Protein 4ESO (pdb70)

InterPro domains:
  IPR002347 Short-chain dehydrogenase/reductase SDR [PF13561] (16-245)
  IPR002347 Short-chain dehydrogenase/reductase SDR [PR00080] (79-90)
  IPR002347 Short-chain dehydrogenase/reductase SDR [PR00080] (130-138)
  IPR002347 Short-chain dehydrogenase/reductase SDR [PR00080] (150-169)
  IPR002347 Short-chain dehydrogenase/reductase SDR [PR00081] (8-25)
  IPR002347 Short-chain dehydrogenase/reductase SDR [PR00081] (79-90)
  IPR002347 Short-chain dehydrogenase/reductase SDR [PR00081] (124-140)
  IPR002347 Short-chain dehydrogenase/reductase SDR [PR00081] (150-169)
  IPR002347 Short-chain dehydrogenase/reductase SDR [PR00081] (171-188)
  IPR002347 Short-chain dehydrogenase/reductase SDR [PR00081] (210-230)
  IPR020904 Short-chain dehydrogenase/reductase, conserved site [PS00061] (137-165)
  IPR036291 NAD(P)-binding domain superfamily [SSF51735] (5-245)
  IPR057326 Ketoreductase domain [SM00822] (7-181)

Radius of gyration: 28.13 Å; Cα contacts (8 Å, |Δi|>4): 2353; chains: 4; bounding box: 69×64×69 Å

Sequence (978 aa):
GNNNYQGKKAIVIGGTHGGLATVRRLVEGGAEVLLTGRNESNIARIREEFGPRVHALRSDIADLNEIAVLGAAAGQTLGAIDLLHINAGVSELEPFDQVSEASYDRQFAVNTKGAFFTVQRLTPLIREGGSIVFTSSVADEGGHHPGSVYSASKAALVSFASVLAAELLPRGIRVNSVSSPGFIDTPTKGVAGITEAERAEFKTLGDNITPKRNGTADEVARRAVLFLAFEEATFTTGAKLAVDGGLGQKLSTGNNYQGKKAIVIGGTHGGLATVRRLVEGGAEVLLTGRNESNIARIREEFGPRVHALRSDIADLNEIAVLGAAAGQTLGAIDLLHINAGVSELEPFDQVSEASYDRQFAVNTKGAFFTVQRLTPLIREGGSIVFTSSVADEGGHPGSVYSASKAALVSFASVLAAELLPRGIRVNSVSPGFIDTPTKGVAGITEAERAEFKTLGDNITPKRNGTADEVARAVLFLAFEATFTTGAKLAVDGGLGQKLSTAGNNYQGKKAIVIGGTHGGLATVRRLVEGGAEVLLTGRNESNIARIREEFGPRVHALRSDIADLNEIAVLGAAAGQTLGAIDLLHINAGVSELEPFDQQVSEASYDRQFAVNTKGAFFTVQRLTPLIREGGSIVFTSSVADEGGHPGSVYSASKAALVSFASVVLAAELLPRGIRVNSVSPGFIDTKGVAGITEAERAEFKTLGDNITPKRNGTADEVARAVLFLAFEATFTTGAKLAVDGGLGQKLSGNNYQGKKAIVIGGTHGGLATVRRLVEGGAEVLLTGRNESNIARIREEFGPRVHALRSDIADLNEEIAVLGAAAGQTLGAIDLLHINAGVSSELEPFDQVSEASYDRQFAVNTKGAFFTVQRLTPLIREGGSIVFTSSVADEGGHPGSVYSASKAALVSFASVLAAELLPRGIRVNSVSPGFIDTPTEAERAEFKTLGDNITPKRNGTADEVARAVLFLAFEATFTTGAKLAVDGGLGQKLS

Secondary structure (DSSP, 8-state):
-TTTT-EEEEET-S---HHHHHHHHHTT-EEEEEES-HHHHHHHHHHHGGGEEEEE--TT-HHHHHHHHHHHHHHHSSEEEEEE---------GGG--HHHHHHHHIIIIIHHHHHHHHHGGGEEEEEEEEEE--GGGSSB----HHHHHHHHHHHHHHHHHHHTGGGT-EEEEEEE-SB--SSTT-TTS-HHHHHHHHHHHHHH----PBPHHHHHHHHHHHHHT-TT--S-EEEESTTTTTTB--/---TT-EEEEET-S---HHHHHHHHHTT-EEEEEES-HHHHHHHHHHHGGGSEEEE--TT-HHHHHHHHHHHHHHTSSEEEEEE---------TTT--HHHHHHHHIIIIIHHHHHHHHHGGGEEEEEEEEEE--GGGSSB----HHHHHHHHHHHHHHHHHHHTGGGT-EEEEEE---B--SSTT-SSS-HHHHHHHHHHHHHH----PBPHHHHHHHHHHHHHT-TT--S-EEE-STTTTTTB---/-TTTT-EEEEET-S---HHHHHHHHHTT-EEEEEES-HHHHHHHHHHHGGGEEEEE--TT-HHHHHHHHHHHHHHT-SEEEEEE---------GGG--HHHHHHHHIIIIIHHHHHHHHHGGGEEEEEEEEEE--GGGSSB----HHHHHHHHHHHHHHHHHHHTGGGT-EEEEEEE-SB-------HHHHHHHHHHHHHHHH----PBPHHHHHHHHHHHHHT-TT--S-EEEESTTTTTTB-/--STT-EEEEET-S---HHHHHHHHHTT-EEEEEES-HHHHHHHHHHT-TTEEEEE--TT-HHHHHHHHHHHHHHTSSEEEEEE---------GGG--HHHHHHHHIIIIIIHHHHHHHHGGGEEEEEEEEEE--GGGSSB----HHHHHHHHHHHHHHHHHHHTGGGT-EEEEEEE--B----HHHHHHHHHHHHHH----PBPHHHHHHHHHIIIII-TT--S-EEEESTTTTTTB-

CATH classification: 3.40.50.720

Solvent-accessible surface area: 35659 Å² total

Organism: Rhizobium meliloti (strain 1021) (NCBI:txid266834)

Nearest PDB structures (foldseek):
  3vc7-assembly1_B  TM=9.813E-01  e=3.114E-43  Sinorhizobium meliloti 1021
  4eso-assembly1_D  TM=9.831E-01  e=3.976E-43  Sinorhizobium meliloti 1021
  4eso-assembly1_C  TM=9.623E-01  e=5.292E-44  Sinorhizobium meliloti 1021
  4fgs-assembly1_B  TM=9.521E-01  e=8.191E-25  Rhizobium etli CFN 42
  4i5d-assembly1_B  TM=9.127E-01  e=1.890E-25  Ralstonia sp. DSMZ 6428

Foldseek 3Di:
DQCAPAEEEQEPCLWLVVLLVVVCVVRHYEYEYEDQDVVSQVVVCVVPPPSYHYDNAQLLDLVSLLVVLVVCCVPVVAHQEYEYEDFADQQDAPVPDDPVNLCVGLSRLAVSSVSSCVSNVVRYAALGEYEYEAALLCDDDDGSPSNNVSSVNVLVVQQVCQVVCVVRLYAGEYEYDAQEDIPCSRHVPDDVVVVVVVQCVRQPQQVGHTHYSNLRSVVRVCVGHVPSVDHSYYHYPHNCNNPPDPD/DAQAVAEEEQEACLWLVVLLVVVCVVRHYAYEYEDQDDVSQVVVCVVQPPSHHYDNAQLLDLVSLLVVLVVCCVPPVAHQEYEYEDFEDDQAAPVGDDPVRLCVGLSTLAVSSVSSCVSNVVRYAALGEYEYEAALLCDDDDGSPSNNVSRVNVLVVQQVCCVVCVVRNYAGEYEYDAQEPICCSRYPPDDPVVVVVVQCVRCQQQCGGTHYSNLSSVVRVCVGHVPSVDHSYYHYPHSCNSVPDPDD/DQCAPAEEEQEACLFLVVLLVVVQVVSHYQYEYEDADPVSQVVCCVVRPRSYHYYHAQLLDLVRLLVVLVVCCVNPQAHQEYEYEDFDDDFDAPVPQDPVNLCVGLSTLAVSSVSSCVSNVVRHAALGEYEYEAALLCDDDDGSPSNNVSSVNVLVVQQVCCVVCVVSNYAGEYEHEAAEAGPDDDDPVVVVNVVVQCVLQPQQVGHHHYSNLSSVVRVCSGHPPSVDHSYYHYRYSCNNPPDD/DQCAPAEEEQEACLFLVVLLVVVNVVRHYQYEYEDADPVSLVVCCPVPPRSYHYDYAALLDLVSLLVVLVVCCVPVVAHQEYEYEDFDADFDAPVPDDPVRLCVRLSRLAVSVVSSCVSNVVRHAALGEYEYEAALLCDDDDGSPRNNVSRVNVLVVQQVCQVVCVVSNYAGEYEHEAAEDTAVPVVNVVVQCVLQVQQVGHHHYSNLSSVVRVCVGHPVSVDHSYYHYRYSCRSPPDD

B-factor: mean 40.53, std 16.61, range [16.44, 319.59]

Structure (mmCIF, N/CA/C/O backbone):
data_4ESO
#
_entry.id   4ESO
#
_cell.length_a   62.960
_cell.length_b   66.740
_cell.length_c   70.540
_cell.angle_alpha   66.50
_cell.angle_beta   78.30
_cell.angle_gamma   62.96
#
_symmetry.space_group_name_H-M   'P 1'
#
loop_
_entity.id
_entity.type
_entity.pdbx_description
1 polymer 'Putative oxidoreductase'
2 non-polymer 'NADP NICOTINAMIDE-ADENINE-DINUCLEOTIDE PHOSPHATE'
3 non-polymer GLYCEROL
4 water water
#
loop_
_atom_site.group_PDB
_atom_site.id
_atom_site.type_symbol
_atom_site.label_atom_id
_atom_site.label_alt_id
_atom_site.label_comp_id
_atom_site.label_asym_id
_atom_site.label_entity_id
_atom_site.label_seq_id
_atom_site.pdbx_PDB_ins_code
_atom_site.Cartn_x
_atom_site.Cartn_y
_atom_site.Cartn_z
_atom_site.occupancy
_atom_site.B_iso_or_equiv
_atom_site.auth_seq_id
_atom_site.auth_comp_id
_atom_site.auth_asym_id
_atom_site.auth_atom_id
_atom_site.pdbx_PDB_model_num
ATOM 1 N N . GLY A 1 4 ? 13.035 -15.522 -5.014 1.00 90.33 3 GLY A N 1
ATOM 2 C CA . GLY A 1 4 ? 12.207 -16.553 -4.418 1.00 87.60 3 GLY A CA 1
ATOM 3 C C . GLY A 1 4 ? 10.848 -16.049 -3.968 1.00 78.46 3 GLY A C 1
ATOM 4 O O . GLY A 1 4 ? 9.942 -16.840 -3.705 1.00 75.71 3 GLY A O 1
ATOM 5 N N . ASN A 1 5 ? 10.703 -14.731 -3.874 1.00 68.82 4 ASN A N 1
ATOM 6 C CA A ASN A 1 5 ? 9.468 -14.062 -3.460 0.22 61.37 4 ASN A CA 1
ATOM 7 C CA B ASN A 1 5 ? 9.467 -14.061 -3.459 0.34 61.22 4 ASN A CA 1
ATOM 8 C CA C ASN A 1 5 ? 9.420 -14.273 -3.392 0.44 61.50 4 ASN A CA 1
ATOM 9 C C . ASN A 1 5 ? 8.326 -14.293 -4.449 1.00 55.37 4 ASN A C 1
ATOM 10 O O . ASN A 1 5 ? 7.158 -14.394 -4.084 1.00 56.45 4 ASN A O 1
ATOM 23 N N . TYR A 1 6 ? 8.686 -14.323 -5.729 1.00 47.00 5 TYR A N 1
ATOM 24 C CA . TYR A 1 6 ? 7.707 -14.533 -6.790 1.00 40.10 5 TYR A CA 1
ATOM 25 C C . TYR A 1 6 ? 8.019 -15.819 -7.542 1.00 46.58 5 TYR A C 1
ATOM 26 O O . TYR A 1 6 ? 7.665 -15.964 -8.705 1.00 39.01 5 TYR A O 1
ATOM 35 N N . GLN A 1 7 ? 8.684 -16.753 -6.871 1.00 49.54 6 GLN A N 1
ATOM 36 C CA . GLN A 1 7 ? 9.033 -18.020 -7.499 1.00 51.81 6 GLN A CA 1
ATOM 37 C C . GLN A 1 7 ? 7.771 -18.801 -7.864 1.00 52.18 6 GLN A C 1
ATOM 38 O O . GLN A 1 7 ? 6.894 -19.017 -7.019 1.00 48.73 6 GLN A O 1
ATOM 44 N N . GLY A 1 8 ? 7.676 -19.199 -9.132 1.00 47.26 7 GLY A N 1
ATOM 45 C CA . GLY A 1 8 ? 6.558 -20.002 -9.598 1.00 47.05 7 GLY A CA 1
ATOM 46 C C . GLY A 1 8 ? 5.345 -19.185 -10.010 1.00 45.38 7 GLY A C 1
ATOM 47 O O . GLY A 1 8 ? 4.356 -19.739 -10.485 1.00 44.84 7 GLY A O 1
ATOM 48 N N . LYS A 1 9 ? 5.416 -17.869 -9.823 1.00 39.47 8 LYS A N 1
ATOM 49 C CA . LYS A 1 9 ? 4.319 -16.988 -10.211 1.00 36.61 8 LYS A CA 1
ATOM 50 C C . LYS A 1 9 ? 4.443 -16.637 -11.680 1.00 28.52 8 LYS A C 1
ATOM 51 O O . LYS A 1 9 ? 5.539 -16.650 -12.236 1.00 30.91 8 LYS A O 1
ATOM 57 N N . LYS A 1 10 ? 3.307 -16.310 -12.288 1.00 28.00 9 LYS A N 1
ATOM 58 C CA . LYS A 1 10 ? 3.250 -15.851 -13.667 1.00 28.64 9 LYS A CA 1
ATOM 59 C C . LYS A 1 10 ? 2.463 -14.540 -13.743 1.00 30.05 9 LYS A C 1
ATOM 60 O O . LYS A 1 10 ? 1.406 -14.393 -13.122 1.00 28.27 9 LYS A O 1
ATOM 66 N N . ALA A 1 11 ? 2.992 -13.576 -14.482 1.00 29.67 10 ALA A N 1
ATOM 67 C CA . ALA A 1 11 ? 2.333 -12.273 -14.580 1.00 32.65 10 ALA A CA 1
ATOM 68 C C . ALA A 1 11 ? 2.279 -11.762 -16.010 1.00 32.28 10 ALA A C 1
ATOM 69 O O . ALA A 1 11 ? 3.164 -12.045 -16.838 1.00 32.63 10 ALA A O 1
ATOM 71 N N . ILE A 1 12 ? 1.222 -11.017 -16.295 1.00 34.65 11 ILE A N 1
ATOM 72 C CA . ILE A 1 12 ? 1.128 -10.272 -17.530 1.00 28.32 11 ILE A CA 1
ATOM 73 C C . ILE A 1 12 ? 1.149 -8.797 -17.146 1.00 26.00 11 ILE A C 1
ATOM 74 O O . ILE A 1 12 ? 0.334 -8.359 -16.342 1.00 27.32 11 ILE A O 1
ATOM 79 N N . VAL A 1 13 ? 2.104 -8.043 -17.680 1.00 23.92 12 VAL A N 1
ATOM 80 C CA . VAL A 1 13 ? 2.064 -6.588 -17.564 1.00 22.25 12 VAL A CA 1
ATOM 81 C C . VAL A 1 13 ? 1.658 -5.996 -18.908 1.00 24.05 12 VAL A C 1
ATOM 82 O O . VAL A 1 13 ? 2.356 -6.162 -19.905 1.00 27.47 12 VAL A O 1
ATOM 86 N N . ILE A 1 14 ? 0.515 -5.321 -18.932 1.00 18.59 13 ILE A N 1
ATOM 87 C CA . ILE A 1 14 ? 0.027 -4.681 -20.162 1.00 23.73 13 ILE A CA 1
ATOM 88 C C . ILE A 1 14 ? 0.593 -3.262 -20.170 1.00 29.27 13 ILE A C 1
ATOM 89 O O . ILE A 1 14 ? 0.198 -2.433 -19.349 1.00 25.80 13 ILE A O 1
ATOM 94 N N . GLY A 1 15 ? 1.528 -2.980 -21.076 1.00 22.17 14 GLY A N 1
ATOM 95 C CA . GLY A 1 15 ? 2.274 -1.729 -21.025 1.00 22.79 14 GLY A CA 1
ATOM 96 C C . GLY A 1 15 ? 3.483 -1.787 -20.096 1.00 30.16 14 GLY A C 1
ATOM 97 O O . GLY A 1 15 ? 3.606 -0.988 -19.169 1.00 29.42 14 GLY A O 1
ATOM 98 N N . GLY A 1 16 ? 4.391 -2.725 -20.338 1.00 27.08 15 GLY A N 1
ATOM 99 C CA . GLY A 1 16 ? 5.575 -2.834 -19.501 1.00 30.47 15 GLY A CA 1
ATOM 100 C C . GLY A 1 16 ? 6.883 -2.611 -20.232 1.00 26.97 15 GLY A C 1
ATOM 101 O O . GLY A 1 16 ? 7.925 -3.124 -19.827 1.00 26.64 15 GLY A O 1
ATOM 102 N N . THR A 1 17 ? 6.846 -1.837 -21.313 1.00 24.49 16 THR A N 1
ATOM 103 C CA . THR A 1 17 ? 8.052 -1.675 -22.136 1.00 24.41 16 THR A CA 1
ATOM 104 C C . THR A 1 17 ? 8.964 -0.553 -21.652 1.00 23.38 16 THR A C 1
ATOM 105 O O . THR A 1 17 ? 10.132 -0.491 -22.037 1.00 28.19 16 THR A O 1
ATOM 109 N N . HIS A 1 18 ? 8.418 0.349 -20.835 1.00 23.01 17 HIS A N 1
ATOM 110 C CA . HIS A 1 18 ? 9.208 1.417 -20.254 1.00 26.05 17 HIS A CA 1
ATOM 111 C C . HIS A 1 18 ? 8.439 2.039 -19.092 1.00 27.59 17 HIS A C 1
ATOM 112 O O . HIS A 1 18 ? 7.325 1.619 -18.792 1.00 31.13 17 HIS A O 1
ATOM 119 N N . GLY A 1 19 ? 9.044 3.010 -18.417 1.00 25.56 18 GLY A N 1
ATOM 120 C CA . GLY A 1 19 ? 8.376 3.700 -17.322 1.00 34.16 18 GLY A CA 1
ATOM 121 C C . GLY A 1 19 ? 8.054 2.790 -16.153 1.00 33.53 18 GLY A C 1
ATOM 122 O O . GLY A 1 19 ? 8.777 1.831 -15.892 1.00 28.98 18 GLY A O 1
ATOM 131 N N . GLY A 1 21 ? 5.720 0.614 -15.816 1.00 31.21 20 GLY A N 1
ATOM 132 C CA . GLY A 1 21 ? 5.416 -0.730 -16.274 1.00 29.37 20 GLY A CA 1
ATOM 133 C C . GLY A 1 21 ? 6.683 -1.569 -16.312 1.00 31.30 20 GLY A C 1
ATOM 134 O O . GLY A 1 21 ? 6.719 -2.702 -15.825 1.00 29.69 20 GLY A O 1
ATOM 135 N N . LEU A 1 22 ? 7.745 -0.995 -16.864 1.00 27.70 21 LEU A N 1
ATOM 136 C CA . LEU A 1 22 ? 9.033 -1.674 -16.899 1.00 25.37 21 LEU A CA 1
ATOM 137 C C . LEU A 1 22 ? 9.630 -1.872 -15.509 1.00 33.29 21 LEU A C 1
ATOM 138 O O . LEU A 1 22 ? 10.336 -2.857 -15.283 1.00 27.32 21 LEU A O 1
ATOM 143 N N . ALA A 1 23 ? 9.377 -0.941 -14.588 1.00 24.94 22 ALA A N 1
ATOM 144 C CA . ALA A 1 23 ? 9.922 -1.063 -13.234 1.00 23.97 22 ALA A CA 1
ATOM 145 C C . ALA A 1 23 ? 9.264 -2.248 -12.541 1.00 24.75 22 ALA A C 1
ATOM 146 O O . ALA A 1 23 ? 9.891 -2.960 -11.739 1.00 32.60 22 ALA A O 1
ATOM 148 N N . THR A 1 24 ? 8.002 -2.469 -12.876 1.00 21.06 23 THR A N 1
ATOM 149 C CA . THR A 1 24 ? 7.234 -3.582 -12.310 1.00 21.84 23 THR A CA 1
ATOM 150 C C . THR A 1 24 ? 7.755 -4.914 -12.882 1.00 31.47 23 THR A C 1
ATOM 151 O O . THR A 1 24 ? 8.069 -5.831 -12.115 1.00 28.12 23 THR A O 1
ATOM 155 N N . VAL A 1 25 ? 7.893 -4.990 -14.207 1.00 28.14 24 VAL A N 1
ATOM 156 C CA . VAL A 1 25 ? 8.517 -6.144 -14.861 1.00 27.14 24 VAL A CA 1
ATOM 157 C C . VAL A 1 25 ? 9.850 -6.532 -14.241 1.00 25.08 24 VAL A C 1
ATOM 158 O O . VAL A 1 25 ? 10.063 -7.697 -13.893 1.00 31.56 24 VAL A O 1
ATOM 162 N N . ARG A 1 26 ? 10.752 -5.561 -14.108 1.00 24.06 25 ARG A N 1
ATOM 163 C CA . ARG A 1 26 ? 12.066 -5.796 -13.529 1.00 32.70 25 ARG A CA 1
ATOM 164 C C . ARG A 1 26 ? 12.004 -6.374 -12.125 1.00 35.15 25 ARG A C 1
ATOM 165 O O . ARG A 1 26 ? 12.787 -7.254 -11.790 1.00 34.41 25 ARG A O 1
ATOM 173 N N . ARG A 1 27 ? 11.090 -5.857 -11.305 1.00 32.92 26 ARG A N 1
ATOM 174 C CA . ARG A 1 27 ? 10.881 -6.375 -9.954 1.00 34.33 26 ARG A CA 1
ATOM 175 C C . ARG A 1 27 ? 10.299 -7.792 -9.998 1.00 32.71 26 ARG A C 1
ATOM 176 O O . ARG A 1 27 ? 10.654 -8.650 -9.197 1.00 38.10 26 ARG A O 1
ATOM 184 N N . LEU A 1 28 ? 9.412 -8.034 -10.952 1.00 26.49 27 LEU A N 1
ATOM 185 C CA . LEU A 1 28 ? 8.842 -9.365 -11.121 1.00 29.05 27 LEU A CA 1
ATOM 186 C C . LEU A 1 28 ? 9.942 -10.375 -11.459 1.00 32.60 27 LEU A C 1
ATOM 187 O O . LEU A 1 28 ? 10.046 -11.420 -10.825 1.00 30.96 27 LEU A O 1
ATOM 192 N N . VAL A 1 29 ? 10.783 -10.037 -12.433 1.00 29.97 28 VAL A N 1
ATOM 193 C CA . VAL A 1 29 ? 11.862 -10.925 -12.856 1.00 37.83 28 VAL A CA 1
ATOM 194 C C . VAL A 1 29 ? 12.949 -11.152 -11.804 1.00 39.49 28 VAL A C 1
ATOM 195 O O . VAL A 1 29 ? 13.464 -12.263 -11.689 1.00 43.86 28 VAL A O 1
ATOM 199 N N . GLU A 1 30 ? 13.305 -10.129 -11.029 1.00 43.58 29 GLU A N 1
ATOM 200 C CA . GLU A 1 30 ? 14.249 -10.350 -9.927 1.00 46.22 29 GLU A CA 1
ATOM 201 C C . GLU A 1 30 ? 13.719 -11.342 -8.892 1.00 41.36 29 GLU A C 1
ATOM 202 O O . GLU A 1 30 ? 14.498 -12.067 -8.274 1.00 50.57 29 GLU A O 1
ATOM 208 N N . GLY A 1 31 ? 12.404 -11.372 -8.717 1.00 39.49 30 GLY A N 1
ATOM 209 C CA . GLY A 1 31 ? 11.776 -12.236 -7.731 1.00 45.11 30 GLY A CA 1
ATOM 210 C C . GLY A 1 31 ? 11.461 -13.641 -8.218 1.00 46.40 30 GLY A C 1
ATOM 211 O O . GLY A 1 31 ? 10.894 -14.448 -7.478 1.00 48.80 30 GLY A O 1
ATOM 212 N N . GLY A 1 32 ? 11.825 -13.936 -9.465 1.00 44.12 31 GLY A N 1
ATOM 213 C CA . GLY A 1 32 ? 11.669 -15.277 -10.005 1.00 42.08 31 GLY A CA 1
ATOM 214 C C . GLY A 1 32 ? 10.383 -15.518 -10.786 1.00 40.84 31 GLY A C 1
ATOM 215 O O . GLY A 1 32 ? 10.094 -16.657 -11.174 1.00 45.70 31 GLY A O 1
ATOM 216 N N . ALA A 1 33 ? 9.609 -14.464 -11.029 1.00 30.45 32 ALA A N 1
ATOM 217 C CA . ALA A 1 33 ? 8.360 -14.624 -11.769 1.00 30.56 32 ALA A CA 1
ATOM 218 C C . ALA A 1 33 ? 8.599 -14.880 -13.260 1.00 30.82 32 ALA A C 1
ATOM 219 O O . ALA A 1 33 ? 9.636 -14.505 -13.807 1.00 36.07 32 ALA A O 1
ATOM 221 N N . GLU A 1 34 ? 7.642 -15.529 -13.918 1.00 31.99 33 GLU A N 1
ATOM 222 C CA . GLU A 1 34 ? 7.665 -15.619 -15.380 1.00 37.17 33 GLU A CA 1
ATOM 223 C C . GLU A 1 34 ? 6.735 -14.521 -15.903 1.00 37.63 33 GLU A C 1
ATOM 224 O O . GLU A 1 34 ? 5.579 -14.428 -15.480 1.00 34.28 33 GLU A O 1
ATOM 230 N N . VAL A 1 35 ? 7.234 -13.680 -16.806 1.00 30.67 34 VAL A N 1
ATOM 231 C CA . VAL A 1 35 ? 6.493 -12.491 -17.227 1.00 31.65 34 VAL A CA 1
ATOM 232 C C . VAL A 1 35 ? 6.262 -12.390 -18.735 1.00 30.04 34 VAL A C 1
ATOM 233 O O . VAL A 1 35 ? 7.165 -12.645 -19.535 1.00 27.21 34 VAL A O 1
ATOM 237 N N . LEU A 1 36 ? 5.038 -12.031 -19.110 1.00 30.87 35 LEU A N 1
ATOM 238 C CA . LEU A 1 36 ? 4.707 -11.649 -20.483 1.00 23.81 35 LEU A CA 1
ATOM 239 C C . LEU A 1 36 ? 4.359 -10.166 -20.420 1.00 29.60 35 LEU A C 1
ATOM 240 O O . LEU A 1 36 ? 3.573 -9.764 -19.574 1.00 26.75 35 LEU A O 1
ATOM 245 N N . LEU A 1 37 ? 4.961 -9.342 -21.271 1.00 28.39 36 LEU A N 1
ATOM 246 C CA . LEU A 1 37 ? 4.628 -7.913 -21.282 1.00 25.20 36 LEU A CA 1
ATOM 247 C C . LEU A 1 37 ? 4.288 -7.455 -22.693 1.00 25.58 36 LEU A C 1
ATOM 248 O O . LEU A 1 37 ? 4.700 -8.085 -23.676 1.00 27.44 36 LEU A O 1
ATOM 253 N N . THR A 1 38 ? 3.533 -6.359 -22.786 1.00 19.07 37 THR A N 1
ATOM 254 C CA . THR A 1 38 ? 3.129 -5.791 -24.071 1.00 25.14 37 THR A CA 1
ATOM 255 C C . THR A 1 38 ? 3.442 -4.307 -24.182 1.00 30.25 37 THR A C 1
ATOM 256 O O . THR A 1 38 ? 3.652 -3.617 -23.184 1.00 27.30 37 THR A O 1
ATOM 260 N N . GLY A 1 39 ? 3.438 -3.829 -25.418 1.00 26.10 38 GLY A N 1
ATOM 261 C CA . GLY A 1 39 ? 3.577 -2.419 -25.731 1.00 22.20 38 GLY A CA 1
ATOM 262 C C . GLY A 1 39 ? 3.204 -2.267 -27.193 1.00 29.78 38 GLY A C 1
ATOM 263 O O . GLY A 1 39 ? 3.032 -3.275 -27.878 1.00 29.42 38 GLY A O 1
ATOM 264 N N . ARG A 1 40 ? 3.070 -1.034 -27.677 1.00 25.72 39 ARG A N 1
ATOM 265 C CA . ARG A 1 40 ? 2.657 -0.793 -29.067 1.00 28.58 39 ARG A CA 1
ATOM 266 C C . ARG A 1 40 ? 3.891 -0.534 -29.938 1.00 29.76 39 ARG A C 1
ATOM 267 O O . ARG A 1 40 ? 3.909 -0.834 -31.143 1.00 32.32 39 ARG A O 1
ATOM 275 N N . ASN A 1 41 ? 4.914 0.039 -29.304 1.00 29.14 40 ASN A N 1
ATOM 276 C CA . ASN A 1 41 ? 6.153 0.435 -29.970 1.00 36.04 40 ASN A CA 1
ATOM 277 C C . ASN A 1 41 ? 7.053 -0.771 -30.231 1.00 30.17 40 ASN A C 1
ATOM 278 O O . ASN A 1 41 ? 7.644 -1.322 -29.307 1.00 28.56 40 ASN A O 1
ATOM 283 N N . GLU A 1 42 ? 7.168 -1.175 -31.491 1.00 33.27 41 GLU A N 1
ATOM 284 C CA . GLU A 1 42 ? 7.966 -2.353 -31.806 1.00 33.70 41 GLU A CA 1
ATOM 285 C C . GLU A 1 42 ? 9.449 -2.132 -31.504 1.00 38.15 41 GLU A C 1
ATOM 286 O O . GLU A 1 42 ? 10.167 -3.062 -31.139 1.00 32.40 41 GLU A O 1
ATOM 292 N N . SER A 1 43 ? 9.907 -0.891 -31.614 1.00 34.77 42 SER A N 1
ATOM 293 C CA . SER A 1 43 ? 11.293 -0.609 -31.276 1.00 35.37 42 SER A CA 1
ATOM 294 C C . SER A 1 43 ? 11.557 -0.794 -29.779 1.00 35.92 42 SER A C 1
ATOM 295 O O . SER A 1 43 ? 12.578 -1.366 -29.395 1.00 35.97 42 SER A O 1
ATOM 298 N N . ASN A 1 44 ? 10.637 -0.320 -28.942 1.00 33.74 43 ASN A N 1
ATOM 299 C CA . ASN A 1 44 ? 10.714 -0.563 -27.505 1.00 34.37 43 ASN A CA 1
ATOM 300 C C . ASN A 1 44 ? 10.679 -2.054 -27.149 1.00 32.97 43 ASN A C 1
ATOM 301 O O . ASN A 1 44 ? 11.315 -2.489 -26.195 1.00 34.46 43 ASN A O 1
ATOM 306 N N . ILE A 1 45 ? 9.917 -2.826 -27.913 1.00 30.38 44 ILE A N 1
ATOM 307 C CA . ILE A 1 45 ? 9.860 -4.272 -27.724 1.00 31.40 44 ILE A CA 1
ATOM 308 C C . ILE A 1 45 ? 11.218 -4.901 -28.050 1.00 34.21 44 ILE A C 1
ATOM 309 O O . ILE A 1 45 ? 11.686 -5.785 -27.322 1.00 32.75 44 ILE A O 1
ATOM 314 N N . ALA A 1 46 ? 11.856 -4.437 -29.131 1.00 28.99 45 ALA A N 1
ATOM 315 C CA . ALA A 1 46 ? 13.198 -4.915 -29.490 1.00 31.66 45 ALA A CA 1
ATOM 316 C C . ALA A 1 46 ? 14.188 -4.648 -28.359 1.00 31.65 45 ALA A C 1
ATOM 317 O O . ALA A 1 46 ? 15.036 -5.489 -28.054 1.00 31.60 45 ALA A O 1
ATOM 319 N N . ARG A 1 47 ? 14.067 -3.481 -27.734 1.00 31.21 46 ARG A N 1
ATOM 320 C CA . ARG A 1 47 ? 14.931 -3.098 -26.623 1.00 36.81 46 ARG A CA 1
ATOM 321 C C . ARG A 1 47 ? 14.707 -3.957 -25.377 1.00 29.66 46 ARG A C 1
ATOM 322 O O . ARG A 1 47 ? 15.644 -4.199 -24.614 1.00 32.56 46 ARG A O 1
ATOM 330 N N . ILE A 1 48 ? 13.467 -4.394 -25.171 1.00 30.52 47 ILE A N 1
ATOM 331 C CA . ILE A 1 48 ? 13.133 -5.306 -24.069 1.00 28.69 47 ILE A CA 1
ATOM 332 C C . ILE A 1 48 ? 13.823 -6.670 -24.283 1.00 41.20 47 ILE A C 1
ATOM 333 O O . ILE A 1 48 ? 14.407 -7.242 -23.351 1.00 31.87 47 ILE A O 1
ATOM 338 N N . ARG A 1 49 ? 13.794 -7.175 -25.520 1.00 33.29 48 ARG A N 1
ATOM 339 C CA . ARG A 1 49 ? 14.434 -8.459 -25.817 1.00 35.49 48 ARG A CA 1
ATOM 340 C C . ARG A 1 49 ? 15.953 -8.377 -25.736 1.00 39.46 48 ARG A C 1
ATOM 341 O O . ARG A 1 49 ? 16.638 -9.364 -25.462 1.00 43.49 48 ARG A O 1
ATOM 349 N N . GLU A 1 50 ? 16.476 -7.187 -25.991 1.00 37.43 49 GLU A N 1
ATOM 350 C CA . GLU A 1 50 ? 17.906 -6.937 -25.872 1.00 41.52 49 GLU A CA 1
ATOM 351 C C . GLU A 1 50 ? 18.327 -7.052 -24.400 1.00 42.27 49 GLU A C 1
ATOM 352 O O . GLU A 1 50 ? 19.358 -7.652 -24.087 1.00 41.54 49 GLU A O 1
ATOM 358 N N . GLU A 1 51 ? 17.506 -6.501 -23.508 1.00 40.59 50 GLU A N 1
ATOM 359 C CA . GLU A 1 51 ? 17.783 -6.507 -22.074 1.00 43.97 50 GLU A CA 1
ATOM 360 C C . GLU A 1 51 ? 17.576 -7.862 -21.406 1.00 33.27 50 GLU A C 1
ATOM 361 O O . GLU A 1 51 ? 18.411 -8.329 -20.645 1.00 37.94 50 GLU A O 1
ATOM 367 N N . PHE A 1 52 ? 16.426 -8.468 -21.637 1.00 33.64 51 PHE A N 1
ATOM 368 C CA . PHE A 1 52 ? 16.056 -9.651 -20.866 1.00 34.86 51 PHE A CA 1
ATOM 369 C C . PHE A 1 52 ? 16.335 -10.945 -21.608 1.00 42.01 51 PHE A C 1
ATOM 370 O O . PHE A 1 52 ? 16.509 -11.997 -20.992 1.00 42.45 51 PHE A O 1
ATOM 378 N N . GLY A 1 53 ? 16.399 -10.862 -22.929 1.00 43.76 52 GLY A N 1
ATOM 379 C CA . GLY A 1 53 ? 16.559 -12.059 -23.726 1.00 53.03 52 GLY A CA 1
ATOM 380 C C . GLY A 1 53 ? 15.273 -12.833 -23.554 1.00 57.97 52 GLY A C 1
ATOM 381 O O . GLY A 1 53 ? 14.203 -12.231 -23.447 1.00 55.99 52 GLY A O 1
ATOM 382 N N . PRO A 1 54 ? 15.365 -14.169 -23.526 1.00 65.20 53 PRO A N 1
ATOM 383 C CA . PRO A 1 54 ? 14.167 -15.004 -23.345 1.00 67.26 53 PRO A CA 1
ATOM 384 C C . PRO A 1 54 ? 13.645 -15.243 -21.917 1.00 61.65 53 PRO A C 1
ATOM 385 O O . PRO A 1 54 ? 12.658 -15.971 -21.789 1.00 54.84 53 PRO A O 1
ATOM 389 N N . ARG A 1 55 ? 14.248 -14.662 -20.881 1.00 65.24 54 ARG A N 1
ATOM 390 C CA . ARG A 1 55 ? 13.670 -14.801 -19.536 1.00 76.64 54 ARG A CA 1
ATOM 391 C C . ARG A 1 55 ? 12.311 -14.072 -19.408 1.00 71.80 54 ARG A C 1
ATOM 392 O O . ARG A 1 55 ? 11.595 -14.239 -18.417 1.00 77.21 54 ARG A O 1
ATOM 400 N N . VAL A 1 56 ? 11.955 -13.268 -20.410 1.00 51.68 55 VAL A N 1
ATOM 401 C CA . VAL A 1 56 ? 10.630 -12.648 -20.440 1.00 42.10 55 VAL A CA 1
ATOM 402 C C . VAL A 1 56 ? 10.014 -12.738 -21.838 1.00 41.95 55 VAL A C 1
ATOM 403 O O . VAL A 1 56 ? 10.722 -12.734 -22.845 1.00 42.08 55 VAL A O 1
ATOM 407 N N . HIS A 1 57 ? 8.694 -12.867 -21.887 1.00 39.21 56 HIS A N 1
ATOM 408 C CA . HIS A 1 57 ? 7.981 -12.893 -23.153 1.00 32.40 56 HIS A CA 1
ATOM 409 C C . HIS A 1 57 ? 7.474 -11.498 -23.475 1.00 34.13 56 HIS A C 1
ATOM 410 O O . HIS A 1 57 ? 6.758 -10.882 -22.686 1.00 35.74 56 HIS A O 1
ATOM 417 N N . ALA A 1 58 ? 7.852 -10.986 -24.639 1.00 29.94 57 ALA A N 1
ATOM 418 C CA . ALA A 1 58 ? 7.565 -9.589 -24.963 1.00 29.49 57 ALA A CA 1
ATOM 419 C C . ALA A 1 58 ? 6.864 -9.513 -26.311 1.00 34.94 57 ALA A C 1
ATOM 420 O O . ALA A 1 58 ? 7.403 -9.966 -27.320 1.00 38.31 57 ALA A O 1
ATOM 422 N N . LEU A 1 59 ? 5.672 -8.919 -26.328 1.00 28.85 58 LEU A N 1
ATOM 423 C CA . LEU A 1 59 ? 4.848 -8.908 -27.534 1.00 27.60 58 LEU A CA 1
ATOM 424 C C . LEU A 1 59 ? 4.373 -7.511 -27.910 1.00 31.37 58 LEU A C 1
ATOM 425 O O . LEU A 1 59 ? 3.839 -6.780 -27.075 1.00 31.22 58 LEU A O 1
ATOM 430 N N . ARG A 1 60 ? 4.558 -7.143 -29.174 1.00 27.65 59 ARG A N 1
ATOM 431 C CA . ARG A 1 60 ? 3.919 -5.938 -29.689 1.00 34.73 59 ARG A CA 1
ATOM 432 C C . ARG A 1 60 ? 2.434 -6.231 -29.763 1.00 39.00 59 ARG A C 1
ATOM 433 O O . ARG A 1 60 ? 2.022 -7.129 -30.479 1.00 34.05 59 ARG A O 1
ATOM 441 N N . SER A 1 61 ? 1.625 -5.486 -29.016 1.00 26.76 60 SER A N 1
ATOM 442 C CA . SER A 1 61 ? 0.184 -5.720 -28.979 1.00 27.32 60 SER A CA 1
ATOM 443 C C . SER A 1 61 ? -0.547 -4.432 -28.650 1.00 33.24 60 SER A C 1
ATOM 444 O O . SER A 1 61 ? -0.452 -3.924 -27.541 1.00 30.15 60 SER A O 1
ATOM 447 N N . ASP A 1 62 ? -1.287 -3.916 -29.622 1.00 26.70 61 ASP A N 1
ATOM 448 C CA . ASP A 1 62 ? -2.016 -2.662 -29.454 1.00 27.13 61 ASP A CA 1
ATOM 449 C C . ASP A 1 62 ? -3.250 -2.853 -28.573 1.00 26.56 61 ASP A C 1
ATOM 450 O O . ASP A 1 62 ? -4.213 -3.496 -28.980 1.00 23.60 61 ASP A O 1
ATOM 455 N N . ILE A 1 63 ? -3.237 -2.272 -27.377 1.00 27.25 62 ILE A N 1
ATOM 456 C CA . ILE A 1 63 ? -4.367 -2.395 -26.453 1.00 28.64 62 ILE A CA 1
ATOM 457 C C . ILE A 1 63 ? -5.665 -1.821 -27.029 1.00 29.36 62 ILE A C 1
ATOM 458 O O . ILE A 1 63 ? -6.767 -2.202 -26.621 1.00 28.75 62 ILE A O 1
ATOM 463 N N . ALA A 1 64 ? -5.546 -0.905 -27.984 1.00 30.58 63 ALA A N 1
ATOM 464 C CA . ALA A 1 64 ? -6.737 -0.255 -28.537 1.00 34.41 63 ALA A CA 1
ATOM 465 C C . ALA A 1 64 ? -7.503 -1.135 -29.537 1.00 35.76 63 ALA A C 1
ATOM 466 O O . ALA A 1 64 ? -8.676 -0.882 -29.833 1.00 32.70 63 ALA A O 1
ATOM 468 N N . ASP A 1 65 ? -6.842 -2.177 -30.035 1.00 29.69 64 ASP A N 1
ATOM 469 C CA . ASP A 1 65 ? -7.383 -3.001 -31.130 1.00 29.26 64 ASP A CA 1
ATOM 470 C C . ASP A 1 65 ? -7.963 -4.310 -30.596 1.00 31.77 64 ASP A C 1
ATOM 471 O O . ASP A 1 65 ? -7.240 -5.120 -30.017 1.00 30.40 64 ASP A O 1
ATOM 476 N N . LEU A 1 66 ? -9.261 -4.528 -30.792 1.00 31.01 65 LEU A N 1
ATOM 477 C CA . LEU A 1 66 ? -9.900 -5.707 -30.208 1.00 32.22 65 LEU A CA 1
ATOM 478 C C . LEU A 1 66 ? -9.435 -7.000 -30.875 1.00 33.71 65 LEU A C 1
ATOM 479 O O . LEU A 1 66 ? -9.337 -8.047 -30.229 1.00 32.28 65 LEU A O 1
ATOM 484 N N . ASN A 1 67 ? -9.122 -6.915 -32.163 1.00 29.16 66 ASN A N 1
ATOM 485 C CA . ASN A 1 67 ? -8.547 -8.047 -32.880 1.00 27.47 66 ASN A CA 1
ATOM 486 C C . ASN A 1 67 ? -7.213 -8.420 -32.241 1.00 30.76 66 ASN A C 1
ATOM 487 O O . ASN A 1 67 ? -6.918 -9.599 -32.010 1.00 26.99 66 ASN A O 1
ATOM 492 N N . GLU A 1 68 ? -6.406 -7.416 -31.922 1.00 28.00 67 GLU A N 1
ATOM 493 C CA . GLU A 1 68 ? -5.104 -7.699 -31.341 1.00 26.68 67 GLU A CA 1
ATOM 494 C C . GLU A 1 68 ? -5.230 -8.267 -29.934 1.00 28.59 67 GLU A C 1
ATOM 495 O O . GLU A 1 68 ? -4.413 -9.105 -29.515 1.00 25.76 67 GLU A O 1
ATOM 501 N N . ILE A 1 69 ? -6.261 -7.815 -29.220 1.00 27.95 68 ILE A N 1
ATOM 502 C CA . ILE A 1 69 ? -6.543 -8.314 -27.877 1.00 25.29 68 ILE A CA 1
ATOM 503 C C . ILE A 1 69 ? -6.862 -9.801 -27.923 1.00 28.11 68 ILE A C 1
ATOM 504 O O . ILE A 1 69 ? -6.363 -10.578 -27.111 1.00 29.50 68 ILE A O 1
ATOM 509 N N . ALA A 1 70 ? -7.694 -10.189 -28.888 1.00 28.31 69 ALA A N 1
ATOM 510 C CA . ALA A 1 70 ? -8.039 -11.593 -29.095 1.00 31.01 69 ALA A CA 1
ATOM 511 C C . ALA A 1 70 ? -6.792 -12.416 -29.373 1.00 34.12 69 ALA A C 1
ATOM 512 O O . ALA A 1 70 ? -6.629 -13.514 -28.829 1.00 33.01 69 ALA A O 1
ATOM 514 N N . VAL A 1 71 ? -5.897 -11.883 -30.204 1.00 33.81 70 VAL A N 1
ATOM 515 C CA . VAL A 1 71 ? -4.652 -12.575 -30.506 1.00 28.76 70 VAL A CA 1
ATOM 516 C C . VAL A 1 71 ? -3.802 -12.742 -29.242 1.00 35.29 70 VAL A C 1
ATOM 517 O O . VAL A 1 71 ? -3.284 -13.821 -28.957 1.00 25.85 70 VAL A O 1
ATOM 521 N N . LEU A 1 72 ? -3.667 -11.662 -28.486 1.00 28.75 71 LEU A N 1
ATOM 522 C CA . LEU A 1 72 ? -2.907 -11.681 -27.248 1.00 28.58 71 LEU A CA 1
ATOM 523 C C . LEU A 1 72 ? -3.470 -12.706 -26.272 1.00 28.14 71 LEU A C 1
ATOM 524 O O . LEU A 1 72 ? -2.720 -13.365 -25.549 1.00 32.80 71 LEU A O 1
ATOM 529 N N . GLY A 1 73 ? -4.794 -12.825 -26.246 1.00 28.77 72 GLY A N 1
ATOM 530 C CA . GLY A 1 73 ? -5.452 -13.775 -25.368 1.00 27.37 72 GLY A CA 1
ATOM 531 C C . GLY A 1 73 ? -5.029 -15.189 -25.688 1.00 33.88 72 GLY A C 1
ATOM 532 O O . GLY A 1 73 ? -4.785 -15.982 -24.779 1.00 32.33 72 GLY A O 1
ATOM 533 N N . ALA A 1 74 ? -4.934 -15.504 -26.982 1.00 26.67 73 ALA A N 1
ATOM 534 C CA . ALA A 1 74 ? -4.474 -16.819 -27.404 1.00 29.56 73 ALA A CA 1
ATOM 535 C C . ALA A 1 74 ? -3.013 -17.017 -27.069 1.00 27.83 73 ALA A C 1
ATOM 536 O O . ALA A 1 74 ? -2.601 -18.100 -26.662 1.00 30.56 73 ALA A O 1
ATOM 538 N N . ALA A 1 75 ? -2.215 -15.978 -27.276 1.00 33.13 74 ALA A N 1
ATOM 539 C CA . ALA A 1 75 ? -0.780 -16.107 -27.092 1.00 34.68 74 ALA A CA 1
ATOM 540 C C . ALA A 1 75 ? -0.472 -16.273 -25.603 1.00 33.53 74 ALA A C 1
ATOM 541 O O . ALA A 1 75 ? 0.375 -17.087 -25.245 1.00 29.56 74 ALA A O 1
ATOM 543 N N . ALA A 1 76 ? -1.161 -15.510 -24.754 1.00 32.14 75 ALA A N 1
ATOM 544 C CA . ALA A 1 76 ? -0.998 -15.623 -23.305 1.00 28.10 75 ALA A CA 1
ATOM 545 C C . ALA A 1 76 ? -1.332 -17.031 -22.821 1.00 29.80 75 ALA A C 1
ATOM 546 O O . ALA A 1 76 ? -0.589 -17.623 -22.036 1.00 33.99 75 ALA A O 1
ATOM 548 N N . GLY A 1 77 ? -2.450 -17.563 -23.301 1.00 33.86 76 GLY A N 1
ATOM 549 C CA . GLY A 1 77 ? -2.850 -18.920 -22.975 1.00 33.18 76 GLY A CA 1
ATOM 550 C C . GLY A 1 77 ? -1.787 -19.930 -23.343 1.00 37.03 76 GLY A C 1
ATOM 551 O O . GLY A 1 77 ? -1.407 -20.786 -22.530 1.00 32.37 76 GLY A O 1
ATOM 552 N N . GLN A 1 78 ? -1.272 -19.823 -24.562 1.00 29.79 77 GLN A N 1
ATOM 553 C CA . GLN A 1 78 ? -0.270 -20.779 -25.030 1.00 30.69 77 GLN A CA 1
ATOM 554 C C . GLN A 1 78 ? 1.030 -20.683 -24.229 1.00 35.10 77 GLN A C 1
ATOM 555 O O . GLN A 1 78 ? 1.659 -21.693 -23.902 1.00 34.98 77 GLN A O 1
ATOM 561 N N . THR A 1 79 ? 1.407 -19.457 -23.888 1.00 35.69 78 THR A N 1
ATOM 562 C CA . THR A 1 79 ? 2.716 -19.184 -23.292 1.00 38.70 78 THR A CA 1
ATOM 563 C C . THR A 1 79 ? 2.769 -19.382 -21.774 1.00 33.72 78 THR A C 1
ATOM 564 O O . THR A 1 79 ? 3.705 -19.994 -21.247 1.00 30.49 78 THR A O 1
ATOM 568 N N . LEU A 1 80 ? 1.774 -18.857 -21.074 1.00 32.51 79 LEU A N 1
ATOM 569 C CA . LEU A 1 80 ? 1.778 -18.913 -19.619 1.00 34.08 79 LEU A CA 1
ATOM 570 C C . LEU A 1 80 ? 0.810 -19.964 -19.068 1.00 31.58 79 LEU A C 1
ATOM 571 O O . LEU A 1 80 ? 1.049 -20.539 -18.010 1.00 32.66 79 LEU A O 1
ATOM 576 N N . GLY A 1 81 ? -0.276 -20.217 -19.788 1.00 29.98 80 GLY A N 1
ATOM 577 C CA . GLY A 1 81 ? -1.289 -21.154 -19.326 1.00 37.28 80 GLY A CA 1
ATOM 578 C C . GLY A 1 81 ? -2.277 -20.522 -18.351 1.00 36.75 80 GLY A C 1
ATOM 579 O O . GLY A 1 81 ? -3.467 -20.422 -18.631 1.00 38.36 80 GLY A O 1
ATOM 580 N N . ALA A 1 82 ? -1.778 -20.107 -17.192 1.00 36.10 81 ALA A N 1
ATOM 581 C CA . ALA A 1 82 ? -2.596 -19.445 -16.176 1.00 31.18 81 ALA A CA 1
ATOM 582 C C . ALA A 1 82 ? -1.694 -18.475 -15.450 1.00 32.06 81 ALA A C 1
ATOM 583 O O . ALA A 1 82 ? -0.493 -18.693 -15.378 1.00 38.93 81 ALA A O 1
ATOM 585 N N . ILE A 1 83 ? -2.266 -17.411 -14.898 1.00 29.54 82 ILE A N 1
ATOM 586 C CA . ILE A 1 83 ? -1.463 -16.358 -14.291 1.00 24.31 82 ILE A CA 1
ATOM 587 C C . ILE A 1 83 ? -1.965 -15.943 -12.893 1.00 34.99 82 ILE A C 1
ATOM 588 O O . ILE A 1 83 ? -3.108 -16.201 -12.527 1.00 32.21 82 ILE A O 1
ATOM 593 N N . ASP A 1 84 ? -1.110 -15.286 -12.121 1.00 35.11 83 ASP A N 1
ATOM 594 C CA . ASP A 1 84 ? -1.475 -14.906 -10.762 1.00 33.66 83 ASP A CA 1
ATOM 595 C C . ASP A 1 84 ? -1.671 -13.407 -10.691 1.00 29.25 83 ASP A C 1
ATOM 596 O O . ASP A 1 84 ? -2.329 -12.907 -9.793 1.00 30.95 83 ASP A O 1
ATOM 601 N N . LEU A 1 85 ? -1.116 -12.692 -11.665 1.00 24.95 84 LEU A N 1
ATOM 602 C CA . LEU A 1 85 ? -1.242 -11.233 -11.728 1.00 27.86 84 LEU A CA 1
ATOM 603 C C . LEU A 1 85 ? -1.477 -10.725 -13.147 1.00 30.95 84 LEU A C 1
ATOM 604 O O . LEU A 1 85 ? -0.773 -11.102 -14.084 1.00 31.24 84 LEU A O 1
ATOM 609 N N . LEU A 1 86 ? -2.473 -9.860 -13.283 1.00 23.33 85 LEU A N 1
ATOM 610 C CA . LEU A 1 86 ? -2.696 -9.104 -14.503 1.00 22.35 85 LEU A CA 1
ATOM 611 C C . LEU A 1 86 ? -2.559 -7.631 -14.140 1.00 27.46 85 LEU A C 1
ATOM 612 O O . LEU A 1 86 ? -3.358 -7.076 -13.375 1.00 26.82 85 LEU A O 1
ATOM 617 N N . HIS A 1 87 ? -1.525 -6.995 -14.668 1.00 23.51 86 HIS A N 1
ATOM 618 C CA . HIS A 1 87 ? -1.312 -5.581 -14.388 1.00 22.60 86 HIS A CA 1
ATOM 619 C C . HIS A 1 87 ? -1.623 -4.724 -15.615 1.00 26.48 86 HIS A C 1
ATOM 620 O O . HIS A 1 87 ? -0.894 -4.759 -16.620 1.00 26.00 86 HIS A O 1
ATOM 627 N N . ILE A 1 88 ? -2.706 -3.956 -15.527 1.00 21.31 87 ILE A N 1
ATOM 628 C CA . ILE A 1 88 ? -3.079 -3.038 -16.597 1.00 23.91 87 ILE A CA 1
ATOM 629 C C . ILE A 1 88 ? -2.419 -1.677 -16.404 1.00 27.95 87 ILE A C 1
ATOM 630 O O . ILE A 1 88 ? -2.878 -0.858 -15.611 1.00 25.26 87 ILE A O 1
ATOM 635 N N . ASN A 1 89 ? -1.350 -1.425 -17.143 1.00 28.43 88 ASN A N 1
ATOM 636 C CA . ASN A 1 89 ? -0.581 -0.211 -16.931 1.00 24.50 88 ASN A CA 1
ATOM 637 C C . ASN A 1 89 ? -0.610 0.775 -18.101 1.00 31.22 88 ASN A C 1
ATOM 638 O O . ASN A 1 89 ? -0.409 1.976 -17.909 1.00 26.29 88 ASN A O 1
ATOM 643 N N . ALA A 1 90 ? -0.847 0.256 -19.310 1.00 30.72 89 ALA A N 1
ATOM 644 C CA . ALA A 1 90 ? -0.828 1.069 -20.524 1.00 32.15 89 ALA A CA 1
ATOM 645 C C . ALA A 1 90 ? -1.705 2.313 -20.413 1.00 25.51 89 ALA A C 1
ATOM 646 O O . ALA A 1 90 ? -2.782 2.301 -19.801 1.00 27.69 89 ALA A O 1
ATOM 648 N N . GLY A 1 91 ? -1.238 3.402 -21.004 1.00 24.82 90 GLY A N 1
ATOM 649 C CA . GLY A 1 91 ? -1.995 4.637 -20.971 1.00 27.32 90 GLY A CA 1
ATOM 650 C C . GLY A 1 91 ? -1.442 5.635 -21.958 1.00 27.39 90 GLY A C 1
ATOM 651 O O . GLY A 1 91 ? -0.286 5.543 -22.372 1.00 30.21 90 GLY A O 1
ATOM 652 N N . VAL A 1 92 ? -2.277 6.592 -22.339 1.00 28.85 91 VAL A N 1
ATOM 653 C CA . VAL A 1 92 ? -1.823 7.760 -23.082 1.00 25.41 91 VAL A CA 1
ATOM 654 C C . VAL A 1 92 ? -2.558 8.977 -22.509 1.00 28.29 91 VAL A C 1
ATOM 655 O O . VAL A 1 92 ? -3.616 8.842 -21.883 1.00 26.86 91 VAL A O 1
ATOM 659 N N . SER A 1 93 ? -1.981 10.155 -22.714 1.00 20.08 92 SER A N 1
ATOM 660 C CA . SER A 1 93 ? -2.579 11.415 -22.290 1.00 25.95 92 SER A CA 1
ATOM 661 C C . SER A 1 93 ? -2.279 12.436 -23.375 1.00 31.44 92 SER A C 1
ATOM 662 O O . SER A 1 93 ? -1.211 12.395 -23.984 1.00 33.37 92 SER A O 1
ATOM 665 N N . GLU A 1 94 ? -3.234 13.324 -23.636 1.00 31.23 93 GLU A N 1
ATOM 666 C CA . GLU A 1 94 ? -3.032 14.447 -24.540 1.00 26.29 93 GLU A CA 1
ATOM 667 C C . GLU A 1 94 ? -3.625 15.662 -23.842 1.00 37.28 93 GLU A C 1
ATOM 668 O O . GLU A 1 94 ? -4.822 15.690 -23.552 1.00 36.98 93 GLU A O 1
ATOM 674 N N . LEU A 1 95 ? -2.775 16.649 -23.567 1.00 36.76 94 LEU A N 1
ATOM 675 C CA . LEU A 1 95 ? -3.147 17.821 -22.784 1.00 38.83 94 LEU A CA 1
ATOM 676 C C . LEU A 1 95 ? -3.762 18.882 -23.676 1.00 37.39 94 LEU A C 1
ATOM 677 O O . LEU A 1 95 ? -3.098 19.433 -24.560 1.00 35.07 94 LEU A O 1
ATOM 682 N N . GLU A 1 96 ? -5.040 19.158 -23.440 1.00 29.06 95 GLU A N 1
ATOM 683 C CA . GLU A 1 96 ? -5.793 20.107 -24.246 1.00 36.54 95 GLU A CA 1
ATOM 684 C C . GLU A 1 96 ? -6.825 20.801 -23.384 1.00 36.95 95 GLU A C 1
ATOM 685 O O . GLU A 1 96 ? -7.532 20.136 -22.622 1.00 28.96 95 GLU A O 1
ATOM 691 N N . PRO A 1 97 ? -6.937 22.134 -23.519 1.00 43.76 96 PRO A N 1
ATOM 692 C CA . PRO A 1 97 ? -8.099 22.798 -22.913 1.00 41.30 96 PRO A CA 1
ATOM 693 C C . PRO A 1 97 ? -9.377 22.116 -23.402 1.00 39.02 96 PRO A C 1
ATOM 694 O O . PRO A 1 97 ? -9.430 21.613 -24.533 1.00 34.44 96 PRO A O 1
ATOM 698 N N . PHE A 1 98 ? -10.388 22.078 -22.549 1.00 34.42 97 PHE A N 1
ATOM 699 C CA . PHE A 1 98 ? -11.625 21.380 -22.856 1.00 34.16 97 PHE A CA 1
ATOM 700 C C . PHE A 1 98 ? -12.259 21.851 -24.186 1.00 36.25 97 PHE A C 1
ATOM 701 O O . PHE A 1 98 ? -12.751 21.044 -24.989 1.00 27.44 97 PHE A O 1
ATOM 709 N N . ASP A 1 99 ? -12.212 23.156 -24.426 1.00 34.15 98 ASP A N 1
ATOM 710 C CA . ASP A 1 99 ? -12.801 23.742 -25.631 1.00 42.49 98 ASP A CA 1
ATOM 711 C C . ASP A 1 99 ? -12.013 23.421 -26.903 1.00 43.07 98 ASP A C 1
ATOM 712 O O . ASP A 1 99 ? -12.394 23.819 -28.006 1.00 40.04 98 ASP A O 1
ATOM 717 N N . GLN A 1 100 ? -10.917 22.691 -26.761 1.00 40.19 99 GLN A N 1
ATOM 718 C CA . GLN A 1 100 ? -10.111 22.360 -27.927 1.00 42.61 99 GLN A CA 1
ATOM 719 C C . GLN A 1 100 ? -10.033 20.868 -28.181 1.00 37.58 99 GLN A C 1
ATOM 720 O O . GLN A 1 100 ? -9.392 20.435 -29.138 1.00 39.97 99 GLN A O 1
ATOM 726 N N . VAL A 1 101 ? -10.705 20.087 -27.339 1.00 30.60 100 VAL A N 1
ATOM 727 C CA . VAL A 1 101 ? -10.699 18.632 -27.506 1.00 38.04 100 VAL A CA 1
ATOM 728 C C . VAL A 1 101 ? -11.410 18.258 -28.807 1.00 35.51 100 VAL A C 1
ATOM 729 O O . VAL A 1 101 ? -12.544 18.675 -29.030 1.00 27.91 100 VAL A O 1
ATOM 733 N N . SER A 1 102 ? -10.748 17.505 -29.682 1.00 29.68 101 SER A N 1
ATOM 734 C CA . SER A 1 102 ? -11.408 17.071 -30.914 1.00 30.24 101 SER A CA 1
ATOM 735 C C . SER A 1 102 ? -11.920 15.657 -30.722 1.00 31.03 101 SER A C 1
ATOM 736 O O . SER A 1 102 ? -11.494 14.968 -29.788 1.00 30.89 101 SER A O 1
ATOM 739 N N . GLU A 1 103 ? -12.836 15.225 -31.589 1.00 33.20 102 GLU A N 1
ATOM 740 C CA . GLU A 1 103 ? -13.366 13.867 -31.505 1.00 36.16 102 GLU A CA 1
ATOM 741 C C . GLU A 1 103 ? -12.225 12.861 -31.602 1.00 32.40 102 GLU A C 1
ATOM 742 O O . GLU A 1 103 ? -12.191 11.884 -30.854 1.00 31.03 102 GLU A O 1
ATOM 748 N N . ALA A 1 104 ? -11.280 13.117 -32.503 1.00 32.80 103 ALA A N 1
ATOM 749 C CA . ALA A 1 104 ? -10.132 12.223 -32.672 1.00 31.72 103 ALA A CA 1
ATOM 750 C C . ALA A 1 104 ? -9.271 12.091 -31.408 1.00 31.95 103 ALA A C 1
ATOM 751 O O . ALA A 1 104 ? -8.882 10.982 -31.032 1.00 29.53 103 ALA A O 1
ATOM 753 N N . SER A 1 105 ? -8.981 13.208 -30.740 1.00 27.56 104 SER A N 1
ATOM 754 C CA . SER A 1 105 ? -8.131 13.155 -29.537 1.00 24.96 104 SER A CA 1
ATOM 755 C C . SER A 1 105 ? -8.837 12.492 -28.365 1.00 26.85 104 SER A C 1
ATOM 756 O O . SER A 1 105 ? -8.207 11.775 -27.574 1.00 27.29 104 SER A O 1
ATOM 759 N N . TYR A 1 106 ? -10.136 12.762 -28.240 1.00 31.01 105 TYR A N 1
ATOM 760 C CA . TYR A 1 106 ? -10.984 12.139 -27.220 1.00 28.94 105 TYR A CA 1
ATOM 761 C C . TYR A 1 106 ? -11.002 10.619 -27.409 1.00 31.67 105 TYR A C 1
ATOM 762 O O . TYR A 1 106 ? -10.752 9.859 -26.469 1.00 24.39 105 TYR A O 1
ATOM 771 N N . ASP A 1 107 ? -11.310 10.191 -28.634 1.00 23.66 106 ASP A N 1
ATOM 772 C CA . ASP A 1 107 ? -11.361 8.775 -28.988 1.00 30.26 106 ASP A CA 1
ATOM 773 C C . ASP A 1 107 ? -10.052 8.034 -28.705 1.00 28.68 106 ASP A C 1
ATOM 774 O O . ASP A 1 107 ? -10.081 6.911 -28.204 1.00 33.99 106 ASP A O 1
ATOM 779 N N . ARG A 1 108 ? -8.913 8.654 -29.017 1.00 30.17 107 ARG A N 1
ATOM 780 C CA . ARG A 1 108 ? -7.612 7.996 -28.850 1.00 27.07 107 ARG A CA 1
ATOM 781 C C . ARG A 1 108 ? -7.323 7.686 -27.397 1.00 31.22 107 ARG A C 1
ATOM 782 O O . ARG A 1 108 ? -6.698 6.682 -27.078 1.00 28.11 107 ARG A O 1
ATOM 790 N N . GLN A 1 109 ? -7.760 8.572 -26.516 1.00 29.93 108 GLN A N 1
ATOM 791 C CA . GLN A 1 109 ? -7.438 8.437 -25.108 1.00 27.00 108 GLN A CA 1
ATOM 792 C C . GLN A 1 109 ? -8.368 7.448 -24.433 1.00 27.74 108 GLN A C 1
ATOM 793 O O . GLN A 1 109 ? -7.929 6.598 -23.670 1.00 33.55 108 GLN A O 1
ATOM 799 N N . PHE A 1 110 ? -9.650 7.525 -24.743 1.00 25.53 109 PHE A N 1
ATOM 800 C CA . PHE A 1 110 ? -10.564 6.522 -24.210 1.00 27.25 109 PHE A CA 1
ATOM 801 C C . PHE A 1 110 ? -10.319 5.124 -24.807 1.00 26.68 109 PHE A C 1
ATOM 802 O O . PHE A 1 110 ? -10.485 4.114 -24.110 1.00 27.78 109 PHE A O 1
ATOM 810 N N . ALA A 1 111 ? -9.902 5.063 -26.071 1.00 27.25 110 ALA A N 1
ATOM 811 C CA . ALA A 1 111 ? -9.612 3.770 -26.726 1.00 25.74 110 ALA A CA 1
ATOM 812 C C . ALA A 1 111 ? -8.518 2.968 -26.018 1.00 18.60 110 ALA A C 1
ATOM 813 O O . ALA A 1 111 ? -8.625 1.749 -25.864 1.00 24.22 110 ALA A O 1
ATOM 815 N N . VAL A 1 112 ? -7.456 3.645 -25.595 1.00 22.62 111 VAL A N 1
ATOM 816 C CA . VAL A 1 112 ? -6.383 2.992 -24.849 1.00 25.67 111 VAL A CA 1
ATOM 817 C C . VAL A 1 112 ? -6.703 2.849 -23.364 1.00 25.40 111 VAL A C 1
ATOM 818 O O . VAL A 1 112 ? -6.511 1.788 -22.771 1.00 22.12 111 VAL A O 1
ATOM 822 N N . ASN A 1 113 ? -7.181 3.927 -22.752 1.00 27.51 112 ASN A N 1
ATOM 823 C CA . ASN A 1 113 ? -7.242 4.007 -21.288 1.00 25.89 112 ASN A CA 1
ATOM 824 C C . ASN A 1 113 ? -8.407 3.273 -20.647 1.00 26.93 112 ASN A C 1
ATOM 825 O O . ASN A 1 113 ? -8.375 2.923 -19.467 1.00 23.72 112 ASN A O 1
ATOM 830 N N . THR A 1 114 ? -9.448 3.054 -21.423 1.00 22.47 113 THR A N 1
ATOM 831 C CA . THR A 1 114 ? -10.707 2.638 -20.839 1.00 22.84 113 THR A CA 1
ATOM 832 C C . THR A 1 114 ? -11.253 1.430 -21.551 1.00 26.15 113 THR A C 1
ATOM 833 O O . THR A 1 114 ? -11.362 0.355 -20.965 1.00 20.55 113 THR A O 1
ATOM 837 N N . LYS A 1 115 ? -11.547 1.595 -22.833 1.00 26.31 114 LYS A N 1
ATOM 838 C CA . LYS A 1 115 ? -12.108 0.516 -23.620 1.00 24.09 114 LYS A CA 1
ATOM 839 C C . LYS A 1 115 ? -11.100 -0.620 -23.811 1.00 20.10 114 LYS A C 1
ATOM 840 O O . LYS A 1 115 ? -11.443 -1.792 -23.618 1.00 24.68 114 LYS A O 1
ATOM 846 N N . GLY A 1 116 ? -9.871 -0.278 -24.199 1.00 26.99 115 GLY A N 1
ATOM 847 C CA . GLY A 1 116 ? -8.837 -1.278 -24.424 1.00 29.24 115 GLY A CA 1
ATOM 848 C C . GLY A 1 116 ? -8.546 -2.030 -23.138 1.00 27.78 115 GLY A C 1
ATOM 849 O O . GLY A 1 116 ? -8.338 -3.252 -23.136 1.00 25.51 115 GLY A O 1
ATOM 850 N N . ALA A 1 117 ? -8.560 -1.294 -22.032 1.00 24.96 116 ALA A N 1
ATOM 851 C CA . ALA A 1 117 ? -8.291 -1.872 -20.723 1.00 23.64 116 ALA A CA 1
ATOM 852 C C . ALA A 1 117 ? -9.386 -2.874 -20.366 1.00 19.55 116 ALA A C 1
ATOM 853 O O . ALA A 1 117 ? -9.121 -3.975 -19.886 1.00 26.05 116 ALA A O 1
ATOM 855 N N . PHE A 1 118 ? -10.621 -2.482 -20.637 1.00 17.31 117 PHE A N 1
ATOM 856 C CA . PHE A 1 118 ? -11.795 -3.308 -20.380 1.00 20.51 117 PHE A CA 1
ATOM 857 C C . PHE A 1 118 ? -11.776 -4.634 -21.143 1.00 28.28 117 PHE A C 1
ATOM 858 O O . PHE A 1 118 ? -12.021 -5.704 -20.581 1.00 23.79 117 PHE A O 1
ATOM 866 N N . PHE A 1 119 ? -11.535 -4.568 -22.444 1.00 29.25 118 PHE A N 1
ATOM 867 C CA . PHE A 1 119 ? -11.624 -5.781 -23.249 1.00 28.71 118 PHE A CA 1
ATOM 868 C C . PHE A 1 119 ? -10.403 -6.658 -23.105 1.00 22.41 118 PHE A C 1
ATOM 869 O O . PHE A 1 119 ? -10.478 -7.865 -23.304 1.00 28.13 118 PHE A O 1
ATOM 877 N N . THR A 1 120 ? -9.278 -6.053 -22.744 1.00 18.96 119 THR A N 1
ATOM 878 C CA . THR A 1 120 ? -8.098 -6.827 -22.379 1.00 24.70 119 THR A CA 1
ATOM 879 C C . THR A 1 120 ? -8.356 -7.639 -21.106 1.00 27.91 119 THR A C 1
ATOM 880 O O . THR A 1 120 ? -8.074 -8.840 -21.042 1.00 23.92 119 THR A O 1
ATOM 884 N N . VAL A 1 121 ? -8.891 -6.980 -20.087 1.00 23.99 120 VAL A N 1
ATOM 885 C CA . VAL A 1 121 ? -9.263 -7.672 -18.866 1.00 21.22 120 VAL A CA 1
ATOM 886 C C . VAL A 1 121 ? -10.303 -8.738 -19.153 1.00 21.60 120 VAL A C 1
ATOM 887 O O . VAL A 1 121 ? -10.175 -9.873 -18.689 1.00 29.94 120 VAL A O 1
ATOM 891 N N . GLN A 1 122 ? -11.314 -8.392 -19.953 1.00 18.78 121 GLN A N 1
ATOM 892 C CA . GLN A 1 122 ? -12.340 -9.362 -20.318 1.00 19.66 121 GLN A CA 1
ATOM 893 C C . GLN A 1 122 ? -11.750 -10.602 -21.002 1.00 25.86 121 GLN A C 1
ATOM 894 O O . GLN A 1 122 ? -12.198 -11.729 -20.761 1.00 25.88 121 GLN A O 1
ATOM 900 N N . ARG A 1 123 ? -10.749 -10.405 -21.849 1.00 27.85 122 ARG A 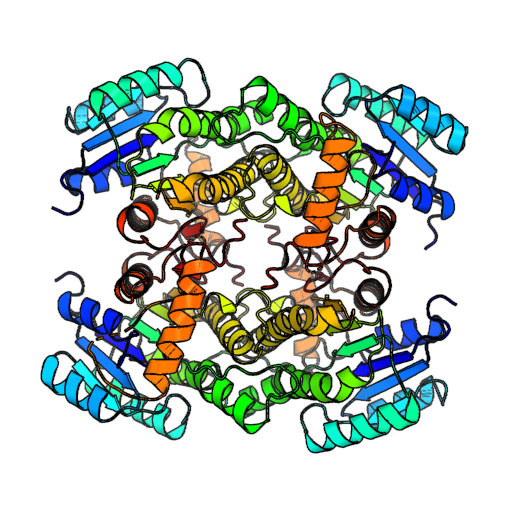N 1
ATOM 901 C CA . ARG A 1 123 ? -10.187 -11.525 -22.621 1.00 31.37 122 ARG A CA 1
ATOM 902 C C . ARG A 1 123 ? -9.226 -12.389 -21.803 1.00 26.05 122 ARG A C 1
ATOM 903 O O . ARG A 1 123 ? -9.063 -13.577 -22.070 1.00 31.22 122 ARG A O 1
ATOM 911 N N . LEU A 1 124 ? -8.605 -11.789 -20.798 1.00 25.08 123 LEU A N 1
ATOM 912 C CA . LEU A 1 124 ? -7.534 -12.456 -20.044 1.00 33.08 123 LEU A CA 1
ATOM 913 C C . LEU A 1 124 ? -7.931 -12.955 -18.661 1.00 36.36 123 LEU A C 1
ATOM 914 O O . LEU A 1 124 ? -7.261 -13.821 -18.102 1.00 30.84 123 LEU A O 1
ATOM 919 N N . THR A 1 125 ? -9.006 -12.406 -18.104 1.00 38.59 124 THR A N 1
ATOM 920 C CA . THR A 1 125 ? -9.526 -12.885 -16.817 1.00 34.59 124 THR A CA 1
ATOM 921 C C . THR A 1 125 ? -9.673 -14.422 -16.680 1.00 39.76 124 THR A C 1
ATOM 922 O O . THR A 1 125 ? -9.363 -14.971 -15.609 1.00 32.52 124 THR A O 1
ATOM 926 N N . PRO A 1 126 ? -10.108 -15.124 -17.759 1.00 32.42 125 PRO A N 1
ATOM 927 C CA . PRO A 1 126 ? -10.192 -16.585 -17.649 1.00 31.00 125 PRO A CA 1
ATOM 928 C C . PRO A 1 126 ? -8.865 -17.264 -17.303 1.00 31.06 125 PRO A C 1
ATOM 929 O O . PRO A 1 126 ? -8.871 -18.403 -16.831 1.00 33.79 125 PRO A O 1
ATOM 933 N N . LEU A 1 127 ? -7.747 -16.587 -17.553 1.00 27.80 126 LEU A N 1
ATOM 934 C CA . LEU A 1 127 ? -6.436 -17.169 -17.272 1.00 32.91 126 LEU A CA 1
ATOM 935 C C . LEU A 1 127 ? -6.031 -16.997 -15.808 1.00 28.67 126 LEU A C 1
ATOM 936 O O . LEU A 1 127 ? -5.178 -17.713 -15.315 1.00 26.64 126 LEU A O 1
ATOM 941 N N . ILE A 1 128 ? -6.641 -16.045 -15.112 1.00 22.31 127 ILE A N 1
ATOM 942 C CA . ILE A 1 128 ? -6.231 -15.764 -13.733 1.00 25.70 127 ILE A CA 1
ATOM 943 C C . ILE A 1 128 ? -6.721 -16.873 -12.828 1.00 25.45 127 ILE A C 1
ATOM 944 O O . ILE A 1 128 ? -7.901 -17.242 -12.854 1.00 25.25 127 ILE A O 1
ATOM 949 N N . ARG A 1 129 ? -5.819 -17.424 -12.029 1.00 28.07 128 ARG A N 1
ATOM 950 C CA . ARG A 1 129 ? -6.201 -18.530 -11.165 1.00 39.34 128 ARG A CA 1
ATOM 951 C C . ARG A 1 129 ? -6.553 -18.075 -9.756 1.00 34.08 128 ARG A C 1
ATOM 952 O O . ARG A 1 129 ? -6.371 -16.910 -9.388 1.00 31.06 128 ARG A O 1
ATOM 960 N N . GLU A 1 130 ? -7.104 -19.021 -9.006 1.00 41.04 129 GLU A N 1
ATOM 961 C CA . GLU A 1 130 ? -7.372 -18.916 -7.577 1.00 47.23 129 GLU A CA 1
ATOM 962 C C . GLU A 1 130 ? -6.328 -18.105 -6.795 1.00 41.43 129 GLU A C 1
ATOM 963 O O . GLU A 1 130 ? -5.135 -18.418 -6.832 1.00 33.32 129 GLU A O 1
ATOM 969 N N . GLY A 1 131 ? -6.776 -17.070 -6.085 1.00 36.91 130 GLY A N 1
ATOM 970 C CA . GLY A 1 131 ? -5.894 -16.290 -5.227 1.00 24.77 130 GLY A CA 1
ATOM 971 C C . GLY A 1 131 ? -5.028 -15.294 -5.976 1.00 31.40 130 GLY A C 1
ATOM 972 O O . GLY A 1 131 ? -4.138 -14.678 -5.397 1.00 30.89 130 GLY A O 1
ATOM 973 N N . GLY A 1 132 ? -5.276 -15.133 -7.274 1.00 25.33 131 GLY A N 1
ATOM 974 C CA . GLY A 1 132 ? -4.532 -14.158 -8.048 1.00 20.31 131 GLY A CA 1
ATOM 975 C C . GLY A 1 132 ? -5.224 -12.814 -7.950 1.00 33.26 131 GLY A C 1
ATOM 976 O O . GLY A 1 132 ? -6.196 -12.669 -7.205 1.00 27.44 131 GLY A O 1
ATOM 977 N N . SER A 1 133 ? -4.737 -11.831 -8.701 1.00 23.77 132 SER A N 1
ATOM 978 C CA . SER A 1 133 ? -5.365 -10.516 -8.709 1.00 30.34 132 SER A CA 1
ATOM 979 C C . SER A 1 133 ? -5.133 -9.719 -9.992 1.00 29.94 132 SER A C 1
ATOM 980 O O . SER A 1 133 ? -4.309 -10.065 -10.839 1.00 31.30 132 SER A O 1
ATOM 983 N N . ILE A 1 134 ? -5.857 -8.617 -10.095 1.00 27.71 133 ILE A N 1
ATOM 984 C CA . ILE A 1 134 ? -5.671 -7.646 -11.152 1.00 23.42 133 ILE A CA 1
ATOM 985 C C . ILE A 1 134 ? -5.325 -6.336 -10.475 1.00 22.81 133 ILE A C 1
ATOM 986 O O . ILE A 1 134 ? -5.958 -5.961 -9.486 1.00 25.16 133 ILE A O 1
ATOM 991 N N . VAL A 1 135 ? -4.324 -5.636 -10.995 1.00 21.99 134 VAL A N 1
ATOM 992 C CA . VAL A 1 135 ? -4.005 -4.292 -10.529 1.00 26.01 134 VAL A CA 1
ATOM 993 C C . VAL A 1 135 ? -4.046 -3.319 -11.700 1.00 27.61 134 VAL A C 1
ATOM 994 O O . VAL A 1 135 ? -3.414 -3.555 -12.730 1.00 26.40 134 VAL A O 1
ATOM 998 N N . PHE A 1 136 ? -4.786 -2.229 -11.538 1.00 24.80 135 PHE A N 1
ATOM 999 C CA . PHE A 1 136 ? -4.847 -1.168 -12.537 1.00 27.89 135 PHE A CA 1
ATOM 1000 C C . PHE A 1 136 ? -3.949 -0.002 -12.132 1.00 29.25 135 PHE A C 1
ATOM 1001 O O . PHE A 1 136 ? -3.893 0.360 -10.949 1.00 26.36 135 PHE A O 1
ATOM 1009 N N . THR A 1 137 ? -3.270 0.612 -13.100 1.00 25.97 136 THR A N 1
ATOM 1010 C CA . THR A 1 137 ? -2.552 1.870 -12.834 1.00 23.26 136 THR A CA 1
ATOM 1011 C C . THR A 1 137 ? -3.477 3.025 -13.200 1.00 26.32 136 THR A C 1
ATOM 1012 O O . THR A 1 137 ? -3.748 3.276 -14.379 1.00 25.53 136 THR A O 1
ATOM 1016 N N . SER A 1 138 ? -3.980 3.729 -12.193 1.00 23.24 137 SER A N 1
ATOM 1017 C CA . SER A 1 138 ? -4.825 4.886 -12.469 1.00 18.54 137 SER A CA 1
ATOM 1018 C C . SER A 1 138 ? -3.971 6.139 -12.454 1.00 26.05 137 SER A C 1
ATOM 1019 O O . SER A 1 138 ? -2.917 6.189 -13.077 1.00 23.54 137 SER A O 1
ATOM 1022 N N . SER A 1 139 ? -4.434 7.157 -11.739 1.00 23.20 138 SER A N 1
ATOM 1023 C CA . SER A 1 139 ? -3.726 8.424 -11.672 1.00 22.85 138 SER A CA 1
ATOM 1024 C C . SER A 1 139 ? -4.336 9.272 -10.573 1.00 27.75 138 SER A C 1
ATOM 1025 O O . SER A 1 139 ? -5.512 9.120 -10.267 1.00 23.50 138 SER A O 1
ATOM 1028 N N . VAL A 1 140 ? -3.557 10.186 -10.007 1.00 26.89 139 VAL A N 1
ATOM 1029 C CA . VAL A 1 140 ? -4.109 11.146 -9.052 1.00 24.38 139 VAL A CA 1
ATOM 1030 C C . VAL A 1 140 ? -5.190 12.019 -9.728 1.00 35.25 139 VAL A C 1
ATOM 1031 O O . VAL A 1 140 ? -5.999 12.665 -9.053 1.00 33.32 139 VAL A O 1
ATOM 1035 N N . ALA A 1 141 ? -5.231 12.005 -11.061 1.00 33.19 140 ALA A N 1
ATOM 1036 C CA . ALA A 1 141 ? -6.204 12.805 -11.811 1.00 35.82 140 ALA A CA 1
ATOM 1037 C C . ALA A 1 141 ? -7.583 12.184 -11.863 1.00 28.43 140 ALA A C 1
ATOM 1038 O O . ALA A 1 141 ? -8.529 12.801 -12.357 1.00 26.65 140 ALA A O 1
ATOM 1040 N N . ASP A 1 142 ? -7.699 10.951 -11.388 1.00 26.31 141 ASP A N 1
ATOM 1041 C CA . ASP A 1 142 ? -8.985 10.258 -11.435 1.00 24.62 141 ASP A CA 1
ATOM 1042 C C . ASP A 1 142 ? -9.996 10.861 -10.429 1.00 22.94 141 ASP A C 1
ATOM 1043 O O . ASP A 1 142 ? -11.151 10.445 -10.379 1.00 25.23 141 ASP A O 1
ATOM 1048 N N . GLU A 1 143 ? -9.553 11.825 -9.624 1.00 21.59 142 GLU A N 1
ATOM 1049 C CA . GLU A 1 143 ? -10.457 12.584 -8.743 1.00 18.60 142 GLU A CA 1
ATOM 1050 C C . GLU A 1 143 ? -10.080 14.039 -8.832 1.00 23.47 142 GLU A C 1
ATOM 1051 O O . GLU A 1 143 ? -8.904 14.381 -8.825 1.00 28.36 142 GLU A O 1
ATOM 1057 N N . GLY A 1 144 ? -11.071 14.910 -8.888 1.00 25.99 143 GLY A N 1
ATOM 1058 C CA . GLY A 1 144 ? -10.780 16.328 -8.839 1.00 27.82 143 GLY A CA 1
ATOM 1059 C C . GLY A 1 144 ? -10.596 16.903 -10.228 1.00 29.58 143 GLY A C 1
ATOM 1060 O O . GLY A 1 144 ? -10.691 16.170 -11.222 1.00 28.52 143 GLY A O 1
ATOM 1061 N N . GLY A 1 145 ? -10.317 18.204 -10.289 1.00 33.31 144 GLY A N 1
ATOM 1062 C CA . GLY A 1 145 ? -10.350 18.952 -11.531 1.00 29.83 144 GLY A CA 1
ATOM 1063 C C . GLY A 1 145 ? -9.041 19.602 -11.900 1.00 30.22 144 GLY A C 1
ATOM 1064 O O . GLY A 1 145 ? -8.581 20.550 -11.261 1.00 30.35 144 GLY A O 1
ATOM 1065 N N . HIS A 1 146 ? -8.470 19.109 -12.988 1.00 37.56 145 HIS A N 1
ATOM 1066 C CA A HIS A 1 146 ? -7.148 19.494 -13.446 0.49 36.60 145 HIS A CA 1
ATOM 1067 C CA B HIS A 1 146 ? -7.159 19.568 -13.438 0.51 36.29 145 HIS A CA 1
ATOM 1068 C C . HIS A 1 146 ? -7.214 20.001 -14.885 1.00 33.97 145 HIS A C 1
ATOM 1069 O O . HIS A 1 146 ? -7.299 19.181 -15.801 1.00 34.84 145 HIS A O 1
ATOM 1082 N N . PRO A 1 147 ? -7.181 21.329 -15.088 1.00 35.34 146 PRO A N 1
ATOM 1083 C CA . PRO A 1 147 ? -7.324 21.928 -16.422 1.00 34.73 146 PRO A CA 1
ATOM 1084 C C . PRO A 1 147 ? -6.362 21.325 -17.445 1.00 33.94 146 PRO A C 1
ATOM 1085 O O . PRO A 1 147 ? -5.197 21.095 -17.115 1.00 38.08 146 PRO A O 1
ATOM 1089 N N . GLY A 1 148 ? -6.845 21.063 -18.657 1.00 32.13 147 GLY A N 1
ATOM 1090 C CA . GLY A 1 148 ? -5.994 20.542 -19.709 1.00 36.82 147 GLY A CA 1
ATOM 1091 C C . GLY A 1 148 ? -6.066 19.037 -19.749 1.00 39.58 147 GLY A C 1
ATOM 1092 O O . GLY A 1 148 ? -5.567 18.414 -20.675 1.00 34.67 147 GLY A O 1
ATOM 1101 N N . SER A 1 150 ? -9.129 17.086 -19.112 1.00 35.80 149 SER A N 1
ATOM 1102 C CA . SER A 1 150 ? -10.519 16.628 -19.024 1.00 28.25 149 SER A CA 1
ATOM 1103 C C . SER A 1 150 ? -10.690 15.204 -19.545 1.00 25.78 149 SER A C 1
ATOM 1104 O O . SER A 1 150 ? -11.333 14.359 -18.913 1.00 22.38 149 SER A O 1
ATOM 1107 N N . VAL A 1 151 ? -10.102 14.919 -20.696 1.00 23.48 150 VAL A N 1
ATOM 1108 C CA . VAL A 1 151 ? -10.261 13.588 -21.270 1.00 21.05 150 VAL A CA 1
ATOM 1109 C C . VAL A 1 151 ? -9.535 12.518 -20.479 1.00 21.86 150 VAL A C 1
ATOM 1110 O O . VAL A 1 151 ? -10.126 11.489 -20.140 1.00 28.16 150 VAL A O 1
ATOM 1114 N N . TYR A 1 152 ? -8.259 12.758 -20.188 1.00 22.12 151 TYR A N 1
ATOM 1115 C CA . TYR A 1 152 ? -7.438 11.778 -19.473 1.00 24.92 151 TYR A CA 1
ATOM 1116 C C . TYR A 1 152 ? -8.032 11.475 -18.112 1.00 24.51 151 TYR A C 1
ATOM 1117 O O . TYR A 1 152 ? -8.152 10.315 -17.732 1.00 21.75 151 TYR A O 1
ATOM 1126 N N . SER A 1 153 ? -8.431 12.517 -17.382 1.00 22.32 152 SER A N 1
ATOM 1127 C CA . SER A 1 153 ? -8.951 12.314 -16.027 1.00 17.49 152 SER A CA 1
ATOM 1128 C C . SER A 1 153 ? -10.212 11.477 -16.030 1.00 18.49 152 SER A C 1
ATOM 1129 O O . SER A 1 153 ? -10.381 10.591 -15.181 1.00 25.05 152 SER A O 1
ATOM 1132 N N . ALA A 1 154 ? -11.121 11.782 -16.960 1.00 20.11 153 ALA A N 1
ATOM 1133 C CA . ALA A 1 154 ? -12.365 11.031 -17.069 1.00 19.13 153 ALA A CA 1
ATOM 1134 C C . ALA A 1 154 ? -12.083 9.592 -17.476 1.00 23.27 153 ALA A C 1
ATOM 1135 O O . ALA A 1 154 ? -12.794 8.674 -17.060 1.00 18.14 153 ALA A O 1
ATOM 1137 N N . SER A 1 155 ? -11.065 9.390 -18.309 1.00 22.85 154 SER A N 1
ATOM 1138 C CA . SER A 1 155 ? -10.759 8.041 -18.790 1.00 27.25 154 SER A CA 1
ATOM 1139 C C . SER A 1 155 ? -10.197 7.173 -17.647 1.00 24.09 154 SER A C 1
ATOM 1140 O O . SER A 1 155 ? -10.525 5.985 -17.518 1.00 25.75 154 SER A O 1
ATOM 1143 N N . LYS A 1 156 ? -9.369 7.773 -16.800 1.00 20.61 155 LYS A N 1
ATOM 1144 C CA . LYS A 1 156 ? -8.900 7.081 -15.600 1.00 16.55 155 LYS A CA 1
ATOM 1145 C C . LYS A 1 156 ? -9.992 6.929 -14.537 1.00 26.61 155 LYS A C 1
ATOM 1146 O O . LYS A 1 156 ? -10.045 5.910 -13.847 1.00 22.51 155 LYS A O 1
ATOM 1152 N N . ALA A 1 157 ? -10.862 7.929 -14.399 1.00 23.86 156 ALA A N 1
ATOM 1153 C CA . ALA A 1 157 ? -11.979 7.815 -13.462 1.00 19.93 156 ALA A CA 1
ATOM 1154 C C . ALA A 1 157 ? -12.850 6.624 -13.830 1.00 28.64 156 ALA A C 1
ATOM 1155 O O . ALA A 1 157 ? -13.367 5.917 -12.953 1.00 22.80 156 ALA A O 1
ATOM 1157 N N . ALA A 1 158 ? -13.002 6.402 -15.137 1.00 20.92 157 ALA A N 1
ATOM 1158 C CA . ALA A 1 158 ? -13.764 5.269 -15.645 1.00 21.37 157 ALA A CA 1
ATOM 1159 C C . ALA A 1 158 ? -13.076 3.958 -15.294 1.00 21.49 157 ALA A C 1
ATOM 1160 O O . ALA A 1 158 ? -13.729 2.985 -14.897 1.00 22.86 157 ALA A O 1
ATOM 1162 N N . LEU A 1 159 ? -11.758 3.932 -15.458 1.00 18.51 158 LEU A N 1
ATOM 1163 C CA . LEU A 1 159 ? -10.960 2.744 -15.136 1.00 27.09 158 LEU A CA 1
ATOM 1164 C C . LEU A 1 159 ? -11.130 2.309 -13.674 1.00 26.15 158 LEU A C 1
ATOM 1165 O O . LEU A 1 159 ? -11.240 1.118 -13.377 1.00 23.95 158 LEU A O 1
ATOM 1170 N N . VAL A 1 160 ? -11.151 3.282 -12.770 1.00 23.11 159 VAL A N 1
ATOM 1171 C CA . VAL A 1 160 ? -11.316 3.026 -11.342 1.00 19.49 159 VAL A CA 1
ATOM 1172 C C . VAL A 1 160 ? -12.688 2.431 -11.014 1.00 25.17 159 VAL A C 1
ATOM 1173 O O . VAL A 1 160 ? -12.817 1.567 -10.135 1.00 26.66 159 VAL A O 1
ATOM 1177 N N . SER A 1 161 ? -13.718 2.890 -11.715 1.00 22.66 160 SER A N 1
ATOM 1178 C CA . SER A 1 161 ? -15.036 2.287 -11.556 1.00 25.49 160 SER A CA 1
ATOM 1179 C C . SER A 1 161 ? -15.042 0.827 -12.016 1.00 30.61 160 SER A C 1
ATOM 1180 O O . SER A 1 161 ? -15.663 -0.025 -11.371 1.00 18.85 160 SER A O 1
ATOM 1183 N N . PHE A 1 162 ? -14.362 0.543 -13.130 1.00 22.45 161 PHE A N 1
ATOM 1184 C CA . PHE A 1 162 ? -14.274 -0.821 -13.660 1.00 22.90 161 PHE A CA 1
ATOM 1185 C C . PHE A 1 162 ? -13.662 -1.726 -12.604 1.00 21.56 161 PHE A C 1
ATOM 1186 O O . PHE A 1 162 ? -14.113 -2.860 -12.385 1.00 26.57 161 PHE A O 1
ATOM 1194 N N . ALA A 1 163 ? -12.608 -1.221 -11.970 1.00 22.48 162 ALA A N 1
ATOM 1195 C CA . ALA A 1 163 ? -11.931 -1.968 -10.916 1.00 28.82 162 ALA A CA 1
ATOM 1196 C C . ALA A 1 163 ? -12.899 -2.342 -9.802 1.00 23.71 162 ALA A C 1
ATOM 1197 O O . ALA A 1 163 ? -12.901 -3.469 -9.317 1.00 24.26 162 ALA A O 1
ATOM 1199 N N . SER A 1 164 ? -13.750 -1.405 -9.416 1.00 25.83 163 SER A N 1
ATOM 1200 C CA . SER A 1 164 ? -14.747 -1.679 -8.379 1.00 22.70 163 SER A CA 1
ATOM 1201 C C . SER A 1 164 ? -15.725 -2.784 -8.750 1.00 25.88 163 SER A C 1
ATOM 1202 O O . SER A 1 164 ? -15.949 -3.709 -7.963 1.00 19.79 163 SER A O 1
ATOM 1205 N N . VAL A 1 165 ? -16.340 -2.666 -9.929 1.00 24.66 164 VAL A N 1
ATOM 1206 C CA . VAL A 1 165 ? -17.304 -3.645 -10.390 1.00 24.19 164 VAL A CA 1
ATOM 1207 C C . VAL A 1 165 ? -16.633 -5.004 -10.553 1.00 21.35 164 VAL A C 1
ATOM 1208 O O . VAL A 1 165 ? -17.205 -6.029 -10.183 1.00 22.63 164 VAL A O 1
ATOM 1212 N N . LEU A 1 166 ? -15.426 -5.009 -11.110 1.00 22.98 165 LEU A N 1
ATOM 1213 C CA . LEU A 1 166 ? -14.683 -6.257 -11.273 1.00 29.00 165 LEU A CA 1
ATOM 1214 C C . LEU A 1 166 ? -14.348 -6.883 -9.919 1.00 26.87 165 LEU A C 1
ATOM 1215 O O . LEU A 1 166 ? -14.434 -8.100 -9.752 1.00 25.98 165 LEU A O 1
ATOM 1220 N N . ALA A 1 167 ? -13.989 -6.057 -8.939 1.00 20.37 166 ALA A N 1
ATOM 1221 C CA . ALA A 1 167 ? -13.705 -6.599 -7.612 1.00 21.35 166 ALA A CA 1
ATOM 1222 C C . ALA A 1 167 ? -14.951 -7.285 -7.069 1.00 26.04 166 ALA A C 1
ATOM 1223 O O . ALA A 1 167 ? -14.856 -8.344 -6.441 1.00 31.21 166 ALA A O 1
ATOM 1225 N N . ALA A 1 168 ? -16.125 -6.702 -7.327 1.00 21.12 167 ALA A N 1
ATOM 1226 C CA . ALA A 1 168 ? -17.365 -7.326 -6.866 1.00 20.84 167 ALA A CA 1
ATOM 1227 C C . ALA A 1 168 ? -17.715 -8.572 -7.690 1.00 26.73 167 ALA A C 1
ATOM 1228 O O . ALA A 1 168 ? -18.137 -9.587 -7.137 1.00 28.32 167 ALA A O 1
ATOM 1230 N N . GLU A 1 169 ? -17.571 -8.504 -9.012 1.00 26.78 168 GLU A N 1
ATOM 1231 C CA . GLU A 1 169 ? -17.978 -9.641 -9.843 1.00 24.98 168 GLU A CA 1
ATOM 1232 C C . GLU A 1 169 ? -16.987 -10.803 -9.744 1.00 27.67 168 GLU A C 1
ATOM 1233 O O . GLU A 1 169 ? -17.350 -11.955 -9.957 1.00 33.87 168 GLU A O 1
ATOM 1239 N N . LEU A 1 170 ? -15.738 -10.507 -9.414 1.00 25.75 169 LEU A N 1
ATOM 1240 C CA . LEU A 1 170 ? -14.737 -11.572 -9.331 1.00 26.69 169 LEU A CA 1
ATOM 1241 C C . LEU A 1 170 ? -14.594 -12.211 -7.940 1.00 31.93 169 LEU A C 1
ATOM 1242 O O . LEU A 1 170 ? -13.807 -13.139 -7.768 1.00 25.04 169 LEU A O 1
ATOM 1247 N N . LEU A 1 171 ? -15.374 -11.741 -6.965 1.00 31.01 170 LEU A N 1
ATOM 1248 C CA . LEU A 1 171 ? -15.364 -12.334 -5.613 1.00 34.18 170 LEU A CA 1
ATOM 1249 C C . LEU A 1 171 ? -15.469 -13.879 -5.590 1.00 33.58 170 LEU A C 1
ATOM 1250 O O . LEU A 1 171 ? -14.649 -14.549 -4.948 1.00 33.24 170 LEU A O 1
ATOM 1255 N N . PRO A 1 172 ? -16.457 -14.456 -6.303 1.00 31.13 171 PRO A N 1
ATOM 1256 C CA . PRO A 1 172 ? -16.596 -15.911 -6.158 1.00 37.87 171 PRO A CA 1
ATOM 1257 C C . PRO A 1 172 ? -15.452 -16.689 -6.807 1.00 35.94 171 PRO A C 1
ATOM 1258 O O . PRO A 1 172 ? -15.345 -17.895 -6.593 1.00 37.39 171 PRO A O 1
ATOM 1262 N N . ARG A 1 173 ? -14.616 -16.017 -7.592 1.00 29.02 172 ARG A N 1
ATOM 1263 C CA . ARG A 1 173 ? -13.458 -16.687 -8.178 1.00 37.57 172 ARG A CA 1
ATOM 1264 C C . ARG A 1 173 ? -12.209 -16.498 -7.317 1.00 38.14 172 ARG A C 1
ATOM 1265 O O . ARG A 1 173 ? -11.114 -16.955 -7.667 1.00 32.67 172 ARG A O 1
ATOM 1273 N N . GLY A 1 174 ? -12.397 -15.840 -6.176 1.00 35.52 173 GLY A N 1
ATOM 1274 C CA . GLY A 1 174 ? -11.302 -15.527 -5.277 1.00 37.19 173 GLY A CA 1
ATOM 1275 C C . GLY A 1 174 ? -10.229 -14.719 -5.980 1.00 30.17 173 GLY A C 1
ATOM 1276 O O . GLY A 1 174 ? -9.043 -15.001 -5.839 1.00 33.93 173 GLY A O 1
ATOM 1277 N N . ILE A 1 175 ? -10.644 -13.724 -6.760 1.00 25.61 174 ILE A N 1
ATOM 1278 C CA . ILE A 1 175 ? -9.686 -12.850 -7.426 1.00 23.55 174 ILE A CA 1
ATOM 1279 C C . ILE A 1 175 ? -9.850 -11.419 -6.936 1.00 24.49 174 ILE A C 1
ATOM 1280 O O . ILE A 1 175 ? -10.947 -10.861 -6.992 1.00 26.99 174 ILE A O 1
ATOM 1285 N N . ARG A 1 176 ? -8.759 -10.825 -6.462 1.00 23.64 175 ARG A N 1
ATOM 1286 C CA . ARG A 1 176 ? -8.808 -9.468 -5.927 1.00 25.20 175 ARG A CA 1
ATOM 1287 C C . ARG A 1 176 ? -8.523 -8.462 -7.040 1.00 27.97 175 ARG A C 1
ATOM 1288 O O . ARG A 1 176 ? -7.879 -8.794 -8.022 1.00 30.93 175 ARG A O 1
ATOM 1296 N N . VAL A 1 177 ? -9.025 -7.244 -6.897 1.00 24.03 176 VAL A N 1
ATOM 1297 C CA . VAL A 1 177 ? -8.841 -6.205 -7.905 1.00 20.84 176 VAL A CA 1
ATOM 1298 C C . VAL A 1 177 ? -8.654 -4.879 -7.207 1.00 25.80 176 VAL A C 1
ATOM 1299 O O . VAL A 1 177 ? -9.495 -4.470 -6.391 1.00 28.86 176 VAL A O 1
ATOM 1303 N N . ASN A 1 178 ? -7.558 -4.207 -7.528 1.00 16.62 177 ASN A N 1
ATOM 1304 C CA . ASN A 1 178 ? -7.194 -2.969 -6.853 1.00 18.38 177 ASN A CA 1
ATOM 1305 C C . ASN A 1 178 ? -6.507 -2.027 -7.831 1.00 27.15 177 ASN A C 1
ATOM 1306 O O . ASN A 1 178 ? -6.094 -2.438 -8.918 1.00 22.00 177 ASN A O 1
ATOM 1311 N N . SER A 1 179 ? -6.380 -0.766 -7.441 1.00 24.54 178 SER A N 1
ATOM 1312 C CA . SER A 1 179 ? -5.687 0.215 -8.262 1.00 23.32 178 SER A CA 1
ATOM 1313 C C . SER A 1 179 ? -4.593 0.935 -7.510 1.00 34.53 178 SER A C 1
ATOM 1314 O O . SER A 1 179 ? -4.635 1.079 -6.281 1.00 33.57 178 SER A O 1
ATOM 1317 N N . VAL A 1 180 ? -3.617 1.404 -8.275 1.00 22.81 179 VAL A N 1
ATOM 1318 C CA . VAL A 1 180 ? -2.596 2.294 -7.762 1.00 25.96 179 VAL A CA 1
ATOM 1319 C C . VAL A 1 180 ? -2.830 3.664 -8.419 1.00 35.59 179 VAL A C 1
ATOM 1320 O O . VAL A 1 180 ? -3.277 3.742 -9.574 1.00 35.72 179 VAL A O 1
ATOM 1324 N N . SER A 1 181 ? -2.576 4.737 -7.672 1.00 26.46 180 SER A N 1
ATOM 1325 C CA A SER A 1 181 ? -2.821 6.092 -8.166 0.44 30.03 180 SER A CA 1
ATOM 1326 C CA B SER A 1 181 ? -2.826 6.089 -8.160 0.56 29.85 180 SER A CA 1
ATOM 1327 C C . SER A 1 181 ? -1.598 7.003 -8.079 1.00 29.81 180 SER A C 1
ATOM 1328 O O . SER A 1 181 ? -1.428 7.730 -7.096 1.00 26.31 180 SER A O 1
ATOM 1333 N N . PRO A 1 182 ? -0.731 6.985 -9.114 1.00 26.59 181 PRO A N 1
ATOM 1334 C CA . PRO A 1 182 ? 0.360 7.976 -9.079 1.00 21.91 181 PRO A CA 1
ATOM 1335 C C . PRO A 1 182 ? -0.247 9.329 -9.473 1.00 23.59 181 PRO A C 1
ATOM 1336 O O . PRO A 1 182 ? -1.227 9.274 -10.173 1.00 31.56 181 PRO A O 1
ATOM 1340 N N . GLY A 1 183 ? 0.270 10.504 -9.125 1.00 35.85 182 GLY A N 1
ATOM 1341 C CA . GLY A 1 183 ? 1.587 10.755 -8.615 1.00 27.15 182 GLY A CA 1
ATOM 1342 C C . GLY A 1 183 ? 2.286 11.375 -9.810 1.00 33.14 182 GLY A C 1
ATOM 1343 O O . GLY A 1 183 ? 2.193 10.812 -10.886 1.00 31.75 182 GLY A O 1
ATOM 1344 N N . PHE A 1 184 ? 2.943 12.522 -9.670 1.00 33.60 183 PHE A N 1
ATOM 1345 C CA . PHE A 1 184 ? 3.906 12.910 -10.704 1.00 36.12 183 PHE A CA 1
ATOM 1346 C C . PHE A 1 184 ? 5.035 11.919 -10.561 1.00 33.44 183 PHE A C 1
ATOM 1347 O O . PHE A 1 184 ? 5.684 11.871 -9.512 1.00 26.08 183 PHE A O 1
ATOM 1355 N N . ILE A 1 185 ? 5.245 11.102 -11.586 1.00 26.64 184 ILE A N 1
ATOM 1356 C CA . ILE A 1 185 ? 6.311 10.099 -11.541 1.00 27.41 184 ILE A CA 1
ATOM 1357 C C . ILE A 1 185 ? 7.363 10.385 -12.605 1.00 31.62 184 ILE A C 1
ATOM 1358 O O . ILE A 1 185 ? 7.037 10.693 -13.750 1.00 34.49 184 ILE A O 1
ATOM 1363 N N . ASP A 1 186 ? 8.629 10.277 -12.230 1.00 28.80 185 ASP A N 1
ATOM 1364 C CA . ASP A 1 186 ? 9.717 10.502 -13.172 1.00 32.13 185 ASP A CA 1
ATOM 1365 C C . ASP A 1 186 ? 9.903 9.316 -14.135 1.00 26.22 185 ASP A C 1
ATOM 1366 O O . ASP A 1 186 ? 10.665 8.388 -13.850 1.00 33.25 185 ASP A O 1
ATOM 1371 N N . THR A 1 187 ? 9.213 9.364 -15.270 1.00 32.18 186 THR A N 1
ATOM 1372 C CA . THR A 1 187 ? 9.326 8.352 -16.336 1.00 27.99 186 THR A CA 1
ATOM 1373 C C . THR A 1 187 ? 9.758 9.055 -17.611 1.00 26.76 186 THR A C 1
ATOM 1374 O O . THR A 1 187 ? 9.625 10.274 -17.697 1.00 33.92 186 THR A O 1
ATOM 1378 N N . PRO A 1 188 ? 10.276 8.304 -18.609 1.00 32.97 187 PRO A N 1
ATOM 1379 C CA . PRO A 1 188 ? 10.702 8.980 -19.846 1.00 27.81 187 PRO A CA 1
ATOM 1380 C C . PRO A 1 188 ? 9.612 9.821 -20.550 1.00 31.51 187 PRO A C 1
ATOM 1381 O O . PRO A 1 188 ? 9.933 10.861 -21.130 1.00 35.86 187 PRO A O 1
ATOM 1385 N N . THR A 1 189 ? 8.359 9.381 -20.515 1.00 31.72 188 THR A N 1
ATOM 1386 C CA . THR A 1 189 ? 7.288 10.134 -21.166 1.00 39.28 188 THR A CA 1
ATOM 1387 C C . THR A 1 189 ? 6.532 11.070 -20.210 1.00 40.66 188 THR A C 1
ATOM 1388 O O . THR A 1 189 ? 5.783 11.943 -20.662 1.00 38.75 188 THR A O 1
ATOM 1392 N N . LYS A 1 190 ? 6.715 10.873 -18.902 1.00 41.23 189 LYS A N 1
ATOM 1393 C CA . LYS A 1 190 ? 5.872 11.516 -17.872 1.00 44.15 189 LYS A CA 1
ATOM 1394 C C . LYS A 1 190 ? 4.383 11.243 -18.110 1.00 39.04 189 LYS A C 1
ATOM 1395 O O . LYS A 1 190 ? 3.522 11.987 -17.625 1.00 34.86 189 LYS A O 1
ATOM 1401 N N . GLY A 1 191 ? 4.084 10.186 -18.868 1.00 31.94 190 GLY A N 1
ATOM 1402 C CA . GLY A 1 191 ? 2.712 9.804 -19.158 1.00 27.67 190 GLY A CA 1
ATOM 1403 C C . GLY A 1 191 ? 2.054 10.573 -20.293 1.00 29.67 190 GLY A C 1
ATOM 1404 O O . GLY A 1 191 ? 0.887 10.339 -20.607 1.00 31.72 190 GLY A O 1
ATOM 1405 N N . VAL A 1 192 ? 2.803 11.493 -20.899 1.00 28.79 191 VAL A N 1
ATOM 1406 C CA . VAL A 1 192 ? 2.341 12.292 -22.036 1.00 27.36 191 VAL A CA 1
ATOM 1407 C C . VAL A 1 192 ? 3.349 12.143 -23.171 1.00 34.82 191 VAL A C 1
ATOM 1408 O O . VAL A 1 192 ? 4.326 12.879 -23.228 1.00 37.22 191 VAL A O 1
ATOM 1412 N N . ALA A 1 193 ? 3.112 11.187 -24.066 1.00 36.22 192 ALA A N 1
ATOM 1413 C CA . ALA A 1 193 ? 4.095 10.820 -25.089 1.00 42.08 192 ALA A CA 1
ATOM 1414 C C . ALA A 1 193 ? 4.253 11.848 -26.206 1.00 44.15 192 ALA A C 1
ATOM 1415 O O . ALA A 1 193 ? 5.287 11.889 -26.871 1.00 46.33 192 ALA A O 1
ATOM 1417 N N . GLY A 1 194 ? 3.227 12.664 -26.422 1.00 43.02 193 GLY A N 1
ATOM 1418 C CA . GLY A 1 194 ? 3.180 13.522 -27.596 1.00 48.05 193 GLY A CA 1
ATOM 1419 C C . GLY A 1 194 ? 3.760 14.923 -27.470 1.00 56.59 193 GLY A C 1
ATOM 1420 O O . GLY A 1 194 ? 3.839 15.640 -28.466 1.00 52.62 193 GLY A O 1
ATOM 1421 N N . ILE A 1 195 ? 4.162 15.329 -26.266 1.00 53.41 194 ILE A N 1
ATOM 1422 C CA . ILE A 1 195 ? 4.742 16.660 -26.104 1.00 42.84 194 ILE A CA 1
ATOM 1423 C C . ILE A 1 195 ? 6.258 16.700 -26.291 1.00 46.13 194 ILE A C 1
ATOM 1424 O O . ILE A 1 195 ? 6.922 15.659 -26.350 1.00 44.51 194 ILE A O 1
ATOM 1429 N N . THR A 1 196 ? 6.785 17.921 -26.385 1.00 47.64 195 THR A N 1
ATOM 1430 C CA . THR A 1 196 ? 8.223 18.174 -26.502 1.00 49.79 195 THR A CA 1
ATOM 1431 C C . THR A 1 196 ? 8.897 18.026 -25.142 1.00 50.57 195 THR A C 1
ATOM 1432 O O . THR A 1 196 ? 8.224 18.038 -24.102 1.00 40.26 195 THR A O 1
ATOM 1436 N N . GLU A 1 197 ? 10.221 17.906 -25.139 1.00 58.97 196 GLU A N 1
ATOM 1437 C CA . GLU A 1 197 ? 10.928 17.746 -23.874 1.00 59.29 196 GLU A CA 1
ATOM 1438 C C . GLU A 1 197 ? 10.965 19.026 -23.037 1.00 53.23 196 GLU A C 1
ATOM 1439 O O . GLU A 1 197 ? 11.167 18.971 -21.824 1.00 45.61 196 GLU A O 1
ATOM 1445 N N . ALA A 1 198 ? 10.775 20.173 -23.684 1.00 54.03 197 ALA A N 1
ATOM 1446 C CA . ALA A 1 198 ? 10.608 21.429 -22.958 1.00 52.11 197 ALA A CA 1
ATOM 1447 C C . ALA A 1 198 ? 9.349 21.358 -22.095 1.00 50.66 197 ALA A C 1
ATOM 1448 O O . ALA A 1 198 ? 9.348 21.768 -20.928 1.00 41.14 197 ALA A O 1
ATOM 1450 N N . GLU A 1 199 ? 8.281 20.807 -22.662 1.00 49.96 198 GLU A N 1
ATOM 1451 C CA . GLU A 1 199 ? 7.013 20.729 -21.947 1.00 51.24 198 GLU A CA 1
ATOM 1452 C C . GLU A 1 199 ? 6.997 19.632 -20.884 1.00 51.18 198 GLU A C 1
ATOM 1453 O O . GLU A 1 199 ? 6.261 19.729 -19.901 1.00 54.10 198 GLU A O 1
ATOM 1459 N N . ARG A 1 200 ? 7.808 18.593 -21.070 1.00 46.95 199 ARG A N 1
ATOM 1460 C CA . ARG A 1 200 ? 7.927 17.553 -20.045 1.00 46.19 199 ARG A CA 1
ATOM 1461 C C . ARG A 1 200 ? 8.721 18.052 -18.852 1.00 38.63 199 ARG A C 1
ATOM 1462 O O . ARG A 1 200 ? 8.362 17.793 -17.708 1.00 39.08 199 ARG A O 1
ATOM 1470 N N . ALA A 1 201 ? 9.808 18.764 -19.137 1.00 35.06 200 ALA A N 1
ATOM 1471 C CA . ALA A 1 201 ? 10.616 19.385 -18.097 1.00 44.51 200 ALA A CA 1
ATOM 1472 C C . ALA A 1 201 ? 9.777 20.345 -17.243 1.00 52.33 200 ALA A C 1
ATOM 1473 O O . ALA A 1 201 ? 9.898 20.356 -16.015 1.00 55.11 200 ALA A O 1
ATOM 1475 N N . GLU A 1 202 ? 8.923 21.141 -17.890 1.00 47.48 201 GLU A N 1
ATOM 1476 C CA . GLU A 1 202 ? 8.031 22.047 -17.164 1.00 48.93 201 GLU A CA 1
ATOM 1477 C C . GLU A 1 202 ? 7.002 21.265 -16.365 1.00 47.24 201 GLU A C 1
ATOM 1478 O O . GLU A 1 202 ? 6.677 21.622 -15.228 1.00 41.39 201 GLU A O 1
ATOM 1484 N N . PHE A 1 203 ? 6.482 20.203 -16.972 1.00 43.27 202 PHE A N 1
ATOM 1485 C CA . PHE A 1 203 ? 5.518 19.330 -16.310 1.00 44.60 202 PHE A CA 1
ATOM 1486 C C . PHE A 1 203 ? 6.177 18.730 -15.071 1.00 46.48 202 PHE A C 1
ATOM 1487 O O . PHE A 1 203 ? 5.567 18.592 -14.013 1.00 47.84 202 PHE A O 1
ATOM 1495 N N . LYS A 1 204 ? 7.450 18.395 -15.222 1.00 47.53 203 LYS A N 1
ATOM 1496 C CA . LYS A 1 204 ? 8.272 17.852 -14.149 1.00 47.66 203 LYS A CA 1
ATOM 1497 C C . LYS A 1 204 ? 8.494 18.869 -13.029 1.00 50.12 203 LYS A C 1
ATOM 1498 O O . LYS A 1 204 ? 8.437 18.531 -11.841 1.00 45.56 203 LYS A O 1
ATOM 1504 N N . THR A 1 205 ? 8.750 20.114 -13.416 1.00 49.49 204 THR A N 1
ATOM 1505 C CA . THR A 1 205 ? 8.971 21.201 -12.465 1.00 47.40 204 THR A CA 1
ATOM 1506 C C . THR A 1 205 ? 7.699 21.508 -11.698 1.00 46.06 204 THR A C 1
ATOM 1507 O O . THR A 1 205 ? 7.720 21.682 -10.476 1.00 49.18 204 THR A O 1
ATOM 1511 N N . LEU A 1 206 ? 6.597 21.590 -12.435 1.00 42.87 205 LEU A N 1
ATOM 1512 C CA . LEU A 1 206 ? 5.274 21.760 -11.852 1.00 40.01 205 LEU A CA 1
ATOM 1513 C C . LEU A 1 206 ? 5.063 20.699 -10.779 1.00 43.44 205 LEU A C 1
ATOM 1514 O O . LEU A 1 206 ? 4.609 21.002 -9.672 1.00 37.67 205 LEU A O 1
ATOM 1519 N N . GLY A 1 207 ? 5.425 19.463 -11.113 1.00 42.37 206 GLY A N 1
ATOM 1520 C CA . GLY A 1 207 ? 5.338 18.347 -10.190 1.00 36.82 206 GLY A CA 1
ATOM 1521 C C . GLY A 1 207 ? 6.080 18.583 -8.888 1.00 40.87 206 GLY A C 1
ATOM 1522 O O . GLY A 1 207 ? 5.566 18.277 -7.813 1.00 35.31 206 GLY A O 1
ATOM 1523 N N . ASP A 1 208 ? 7.288 19.128 -8.982 1.00 39.50 207 ASP A N 1
ATOM 1524 C CA . ASP A 1 208 ? 8.102 19.376 -7.799 1.00 44.12 207 ASP A CA 1
ATOM 1525 C C . ASP A 1 208 ? 7.536 20.490 -6.908 1.00 49.00 207 ASP A C 1
ATOM 1526 O O . ASP A 1 208 ? 7.825 20.538 -5.713 1.00 48.21 207 ASP A O 1
ATOM 1531 N N . ASN A 1 209 ? 6.737 21.377 -7.495 1.00 45.41 208 ASN A N 1
ATOM 1532 C CA . ASN A 1 209 ? 6.219 22.535 -6.769 1.00 48.77 208 ASN A CA 1
ATOM 1533 C C . ASN A 1 209 ? 4.898 22.287 -6.057 1.00 42.59 208 ASN A C 1
ATOM 1534 O O . ASN A 1 209 ? 4.718 22.688 -4.915 1.00 43.80 208 ASN A O 1
ATOM 1539 N N . ILE A 1 210 ? 3.975 21.620 -6.736 1.00 41.57 209 ILE A N 1
ATOM 1540 C CA . ILE A 1 210 ? 2.640 21.413 -6.188 1.00 35.84 209 ILE A CA 1
ATOM 1541 C C . ILE A 1 210 ? 2.516 20.145 -5.344 1.00 32.12 209 ILE A C 1
ATOM 1542 O O . ILE A 1 210 ? 1.602 20.026 -4.526 1.00 38.82 209 ILE A O 1
ATOM 1547 N N . THR A 1 211 ? 3.419 19.186 -5.558 1.00 29.05 210 THR A N 1
ATOM 1548 C CA . THR A 1 211 ? 3.435 17.972 -4.742 1.00 30.97 210 THR A CA 1
ATOM 1549 C C . THR A 1 211 ? 3.901 18.321 -3.335 1.00 24.84 210 THR A C 1
ATOM 1550 O O . THR A 1 211 ? 4.959 18.953 -3.156 1.00 28.29 210 THR A O 1
ATOM 1554 N N . PRO A 1 212 ? 3.106 17.938 -2.328 1.00 24.43 211 PRO A N 1
ATOM 1555 C CA . PRO A 1 212 ? 3.439 18.231 -0.931 1.00 28.12 211 PRO A CA 1
ATOM 1556 C C . PRO A 1 212 ? 4.839 17.743 -0.516 1.00 29.17 211 PRO A C 1
ATOM 1557 O O . PRO A 1 212 ? 5.556 18.477 0.159 1.00 31.46 211 PRO A O 1
ATOM 1569 N N . LYS A 1 214 ? 7.183 17.550 -2.395 1.00 33.41 213 LYS A N 1
ATOM 1570 C CA . LYS A 1 214 ? 8.068 18.453 -3.138 1.00 34.17 213 LYS A CA 1
ATOM 1571 C C . LYS A 1 214 ? 9.078 17.748 -4.062 1.00 34.58 213 LYS A C 1
ATOM 1572 O O . LYS A 1 214 ? 10.201 18.218 -4.245 1.00 34.06 213 LYS A O 1
ATOM 1578 N N . ARG A 1 215 ? 8.665 16.631 -4.651 1.00 36.76 214 ARG A N 1
ATOM 1579 C CA . ARG A 1 215 ? 9.490 15.934 -5.634 1.00 39.48 214 ARG A CA 1
ATOM 1580 C C . ARG A 1 215 ? 8.584 15.068 -6.478 1.00 33.82 214 ARG A C 1
ATOM 1581 O O . ARG A 1 215 ? 7.423 14.857 -6.134 1.00 33.95 214 ARG A O 1
ATOM 1589 N N . ASN A 1 216 ? 9.117 14.583 -7.594 1.00 33.81 215 ASN A N 1
ATOM 1590 C CA . ASN A 1 216 ? 8.469 13.548 -8.380 1.00 26.23 215 ASN A CA 1
ATOM 1591 C C . ASN A 1 216 ? 8.727 12.198 -7.720 1.00 26.38 215 ASN A C 1
ATOM 1592 O O . ASN A 1 216 ? 9.717 12.031 -7.000 1.00 29.05 215 ASN A O 1
ATOM 1597 N N . GLY A 1 217 ? 7.838 11.233 -7.939 1.00 25.69 216 GLY A N 1
ATOM 1598 C CA . GLY A 1 217 ? 8.079 9.883 -7.452 1.00 27.21 216 GLY A CA 1
ATOM 1599 C C . GLY A 1 217 ? 8.952 9.099 -8.421 1.00 32.17 216 GLY A C 1
ATOM 1600 O O . GLY A 1 217 ? 9.157 9.516 -9.566 1.00 30.33 216 GLY A O 1
ATOM 1601 N N . THR A 1 218 ? 9.458 7.954 -7.970 1.00 32.37 217 THR A N 1
ATOM 1602 C CA . THR A 1 218 ? 10.249 7.068 -8.827 1.00 34.95 217 THR A CA 1
ATOM 1603 C C . THR A 1 218 ? 9.387 5.942 -9.399 1.00 30.67 217 THR A C 1
ATOM 1604 O O . THR A 1 218 ? 8.386 5.553 -8.805 1.00 25.29 217 THR A O 1
ATOM 1608 N N . ALA A 1 219 ? 9.805 5.394 -10.532 1.00 30.03 218 ALA A N 1
ATOM 1609 C CA . ALA A 1 219 ? 9.104 4.262 -11.133 1.00 30.82 218 ALA A CA 1
ATOM 1610 C C . ALA A 1 219 ? 9.078 3.063 -10.174 1.00 26.90 218 ALA A C 1
ATOM 1611 O O . ALA A 1 219 ? 8.059 2.391 -10.012 1.00 28.08 218 ALA A O 1
ATOM 1613 N N . ASP A 1 220 ? 10.212 2.804 -9.532 1.00 27.95 219 ASP A N 1
ATOM 1614 C CA . ASP A 1 220 ? 10.306 1.717 -8.564 1.00 32.71 219 ASP A CA 1
ATOM 1615 C C . ASP A 1 220 ? 9.284 1.866 -7.432 1.00 31.75 219 ASP A C 1
ATOM 1616 O O . ASP A 1 220 ? 8.665 0.883 -7.023 1.00 30.91 219 ASP A O 1
ATOM 1621 N N . GLU A 1 221 ? 9.079 3.090 -6.946 1.00 31.84 220 GLU A N 1
ATOM 1622 C CA . GLU A 1 221 ? 8.098 3.315 -5.873 1.00 23.91 220 GLU A CA 1
ATOM 1623 C C . GLU A 1 221 ? 6.693 2.865 -6.250 1.00 24.11 220 GLU A C 1
ATOM 1624 O O . GLU A 1 221 ? 5.982 2.259 -5.442 1.00 25.11 220 GLU A O 1
ATOM 1630 N N . VAL A 1 222 ? 6.287 3.158 -7.477 1.00 25.73 221 VAL A N 1
ATOM 1631 C CA . VAL A 1 222 ? 5.039 2.623 -8.010 1.00 25.45 221 VAL A CA 1
ATOM 1632 C C . VAL A 1 222 ? 5.063 1.086 -8.162 1.00 27.33 221 VAL A C 1
ATOM 1633 O O . VAL A 1 222 ? 4.134 0.400 -7.717 1.00 21.96 221 VAL A O 1
ATOM 1637 N N . ALA A 1 223 ? 6.119 0.552 -8.767 1.00 28.33 222 ALA A N 1
ATOM 1638 C CA . ALA A 1 223 ? 6.287 -0.907 -8.890 1.00 25.73 222 ALA A CA 1
ATOM 1639 C C . ALA A 1 223 ? 6.112 -1.637 -7.548 1.00 27.94 222 ALA A C 1
ATOM 1640 O O . ALA A 1 223 ? 5.410 -2.644 -7.470 1.00 30.32 222 ALA A O 1
ATOM 1642 N N . ARG A 1 224 ? 6.712 -1.103 -6.486 1.00 30.19 223 ARG A N 1
ATOM 1643 C CA A ARG A 1 224 ? 6.607 -1.734 -5.171 0.55 26.74 223 ARG A CA 1
ATOM 1644 C CA B ARG A 1 224 ? 6.604 -1.692 -5.153 0.45 27.03 223 ARG A CA 1
ATOM 1645 C C . ARG A 1 224 ? 5.166 -1.760 -4.672 1.00 22.72 223 ARG A C 1
ATOM 1646 O O . ARG A 1 224 ? 4.747 -2.737 -4.046 1.00 24.16 223 ARG A O 1
ATOM 1661 N N . ALA A 1 225 ? 4.392 -0.715 -4.969 1.00 23.34 224 ALA A N 1
ATOM 1662 C CA . ALA A 1 225 ? 3.007 -0.692 -4.517 1.00 22.52 224 ALA A CA 1
ATOM 1663 C C . ALA A 1 225 ? 2.119 -1.636 -5.323 1.00 27.11 224 ALA A C 1
ATOM 1664 O O . ALA A 1 225 ? 1.199 -2.269 -4.775 1.00 25.74 224 ALA A O 1
ATOM 1666 N N . VAL A 1 226 ? 2.381 -1.730 -6.623 1.00 29.66 225 VAL A N 1
ATOM 1667 C CA . VAL A 1 226 ? 1.667 -2.684 -7.481 1.00 29.95 225 VAL A CA 1
ATOM 1668 C C . VAL A 1 226 ? 1.867 -4.121 -7.000 1.00 22.08 225 VAL A C 1
ATOM 1669 O O . VAL A 1 226 ? 0.923 -4.921 -6.926 1.00 25.00 225 VAL A O 1
ATOM 1673 N N . LEU A 1 227 ? 3.106 -4.447 -6.668 1.00 20.83 226 LEU A N 1
ATOM 1674 C CA . LEU A 1 227 ? 3.445 -5.815 -6.292 1.00 27.46 226 LEU A CA 1
ATOM 1675 C C . LEU A 1 227 ? 2.993 -6.126 -4.864 1.00 29.09 226 LEU A C 1
ATOM 1676 O O . LEU A 1 227 ? 2.676 -7.272 -4.547 1.00 21.26 226 LEU A O 1
ATOM 1681 N N . PHE A 1 228 ? 2.925 -5.104 -4.018 1.00 28.29 227 PHE A N 1
ATOM 1682 C CA . PHE A 1 228 ? 2.306 -5.276 -2.701 1.00 28.15 227 PHE A CA 1
ATOM 1683 C C . PHE A 1 228 ? 0.831 -5.645 -2.845 1.00 24.31 227 PHE A C 1
ATOM 1684 O O . PHE A 1 228 ? 0.361 -6.618 -2.237 1.00 22.78 227 PHE A O 1
ATOM 1692 N N . LEU A 1 229 ? 0.095 -4.869 -3.644 1.00 22.80 228 LEU A N 1
ATOM 1693 C CA . LEU A 1 229 ? -1.314 -5.172 -3.917 1.00 25.27 228 LEU A CA 1
ATOM 1694 C C . LEU A 1 229 ? -1.465 -6.551 -4.556 1.00 26.90 228 LEU A C 1
ATOM 1695 O O . LEU A 1 229 ? -2.342 -7.331 -4.175 1.00 30.61 228 LEU A O 1
ATOM 1700 N N . ALA A 1 230 ? -0.597 -6.854 -5.511 1.00 24.83 229 ALA A N 1
ATOM 1701 C CA . ALA A 1 230 ? -0.646 -8.144 -6.198 1.00 28.57 229 ALA A CA 1
ATOM 1702 C C . ALA A 1 230 ? -0.511 -9.351 -5.255 1.00 29.83 229 ALA A C 1
ATOM 1703 O O . ALA A 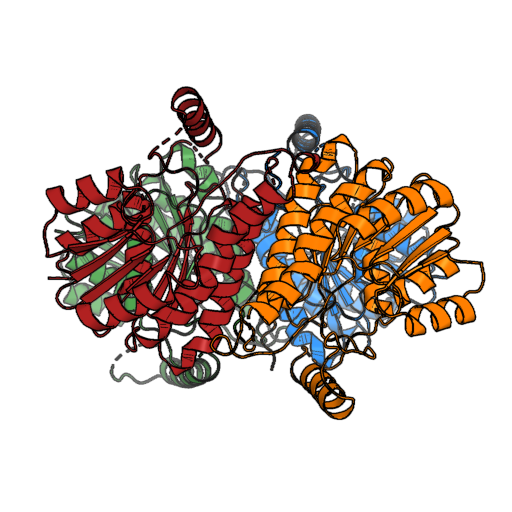1 230 ? -1.278 -10.319 -5.350 1.00 29.15 229 ALA A O 1
ATOM 1705 N N . PHE A 1 231 ? 0.462 -9.300 -4.347 1.00 30.64 230 PHE A N 1
ATOM 1706 C CA . PHE A 1 231 ? 0.858 -10.514 -3.624 1.00 24.92 230 PHE A CA 1
ATOM 1707 C C . PHE A 1 231 ? 0.758 -10.470 -2.099 1.00 23.69 230 PHE A C 1
ATOM 1708 O O . PHE A 1 231 ? 0.740 -11.518 -1.466 1.00 34.46 230 PHE A O 1
ATOM 1716 N N . GLU A 1 232 ? 0.729 -9.280 -1.511 1.00 24.51 231 GLU A N 1
ATOM 1717 C CA A GLU A 1 232 ? 0.744 -9.160 -0.050 0.47 33.23 231 GLU A CA 1
ATOM 1718 C CA B GLU A 1 232 ? 0.744 -9.160 -0.050 0.53 33.29 231 GLU A CA 1
ATOM 1719 C C . GLU A 1 232 ? -0.581 -8.678 0.528 1.00 28.22 231 GLU A C 1
ATOM 1720 O O . GLU A 1 232 ? -0.913 -8.976 1.674 1.00 32.91 231 GLU A O 1
ATOM 1731 N N . ALA A 1 233 ? -1.333 -7.921 -0.260 1.00 29.73 232 ALA A N 1
ATOM 1732 C CA . ALA A 1 233 ? -2.602 -7.375 0.224 1.00 30.44 232 ALA A CA 1
ATOM 1733 C C . ALA A 1 233 ? -3.728 -8.386 -0.013 1.00 31.20 232 ALA A C 1
ATOM 1734 O O . ALA A 1 233 ? -4.656 -8.141 -0.786 1.00 25.48 232 ALA A O 1
ATOM 1736 N N . THR A 1 234 ? -3.626 -9.527 0.664 1.00 31.14 233 THR A N 1
ATOM 1737 C CA . THR A 1 234 ? -4.485 -10.687 0.402 1.00 21.96 233 THR A CA 1
ATOM 1738 C C . THR A 1 234 ? -5.915 -10.556 0.993 1.00 35.56 233 THR A C 1
ATOM 1739 O O . THR A 1 234 ? -6.764 -11.422 0.758 1.00 28.61 233 THR A O 1
ATOM 1743 N N . PHE A 1 235 ? -6.158 -9.482 1.756 1.00 23.08 234 PHE A N 1
ATOM 1744 C CA . PHE A 1 235 ? -7.481 -9.154 2.314 1.00 27.12 234 PHE A CA 1
ATOM 1745 C C . PHE A 1 235 ? -7.905 -7.771 1.806 1.00 32.14 234 PHE A C 1
ATOM 1746 O O . PHE A 1 235 ? -8.670 -7.031 2.454 1.00 27.50 234 PHE A O 1
ATOM 1754 N N . THR A 1 236 ? -7.385 -7.402 0.642 1.00 24.38 235 THR A N 1
ATOM 1755 C CA . THR A 1 236 ? -7.661 -6.078 0.092 1.00 24.35 235 THR A CA 1
ATOM 1756 C C . THR A 1 236 ? -8.249 -6.237 -1.301 1.00 28.03 235 THR A C 1
ATOM 1757 O O . THR A 1 236 ? -7.689 -6.937 -2.148 1.00 21.35 235 THR A O 1
ATOM 1761 N N . THR A 1 237 ? -9.394 -5.613 -1.538 1.00 24.07 236 THR A N 1
ATOM 1762 C CA . THR A 1 237 ? -10.006 -5.664 -2.870 1.00 27.23 236 THR A CA 1
ATOM 1763 C C . THR A 1 237 ? -10.933 -4.477 -3.085 1.00 32.39 236 THR A C 1
ATOM 1764 O O . THR A 1 237 ? -11.554 -3.994 -2.141 1.00 26.07 236 THR A O 1
ATOM 1768 N N . GLY A 1 238 ? -10.997 -3.989 -4.322 1.00 21.17 237 GLY A N 1
ATOM 1769 C CA . GLY A 1 238 ? -11.816 -2.830 -4.652 1.00 23.38 237 GLY A CA 1
ATOM 1770 C C . GLY A 1 238 ? -11.210 -1.543 -4.119 1.00 27.59 237 GLY A C 1
ATOM 1771 O O . GLY A 1 238 ? -11.869 -0.497 -4.062 1.00 29.00 237 GLY A O 1
ATOM 1772 N N . ALA A 1 239 ? -9.940 -1.616 -3.733 1.00 30.10 238 ALA A N 1
ATOM 1773 C CA . ALA A 1 239 ? -9.285 -0.494 -3.071 1.00 26.74 238 ALA A CA 1
ATOM 1774 C C . ALA A 1 239 ? -8.369 0.290 -3.997 1.00 28.01 238 ALA A C 1
ATOM 1775 O O . ALA A 1 239 ? -8.006 -0.166 -5.100 1.00 23.91 238 ALA A O 1
ATOM 1777 N N . LYS A 1 240 ? -7.996 1.475 -3.526 1.00 28.64 239 LYS A N 1
ATOM 1778 C CA . LYS A 1 240 ? -7.093 2.378 -4.233 1.00 28.10 239 LYS A CA 1
ATOM 1779 C C . LYS A 1 240 ? -5.889 2.731 -3.341 1.00 35.34 239 LYS A C 1
ATOM 1780 O O . LYS A 1 240 ? -6.027 2.961 -2.131 1.00 40.00 239 LYS A O 1
ATOM 1786 N N . LEU A 1 241 ? -4.696 2.742 -3.929 1.00 26.49 240 LEU A N 1
ATOM 1787 C CA . LEU A 1 241 ? -3.475 3.051 -3.176 1.00 24.35 240 LEU A CA 1
ATOM 1788 C C . LEU A 1 241 ? -2.739 4.227 -3.812 1.00 30.15 240 LEU A C 1
ATOM 1789 O O . LEU A 1 241 ? -2.293 4.158 -4.964 1.00 27.31 240 LEU A O 1
ATOM 1794 N N . ALA A 1 242 ? -2.643 5.317 -3.054 1.00 25.16 241 ALA A N 1
ATOM 1795 C CA . ALA A 1 242 ? -1.989 6.542 -3.521 1.00 26.33 241 ALA A CA 1
ATOM 1796 C C . ALA A 1 242 ? -0.471 6.395 -3.544 1.00 29.05 241 ALA A C 1
ATOM 1797 O O . ALA A 1 242 ? 0.145 5.953 -2.569 1.00 26.30 241 ALA A O 1
ATOM 1799 N N . VAL A 1 243 ? 0.145 6.762 -4.663 1.00 22.89 242 VAL A N 1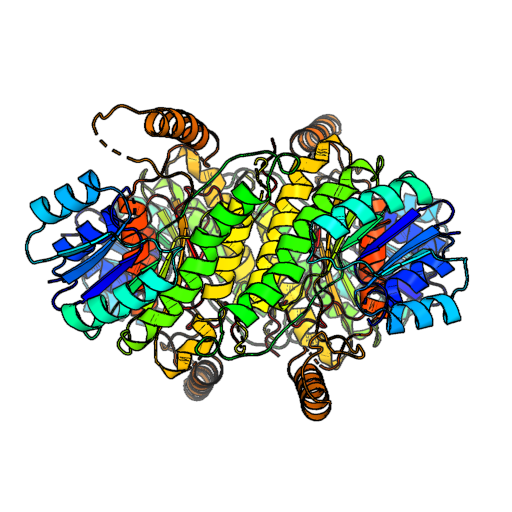
ATOM 1800 C CA . VAL A 1 243 ? 1.602 6.868 -4.733 1.00 23.37 242 VAL A CA 1
ATOM 1801 C C . VAL A 1 243 ? 1.885 8.238 -5.348 1.00 25.35 242 VAL A C 1
ATOM 1802 O O . VAL A 1 243 ? 2.284 8.349 -6.504 1.00 22.72 242 VAL A O 1
ATOM 1806 N N . ASP A 1 244 ? 1.635 9.291 -4.568 1.00 24.85 243 ASP A N 1
ATOM 1807 C CA . ASP A 1 244 ? 1.497 10.618 -5.141 1.00 22.31 243 ASP A CA 1
ATOM 1808 C C . ASP A 1 244 ? 2.144 11.748 -4.337 1.00 30.06 243 ASP A C 1
ATOM 1809 O O . ASP A 1 244 ? 1.887 12.922 -4.607 1.00 29.69 243 ASP A O 1
ATOM 1814 N N . GLY A 1 245 ? 2.975 11.396 -3.358 1.00 23.12 244 GLY A N 1
ATOM 1815 C CA . GLY A 1 245 ? 3.623 12.376 -2.509 1.00 27.98 244 GLY A CA 1
ATOM 1816 C C . GLY A 1 245 ? 2.649 13.300 -1.794 1.00 21.09 244 GLY A C 1
ATOM 1817 O O . GLY A 1 245 ? 2.995 14.430 -1.447 1.00 27.97 244 GLY A O 1
ATOM 1818 N N . GLY A 1 246 ? 1.431 12.822 -1.572 1.00 23.07 245 GLY A N 1
ATOM 1819 C CA . GLY A 1 246 ? 0.422 13.591 -0.853 1.00 22.31 245 GLY A CA 1
ATOM 1820 C C . GLY A 1 246 ? -0.503 14.408 -1.740 1.00 28.45 245 GLY A C 1
ATOM 1821 O O . GLY A 1 246 ? -1.446 15.031 -1.248 1.00 31.92 245 GLY A O 1
ATOM 1822 N N . LEU A 1 247 ? -0.251 14.399 -3.050 1.00 25.31 246 LEU A N 1
ATOM 1823 C CA . LEU A 1 247 ? -0.948 15.305 -3.973 1.00 25.99 246 LEU A CA 1
ATOM 1824 C C . LEU A 1 247 ? -2.456 15.148 -3.952 1.00 27.49 246 LEU A C 1
ATOM 1825 O O . LEU A 1 247 ? -3.193 16.137 -3.989 1.00 31.54 246 LEU A O 1
ATOM 1830 N N . GLY A 1 248 ? -2.919 13.903 -3.894 1.00 29.97 247 GLY A N 1
ATOM 1831 C CA . GLY A 1 248 ? -4.345 13.635 -3.928 1.00 27.39 247 GLY A CA 1
ATOM 1832 C C . GLY A 1 248 ? -5.014 13.573 -2.563 1.00 28.32 247 GLY A C 1
ATOM 1833 O O . GLY A 1 248 ? -6.182 13.203 -2.479 1.00 23.27 247 GLY A O 1
ATOM 1834 N N . GLN A 1 249 ? -4.290 13.937 -1.505 1.00 24.27 248 GLN A N 1
ATOM 1835 C CA . GLN A 1 249 ? -4.758 13.706 -0.129 1.00 24.46 248 GLN A CA 1
ATOM 1836 C C . GLN A 1 249 ? -5.099 14.972 0.631 1.00 30.65 248 GLN A C 1
ATOM 1837 O O . GLN A 1 249 ? -5.156 14.964 1.869 1.00 28.28 248 GLN A O 1
ATOM 1843 N N . LYS A 1 250 ? -5.333 16.055 -0.107 1.00 27.18 249 LYS A N 1
ATOM 1844 C CA . LYS A 1 250 ? -5.826 17.311 0.481 1.00 31.03 249 LYS A CA 1
ATOM 1845 C C . LYS A 1 250 ? -4.947 17.892 1.600 1.00 32.00 249 LYS A C 1
ATOM 1846 O O . LYS A 1 250 ? -5.444 18.321 2.650 1.00 27.53 249 LYS A O 1
ATOM 1852 N N . LEU A 1 251 ? -3.641 17.930 1.360 1.00 28.72 250 LEU A N 1
ATOM 1853 C CA . LEU A 1 251 ? -2.717 18.584 2.277 1.00 35.50 250 LEU A CA 1
ATOM 1854 C C . LEU A 1 251 ? -2.605 20.056 1.861 1.00 40.95 250 LEU A C 1
ATOM 1855 O O . LEU A 1 251 ? -2.188 20.365 0.743 1.00 37.00 250 LEU A O 1
ATOM 1860 N N . SER A 1 252 ? -3.018 20.954 2.755 1.00 37.33 251 SER A N 1
ATOM 1861 C CA . SER A 1 252 ? -3.166 22.383 2.455 1.00 44.77 251 SER A CA 1
ATOM 1862 C C . SER A 1 252 ? -1.861 23.170 2.493 1.00 55.11 251 SER A C 1
ATOM 1863 O O . SER A 1 252 ? -1.838 24.349 2.848 1.00 60.01 251 SER A O 1
ATOM 1866 N N . THR A 1 253 ? -0.779 22.515 2.106 1.00 64.23 252 THR A N 1
ATOM 1867 C CA . THR A 1 253 ? 0.536 23.136 2.082 1.00 71.86 252 THR A CA 1
ATOM 1868 C C . THR A 1 253 ? 0.749 24.028 0.856 1.00 73.52 252 THR A C 1
ATOM 1869 O O . THR A 1 253 ? -0.203 24.550 0.267 1.00 73.18 252 THR A O 1
ATOM 1873 N N . GLY B 1 4 ? 11.703 -6.444 3.149 1.00 83.92 3 GLY B N 1
ATOM 1874 C CA . GLY B 1 4 ? 11.367 -7.501 4.086 1.00 85.11 3 GLY B CA 1
ATOM 1875 C C . GLY B 1 4 ? 12.351 -7.607 5.241 1.00 81.68 3 GLY B C 1
ATOM 1876 O O . GLY B 1 4 ? 12.196 -8.443 6.140 1.00 78.91 3 GLY B O 1
ATOM 1877 N N A ASN B 1 5 ? 13.369 -6.752 5.218 0.44 75.22 4 ASN B N 1
ATOM 1878 N N B ASN B 1 5 ? 13.369 -6.752 5.219 0.56 75.33 4 ASN B N 1
ATOM 1879 C CA A ASN B 1 5 ? 14.410 -6.774 6.234 0.44 70.34 4 ASN B CA 1
ATOM 1880 C CA B ASN B 1 5 ? 14.410 -6.776 6.235 0.56 70.22 4 ASN B CA 1
ATOM 1881 C C A ASN B 1 5 ? 14.546 -5.422 6.931 0.44 62.65 4 ASN B C 1
ATOM 1882 C C B ASN B 1 5 ? 14.546 -5.423 6.930 0.56 62.67 4 ASN B C 1
ATOM 1883 O O A ASN B 1 5 ? 14.761 -4.397 6.284 0.44 62.00 4 ASN B O 1
ATOM 1884 O O B ASN B 1 5 ? 14.763 -4.400 6.282 0.56 61.77 4 ASN B O 1
ATOM 1893 N N . TYR B 1 6 ? 14.417 -5.428 8.254 1.00 53.81 5 TYR B N 1
ATOM 1894 C CA . TYR B 1 6 ? 14.388 -4.190 9.035 1.00 50.76 5 TYR B CA 1
ATOM 1895 C C . TYR B 1 6 ? 15.565 -4.072 9.979 1.00 49.59 5 TYR B C 1
ATOM 1896 O O . TYR B 1 6 ? 15.480 -3.414 11.015 1.00 40.85 5 TYR B O 1
ATOM 1905 N N . GLN B 1 7 ? 16.651 -4.738 9.604 1.00 50.07 6 GLN B N 1
ATOM 1906 C CA . GLN B 1 7 ? 17.931 -4.661 10.298 1.00 58.85 6 GLN B CA 1
ATOM 1907 C C . GLN B 1 7 ? 18.316 -3.196 10.446 1.00 55.96 6 GLN B C 1
ATOM 1908 O O . GLN B 1 7 ? 18.297 -2.443 9.469 1.00 52.53 6 GLN B O 1
ATOM 1914 N N . GLY B 1 8 ? 18.658 -2.789 11.664 1.00 53.15 7 GLY B N 1
ATOM 1915 C CA . GLY B 1 8 ? 19.046 -1.413 11.911 1.00 59.82 7 GLY B CA 1
ATOM 1916 C C . GLY B 1 8 ? 17.869 -0.467 12.089 1.00 59.35 7 GLY B C 1
ATOM 1917 O O . GLY B 1 8 ? 18.066 0.722 12.352 1.00 62.85 7 GLY B O 1
ATOM 1918 N N . LYS B 1 9 ? 16.646 -0.973 11.928 1.00 46.17 8 LYS B N 1
ATOM 1919 C CA . LYS B 1 9 ? 15.471 -0.138 12.154 1.00 38.85 8 LYS B CA 1
ATOM 1920 C C . LYS B 1 9 ? 15.023 -0.268 13.602 1.00 41.08 8 LYS B C 1
ATOM 1921 O O . LYS B 1 9 ? 15.273 -1.279 14.253 1.00 40.68 8 LYS B O 1
ATOM 1927 N N . LYS B 1 10 ? 14.383 0.778 14.104 1.00 38.57 9 LYS B N 1
ATOM 1928 C CA . LYS B 1 10 ? 13.861 0.796 15.464 1.00 41.26 9 LYS B CA 1
ATOM 1929 C C . LYS B 1 10 ? 12.436 1.284 15.374 1.00 38.13 9 LYS B C 1
ATOM 1930 O O . LYS B 1 10 ? 12.139 2.167 14.578 1.00 30.99 9 LYS B O 1
ATOM 1936 N N . ALA B 1 11 ? 11.550 0.685 16.160 1.00 34.35 10 ALA B N 1
ATOM 1937 C CA . ALA B 1 11 ? 10.129 0.946 16.017 1.00 30.16 10 ALA B CA 1
ATOM 1938 C C . ALA B 1 11 ? 9.456 0.931 17.371 1.00 35.29 10 ALA B C 1
ATOM 1939 O O . ALA B 1 11 ? 9.882 0.214 18.280 1.00 34.06 10 ALA B O 1
ATOM 1941 N N . ILE B 1 12 ? 8.405 1.734 17.496 1.00 29.84 11 ILE B N 1
ATOM 1942 C CA . ILE B 1 12 ? 7.564 1.729 18.687 1.00 28.36 11 ILE B CA 1
ATOM 1943 C C . ILE B 1 12 ? 6.175 1.279 18.263 1.00 25.26 11 ILE B C 1
ATOM 1944 O O . ILE B 1 12 ? 5.613 1.793 17.290 1.00 27.33 11 ILE B O 1
ATOM 1949 N N . VAL B 1 13 ? 5.623 0.289 18.954 1.00 26.04 12 VAL B N 1
ATOM 1950 C CA . VAL B 1 13 ? 4.242 -0.094 18.683 1.00 25.33 12 VAL B CA 1
ATOM 1951 C C . VAL B 1 13 ? 3.418 0.218 19.924 1.00 29.43 12 VAL B C 1
ATOM 1952 O O . VAL B 1 13 ? 3.562 -0.432 20.954 1.00 32.52 12 VAL B O 1
ATOM 1956 N N . ILE B 1 14 ? 2.579 1.246 19.822 1.00 29.74 13 ILE B N 1
ATOM 1957 C CA . ILE B 1 14 ? 1.652 1.584 20.896 1.00 30.76 13 ILE B CA 1
ATOM 1958 C C . ILE B 1 14 ? 0.473 0.625 20.779 1.00 35.49 13 ILE B C 1
ATOM 1959 O O . ILE B 1 14 ? -0.245 0.646 19.778 1.00 28.42 13 ILE B O 1
ATOM 1964 N N . GLY B 1 15 ? 0.278 -0.215 21.793 1.00 29.51 14 GLY B N 1
ATOM 1965 C CA . GLY B 1 15 ? -0.744 -1.252 21.758 1.00 27.75 14 GLY B CA 1
ATOM 1966 C C . GLY B 1 15 ? -0.286 -2.460 20.942 1.00 35.16 14 GLY B C 1
ATOM 1967 O O . GLY B 1 15 ? -0.936 -2.855 19.964 1.00 30.67 14 GLY B O 1
ATOM 1968 N N . GLY B 1 16 ? 0.824 -3.066 21.357 1.00 37.32 15 GLY B N 1
ATOM 1969 C CA . GLY B 1 16 ? 1.402 -4.183 20.626 1.00 34.53 15 GLY B CA 1
ATOM 1970 C C . GLY B 1 16 ? 1.418 -5.506 21.369 1.00 32.70 15 GLY B C 1
ATOM 1971 O O . GLY B 1 16 ? 2.216 -6.396 21.055 1.00 32.38 15 GLY B O 1
ATOM 1972 N N . THR B 1 17 ? 0.519 -5.658 22.336 1.00 31.79 16 THR B N 1
ATOM 1973 C CA . THR B 1 17 ? 0.568 -6.821 23.216 1.00 30.93 16 THR B CA 1
ATOM 1974 C C . THR B 1 17 ? -0.259 -8.000 22.730 1.00 34.63 16 THR B C 1
ATOM 1975 O O . THR B 1 17 ? -0.072 -9.118 23.196 1.00 35.52 16 THR B O 1
ATOM 1979 N N . HIS B 1 18 ? -1.190 -7.746 21.814 1.00 29.70 17 HIS B N 1
ATOM 1980 C CA . HIS B 1 18 ? -1.882 -8.836 21.133 1.00 34.72 17 HIS B CA 1
ATOM 1981 C C . HIS B 1 18 ? -2.508 -8.380 19.821 1.00 29.03 17 HIS B C 1
ATOM 1982 O O . HIS B 1 18 ? -2.499 -7.195 19.505 1.00 38.19 17 HIS B O 1
ATOM 1989 N N . GLY B 1 19 ? -3.043 -9.331 19.066 1.00 33.10 18 GLY B N 1
ATOM 1990 C CA . GLY B 1 19 ? -3.747 -9.035 17.821 1.00 38.85 18 GLY B CA 1
ATOM 1991 C C . GLY B 1 19 ? -2.868 -8.438 16.734 1.00 37.27 18 GLY B C 1
ATOM 1992 O O . GLY B 1 19 ? -1.721 -8.873 16.568 1.00 30.63 18 GLY B O 1
ATOM 2001 N N . GLY B 1 21 ? -1.352 -5.483 16.482 1.00 33.52 20 GLY B N 1
ATOM 2002 C CA . GLY B 1 21 ? -0.142 -4.829 16.930 1.00 27.76 20 GLY B CA 1
ATOM 2003 C C . GLY B 1 21 ? 0.943 -5.848 17.209 1.00 30.74 20 GLY B C 1
ATOM 2004 O O . GLY B 1 21 ? 2.105 -5.662 16.820 1.00 30.21 20 GLY B O 1
ATOM 2005 N N . LEU B 1 22 ? 0.576 -6.941 17.872 1.00 27.86 21 LEU B N 1
ATOM 2006 C CA . LEU B 1 22 ? 1.556 -7.985 18.172 1.00 27.51 21 LEU B CA 1
ATOM 2007 C C . LEU B 1 22 ? 2.045 -8.668 16.896 1.00 29.55 21 LEU B C 1
ATOM 2008 O O . LEU B 1 22 ? 3.208 -9.065 16.807 1.00 39.25 21 LEU B O 1
ATOM 2013 N N . ALA B 1 23 ? 1.156 -8.821 15.920 1.00 35.15 22 ALA B N 1
ATOM 2014 C CA . ALA B 1 23 ? 1.535 -9.438 14.644 1.00 37.00 22 ALA B CA 1
ATOM 2015 C C . ALA B 1 23 ? 2.586 -8.571 13.953 1.00 30.67 22 ALA B C 1
ATOM 2016 O O . ALA B 1 23 ? 3.507 -9.067 13.294 1.00 27.07 22 ALA B O 1
ATOM 2018 N N . THR B 1 24 ? 2.445 -7.265 14.156 1.00 27.01 23 THR B N 1
ATOM 2019 C CA . THR B 1 24 ? 3.331 -6.255 13.590 1.00 28.98 23 THR B CA 1
ATOM 2020 C C . THR B 1 24 ? 4.666 -6.311 14.284 1.00 31.98 23 THR B C 1
ATOM 2021 O O . THR B 1 24 ? 5.710 -6.257 13.630 1.00 35.49 23 THR B O 1
ATOM 2025 N N . VAL B 1 25 ? 4.626 -6.418 15.613 1.00 33.76 24 VAL B N 1
ATOM 2026 C CA . VAL B 1 25 ? 5.825 -6.629 16.412 1.00 26.93 24 VAL B CA 1
ATOM 2027 C C . VAL B 1 25 ? 6.591 -7.851 15.920 1.00 23.91 24 VAL B C 1
ATOM 2028 O O . VAL B 1 25 ? 7.812 -7.803 15.761 1.00 33.59 24 VAL B O 1
ATOM 2032 N N . ARG B 1 26 ? 5.879 -8.950 15.675 1.00 23.72 25 ARG B N 1
ATOM 2033 C CA . ARG B 1 26 ? 6.530 -10.198 15.286 1.00 32.93 25 ARG B CA 1
ATOM 2034 C C . ARG B 1 26 ? 7.298 -10.077 13.967 1.00 34.86 25 ARG B C 1
ATOM 2035 O O . ARG B 1 26 ? 8.423 -10.564 13.858 1.00 30.41 25 ARG B O 1
ATOM 2043 N N . ARG B 1 27 ? 6.700 -9.435 12.965 1.00 34.67 26 ARG B N 1
ATOM 2044 C CA . ARG B 1 27 ? 7.377 -9.260 11.676 1.00 34.51 26 ARG B CA 1
ATOM 2045 C C . ARG B 1 27 ? 8.571 -8.326 11.815 1.00 29.30 26 ARG B C 1
ATOM 2046 O O . ARG B 1 27 ? 9.617 -8.570 11.229 1.00 33.29 26 ARG B O 1
ATOM 2054 N N . LEU B 1 28 ? 8.403 -7.250 12.582 1.00 26.53 27 LEU B N 1
ATOM 2055 C CA . LEU B 1 28 ? 9.506 -6.330 12.869 1.00 30.06 27 LEU B CA 1
ATOM 2056 C C . LEU B 1 28 ? 10.700 -7.058 13.503 1.00 38.45 27 LEU B C 1
ATOM 2057 O O . LEU B 1 28 ? 11.841 -6.904 13.064 1.00 36.84 27 LEU B O 1
ATOM 2062 N N . VAL B 1 29 ? 10.430 -7.867 14.522 1.00 35.66 28 VAL B N 1
ATOM 2063 C CA . VAL B 1 29 ? 11.484 -8.628 15.179 1.00 32.44 28 VAL B C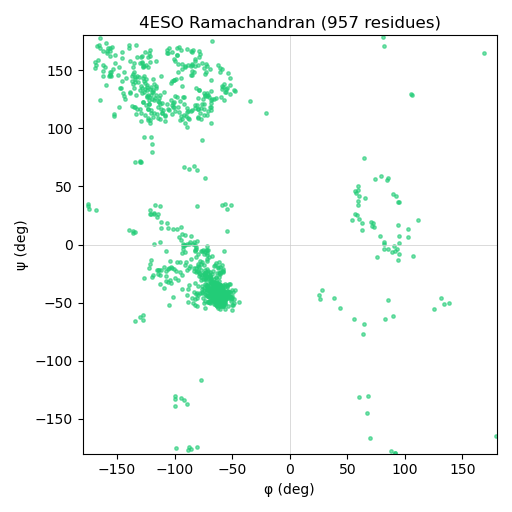A 1
ATOM 2064 C C . VAL B 1 29 ? 12.091 -9.644 14.238 1.00 34.00 28 VAL B C 1
ATOM 2065 O O . VAL B 1 29 ? 13.312 -9.803 14.196 1.00 38.31 28 VAL B O 1
ATOM 2069 N N . GLU B 1 30 ? 11.248 -10.341 13.484 1.00 43.94 29 GLU B N 1
ATOM 2070 C CA . GLU B 1 30 ? 11.744 -11.381 12.571 1.00 53.96 29 GLU B CA 1
ATOM 2071 C C . GLU B 1 30 ? 12.580 -10.794 11.434 1.00 40.97 29 GLU B C 1
ATOM 2072 O O . GLU B 1 30 ? 13.408 -11.474 10.854 1.00 45.42 29 GLU B O 1
ATOM 2078 N N . GLY B 1 31 ? 12.369 -9.518 11.136 1.00 42.72 30 GLY B N 1
ATOM 2079 C CA . GLY B 1 31 ? 13.140 -8.833 10.116 1.00 43.21 30 GLY B CA 1
ATOM 2080 C C . GLY B 1 31 ? 14.367 -8.113 10.647 1.00 48.52 30 GLY B C 1
ATOM 2081 O O . GLY B 1 31 ? 15.128 -7.550 9.867 1.00 51.92 30 GLY B O 1
ATOM 2082 N N . GLY B 1 32 ? 14.557 -8.118 11.965 1.00 49.42 31 GLY B N 1
ATOM 2083 C CA . GLY B 1 32 ? 15.755 -7.550 12.565 1.00 48.95 31 GLY B CA 1
ATOM 2084 C C . GLY B 1 32 ? 15.593 -6.177 13.208 1.00 46.42 31 GLY B C 1
ATOM 2085 O O . GLY B 1 32 ? 16.582 -5.519 13.533 1.00 56.16 31 GLY B O 1
ATOM 2086 N N . ALA B 1 33 ? 14.355 -5.744 13.409 1.00 34.78 32 ALA B N 1
ATOM 2087 C CA . ALA B 1 33 ? 14.104 -4.442 14.031 1.00 38.97 32 ALA B CA 1
ATOM 2088 C C . ALA B 1 33 ? 14.368 -4.471 15.528 1.00 39.05 32 ALA B C 1
ATOM 2089 O O . ALA B 1 33 ? 14.231 -5.506 16.172 1.00 42.55 32 ALA B O 1
ATOM 2091 N N . GLU B 1 34 ? 14.741 -3.326 16.085 1.00 34.36 33 GLU B N 1
ATOM 2092 C CA . GLU B 1 34 ? 14.723 -3.157 17.542 1.00 41.20 33 GLU B CA 1
ATOM 2093 C C . GLU B 1 34 ? 13.350 -2.582 17.894 1.00 35.27 33 GLU B C 1
ATOM 2094 O O . GLU B 1 34 ? 12.912 -1.591 17.299 1.00 34.21 33 GLU B O 1
ATOM 2100 N N . VAL B 1 35 ? 12.641 -3.219 18.821 1.00 32.09 34 VAL B N 1
ATOM 2101 C CA . VAL B 1 35 ? 11.241 -2.862 19.047 1.00 28.77 34 VAL B CA 1
ATOM 2102 C C . VAL B 1 35 ? 10.915 -2.602 20.516 1.00 36.31 34 VAL B C 1
ATOM 2103 O O . VAL B 1 35 ? 11.362 -3.332 21.406 1.00 31.43 34 VAL B O 1
ATOM 2107 N N . LEU B 1 36 ? 10.150 -1.537 20.752 1.00 33.66 35 LEU B N 1
ATOM 2108 C CA . LEU B 1 36 ? 9.550 -1.260 22.048 1.00 34.38 35 LEU B CA 1
ATOM 2109 C C . LEU B 1 36 ? 8.044 -1.255 21.849 1.00 37.47 35 LEU B C 1
ATOM 2110 O O . LEU B 1 36 ? 7.549 -0.620 20.921 1.00 36.81 35 LEU B O 1
ATOM 2115 N N . LEU B 1 37 ? 7.306 -1.946 22.715 1.00 40.17 36 LEU B N 1
ATOM 2116 C CA . LEU B 1 37 ? 5.850 -1.958 22.601 1.00 29.99 36 LEU B CA 1
ATOM 2117 C C . LEU B 1 37 ? 5.170 -1.595 23.926 1.00 33.62 36 LEU B C 1
ATOM 2118 O O . LEU B 1 37 ? 5.758 -1.743 25.007 1.00 36.58 36 LEU B O 1
ATOM 2123 N N . THR B 1 38 ? 3.936 -1.104 23.842 1.00 30.32 37 THR B N 1
ATOM 2124 C CA . THR B 1 38 ? 3.157 -0.841 25.046 1.00 26.76 37 THR B CA 1
ATOM 2125 C C . THR B 1 38 ? 1.826 -1.587 25.076 1.00 29.64 37 THR B C 1
ATOM 2126 O O . THR B 1 38 ? 1.318 -2.073 24.059 1.00 29.61 37 THR B O 1
ATOM 2130 N N . GLY B 1 39 ? 1.254 -1.629 26.266 1.00 30.59 38 GLY B N 1
ATOM 2131 C CA . GLY B 1 39 ? -0.049 -2.200 26.488 1.00 28.53 38 GLY B CA 1
ATOM 2132 C C . GLY B 1 39 ? -0.518 -1.661 27.815 1.00 30.90 38 GLY B C 1
ATOM 2133 O O . GLY B 1 39 ? 0.271 -1.093 28.568 1.00 38.25 38 GLY B O 1
ATOM 2134 N N . ARG B 1 40 ? -1.799 -1.830 28.103 1.00 32.80 39 ARG B N 1
ATOM 2135 C CA . ARG B 1 40 ? -2.371 -1.341 29.349 1.00 38.13 39 ARG B CA 1
ATOM 2136 C C . ARG B 1 40 ? -2.562 -2.496 30.328 1.00 44.70 39 ARG B C 1
ATOM 2137 O O . ARG B 1 40 ? -2.433 -2.330 31.544 1.00 48.15 39 ARG B O 1
ATOM 2145 N N . ASN B 1 41 ? -2.855 -3.671 29.783 1.00 40.18 40 ASN B N 1
ATOM 2146 C CA . ASN B 1 41 ? -3.048 -4.877 30.583 1.00 52.86 40 ASN B CA 1
ATOM 2147 C C . ASN B 1 41 ? -1.699 -5.473 31.007 1.00 55.40 40 ASN B C 1
ATOM 2148 O O . ASN B 1 41 ? -0.790 -5.633 30.189 1.00 53.25 40 ASN B O 1
ATOM 2153 N N . GLU B 1 42 ? -1.582 -5.815 32.285 1.00 57.70 41 GLU B N 1
ATOM 2154 C CA . GLU B 1 42 ? -0.315 -6.281 32.854 1.00 54.19 41 GLU B CA 1
ATOM 2155 C C . GLU B 1 42 ? 0.057 -7.741 32.539 1.00 48.94 41 GLU B C 1
ATOM 2156 O O . GLU B 1 42 ? 1.215 -8.046 32.282 1.00 44.95 41 GLU B O 1
ATOM 2162 N N . SER B 1 43 ? -0.908 -8.649 32.589 1.00 44.21 42 SER B N 1
ATOM 2163 C CA . SER B 1 43 ? -0.631 -10.043 32.255 1.00 51.43 42 SER B CA 1
ATOM 2164 C C . SER B 1 43 ? -0.310 -10.243 30.763 1.00 52.06 42 SER B C 1
ATOM 2165 O O . SER B 1 43 ? 0.438 -11.154 30.403 1.00 50.37 42 SER B O 1
ATOM 2168 N N . ASN B 1 44 ? -0.869 -9.395 29.901 1.00 40.91 43 ASN B N 1
ATOM 2169 C CA . ASN B 1 44 ? -0.487 -9.390 28.491 1.00 51.22 43 ASN B CA 1
ATOM 2170 C C . ASN B 1 44 ? 0.996 -9.057 28.342 1.00 48.39 43 ASN B C 1
ATOM 2171 O O . ASN B 1 44 ? 1.707 -9.660 27.539 1.00 49.58 43 ASN B O 1
ATOM 2176 N N . ILE B 1 45 ? 1.457 -8.097 29.134 1.00 42.37 44 ILE B N 1
ATOM 2177 C CA . ILE B 1 45 ? 2.860 -7.709 29.132 1.00 40.76 44 ILE B CA 1
ATOM 2178 C C . ILE B 1 45 ? 3.753 -8.872 29.571 1.00 48.23 44 ILE B C 1
ATOM 2179 O O . ILE B 1 45 ? 4.789 -9.136 28.950 1.00 48.54 44 ILE B O 1
ATOM 2184 N N . ALA B 1 46 ? 3.340 -9.574 30.626 1.00 48.93 45 ALA B N 1
ATOM 2185 C CA . ALA B 1 46 ? 4.070 -10.744 31.110 1.00 53.09 45 ALA B CA 1
ATOM 2186 C C . ALA B 1 46 ? 4.242 -11.796 30.009 1.00 53.31 45 ALA B C 1
ATOM 2187 O O . ALA B 1 46 ? 5.329 -12.358 29.848 1.00 51.72 45 ALA B O 1
ATOM 2189 N N . ARG B 1 47 ? 3.171 -12.058 29.261 1.00 43.73 46 ARG B N 1
ATOM 2190 C CA . ARG B 1 47 ? 3.205 -13.036 28.169 1.00 56.95 46 ARG B CA 1
ATOM 2191 C C . ARG B 1 47 ? 4.162 -12.607 27.050 1.00 55.47 46 ARG B C 1
ATOM 2192 O O . ARG B 1 47 ? 4.911 -13.424 26.508 1.00 49.38 46 ARG B O 1
ATOM 2200 N N . ILE B 1 48 ? 4.124 -11.322 26.712 1.00 53.90 47 ILE B N 1
ATOM 2201 C CA . ILE B 1 48 ? 5.048 -10.741 25.743 1.00 49.14 47 ILE B CA 1
ATOM 2202 C C . ILE B 1 48 ? 6.507 -10.978 26.168 1.00 47.47 47 ILE B C 1
ATOM 2203 O O . ILE B 1 48 ? 7.326 -11.471 25.378 1.00 45.11 47 ILE B O 1
ATOM 2208 N N . ARG B 1 49 ? 6.824 -10.654 27.423 1.00 44.07 48 ARG B N 1
ATOM 2209 C CA . ARG B 1 49 ? 8.174 -10.870 27.944 1.00 39.08 48 ARG B CA 1
ATOM 2210 C C . ARG B 1 49 ? 8.594 -12.338 27.919 1.00 41.99 48 ARG B C 1
ATOM 2211 O O . ARG B 1 49 ? 9.786 -12.647 27.875 1.00 44.96 48 ARG B O 1
ATOM 2219 N N . GLU B 1 50 ? 7.627 -13.247 27.957 1.00 47.49 49 GLU B N 1
ATOM 2220 C CA . GLU B 1 50 ? 7.945 -14.675 27.896 1.00 52.73 49 GLU B CA 1
ATOM 2221 C C . GLU B 1 50 ? 8.195 -15.125 26.453 1.00 51.23 49 GLU B C 1
ATOM 2222 O O . GLU B 1 50 ? 9.164 -15.834 26.169 1.00 54.81 49 GLU B O 1
ATOM 2228 N N . GLU B 1 51 ? 7.320 -14.702 25.550 1.00 44.51 50 GLU B N 1
ATOM 2229 C CA . GLU B 1 51 ? 7.454 -15.045 24.135 1.00 52.69 50 GLU B CA 1
ATOM 2230 C C . GLU B 1 51 ? 8.770 -14.523 23.560 1.00 49.47 50 GLU B C 1
ATOM 2231 O O . GLU B 1 51 ? 9.492 -15.240 22.868 1.00 46.80 50 GLU B O 1
ATOM 2237 N N . PHE B 1 52 ? 9.079 -13.271 23.869 1.00 47.43 51 PHE B N 1
ATOM 2238 C CA . PHE B 1 52 ? 10.179 -12.569 23.217 1.00 49.26 51 PHE B CA 1
ATOM 2239 C C . PHE B 1 52 ? 11.466 -12.519 24.029 1.00 54.08 51 PHE B C 1
ATOM 2240 O O . PHE B 1 52 ? 12.561 -12.456 23.466 1.00 49.51 51 PHE B O 1
ATOM 2248 N N . GLY B 1 53 ? 11.336 -12.545 25.350 1.00 57.84 52 GLY B N 1
ATOM 2249 C CA . GLY B 1 53 ? 12.485 -12.383 26.212 1.00 58.59 52 GLY B CA 1
ATOM 2250 C C . GLY B 1 53 ? 12.967 -10.952 26.119 1.00 56.27 52 GLY B C 1
ATOM 2251 O O . GLY B 1 53 ? 12.250 -10.095 25.603 1.00 55.13 52 GLY B O 1
ATOM 2252 N N . PRO B 1 54 ? 14.182 -10.685 26.625 1.00 63.03 53 PRO B N 1
ATOM 2253 C CA . PRO B 1 54 ? 14.848 -9.373 26.568 1.00 63.12 53 PRO B CA 1
ATOM 2254 C C . PRO B 1 54 ? 15.030 -8.806 25.153 1.00 62.51 53 PRO B C 1
ATOM 2255 O O . PRO B 1 54 ? 15.489 -7.673 25.011 1.00 61.64 53 PRO B O 1
ATOM 2259 N N . ARG B 1 55 ? 14.680 -9.582 24.132 1.00 66.67 54 ARG B N 1
ATOM 2260 C CA . ARG B 1 55 ? 14.741 -9.126 22.742 1.00 71.71 54 ARG B CA 1
ATOM 2261 C C . ARG B 1 55 ? 13.986 -7.803 22.472 1.00 64.24 54 ARG B C 1
ATOM 2262 O O . ARG B 1 55 ? 14.511 -6.902 21.808 1.00 64.98 54 ARG B O 1
ATOM 2270 N N . VAL B 1 56 ? 12.761 -7.681 22.974 1.00 52.73 55 VAL B N 1
ATOM 2271 C CA . VAL B 1 56 ? 12.016 -6.440 22.776 1.00 42.46 55 VAL B CA 1
ATOM 2272 C C . VAL B 1 56 ? 11.751 -5.773 24.111 1.00 42.80 55 VAL B C 1
ATOM 2273 O O . VAL B 1 56 ? 11.798 -6.422 25.156 1.00 39.17 55 VAL B O 1
ATOM 2277 N N . HIS B 1 57 ? 11.507 -4.468 24.065 1.00 40.57 56 HIS B N 1
ATOM 2278 C CA . HIS B 1 57 ? 11.212 -3.697 25.266 1.00 43.54 56 HIS B CA 1
ATOM 2279 C C . HIS B 1 57 ? 9.703 -3.564 25.385 1.00 42.35 56 HIS B C 1
ATOM 2280 O O . HIS B 1 57 ? 9.040 -3.026 24.498 1.00 37.96 56 HIS B O 1
ATOM 2287 N N . ALA B 1 58 ? 9.150 -4.098 26.465 1.00 38.68 57 ALA B N 1
ATOM 2288 C CA . ALA B 1 58 ? 7.704 -4.082 26.644 1.00 40.67 57 ALA B CA 1
ATOM 2289 C C . ALA B 1 58 ? 7.375 -3.275 27.892 1.00 37.63 57 ALA B C 1
ATOM 2290 O O . ALA B 1 58 ? 7.890 -3.560 28.968 1.00 37.15 57 ALA B O 1
ATOM 2292 N N . LEU B 1 59 ? 6.528 -2.261 27.737 1.00 33.22 58 LEU B N 1
ATOM 2293 C CA . LEU B 1 59 ? 6.224 -1.360 28.841 1.00 38.47 58 LEU B CA 1
ATOM 2294 C C . LEU B 1 59 ? 4.727 -1.300 29.105 1.00 37.15 58 LEU B C 1
ATOM 2295 O O . LEU B 1 59 ? 3.934 -1.069 28.187 1.00 32.83 58 LEU B O 1
ATOM 2300 N N . ARG B 1 60 ? 4.339 -1.513 30.355 1.00 29.12 59 ARG B N 1
ATOM 2301 C CA . ARG B 1 60 ? 2.953 -1.263 30.746 1.00 35.97 59 ARG B CA 1
ATOM 2302 C C . ARG B 1 60 ? 2.811 0.253 30.731 1.00 34.06 59 ARG B C 1
ATOM 2303 O O . ARG B 1 60 ? 3.444 0.941 31.522 1.00 38.00 59 ARG B O 1
ATOM 2311 N N . SER B 1 61 ? 1.980 0.773 29.837 1.00 30.70 60 SER B N 1
ATOM 2312 C CA . SER B 1 61 ? 1.822 2.216 29.697 1.00 32.79 60 SER B CA 1
ATOM 2313 C C . SER B 1 61 ? 0.449 2.594 29.156 1.00 40.25 60 SER B C 1
ATOM 2314 O O . SER B 1 61 ? 0.153 2.355 27.986 1.00 33.45 60 SER B O 1
ATOM 2317 N N . ASP B 1 62 ? -0.376 3.198 30.008 1.00 36.37 61 ASP B N 1
ATOM 2318 C CA . ASP B 1 62 ? -1.723 3.658 29.622 1.00 36.88 61 ASP B CA 1
ATOM 2319 C C . ASP B 1 62 ? -1.665 4.827 28.632 1.00 36.84 61 ASP B C 1
ATOM 2320 O O . ASP B 1 62 ? -1.145 5.894 28.969 1.00 41.32 61 ASP B O 1
ATOM 2325 N N . ILE B 1 63 ? -2.205 4.635 27.421 1.00 36.28 62 ILE B N 1
ATOM 2326 C CA . ILE B 1 63 ? -2.145 5.662 26.367 1.00 28.15 62 ILE B CA 1
ATOM 2327 C C . ILE B 1 63 ? -2.989 6.885 26.751 1.00 28.47 62 ILE B C 1
ATOM 2328 O O . ILE B 1 63 ? -2.732 7.998 26.296 1.00 33.47 62 ILE B O 1
ATOM 2333 N N . ALA B 1 64 ? -3.987 6.671 27.603 1.00 26.73 63 ALA B N 1
ATOM 2334 C CA . ALA B 1 64 ? -4.902 7.736 28.009 1.00 32.92 63 ALA B CA 1
ATOM 2335 C C . ALA B 1 64 ? -4.303 8.679 29.047 1.00 38.28 63 ALA B C 1
ATOM 2336 O O . ALA B 1 64 ? -4.842 9.760 29.307 1.00 35.32 63 ALA B O 1
ATOM 2338 N N . ASP B 1 65 ? -3.197 8.265 29.651 1.00 31.09 64 ASP B N 1
ATOM 2339 C CA . ASP B 1 65 ? -2.639 9.007 30.783 1.00 40.67 64 ASP B CA 1
ATOM 2340 C C . ASP B 1 65 ? -1.441 9.862 30.366 1.00 40.28 64 ASP B C 1
ATOM 2341 O O . ASP B 1 65 ? -0.428 9.327 29.895 1.00 39.07 64 ASP B O 1
ATOM 2346 N N . LEU B 1 66 ? -1.547 11.181 30.554 1.00 32.42 65 LEU B N 1
ATOM 2347 C CA . LEU B 1 66 ? -0.521 12.105 30.046 1.00 36.53 65 LEU B CA 1
ATOM 2348 C C . LEU B 1 66 ? 0.783 12.053 30.839 1.00 37.49 65 LEU B C 1
ATOM 2349 O O . LEU B 1 66 ? 1.864 12.284 30.298 1.00 35.49 65 LEU B O 1
ATOM 2354 N N . ASN B 1 67 ? 0.681 11.748 32.123 1.00 39.36 66 ASN B N 1
ATOM 2355 C CA . ASN B 1 67 ? 1.872 11.502 32.916 1.00 29.92 66 ASN B CA 1
ATOM 2356 C C . ASN B 1 67 ? 2.601 10.275 32.388 1.00 31.42 66 ASN B C 1
ATOM 2357 O O . ASN B 1 67 ? 3.821 10.305 32.207 1.00 28.51 66 ASN B O 1
ATOM 2362 N N . GLU B 1 68 ? 1.860 9.207 32.113 1.00 29.21 67 GLU B N 1
ATOM 2363 C CA . GLU B 1 68 ? 2.488 7.983 31.599 1.00 37.36 67 GLU B CA 1
ATOM 2364 C C . GLU B 1 68 ? 3.090 8.175 30.211 1.00 39.73 67 GLU B C 1
ATOM 2365 O O . GLU B 1 68 ? 4.106 7.567 29.875 1.00 39.25 67 GLU B O 1
ATOM 2371 N N . ILE B 1 69 ? 2.473 9.039 29.413 1.00 38.00 68 ILE B N 1
ATOM 2372 C CA . ILE B 1 69 ? 2.997 9.344 28.085 1.00 33.58 68 ILE B CA 1
ATOM 2373 C C . ILE B 1 69 ? 4.357 10.024 28.193 1.00 32.26 68 ILE B C 1
ATOM 2374 O O . ILE B 1 69 ? 5.270 9.728 27.416 1.00 34.65 68 ILE B O 1
ATOM 2379 N N . ALA B 1 70 ? 4.495 10.926 29.167 1.00 30.67 69 ALA B N 1
ATOM 2380 C CA . ALA B 1 70 ? 5.782 11.571 29.456 1.00 34.63 69 ALA B CA 1
ATOM 2381 C C . ALA B 1 70 ? 6.838 10.555 29.874 1.00 34.39 69 ALA B C 1
ATOM 2382 O O . ALA B 1 70 ? 7.989 10.609 29.418 1.00 31.73 69 ALA B O 1
ATOM 2384 N N . VAL B 1 71 ? 6.448 9.638 30.757 1.00 30.16 70 VAL B N 1
ATOM 2385 C CA . VAL B 1 71 ? 7.362 8.598 31.217 1.00 33.78 70 VAL B CA 1
ATOM 2386 C C . VAL B 1 71 ? 7.772 7.719 30.032 1.00 32.83 70 VAL B C 1
ATOM 2387 O O . VAL B 1 71 ? 8.942 7.360 29.876 1.00 38.75 70 VAL B O 1
ATOM 2391 N N . LEU B 1 72 ? 6.795 7.398 29.198 1.00 30.85 71 LEU B N 1
ATOM 2392 C CA . LEU B 1 72 ? 7.026 6.598 28.001 1.00 34.50 71 LEU B CA 1
ATOM 2393 C C . LEU B 1 72 ? 8.020 7.288 27.065 1.00 35.24 71 LEU B C 1
ATOM 2394 O O . LEU B 1 72 ? 8.935 6.646 26.538 1.00 38.11 71 LEU B O 1
ATOM 2399 N N . GLY B 1 73 ? 7.845 8.597 26.883 1.00 31.92 72 GLY B N 1
ATOM 2400 C CA . GLY B 1 73 ? 8.719 9.392 26.034 1.00 27.68 72 GLY B CA 1
ATOM 2401 C C . GLY B 1 73 ? 10.169 9.310 26.459 1.00 37.82 72 GLY B C 1
ATOM 2402 O O . GLY B 1 73 ? 11.069 9.110 25.637 1.00 35.18 72 GLY B O 1
ATOM 2403 N N . ALA B 1 74 ? 10.410 9.464 27.754 1.00 40.02 73 ALA B N 1
ATOM 2404 C CA . ALA B 1 74 ? 11.768 9.370 28.239 1.00 30.99 73 ALA B CA 1
ATOM 2405 C C . ALA B 1 74 ? 12.306 7.940 28.096 1.00 31.27 73 ALA B C 1
ATOM 2406 O O . ALA B 1 74 ? 13.474 7.736 27.776 1.00 35.40 73 ALA B O 1
ATOM 2408 N N . ALA B 1 75 ? 11.462 6.946 28.324 1.00 29.67 74 ALA B N 1
ATOM 2409 C CA . ALA B 1 75 ? 11.912 5.562 28.200 1.00 42.20 74 ALA B CA 1
ATOM 2410 C C . ALA B 1 75 ? 12.376 5.269 26.768 1.00 42.05 74 ALA B C 1
ATOM 2411 O O . ALA B 1 75 ? 13.430 4.664 26.556 1.00 32.12 74 ALA B O 1
ATOM 2413 N N . ALA B 1 76 ? 11.567 5.686 25.795 1.00 33.54 75 ALA B N 1
ATOM 2414 C CA . ALA B 1 76 ? 11.858 5.427 24.392 1.00 34.89 75 ALA B CA 1
ATOM 2415 C C . ALA B 1 76 ? 13.156 6.112 24.002 1.00 37.26 75 ALA B C 1
ATOM 2416 O O . ALA B 1 76 ? 14.017 5.517 23.346 1.00 38.87 75 ALA B O 1
ATOM 2418 N N . GLY B 1 77 ? 13.300 7.363 24.424 1.00 33.19 76 GLY B N 1
ATOM 2419 C CA . GLY B 1 77 ? 14.496 8.120 24.100 1.00 40.46 76 GLY B CA 1
ATOM 2420 C C . GLY B 1 77 ? 15.723 7.495 24.722 1.00 44.57 76 GLY B C 1
ATOM 2421 O O . GLY B 1 77 ? 16.838 7.613 24.201 1.00 47.78 76 GLY B O 1
ATOM 2422 N N . GLN B 1 78 ? 15.516 6.813 25.843 1.00 40.53 77 GLN B N 1
ATOM 2423 C CA . GLN B 1 78 ? 16.617 6.142 26.534 1.00 51.45 77 GLN B CA 1
ATOM 2424 C C . GLN B 1 78 ? 16.979 4.794 25.917 1.00 47.29 77 GLN B C 1
ATOM 2425 O O . GLN B 1 78 ? 18.154 4.464 25.789 1.00 58.20 77 GLN B O 1
ATOM 2431 N N . THR B 1 79 ? 15.978 4.011 25.540 1.00 41.29 78 THR B N 1
ATOM 2432 C CA . THR B 1 79 ? 16.254 2.667 25.028 1.00 45.86 78 THR B CA 1
ATOM 2433 C C . THR B 1 79 ? 16.517 2.608 23.517 1.00 43.61 78 THR B C 1
ATOM 2434 O O . THR B 1 79 ? 17.322 1.806 23.060 1.00 43.56 78 THR B O 1
ATOM 2438 N N . LEU B 1 80 ? 15.833 3.448 22.746 1.00 46.58 79 LEU B N 1
ATOM 2439 C CA . LEU B 1 80 ? 15.977 3.435 21.287 1.00 39.26 79 LEU B CA 1
ATOM 2440 C C . LEU B 1 80 ? 16.712 4.663 20.760 1.00 41.83 79 LEU B C 1
ATOM 2441 O O . LEU B 1 80 ? 17.477 4.570 19.803 1.00 49.79 79 LEU B O 1
ATOM 2446 N N . GLY B 1 81 ? 16.464 5.814 21.377 1.00 42.46 80 GLY B N 1
ATOM 2447 C CA . GLY B 1 81 ? 17.190 7.030 21.052 1.00 47.94 80 GLY B CA 1
ATOM 2448 C C . GLY B 1 81 ? 16.604 7.780 19.872 1.00 56.59 80 GLY B C 1
ATOM 2449 O O . GLY B 1 81 ? 16.408 8.992 19.936 1.00 65.31 80 GLY B O 1
ATOM 2450 N N . ALA B 1 82 ? 16.333 7.056 18.791 1.00 46.73 81 ALA B N 1
ATOM 2451 C CA . ALA B 1 82 ? 15.753 7.634 17.581 1.00 46.07 81 ALA B CA 1
ATOM 2452 C C . ALA B 1 82 ? 15.118 6.521 16.749 1.00 41.82 81 ALA B C 1
ATOM 2453 O O . ALA B 1 82 ? 15.717 5.459 16.575 1.00 49.77 81 ALA B O 1
ATOM 2455 N N . ILE B 1 83 ? 13.929 6.769 16.201 1.00 38.84 82 ILE B N 1
ATOM 2456 C CA . ILE B 1 83 ? 13.153 5.693 15.589 1.00 36.55 82 ILE B CA 1
ATOM 2457 C C . ILE B 1 83 ? 12.722 5.896 14.132 1.00 40.03 82 ILE B C 1
ATOM 2458 O O . ILE B 1 83 ? 12.543 7.026 13.654 1.00 35.75 82 ILE B O 1
ATOM 2463 N N . ASP B 1 84 ? 12.509 4.777 13.448 1.00 42.18 83 ASP B N 1
ATOM 2464 C CA . ASP B 1 84 ? 12.042 4.788 12.062 1.00 37.52 83 ASP B CA 1
ATOM 2465 C C . ASP B 1 84 ? 10.535 4.679 11.940 1.00 35.46 83 ASP B C 1
ATOM 2466 O O . ASP B 1 84 ? 9.952 5.139 10.967 1.00 31.14 83 ASP B O 1
ATOM 2471 N N . LEU B 1 85 ? 9.886 4.069 12.921 1.00 33.58 84 LEU B N 1
ATOM 2472 C CA . LEU B 1 85 ? 8.439 3.871 12.818 1.00 28.21 84 LEU B CA 1
ATOM 2473 C C . LEU B 1 85 ? 7.750 4.018 14.161 1.00 27.98 84 LEU B C 1
ATOM 2474 O O . LEU B 1 85 ? 8.157 3.395 15.138 1.00 30.38 84 LEU B O 1
ATOM 2479 N N . LEU B 1 86 ? 6.720 4.855 14.199 1.00 23.99 85 LEU B N 1
ATOM 2480 C CA . LEU B 1 86 ? 5.785 4.881 15.322 1.00 26.56 85 LEU B CA 1
ATOM 2481 C C . LEU B 1 86 ? 4.439 4.339 14.836 1.00 30.22 85 LEU B C 1
ATOM 2482 O O . LEU B 1 86 ? 3.770 4.949 13.989 1.00 32.50 85 LEU B O 1
ATOM 2487 N N . HIS B 1 87 ? 4.052 3.177 15.354 1.00 24.70 86 HIS B N 1
ATOM 2488 C CA . HIS B 1 87 ? 2.763 2.585 15.010 1.00 28.58 86 HIS B CA 1
ATOM 2489 C C . HIS B 1 87 ? 1.781 2.828 16.145 1.00 28.96 86 HIS B C 1
ATOM 2490 O O . HIS B 1 87 ? 1.949 2.291 17.240 1.00 28.36 86 HIS B O 1
ATOM 2497 N N . ILE B 1 88 ? 0.763 3.644 15.890 1.00 22.66 87 ILE B N 1
ATOM 2498 C CA . ILE B 1 88 ? -0.313 3.838 16.867 1.00 26.73 87 ILE B CA 1
ATOM 2499 C C . ILE B 1 88 ? -1.437 2.834 16.614 1.00 27.47 87 ILE B C 1
ATOM 2500 O O . ILE B 1 88 ? -2.212 2.980 15.672 1.00 29.40 87 ILE B O 1
ATOM 2505 N N . ASN B 1 89 ? -1.527 1.812 17.451 1.00 27.26 88 ASN B N 1
ATOM 2506 C CA . ASN B 1 89 ? -2.476 0.724 17.218 1.00 27.08 88 ASN B CA 1
ATOM 2507 C C . ASN B 1 89 ? -3.574 0.654 18.275 1.00 35.45 88 ASN B C 1
ATOM 2508 O O . ASN B 1 89 ? -4.639 0.082 18.038 1.00 43.01 88 ASN B O 1
ATOM 2513 N N . ALA B 1 90 ? -3.302 1.231 19.441 1.00 32.82 89 ALA B N 1
ATOM 2514 C CA . ALA B 1 90 ? -4.174 1.079 20.600 1.00 36.12 89 ALA B CA 1
ATOM 2515 C C . ALA B 1 90 ? -5.593 1.542 20.316 1.00 30.36 89 ALA B C 1
ATOM 2516 O O . ALA B 1 90 ? -5.815 2.563 19.670 1.00 37.57 89 ALA B O 1
ATOM 2518 N N . GLY B 1 91 ? -6.560 0.771 20.795 1.00 31.28 90 GLY B N 1
ATOM 2519 C CA . GLY B 1 91 ? -7.957 1.124 20.624 1.00 37.11 90 GLY B CA 1
ATOM 2520 C C . GLY B 1 91 ? -8.844 0.409 21.625 1.00 34.63 90 GLY B C 1
ATOM 2521 O O . GLY B 1 91 ? -8.511 -0.682 22.105 1.00 38.79 90 GLY B O 1
ATOM 2522 N N . VAL B 1 92 ? -9.977 1.029 21.945 1.00 28.05 91 VAL B N 1
ATOM 2523 C CA . VAL B 1 92 ? -11.037 0.351 22.689 1.00 29.02 91 VAL B CA 1
ATOM 2524 C C . VAL B 1 92 ? -12.385 0.659 22.043 1.00 30.45 91 VAL B C 1
ATOM 2525 O O . VAL B 1 92 ? -12.552 1.685 21.375 1.00 30.42 91 VAL B O 1
ATOM 2529 N N . SER B 1 93 ? -13.360 -0.214 22.257 1.00 29.75 92 SER B N 1
ATOM 2530 C CA . SER B 1 93 ? -14.686 0.021 21.701 1.00 34.85 92 SER B CA 1
ATOM 2531 C C . SER B 1 93 ? -15.768 -0.507 22.636 1.00 33.71 92 SER B C 1
ATOM 2532 O O . SER B 1 93 ? -15.612 -1.567 23.239 1.00 40.18 92 SER B O 1
ATOM 2535 N N . GLU B 1 94 ? -16.858 0.246 22.748 1.00 31.17 93 GLU B N 1
ATOM 2536 C CA . GLU B 1 94 ? -18.032 -0.166 23.512 1.00 41.85 93 GLU B CA 1
ATOM 2537 C C . GLU B 1 94 ? -19.268 0.031 22.638 1.00 38.89 93 GLU B C 1
ATOM 2538 O O . GLU B 1 94 ? -19.590 1.156 22.275 1.00 41.49 93 GLU B O 1
ATOM 2544 N N . LEU B 1 95 ? -19.953 -1.064 22.314 1.00 38.83 94 LEU B N 1
ATOM 2545 C CA . LEU B 1 95 ? -21.132 -1.030 21.449 1.00 42.33 94 LEU B CA 1
ATOM 2546 C C . LEU B 1 95 ? -22.369 -0.576 22.219 1.00 43.29 94 LEU B C 1
ATOM 2547 O O . LEU B 1 95 ? -22.817 -1.263 23.143 1.00 40.81 94 LEU B O 1
ATOM 2552 N N . GLU B 1 96 ? -22.923 0.571 21.825 1.00 38.21 95 GLU B N 1
ATOM 2553 C CA . GLU B 1 96 ? -24.116 1.141 22.462 1.00 37.80 95 GLU B CA 1
ATOM 2554 C C . GLU B 1 96 ? -24.958 1.877 21.420 1.00 37.15 95 GLU B C 1
ATOM 2555 O O . GLU B 1 96 ? -24.416 2.649 20.632 1.00 30.60 95 GLU B O 1
ATOM 2561 N N . PRO B 1 97 ? -26.283 1.655 21.425 1.00 38.12 96 PRO B N 1
ATOM 2562 C CA . PRO B 1 97 ? -27.135 2.519 20.590 1.00 39.66 96 PRO B CA 1
ATOM 2563 C C . PRO B 1 97 ? -26.994 3.981 21.040 1.00 43.22 96 PRO B C 1
ATOM 2564 O O . PRO B 1 97 ? -26.766 4.227 22.226 1.00 38.45 96 PRO B O 1
ATOM 2568 N N . PHE B 1 98 ? -27.121 4.921 20.107 1.00 35.67 97 PHE B N 1
ATOM 2569 C CA . PHE B 1 98 ? -26.786 6.323 20.341 1.00 33.80 97 PHE B CA 1
ATOM 2570 C C . PHE B 1 98 ? -27.457 6.971 21.574 1.00 33.29 97 PHE B C 1
ATOM 2571 O O . PHE B 1 98 ? -26.854 7.808 22.251 1.00 32.19 97 PHE B O 1
ATOM 2579 N N . ASP B 1 99 ? -28.681 6.575 21.888 1.00 40.01 98 ASP B N 1
ATOM 2580 C CA . ASP B 1 99 ? -29.379 7.172 23.030 1.00 44.18 98 ASP B CA 1
ATOM 2581 C C . ASP B 1 99 ? -29.051 6.485 24.358 1.00 39.11 98 ASP B C 1
ATOM 2582 O O . ASP B 1 99 ? -29.649 6.780 25.388 1.00 43.16 98 ASP B O 1
ATOM 2587 N N . GLN B 1 100 ? -28.094 5.569 24.315 1.00 38.40 99 GLN B N 1
ATOM 2588 C CA . GLN B 1 100 ? -27.701 4.752 25.458 1.00 40.77 99 GLN B CA 1
ATOM 2589 C C . GLN B 1 100 ? -26.340 5.237 25.945 1.00 34.18 99 GLN B C 1
ATOM 2590 O O . GLN B 1 100 ? -25.972 5.025 27.097 1.00 38.27 99 GLN B O 1
ATOM 2596 N N . VAL B 1 101 ? -25.598 5.890 25.049 1.00 31.55 100 VAL B N 1
ATOM 2597 C CA . VAL B 1 101 ? -24.272 6.423 25.369 1.00 29.91 100 VAL B CA 1
ATOM 2598 C C . VAL B 1 101 ? -24.293 7.365 26.587 1.00 37.45 100 VAL B C 1
ATOM 2599 O O . VAL B 1 101 ? -25.151 8.249 26.679 1.00 33.41 100 VAL B O 1
ATOM 2603 N N . SER B 1 102 ? -23.374 7.144 27.530 1.00 34.77 101 SER B N 1
ATOM 2604 C CA . SER B 1 102 ? -23.269 7.959 28.748 1.00 32.98 101 SER B CA 1
ATOM 2605 C C . SER B 1 102 ? -22.057 8.845 28.595 1.00 32.04 101 SER B C 1
ATOM 2606 O O . SER B 1 102 ? -21.223 8.587 27.728 1.00 29.87 101 SER B O 1
ATOM 2609 N N . GLU B 1 103 ? -21.931 9.875 29.429 1.00 31.05 102 GLU B N 1
ATOM 2610 C CA . GLU B 1 103 ? -20.714 10.691 29.396 1.00 33.72 102 GLU B CA 1
ATOM 2611 C C . GLU B 1 103 ? -19.469 9.844 29.663 1.00 35.96 102 GLU B C 1
ATOM 2612 O O . GLU B 1 103 ? -18.456 10.011 28.991 1.00 31.78 102 GLU B O 1
ATOM 2618 N N . ALA B 1 104 ? -19.556 8.939 30.640 1.00 36.88 103 ALA B N 1
ATOM 2619 C CA . ALA B 1 104 ? -18.432 8.062 31.001 1.00 32.22 103 ALA B CA 1
ATOM 2620 C C . ALA B 1 104 ? -17.930 7.209 29.840 1.00 36.30 103 ALA B C 1
ATOM 2621 O O . ALA B 1 104 ? -16.731 7.194 29.557 1.00 35.03 103 ALA B O 1
ATOM 2623 N N . SER B 1 105 ? -18.837 6.489 29.182 1.00 38.61 104 SER B N 1
ATOM 2624 C CA . SER B 1 105 ? -18.453 5.616 28.059 1.00 37.28 104 SER B CA 1
ATOM 2625 C C . SER B 1 105 ? -17.956 6.425 26.876 1.00 34.65 104 SER B C 1
ATOM 2626 O O . SER B 1 105 ? -17.029 6.017 26.172 1.00 28.76 104 SER B O 1
ATOM 2629 N N . TYR B 1 106 ? -18.591 7.571 26.646 1.00 31.71 105 TYR B N 1
ATOM 2630 C CA . TYR B 1 106 ? -18.130 8.508 25.629 1.00 31.84 105 TYR B CA 1
ATOM 2631 C C . TYR B 1 106 ? -16.692 8.930 25.930 1.00 34.90 105 TYR B C 1
ATOM 2632 O O . TYR B 1 106 ? -15.830 8.853 25.061 1.00 31.34 105 TYR B O 1
ATOM 2641 N N . ASP B 1 107 ? -16.442 9.396 27.157 1.00 27.67 106 ASP B N 1
ATOM 2642 C CA . ASP B 1 107 ? -15.117 9.889 27.530 1.00 26.40 106 ASP B CA 1
ATOM 2643 C C . ASP B 1 107 ? -14.051 8.804 27.388 1.00 31.47 106 ASP B C 1
ATOM 2644 O O . ASP B 1 107 ? -12.973 9.058 26.849 1.00 32.55 106 ASP B O 1
ATOM 2649 N N . ARG B 1 108 ? -14.362 7.602 27.872 1.00 30.50 107 ARG B N 1
ATOM 2650 C CA . ARG B 1 108 ? -13.448 6.450 27.784 1.00 29.83 107 ARG B CA 1
ATOM 2651 C C . ARG B 1 108 ? -12.899 6.175 26.380 1.00 32.67 107 ARG B C 1
ATOM 2652 O O . ARG B 1 108 ? -11.696 5.975 26.201 1.00 35.71 107 ARG B O 1
ATOM 2660 N N . GLN B 1 109 ? -13.773 6.169 25.380 1.00 31.27 108 GLN B N 1
ATOM 2661 C CA . GLN B 1 109 ? -13.356 5.808 24.024 1.00 28.93 108 GLN B CA 1
ATOM 2662 C C . GLN B 1 109 ? -12.547 6.906 23.339 1.00 31.39 108 GLN B C 1
ATOM 2663 O O . GLN B 1 109 ? -11.562 6.619 22.657 1.00 25.71 108 GLN B O 1
ATOM 2669 N N . PHE B 1 110 ? -12.934 8.163 23.549 1.00 28.22 109 PHE B N 1
ATOM 2670 C CA . PHE B 1 110 ? -12.142 9.285 23.029 1.00 29.14 109 PHE B CA 1
ATOM 2671 C C . PHE B 1 110 ? -10.812 9.460 23.777 1.00 22.94 109 PHE B C 1
ATOM 2672 O O . PHE B 1 110 ? -9.808 9.844 23.176 1.00 29.09 109 PHE B O 1
ATOM 2680 N N . ALA B 1 111 ? -10.798 9.170 25.073 1.00 26.87 110 ALA B N 1
ATOM 2681 C CA . ALA B 1 111 ? -9.564 9.251 25.863 1.00 29.54 110 ALA B CA 1
ATOM 2682 C C . ALA B 1 111 ? -8.458 8.369 25.284 1.00 30.27 110 ALA B C 1
ATOM 2683 O O . ALA B 1 111 ? -7.308 8.806 25.149 1.00 27.91 110 ALA B O 1
ATOM 2685 N N . VAL B 1 112 ? -8.811 7.133 24.943 1.00 27.84 111 VAL B N 1
ATOM 2686 C CA . VAL B 1 112 ? -7.858 6.174 24.378 1.00 31.35 111 VAL B CA 1
ATOM 2687 C C . VAL B 1 112 ? -7.653 6.311 22.869 1.00 32.71 111 VAL B C 1
ATOM 2688 O O . VAL B 1 112 ? -6.512 6.386 22.402 1.00 33.72 111 VAL B O 1
ATOM 2692 N N . ASN B 1 113 ? -8.744 6.345 22.103 1.00 28.22 112 ASN B N 1
ATOM 2693 C CA . ASN B 1 113 ? -8.635 6.267 20.648 1.00 20.48 112 ASN B CA 1
ATOM 2694 C C . ASN B 1 113 ? -8.224 7.560 19.956 1.00 31.05 112 ASN B C 1
ATOM 2695 O O . ASN B 1 113 ? -7.768 7.541 18.807 1.00 28.61 112 ASN B O 1
ATOM 2700 N N . THR B 1 114 ? -8.397 8.685 20.643 1.00 26.70 113 THR B N 1
ATOM 2701 C CA . THR B 1 114 ? -8.195 9.980 19.996 1.00 26.94 113 THR B CA 1
ATOM 2702 C C . THR B 1 114 ? -7.242 10.902 20.733 1.00 30.79 113 THR B C 1
ATOM 2703 O O . THR B 1 114 ? -6.209 11.298 20.191 1.00 29.94 113 THR B O 1
ATOM 2707 N N . LYS B 1 115 ? -7.598 11.246 21.969 1.00 25.88 114 LYS B N 1
ATOM 2708 C CA . LYS B 1 115 ? -6.793 12.141 22.798 1.00 28.96 114 LYS B CA 1
ATOM 2709 C C . LYS B 1 115 ? -5.416 11.531 23.135 1.00 30.41 114 LYS B C 1
ATOM 2710 O O . LYS B 1 115 ? -4.376 12.154 22.893 1.00 27.80 114 LYS B O 1
ATOM 2716 N N . GLY B 1 116 ? -5.407 10.308 23.662 1.00 32.17 115 GLY B N 1
ATOM 2717 C CA . GLY B 1 116 ? -4.165 9.639 24.017 1.00 29.89 115 GLY B CA 1
ATOM 2718 C C . GLY B 1 116 ? -3.262 9.414 22.814 1.00 33.13 115 GLY B C 1
ATOM 2719 O O . GLY B 1 116 ? -2.044 9.540 22.913 1.00 38.86 115 GLY B O 1
ATOM 2720 N N . ALA B 1 117 ? -3.857 9.086 21.672 1.00 25.89 116 ALA B N 1
ATOM 2721 C CA . ALA B 1 117 ? -3.090 8.923 20.449 1.00 24.95 116 ALA B CA 1
ATOM 2722 C C . ALA B 1 117 ? -2.449 10.241 20.030 1.00 19.14 116 ALA B C 1
ATOM 2723 O O . ALA B 1 117 ? -1.291 10.281 19.621 1.00 25.97 116 ALA B O 1
ATOM 2725 N N . PHE B 1 118 ? -3.205 11.327 20.137 1.00 25.76 117 PHE B N 1
ATOM 2726 C CA . PHE B 1 118 ? -2.695 12.656 19.806 1.00 21.58 117 PHE B CA 1
ATOM 2727 C C . PHE B 1 118 ? -1.514 13.031 20.686 1.00 25.77 117 PHE B C 1
ATOM 2728 O O . PHE B 1 118 ? -0.459 13.451 20.202 1.00 25.98 117 PHE B O 1
ATOM 2736 N N . PHE B 1 119 ? -1.687 12.907 21.990 1.00 27.06 118 PHE B N 1
ATOM 2737 C CA . PHE B 1 119 ? -0.615 13.310 22.895 1.00 27.61 118 PHE B CA 1
ATOM 2738 C C . PHE B 1 119 ? 0.561 12.353 22.924 1.00 25.13 118 PHE B C 1
ATOM 2739 O O . PHE B 1 119 ? 1.684 12.759 23.211 1.00 29.24 118 PHE B O 1
ATOM 2747 N N . THR B 1 120 ? 0.317 11.087 22.613 1.00 24.97 119 THR B N 1
ATOM 2748 C CA . THR B 1 120 ? 1.422 10.132 22.484 1.00 24.13 119 THR B CA 1
ATOM 2749 C C . THR B 1 120 ? 2.279 10.517 21.279 1.00 26.63 119 THR B C 1
ATOM 2750 O O . THR B 1 120 ? 3.515 10.524 21.351 1.00 31.40 119 THR B O 1
ATOM 2754 N N . VAL B 1 121 ? 1.615 10.846 20.176 1.00 22.33 120 VAL B N 1
ATOM 2755 C CA . VAL B 1 121 ? 2.306 11.268 18.969 1.00 26.52 120 VAL B CA 1
ATOM 2756 C C . VAL B 1 121 ? 3.004 12.592 19.202 1.00 25.96 120 VAL B C 1
ATOM 2757 O O . VAL B 1 121 ? 4.119 12.817 18.731 1.00 30.77 120 VAL B O 1
ATOM 2761 N N . GLN B 1 122 ? 2.363 13.472 19.962 1.00 29.38 121 GLN B N 1
ATOM 2762 C CA . GLN B 1 122 ? 2.994 14.742 20.277 1.00 27.60 121 GLN B CA 1
ATOM 2763 C C . GLN B 1 122 ? 4.310 14.539 21.030 1.00 28.66 121 GLN B C 1
ATOM 2764 O O . GLN B 1 122 ? 5.310 15.199 20.738 1.00 34.44 121 GLN B O 1
ATOM 2770 N N . ARG B 1 123 ? 4.321 13.615 21.989 1.00 28.36 122 ARG B N 1
ATOM 2771 C CA . ARG B 1 123 ? 5.517 13.399 22.816 1.00 34.36 122 ARG B CA 1
ATOM 2772 C C . ARG B 1 123 ? 6.653 12.653 22.102 1.00 39.32 122 ARG B C 1
ATOM 2773 O O . ARG B 1 123 ? 7.823 12.852 22.414 1.00 38.14 122 ARG B O 1
ATOM 2781 N N . LEU B 1 124 ? 6.305 11.793 21.153 1.00 31.49 123 LEU B N 1
ATOM 2782 C CA . LEU B 1 124 ? 7.286 10.877 20.560 1.00 34.35 123 LEU B CA 1
ATOM 2783 C C . LEU B 1 124 ? 7.825 11.326 19.197 1.00 35.78 123 LEU B C 1
ATOM 2784 O O . LEU B 1 124 ? 8.889 10.897 18.783 1.00 35.36 123 LEU B O 1
ATOM 2789 N N . THR B 1 125 ? 7.089 12.198 18.518 1.00 37.73 124 THR B N 1
ATOM 2790 C CA . THR B 1 125 ? 7.501 12.727 17.217 1.00 35.19 124 THR B CA 1
ATOM 2791 C C . THR B 1 125 ? 8.915 13.328 17.159 1.00 38.16 124 THR B C 1
ATOM 2792 O O . THR B 1 125 ? 9.571 13.213 16.127 1.00 34.83 124 THR B O 1
ATOM 2796 N N . PRO B 1 126 ? 9.401 13.963 18.257 1.00 40.58 125 PRO B N 1
ATOM 2797 C CA . PRO B 1 126 ? 10.797 14.408 18.163 1.00 39.85 125 PRO B CA 1
ATOM 2798 C C . PRO B 1 126 ? 11.813 13.276 17.984 1.00 37.37 125 PRO B C 1
ATOM 2799 O O . PRO B 1 126 ? 12.923 13.540 17.520 1.00 36.89 125 PRO B O 1
ATOM 2803 N N . LEU B 1 127 ? 11.454 12.044 18.336 1.00 34.82 126 LEU B N 1
ATOM 2804 C CA . LEU B 1 127 ? 12.393 10.931 18.195 1.00 31.83 126 LEU B CA 1
ATOM 2805 C C . LEU B 1 127 ? 12.439 10.460 16.752 1.00 32.91 126 LEU B C 1
ATOM 2806 O O . LEU B 1 127 ? 13.381 9.796 16.345 1.00 35.34 126 LEU B O 1
ATOM 2811 N N . ILE B 1 128 ? 11.420 10.811 15.975 1.00 37.79 127 ILE B N 1
ATOM 2812 C CA . ILE B 1 128 ? 11.293 10.267 14.625 1.00 35.42 127 ILE B CA 1
ATOM 2813 C C . ILE B 1 128 ? 12.317 10.892 13.674 1.00 39.93 127 ILE B C 1
ATOM 2814 O O . ILE B 1 128 ? 12.471 12.119 13.584 1.00 39.82 127 ILE B O 1
ATOM 2819 N N . ARG B 1 129 ? 13.054 10.029 12.993 1.00 37.65 128 ARG B N 1
ATOM 2820 C CA . ARG B 1 129 ? 14.121 10.484 12.115 1.00 43.66 128 ARG B CA 1
ATOM 2821 C C . ARG B 1 129 ? 13.573 10.840 10.748 1.00 35.06 128 ARG B C 1
ATOM 2822 O O . ARG B 1 129 ? 12.454 10.484 10.413 1.00 35.81 128 ARG B O 1
ATOM 2830 N N . GLU B 1 130 ? 14.382 11.544 9.966 1.00 55.32 129 GLU B N 1
ATOM 2831 C CA . GLU B 1 130 ? 14.050 11.896 8.589 1.00 47.58 129 GLU B CA 1
ATOM 2832 C C . GLU B 1 130 ? 14.033 10.635 7.725 1.00 44.16 129 GLU B C 1
ATOM 2833 O O . GLU B 1 130 ? 15.010 9.887 7.685 1.00 41.53 129 GLU B O 1
ATOM 2839 N N . GLY B 1 131 ? 12.916 10.391 7.048 1.00 41.28 130 GLY B N 1
ATOM 2840 C CA . GLY B 1 131 ? 12.765 9.188 6.244 1.00 33.83 130 GLY B CA 1
ATOM 2841 C C . GLY B 1 131 ? 11.824 8.230 6.941 1.00 33.76 130 GLY B C 1
ATOM 2842 O O . GLY B 1 131 ? 11.393 7.220 6.374 1.00 33.17 130 GLY B O 1
ATOM 2843 N N . GLY B 1 132 ? 11.495 8.564 8.184 1.00 32.53 131 GLY B N 1
ATOM 2844 C CA . GLY B 1 132 ? 10.678 7.701 9.013 1.00 30.78 131 GLY B CA 1
ATOM 2845 C C . GLY B 1 132 ? 9.205 7.981 8.825 1.00 35.20 131 GLY B C 1
ATOM 2846 O O . GLY B 1 132 ? 8.819 8.810 7.998 1.00 30.34 131 GLY B O 1
ATOM 2847 N N . SER B 1 133 ? 8.368 7.289 9.591 1.00 25.59 132 SER B N 1
ATOM 2848 C CA . SER B 1 133 ? 6.933 7.377 9.370 1.00 31.34 132 SER B CA 1
ATOM 2849 C C . SER B 1 133 ? 6.120 7.026 10.602 1.00 31.40 132 SER B C 1
ATOM 2850 O O . SER B 1 133 ? 6.608 6.414 11.559 1.00 29.53 132 SER B O 1
ATOM 2853 N N . ILE B 1 134 ? 4.867 7.443 10.566 1.00 26.96 133 ILE B N 1
ATOM 2854 C CA . ILE B 1 134 ? 3.910 7.117 11.604 1.00 26.01 133 ILE B CA 1
ATOM 2855 C C . ILE B 1 134 ? 2.817 6.392 10.873 1.00 28.56 133 ILE B C 1
ATOM 2856 O O . ILE B 1 134 ? 2.378 6.843 9.814 1.00 31.73 133 ILE B O 1
ATOM 2861 N N . VAL B 1 135 ? 2.375 5.271 11.423 1.00 23.40 134 VAL B N 1
ATOM 2862 C CA . VAL B 1 135 ? 1.228 4.571 10.870 1.00 22.28 134 VAL B CA 1
ATOM 2863 C C . VAL B 1 135 ? 0.159 4.448 11.943 1.00 24.29 134 VAL B C 1
ATOM 2864 O O . VAL B 1 135 ? 0.419 3.933 13.038 1.00 24.89 134 VAL B O 1
ATOM 2868 N N . PHE B 1 136 ? -1.032 4.943 11.635 1.00 28.76 135 PHE B N 1
ATOM 2869 C CA . PHE B 1 136 ? -2.161 4.818 12.538 1.00 28.29 135 PHE B CA 1
ATOM 2870 C C . PHE B 1 136 ? -2.955 3.602 12.154 1.00 29.38 135 PHE B C 1
ATOM 2871 O O . PHE B 1 136 ? -3.120 3.297 10.973 1.00 28.38 135 PHE B O 1
ATOM 2879 N N . THR B 1 137 ? -3.486 2.913 13.147 1.00 28.97 136 THR B N 1
ATOM 2880 C CA . THR B 1 137 ? -4.512 1.925 12.858 1.00 25.41 136 THR B CA 1
ATOM 2881 C C . THR B 1 137 ? -5.887 2.541 13.052 1.00 29.68 136 THR B C 1
ATOM 2882 O O . THR B 1 137 ? -6.286 2.866 14.176 1.00 28.71 136 THR B O 1
ATOM 2886 N N . SER B 1 138 ? -6.643 2.671 11.969 1.00 21.09 137 SER B N 1
ATOM 2887 C CA . SER B 1 138 ? -7.981 3.228 12.084 1.00 20.12 137 SER B CA 1
ATOM 2888 C C . SER B 1 138 ? -8.985 2.077 12.088 1.00 24.63 137 SER B C 1
ATOM 2889 O O . SER B 1 138 ? -8.820 1.111 12.826 1.00 31.04 137 SER B O 1
ATOM 2892 N N . SER B 1 139 ? -10.016 2.177 11.255 1.00 24.51 138 SER B N 1
ATOM 2893 C CA . SER B 1 139 ? -11.037 1.143 11.166 1.00 22.49 138 SER B CA 1
ATOM 2894 C C . SER B 1 139 ? -11.890 1.438 9.953 1.00 24.34 138 SER B C 1
ATOM 2895 O O . SER B 1 139 ? -11.945 2.579 9.506 1.00 26.89 138 SER B O 1
ATOM 2898 N N . VAL B 1 140 ? -12.554 0.426 9.408 1.00 20.88 139 VAL B N 1
ATOM 2899 C CA . VAL B 1 140 ? -13.503 0.661 8.325 1.00 26.44 139 VAL B CA 1
ATOM 2900 C C . VAL B 1 140 ? -14.676 1.508 8.864 1.00 33.20 139 VAL B C 1
ATOM 2901 O O . VAL B 1 140 ? -15.421 2.132 8.104 1.00 28.35 139 VAL B O 1
ATOM 2905 N N . ALA B 1 141 ? -14.826 1.548 10.188 1.00 25.94 140 ALA B N 1
ATOM 2906 C CA . ALA B 1 141 ? -15.878 2.358 10.805 1.00 31.44 140 ALA B CA 1
ATOM 2907 C C . ALA B 1 141 ? -15.581 3.855 10.764 1.00 30.35 140 ALA B C 1
ATOM 2908 O O . ALA B 1 141 ? -16.430 4.659 11.145 1.00 24.34 140 ALA B O 1
ATOM 2910 N N . ASP B 1 142 ? -14.386 4.243 10.311 1.00 27.58 141 ASP B N 1
ATOM 2911 C CA . ASP B 1 142 ? -14.050 5.675 10.263 1.00 23.70 141 ASP B CA 1
ATOM 2912 C C . ASP B 1 142 ? -14.814 6.422 9.162 1.00 28.46 141 ASP B C 1
ATOM 2913 O O . ASP B 1 142 ? -14.732 7.648 9.060 1.00 27.34 141 ASP B O 1
ATOM 2918 N N . GLU B 1 143 ? -15.531 5.670 8.326 1.00 27.35 142 GLU B N 1
ATOM 2919 C CA . GLU B 1 143 ? -16.416 6.239 7.311 1.00 24.87 142 GLU B CA 1
ATOM 2920 C C . GLU B 1 143 ? -17.763 5.543 7.356 1.00 38.39 142 GLU B C 1
ATOM 2921 O O . GLU B 1 143 ? -17.836 4.341 7.616 1.00 40.78 142 GLU B O 1
ATOM 2927 N N . GLY B 1 144 ? -18.824 6.298 7.089 1.00 32.90 143 GLY B N 1
ATOM 2928 C CA . GLY B 1 144 ? -20.159 5.736 7.030 1.00 30.59 143 GLY B CA 1
ATOM 2929 C C . GLY B 1 144 ? -20.825 5.542 8.379 1.00 29.07 143 GLY B C 1
ATOM 2930 O O . GLY B 1 144 ? -20.237 5.840 9.416 1.00 30.02 143 GLY B O 1
ATOM 2931 N N . GLY B 1 145 ? -22.059 5.051 8.366 1.00 37.64 144 GLY B N 1
ATOM 2932 C CA . GLY B 1 145 ? -22.850 4.917 9.575 1.00 34.42 144 GLY B CA 1
ATOM 2933 C C . GLY B 1 145 ? -23.072 3.480 9.992 1.00 32.95 144 GLY B C 1
ATOM 2934 O O . GLY B 1 145 ? -23.771 2.737 9.317 1.00 34.25 144 GLY B O 1
ATOM 2935 N N . HIS B 1 146 ? -22.490 3.094 11.126 1.00 39.76 145 HIS B N 1
ATOM 2936 C CA . HIS B 1 146 ? -22.644 1.732 11.650 1.00 40.57 145 HIS B CA 1
ATOM 2937 C C . HIS B 1 146 ? -23.320 1.766 13.016 1.00 28.40 145 HIS B C 1
ATOM 2938 O O . HIS B 1 146 ? -22.712 2.211 13.989 1.00 31.67 145 HIS B O 1
ATOM 2945 N N . PRO B 1 147 ? -24.573 1.295 13.091 1.00 36.27 146 PRO B N 1
ATOM 2946 C CA . PRO B 1 147 ? -25.393 1.442 14.304 1.00 37.51 146 PRO B CA 1
ATOM 2947 C C . PRO B 1 147 ? -24.753 0.795 15.534 1.00 39.62 146 PRO B C 1
ATOM 2948 O O . PRO B 1 147 ? -24.280 -0.341 15.435 1.00 37.63 146 PRO B O 1
ATOM 2952 N N . GLY B 1 148 ? -24.738 1.511 16.661 1.00 41.03 147 GLY B N 1
ATOM 2953 C CA . GLY B 1 148 ? -24.150 1.015 17.898 1.00 34.02 147 GLY B CA 1
ATOM 2954 C C . GLY B 1 148 ? -22.681 1.358 18.042 1.00 38.58 147 GLY B C 1
ATOM 2955 O O . GLY B 1 148 ? -22.029 1.010 19.026 1.00 37.24 147 GLY B O 1
ATOM 2964 N N . SER B 1 150 ? -21.439 4.649 17.219 1.00 34.52 149 SER B N 1
ATOM 2965 C CA . SER B 1 150 ? -21.337 6.105 17.088 1.00 30.50 149 SER B CA 1
ATOM 2966 C C . SER B 1 150 ? -20.038 6.674 17.677 1.00 33.41 149 SER B C 1
ATOM 2967 O O . SER B 1 150 ? -19.259 7.340 16.980 1.00 28.45 149 SER B O 1
ATOM 2970 N N . VAL B 1 151 ? -19.782 6.388 18.948 1.00 30.08 150 VAL B N 1
ATOM 2971 C CA . VAL B 1 151 ? -18.594 6.916 19.604 1.00 29.66 150 VAL B CA 1
ATOM 2972 C C . VAL B 1 151 ? -17.307 6.366 18.999 1.00 28.16 150 VAL B C 1
ATOM 2973 O O . VAL B 1 151 ? -16.382 7.115 18.693 1.00 27.23 150 VAL B O 1
ATOM 2977 N N . TYR B 1 152 ? -17.246 5.053 18.827 1.00 28.18 151 TYR B N 1
ATOM 2978 C CA . TYR B 1 152 ? -16.052 4.437 18.264 1.00 28.74 151 TYR B CA 1
ATOM 2979 C C . TYR B 1 152 ? -15.745 4.989 16.881 1.00 25.49 151 TYR B C 1
ATOM 2980 O O . TYR B 1 152 ? -14.625 5.410 16.614 1.00 24.57 151 TYR B O 1
ATOM 2989 N N . SER B 1 153 ? -16.748 5.003 16.012 1.00 33.16 152 SER B N 1
ATOM 2990 C CA . SER B 1 153 ? -16.567 5.487 14.641 1.00 29.99 152 SER B CA 1
ATOM 2991 C C . SER B 1 153 ? -16.016 6.906 14.626 1.00 29.31 152 SER B C 1
ATOM 2992 O O . SER B 1 153 ? -15.071 7.209 13.898 1.00 27.09 152 SER B O 1
ATOM 2995 N N . ALA B 1 154 ? -16.604 7.767 15.452 1.00 31.85 153 ALA B N 1
ATOM 2996 C CA . ALA B 1 154 ? -16.232 9.174 15.502 1.00 24.95 153 ALA B CA 1
ATOM 2997 C C . ALA B 1 154 ? -14.827 9.389 16.039 1.00 29.20 153 ALA B C 1
ATOM 2998 O O . ALA B 1 154 ? -14.101 10.266 15.567 1.00 33.37 153 ALA B O 1
ATOM 3000 N N . SER B 1 155 ? -14.452 8.607 17.051 1.00 28.25 154 SER B N 1
ATOM 3001 C CA . SER B 1 155 ? -13.110 8.700 17.614 1.00 32.04 154 SER B CA 1
ATOM 3002 C C . SER B 1 155 ? -12.066 8.286 16.567 1.00 28.18 154 SER B C 1
ATOM 3003 O O . SER B 1 155 ? -10.971 8.850 16.517 1.00 24.96 154 SER B O 1
ATOM 3006 N N . LYS B 1 156 ? -12.410 7.317 15.722 1.00 23.02 155 LYS B N 1
ATOM 3007 C CA . LYS B 1 156 ? -11.511 6.877 14.645 1.00 21.77 155 LYS B CA 1
ATOM 3008 C C . LYS B 1 156 ? -11.492 7.868 13.495 1.00 24.73 155 LYS B C 1
ATOM 3009 O O . LYS B 1 156 ? -10.436 8.146 12.937 1.00 22.75 155 LYS B O 1
ATOM 3015 N N . ALA B 1 157 ? -12.660 8.408 13.143 1.00 29.49 156 ALA B N 1
ATOM 3016 C CA . ALA B 1 157 ? -12.729 9.479 12.139 1.00 26.35 156 ALA B CA 1
ATOM 3017 C C . ALA B 1 157 ? -11.854 10.661 12.535 1.00 28.47 156 ALA B C 1
ATOM 3018 O O . ALA B 1 157 ? -11.166 11.252 11.698 1.00 21.17 156 ALA B O 1
ATOM 3020 N N . ALA B 1 158 ? -11.876 10.991 13.826 1.00 26.25 157 ALA B N 1
ATOM 3021 C CA . ALA B 1 158 ? -11.031 12.045 14.371 1.00 28.48 157 ALA B CA 1
ATOM 3022 C C . ALA B 1 158 ? -9.556 11.697 14.173 1.00 25.84 157 ALA B C 1
ATOM 3023 O O . ALA B 1 158 ? -8.762 12.533 13.736 1.00 27.00 157 ALA B O 1
ATOM 3025 N N . LEU B 1 159 ? -9.190 10.455 14.478 1.00 22.13 158 LEU B N 1
ATOM 3026 C CA . LEU B 1 159 ? -7.802 10.007 14.334 1.00 29.16 158 LEU B CA 1
ATOM 3027 C C . LEU B 1 159 ? -7.302 10.127 12.877 1.00 27.10 158 LEU B C 1
ATOM 3028 O O . LEU B 1 159 ? -6.156 10.526 12.647 1.00 28.22 158 LEU B O 1
ATOM 3033 N N . VAL B 1 160 ? -8.160 9.796 11.912 1.00 24.58 159 VAL B N 1
ATOM 3034 C CA . VAL B 1 160 ? -7.818 9.915 10.495 1.00 26.98 159 VAL B CA 1
ATOM 3035 C C . VAL B 1 160 ? -7.551 11.364 10.101 1.00 29.86 159 VAL B C 1
ATOM 3036 O O . VAL B 1 160 ? -6.637 11.657 9.315 1.00 26.16 159 VAL B O 1
ATOM 3040 N N . SER B 1 161 ? -8.353 12.273 10.652 1.00 30.18 160 SER B N 1
ATOM 3041 C CA . SER B 1 161 ? -8.121 13.701 10.474 1.00 27.58 160 SER B CA 1
ATOM 3042 C C . SER B 1 161 ? -6.749 14.102 10.997 1.00 24.07 160 SER B C 1
ATOM 3043 O O . SER B 1 161 ? -5.972 14.734 10.273 1.00 28.82 160 SER B O 1
ATOM 3046 N N . PHE B 1 162 ? -6.451 13.744 12.252 1.00 21.71 161 PHE B N 1
ATOM 3047 C CA . PHE B 1 162 ? -5.123 13.975 12.827 1.00 30.92 161 PHE B CA 1
ATOM 3048 C C . PHE B 1 162 ? -4.000 13.461 11.919 1.00 26.85 161 PHE B C 1
ATOM 3049 O O . PHE B 1 162 ? -3.005 14.158 11.715 1.00 23.87 161 PHE B O 1
ATOM 3057 N N . ALA B 1 163 ? -4.155 12.241 11.402 1.00 24.35 162 ALA B N 1
ATOM 3058 C CA . ALA B 1 163 ? -3.193 11.682 10.447 1.00 26.92 162 ALA B CA 1
ATOM 3059 C C . ALA B 1 163 ? -2.958 12.609 9.263 1.00 20.45 162 ALA B C 1
ATOM 3060 O O . ALA B 1 163 ? -1.821 12.835 8.861 1.00 25.60 162 ALA B O 1
ATOM 3062 N N . SER B 1 164 ? -4.033 13.172 8.721 1.00 23.30 163 SER B N 1
ATOM 3063 C CA . SER B 1 164 ? -3.923 14.144 7.635 1.00 30.09 163 SER B CA 1
ATOM 3064 C C . SER B 1 164 ? -3.173 15.423 8.019 1.00 31.39 163 SER B C 1
ATOM 3065 O O . SER B 1 164 ? -2.201 15.793 7.355 1.00 26.28 163 SER B O 1
ATOM 3068 N N . VAL B 1 165 ? -3.602 16.105 9.081 1.00 30.31 164 VAL B N 1
ATOM 3069 C CA . VAL B 1 165 ? -2.877 17.298 9.512 1.00 24.62 164 VAL B CA 1
ATOM 3070 C C . VAL B 1 165 ? -1.406 17.015 9.852 1.00 24.00 164 VAL B C 1
ATOM 3071 O O . VAL B 1 165 ? -0.533 17.820 9.538 1.00 25.90 164 VAL B O 1
ATOM 3075 N N . LEU B 1 166 ? -1.134 15.866 10.467 1.00 29.15 165 LEU B N 1
ATOM 3076 C CA . LEU B 1 166 ? 0.234 15.478 10.792 1.00 31.35 165 LEU B CA 1
ATOM 3077 C C . LEU B 1 166 ? 1.038 15.277 9.511 1.00 28.42 165 LEU B C 1
ATOM 3078 O O . LEU B 1 166 ? 2.170 15.748 9.408 1.00 27.54 165 LEU B O 1
ATOM 3083 N N . ALA B 1 167 ? 0.440 14.612 8.522 1.00 26.94 166 ALA B N 1
ATOM 3084 C CA . ALA B 1 167 ? 1.123 14.417 7.250 1.00 22.65 166 ALA B CA 1
ATOM 3085 C C . ALA B 1 167 ? 1.532 15.771 6.665 1.00 29.19 166 ALA B C 1
ATOM 3086 O O . ALA B 1 167 ? 2.645 15.924 6.136 1.00 30.76 166 ALA B O 1
ATOM 3088 N N . ALA B 1 168 ? 0.644 16.760 6.780 1.00 26.74 167 ALA B N 1
ATOM 3089 C CA . ALA B 1 168 ? 0.939 18.104 6.277 1.00 30.32 167 ALA B CA 1
ATOM 3090 C C . ALA B 1 168 ? 2.002 18.829 7.096 1.00 32.73 167 ALA B C 1
ATOM 3091 O O . ALA B 1 168 ? 2.898 19.457 6.532 1.00 27.93 167 ALA B O 1
ATOM 3093 N N . GLU B 1 169 ? 1.887 18.772 8.422 1.00 34.51 168 GLU B N 1
ATOM 3094 C CA . GLU B 1 169 ? 2.800 19.522 9.295 1.00 36.62 168 GLU B CA 1
ATOM 3095 C C . GLU B 1 169 ? 4.200 18.917 9.373 1.00 37.36 168 GLU B C 1
ATOM 3096 O O . GLU B 1 169 ? 5.165 19.632 9.607 1.00 33.86 168 GLU B O 1
ATOM 3102 N N . LEU B 1 170 ? 4.309 17.609 9.155 1.00 35.73 169 LEU B N 1
ATOM 3103 C CA . LEU B 1 170 ? 5.595 16.929 9.299 1.00 35.39 169 LEU B CA 1
ATOM 3104 C C . LEU B 1 170 ? 6.389 16.835 7.991 1.00 34.05 169 LEU B C 1
ATOM 3105 O O . LEU B 1 170 ? 7.506 16.314 7.984 1.00 37.24 169 LEU B O 1
ATOM 3110 N N . LEU B 1 171 ? 5.818 17.349 6.901 1.00 34.38 170 LEU B N 1
ATOM 3111 C CA . LEU B 1 171 ? 6.508 17.414 5.603 1.00 37.28 170 LEU B CA 1
ATOM 3112 C C . LEU B 1 171 ? 7.923 18.012 5.648 1.00 31.52 170 LEU B C 1
ATOM 3113 O O . LEU B 1 171 ? 8.810 17.515 4.956 1.00 30.46 170 LEU B O 1
ATOM 3118 N N . PRO B 1 172 ? 8.142 19.092 6.431 1.00 35.87 171 PRO B N 1
ATOM 3119 C CA . PRO B 1 172 ? 9.517 19.608 6.448 1.00 35.57 171 PRO B CA 1
ATOM 3120 C C . PRO B 1 172 ? 10.490 18.706 7.195 1.00 33.27 171 PRO B C 1
ATOM 3121 O O . PRO B 1 172 ? 11.699 18.904 7.065 1.00 34.48 171 PRO B O 1
ATOM 3125 N N . ARG B 1 173 ? 9.978 17.757 7.975 1.00 31.57 172 ARG B N 1
ATOM 3126 C CA . ARG B 1 173 ? 10.833 16.814 8.697 1.00 50.89 172 ARG B CA 1
ATOM 3127 C C . ARG B 1 173 ? 11.052 15.550 7.870 1.00 46.28 172 ARG B C 1
ATOM 3128 O O . ARG B 1 173 ? 11.723 14.626 8.316 1.00 42.86 172 ARG B O 1
ATOM 3136 N N . GLY B 1 174 ? 10.462 15.502 6.678 1.00 41.63 173 GLY B N 1
ATOM 3137 C CA . GLY B 1 174 ? 10.510 14.303 5.850 1.00 40.34 173 GLY B CA 1
ATOM 3138 C C . GLY B 1 174 ? 9.914 13.078 6.530 1.00 35.46 173 GLY B C 1
ATOM 3139 O O . GLY B 1 174 ? 10.384 11.951 6.338 1.00 39.78 173 GLY B O 1
ATOM 3140 N N . ILE B 1 175 ? 8.882 13.301 7.339 1.00 33.34 174 ILE B N 1
ATOM 3141 C CA . ILE B 1 175 ? 8.165 12.211 8.000 1.00 28.41 174 ILE B CA 1
ATOM 3142 C C . ILE B 1 175 ? 6.783 11.977 7.369 1.00 29.22 174 ILE B C 1
ATOM 3143 O O . ILE B 1 175 ? 5.939 12.886 7.339 1.00 30.16 174 ILE B O 1
ATOM 3148 N N . ARG B 1 176 ? 6.556 10.756 6.866 1.00 25.56 175 ARG B N 1
ATOM 3149 C CA . ARG B 1 176 ? 5.298 10.377 6.225 1.00 32.04 175 ARG B CA 1
ATOM 3150 C C . ARG B 1 176 ? 4.310 9.949 7.305 1.00 21.76 175 ARG B C 1
ATOM 3151 O O . ARG B 1 176 ? 4.712 9.424 8.334 1.00 26.84 175 ARG B O 1
ATOM 3159 N N . VAL B 1 177 ? 3.024 10.161 7.057 1.00 24.53 176 VAL B N 1
ATOM 3160 C CA . VAL B 1 177 ? 1.967 9.775 7.990 1.00 24.40 176 VAL B CA 1
ATOM 3161 C C . VAL B 1 177 ? 0.818 9.140 7.224 1.00 29.41 176 VAL B C 1
ATOM 3162 O O . VAL B 1 177 ? 0.212 9.769 6.348 1.00 26.44 176 VAL B O 1
ATOM 3166 N N . ASN B 1 178 ? 0.518 7.886 7.540 1.00 26.05 177 ASN B N 1
ATOM 3167 C CA . ASN B 1 178 ? -0.554 7.169 6.846 1.00 25.05 177 ASN B CA 1
ATOM 3168 C C . ASN B 1 178 ? -1.375 6.320 7.816 1.00 26.88 177 ASN B C 1
ATOM 3169 O O . ASN B 1 178 ? -1.012 6.166 8.985 1.00 24.77 177 ASN B O 1
ATOM 3174 N N . SER B 1 179 ? -2.472 5.760 7.319 1.00 21.64 178 SER B N 1
ATOM 3175 C CA . SER B 1 179 ? -3.388 4.973 8.152 1.00 26.53 178 SER B CA 1
ATOM 3176 C C . SER B 1 179 ? -3.793 3.677 7.457 1.00 30.32 178 SER B C 1
ATOM 3177 O O . SER B 1 179 ? -4.034 3.666 6.252 1.00 26.02 178 SER B O 1
ATOM 3180 N N . VAL B 1 180 ? -3.874 2.589 8.219 1.00 24.35 179 VAL B N 1
ATOM 3181 C CA . VAL B 1 180 ? -4.497 1.348 7.733 1.00 29.61 179 VAL B CA 1
ATOM 3182 C C . VAL B 1 180 ? -5.933 1.280 8.255 1.00 37.58 179 VAL B C 1
ATOM 3183 O O . VAL B 1 180 ? -6.189 1.692 9.386 1.00 32.46 179 VAL B O 1
ATOM 3187 N N . SER B 1 181 ? -6.862 0.781 7.435 1.00 33.59 180 SER B N 1
ATOM 3188 C CA . SER B 1 181 ? -8.264 0.632 7.840 1.00 32.58 180 SER B CA 1
ATOM 3189 C C . SER B 1 181 ? -8.786 -0.810 7.784 1.00 34.99 180 SER B C 1
ATOM 3190 O O . SER B 1 181 ? -9.263 -1.261 6.734 1.00 29.83 180 SER B O 1
ATOM 3193 N N . PRO B 1 182 ? -8.707 -1.547 8.907 1.00 27.78 181 PRO B N 1
ATOM 3194 C CA . PRO B 1 182 ? -9.397 -2.854 8.917 1.00 31.17 181 PRO B CA 1
ATOM 3195 C C . PRO B 1 182 ? -10.884 -2.596 9.233 1.00 35.24 181 PRO B C 1
ATOM 3196 O O . PRO B 1 182 ? -11.150 -1.566 9.811 1.00 36.53 181 PRO B O 1
ATOM 3200 N N . GLY B 1 183 ? -11.839 -3.458 8.905 1.00 46.13 182 GLY B N 1
ATOM 3201 C CA . GLY B 1 183 ? -11.644 -4.822 8.495 1.00 38.59 182 GLY B CA 1
ATOM 3202 C C . GLY B 1 183 ? -12.096 -5.621 9.697 1.00 38.05 182 GLY B C 1
ATOM 3203 O O . GLY B 1 183 ? -11.670 -5.316 10.807 1.00 29.91 182 GLY B O 1
ATOM 3204 N N . PHE B 1 184 ? -12.979 -6.598 9.509 1.00 35.56 183 PHE B N 1
ATOM 3205 C CA . PHE B 1 184 ? -13.206 -7.605 10.547 1.00 37.94 183 PHE B CA 1
ATOM 3206 C C . PHE B 1 184 ? -11.979 -8.488 10.564 1.00 35.76 183 PHE B C 1
ATOM 3207 O O . PHE B 1 184 ? -11.739 -9.227 9.604 1.00 35.72 183 PHE B O 1
ATOM 3215 N N . ILE B 1 185 ? -11.207 -8.405 11.643 1.00 27.25 184 ILE B N 1
ATOM 3216 C CA . ILE B 1 185 ? -9.952 -9.135 11.758 1.00 27.68 184 ILE B CA 1
ATOM 3217 C C . ILE B 1 185 ? -10.047 -10.174 12.860 1.00 37.26 184 ILE B C 1
ATOM 3218 O O . ILE B 1 185 ? -10.347 -9.831 14.002 1.00 39.83 184 ILE B O 1
ATOM 3223 N N . ASP B 1 186 ? -9.799 -11.438 12.518 1.00 37.16 185 ASP B N 1
ATOM 3224 C CA . ASP B 1 186 ? -9.908 -12.527 13.490 1.00 41.53 185 ASP B CA 1
ATOM 3225 C C . ASP B 1 186 ? -8.812 -12.402 14.537 1.00 50.65 185 ASP B C 1
ATOM 3226 O O . ASP B 1 186 ? -7.645 -12.712 14.286 1.00 55.35 185 ASP B O 1
ATOM 3231 N N . THR B 1 187 ? -9.206 -11.948 15.716 1.00 49.73 186 THR B N 1
ATOM 3232 C CA . THR B 1 187 ? -8.262 -11.566 16.756 1.00 54.85 186 THR B CA 1
ATOM 3233 C C . THR B 1 187 ? -8.899 -11.935 18.104 1.00 54.14 186 THR B C 1
ATOM 3234 O O . THR B 1 187 ? -10.112 -12.142 18.163 1.00 52.92 186 THR B O 1
ATOM 3238 N N . PRO B 1 188 ? -8.100 -12.060 19.185 1.00 66.65 187 PRO B N 1
ATOM 3239 C CA . PRO B 1 188 ? -8.747 -12.575 20.405 1.00 68.14 187 PRO B CA 1
ATOM 3240 C C . PRO B 1 188 ? -9.724 -11.606 21.082 1.00 62.64 187 PRO B C 1
ATOM 3241 O O . PRO B 1 188 ? -10.597 -12.071 21.813 1.00 71.09 187 PRO B O 1
ATOM 3245 N N . THR B 1 189 ? -9.586 -10.303 20.844 1.00 50.43 188 THR B N 1
ATOM 3246 C CA . THR B 1 189 ? -10.533 -9.330 21.394 1.00 59.49 188 THR B CA 1
ATOM 3247 C C . THR B 1 189 ? -11.635 -8.972 20.396 1.00 67.17 188 THR B C 1
ATOM 3248 O O . THR B 1 189 ? -12.719 -8.532 20.790 1.00 70.58 188 THR B O 1
ATOM 3252 N N . LYS B 1 190 ? -11.334 -9.165 19.111 1.00 66.25 189 LYS B N 1
ATOM 3253 C CA . LYS B 1 190 ? -12.164 -8.709 17.990 1.00 66.10 189 LYS B CA 1
ATOM 3254 C C . LYS B 1 190 ? -12.297 -7.176 17.958 1.00 65.85 189 LYS B C 1
ATOM 3255 O O . LYS B 1 190 ? -13.117 -6.622 17.221 1.00 63.21 189 LYS B O 1
ATOM 3261 N N . GLY B 1 191 ? -11.467 -6.497 18.744 1.00 64.01 190 GLY B N 1
ATOM 3262 C CA . GLY B 1 191 ? -11.530 -5.050 18.853 1.00 60.79 190 GLY B CA 1
ATOM 3263 C C . GLY B 1 191 ? -12.396 -4.599 20.018 1.00 64.25 190 GLY B C 1
ATOM 3264 O O . GLY B 1 191 ? -12.365 -3.429 20.406 1.00 60.73 190 GLY B O 1
ATOM 3265 N N . VAL B 1 192 ? -13.167 -5.534 20.577 1.00 69.01 191 VAL B N 1
ATOM 3266 C CA . VAL B 1 192 ? -14.089 -5.242 21.679 1.00 68.31 191 VAL B CA 1
ATOM 3267 C C . VAL B 1 192 ? -13.774 -6.082 22.924 1.00 64.36 191 VAL B C 1
ATOM 3268 O O . VAL B 1 192 ? -14.048 -7.283 22.965 1.00 57.93 191 VAL B O 1
ATOM 3272 N N . ALA B 1 193 ? -13.210 -5.437 23.942 1.00 68.56 192 ALA B N 1
ATOM 3273 C CA . ALA B 1 193 ? -12.734 -6.137 25.137 1.00 71.45 192 ALA B CA 1
ATOM 3274 C C . ALA B 1 193 ? -13.842 -6.570 26.101 1.00 78.57 192 ALA B C 1
ATOM 3275 O O . ALA B 1 193 ? -13.748 -7.627 26.730 1.00 81.69 192 ALA B O 1
ATOM 3277 N N . GLY B 1 194 ? -14.880 -5.746 26.220 1.00 78.79 193 GLY B N 1
ATOM 3278 C CA . GLY B 1 194 ? -15.933 -5.967 27.199 1.00 80.61 193 GLY B CA 1
ATOM 3279 C C . GLY B 1 194 ? -16.694 -7.275 27.063 1.00 78.94 193 GLY B C 1
ATOM 3280 O O . GLY B 1 194 ? -16.985 -7.943 28.064 1.00 80.69 193 GLY B O 1
ATOM 3281 N N . ILE B 1 195 ? -17.016 -7.643 25.825 1.00 69.23 194 ILE B N 1
ATOM 3282 C CA . ILE B 1 195 ? -17.817 -8.837 25.567 1.00 65.65 194 ILE B CA 1
ATOM 3283 C C . ILE B 1 195 ? -17.103 -10.151 25.924 1.00 62.96 194 ILE B C 1
ATOM 3284 O O . ILE B 1 195 ? -15.929 -10.157 26.312 1.00 60.68 194 ILE B O 1
ATOM 3289 N N . THR B 1 196 ? -17.832 -11.258 25.794 1.00 66.40 195 THR B N 1
ATOM 3290 C CA . THR B 1 196 ? -17.330 -12.583 26.154 1.00 70.65 195 THR B CA 1
ATOM 3291 C C . THR B 1 196 ? -16.838 -13.358 24.931 1.00 71.66 195 THR B C 1
ATOM 3292 O O . THR B 1 196 ? -16.804 -12.820 23.821 1.00 67.22 195 THR B O 1
ATOM 3296 N N . GLU B 1 197 ? -16.449 -14.616 25.132 1.00 72.28 196 GLU B N 1
ATOM 3297 C CA . GLU B 1 197 ? -16.031 -15.452 24.010 1.00 73.86 196 GLU B CA 1
ATOM 3298 C C . GLU B 1 197 ? -17.229 -15.733 23.104 1.00 75.82 196 GLU B C 1
ATOM 3299 O O . GLU B 1 197 ? -17.105 -15.749 21.879 1.00 75.84 196 GLU B O 1
ATOM 3305 N N . ALA B 1 198 ? -18.390 -15.932 23.718 1.00 77.47 197 ALA B N 1
ATOM 3306 C CA . ALA B 1 198 ? -19.618 -16.190 22.978 1.00 76.38 197 ALA B CA 1
ATOM 3307 C C . ALA B 1 198 ? -19.960 -15.035 22.035 1.00 78.53 197 ALA B C 1
ATOM 3308 O O . ALA B 1 198 ? -20.261 -15.249 20.858 1.00 79.04 197 ALA B O 1
ATOM 3310 N N . GLU B 1 199 ? -19.901 -13.813 22.557 1.00 77.74 198 GLU B N 1
ATOM 3311 C CA . GLU B 1 199 ? -20.309 -12.634 21.798 1.00 74.58 198 GLU B CA 1
ATOM 3312 C C . GLU B 1 199 ? -19.256 -12.225 20.771 1.00 72.80 198 GLU B C 1
ATOM 3313 O O . GLU B 1 199 ? -19.536 -11.435 19.867 1.00 75.17 198 GLU B O 1
ATOM 3319 N N . ARG B 1 200 ? -18.048 -12.765 20.913 1.00 66.82 199 ARG B N 1
ATOM 3320 C CA . ARG B 1 200 ? -16.985 -12.539 19.935 1.00 64.68 199 ARG B CA 1
ATOM 3321 C C . ARG B 1 200 ? -17.111 -13.481 18.755 1.00 57.53 199 ARG B C 1
ATOM 3322 O O . ARG B 1 200 ? -16.903 -13.081 17.614 1.00 47.98 199 ARG B O 1
ATOM 3330 N N . ALA B 1 201 ? -17.443 -14.737 19.046 1.00 60.40 200 ALA B N 1
ATOM 3331 C CA . ALA B 1 201 ? -17.640 -15.748 18.010 1.00 54.50 200 ALA B CA 1
ATOM 3332 C C . ALA B 1 201 ? -18.788 -15.364 17.080 1.00 56.47 200 ALA B C 1
ATOM 3333 O O . ALA B 1 201 ? -18.807 -15.744 15.907 1.00 52.41 200 ALA B O 1
ATOM 3335 N N . GLU B 1 202 ? -19.742 -14.607 17.615 1.00 61.98 201 GLU B N 1
ATOM 3336 C CA . GLU B 1 202 ? -20.851 -14.090 16.822 1.00 64.49 201 GLU B CA 1
ATOM 3337 C C . GLU B 1 202 ? -20.423 -12.872 16.023 1.00 58.91 201 GLU B C 1
ATOM 3338 O O . GLU B 1 202 ? -20.891 -12.656 14.908 1.00 57.98 201 GLU B O 1
ATOM 3344 N N . PHE B 1 203 ? -19.550 -12.067 16.616 1.00 52.24 202 PHE B N 1
ATOM 3345 C CA . PHE B 1 203 ? -19.021 -10.899 15.940 1.00 52.80 202 PHE B CA 1
ATOM 3346 C C . PHE B 1 203 ? -18.180 -11.337 14.747 1.00 46.62 202 PHE B C 1
ATOM 3347 O O . PHE B 1 203 ? -18.158 -10.683 13.704 1.00 38.51 202 PHE B O 1
ATOM 3355 N N . LYS B 1 204 ? -17.477 -12.451 14.912 1.00 51.22 203 LYS B N 1
ATOM 3356 C CA . LYS B 1 204 ? -16.645 -13.005 13.851 1.00 50.36 203 LYS B CA 1
ATOM 3357 C C . LYS B 1 204 ? -17.536 -13.497 12.717 1.00 51.41 203 LYS B C 1
ATOM 3358 O O . LYS B 1 204 ? -17.250 -13.267 11.540 1.00 45.68 203 LYS B O 1
ATOM 3364 N N . THR B 1 205 ? -18.622 -14.170 13.083 1.00 49.66 204 THR B N 1
ATOM 3365 C CA . THR B 1 205 ? -19.543 -14.727 12.097 1.00 48.72 204 THR B CA 1
ATOM 3366 C C . THR B 1 205 ? -20.243 -13.620 11.314 1.00 49.38 204 THR B C 1
ATOM 3367 O O . THR B 1 205 ? -20.419 -13.732 10.097 1.00 53.82 204 THR B O 1
ATOM 3371 N N . LEU B 1 206 ? -20.633 -12.554 12.013 1.00 40.83 205 LEU B N 1
ATOM 3372 C CA . LEU B 1 206 ? -21.128 -11.340 11.366 1.00 36.71 205 LEU B CA 1
ATOM 3373 C C . LEU B 1 206 ? -20.113 -10.900 10.314 1.00 38.01 205 LEU B C 1
ATOM 3374 O O . LEU B 1 206 ? -20.478 -10.498 9.205 1.00 43.37 205 LEU B O 1
ATOM 3379 N N . GLY B 1 207 ? -18.835 -11.002 10.668 1.00 34.91 206 GLY B N 1
ATOM 3380 C CA . GLY B 1 207 ? -17.756 -10.671 9.751 1.00 32.39 206 GLY B CA 1
ATOM 3381 C C . GLY B 1 207 ? -17.777 -11.542 8.514 1.00 38.27 206 GLY B C 1
ATOM 3382 O O . GLY B 1 207 ? -17.725 -11.029 7.396 1.00 41.11 206 GLY B O 1
ATOM 3383 N N . ASP B 1 208 ? -17.869 -12.855 8.712 1.00 38.48 207 ASP B N 1
ATOM 3384 C CA . ASP B 1 208 ? -17.944 -13.801 7.599 1.00 42.47 207 ASP B CA 1
ATOM 3385 C C . ASP B 1 208 ? -19.107 -13.501 6.644 1.00 52.87 207 ASP B C 1
ATOM 3386 O O . ASP B 1 208 ? -18.954 -13.603 5.424 1.00 52.09 207 ASP B O 1
ATOM 3391 N N . ASN B 1 209 ? -20.261 -13.131 7.199 1.00 49.62 208 ASN B N 1
ATOM 3392 C CA . ASN B 1 209 ? -21.453 -12.868 6.390 1.00 51.17 208 ASN B CA 1
ATOM 3393 C C . ASN B 1 209 ? -21.408 -11.557 5.598 1.00 44.99 208 ASN B C 1
ATOM 3394 O O . ASN B 1 209 ? -21.694 -11.539 4.404 1.00 44.49 208 ASN B O 1
ATOM 3399 N N . ILE B 1 210 ? -21.052 -10.461 6.263 1.00 40.68 209 ILE B N 1
ATOM 3400 C CA . ILE B 1 210 ? -21.102 -9.145 5.624 1.00 37.94 209 ILE B CA 1
ATOM 3401 C C . ILE B 1 210 ? -19.824 -8.702 4.900 1.00 32.19 209 ILE B C 1
ATOM 3402 O O . ILE B 1 210 ? -19.839 -7.734 4.136 1.00 36.36 209 ILE B O 1
ATOM 3407 N N . THR B 1 211 ? -18.709 -9.375 5.150 1.00 28.24 210 THR B N 1
ATOM 3408 C CA . THR B 1 211 ? -17.491 -9.040 4.414 1.00 26.91 210 THR B CA 1
ATOM 3409 C C . THR B 1 211 ? -17.633 -9.621 3.005 1.00 25.03 210 THR B C 1
ATOM 3410 O O . THR B 1 211 ? -17.909 -10.806 2.851 1.00 27.56 210 THR B O 1
ATOM 3414 N N . PRO B 1 212 ? -17.478 -8.775 1.980 1.00 24.42 211 PRO B N 1
ATOM 3415 C CA . PRO B 1 212 ? -17.580 -9.236 0.589 1.00 30.84 211 PRO B CA 1
ATOM 3416 C C . PRO B 1 212 ? -16.705 -10.464 0.286 1.00 30.46 211 PRO B C 1
ATOM 3417 O O . PRO B 1 212 ? -17.143 -11.349 -0.444 1.00 33.23 211 PRO B O 1
ATOM 3429 N N . LYS B 1 214 ? -16.118 -12.721 2.269 1.00 31.26 213 LYS B N 1
ATOM 3430 C CA . LYS B 1 214 ? -16.730 -13.820 3.025 1.00 35.33 213 LYS B CA 1
ATOM 3431 C C . LYS B 1 214 ? -15.845 -14.441 4.114 1.00 28.97 213 LYS B C 1
ATOM 3432 O O . LYS B 1 214 ? -15.980 -15.624 4.420 1.00 36.26 213 LYS B O 1
ATOM 3438 N N . ARG B 1 215 ? -14.959 -13.647 4.697 1.00 26.95 214 ARG B N 1
ATOM 3439 C CA . ARG B 1 215 ? -14.121 -14.118 5.807 1.00 31.53 214 ARG B CA 1
ATOM 3440 C C . ARG B 1 215 ? -13.600 -12.960 6.641 1.00 33.30 214 ARG B C 1
ATOM 3441 O O . ARG B 1 215 ? -13.717 -11.803 6.237 1.00 31.55 214 ARG B O 1
ATOM 3449 N N . ASN B 1 216 ? -13.019 -13.276 7.802 1.00 27.52 215 ASN B N 1
ATOM 3450 C CA . ASN B 1 216 ? -12.300 -12.288 8.591 1.00 29.86 215 ASN B CA 1
ATOM 3451 C C . ASN B 1 216 ? -10.868 -12.188 8.069 1.00 30.08 215 ASN B C 1
ATOM 3452 O O . ASN B 1 216 ? -10.363 -13.131 7.464 1.00 32.25 215 ASN B O 1
ATOM 3457 N N . GLY B 1 217 ? -10.222 -11.046 8.287 1.00 25.52 216 GLY B N 1
ATOM 3458 C CA . GLY B 1 217 ? -8.819 -10.893 7.945 1.00 23.25 216 GLY B CA 1
ATOM 3459 C C . GLY B 1 217 ? -7.963 -11.544 9.015 1.00 28.73 216 GLY B C 1
ATOM 3460 O O . GLY B 1 217 ? -8.466 -11.887 10.096 1.00 26.70 216 GLY B O 1
ATOM 3461 N N . THR B 1 218 ? -6.677 -11.735 8.733 1.00 26.77 217 THR B N 1
ATOM 3462 C CA . THR B 1 218 ? -5.750 -12.188 9.775 1.00 32.36 217 THR B CA 1
ATOM 3463 C C . THR B 1 218 ? -4.985 -10.970 10.272 1.00 29.04 217 THR B C 1
ATOM 3464 O O . THR B 1 218 ? -4.907 -9.959 9.574 1.00 29.69 217 THR B O 1
ATOM 3468 N N . ALA B 1 219 ? -4.413 -11.083 11.467 1.00 29.04 218 ALA B N 1
ATOM 3469 C CA . ALA B 1 219 ? -3.612 -10.018 12.047 1.00 24.88 218 ALA B CA 1
ATOM 3470 C C . ALA B 1 219 ? -2.359 -9.783 11.215 1.00 28.31 218 ALA B C 1
ATOM 3471 O O . ALA B 1 219 ? -1.903 -8.650 11.054 1.00 30.12 218 ALA B O 1
ATOM 3473 N N . ASP B 1 220 ? -1.798 -10.869 10.691 1.00 25.92 219 ASP B N 1
ATOM 3474 C CA . ASP B 1 220 ? -0.616 -10.781 9.840 1.00 26.18 219 ASP B CA 1
ATOM 3475 C C . ASP B 1 220 ? -0.884 -10.005 8.544 1.00 24.00 219 ASP B C 1
ATOM 3476 O O . ASP B 1 220 ? -0.013 -9.285 8.053 1.00 27.82 219 ASP B O 1
ATOM 3481 N N . GLU B 1 221 ? -2.085 -10.128 7.994 1.00 29.68 220 GLU B N 1
ATOM 3482 C CA . GLU B 1 221 ? -2.431 -9.349 6.799 1.00 27.28 220 GLU B CA 1
ATOM 3483 C C . GLU B 1 221 ? -2.428 -7.856 7.115 1.00 28.19 220 GLU B C 1
ATOM 3484 O O . GLU B 1 221 ? -1.955 -7.035 6.327 1.00 23.50 220 GLU B O 1
ATOM 3490 N N . VAL B 1 222 ? -2.917 -7.500 8.291 1.00 26.24 221 VAL B N 1
ATOM 3491 C CA . VAL B 1 222 ? -2.829 -6.101 8.703 1.00 24.69 221 VAL B CA 1
ATOM 3492 C C . VAL B 1 222 ? -1.375 -5.683 8.891 1.00 23.53 221 VAL B C 1
ATOM 3493 O O . VAL B 1 222 ? -0.956 -4.641 8.388 1.00 24.28 221 VAL B O 1
ATOM 3497 N N . ALA B 1 223 ? -0.613 -6.496 9.630 1.00 27.69 222 ALA B N 1
ATOM 3498 C CA . ALA B 1 223 ? 0.807 -6.220 9.864 1.00 28.26 222 ALA B CA 1
ATOM 3499 C C . ALA B 1 223 ? 1.586 -5.969 8.568 1.00 32.45 222 ALA B C 1
ATOM 3500 O O . ALA B 1 223 ? 2.392 -5.040 8.499 1.00 26.16 222 ALA B O 1
ATOM 3502 N N . ARG B 1 224 ? 1.362 -6.793 7.547 1.00 31.97 223 ARG B N 1
ATOM 3503 C CA . ARG B 1 224 ? 2.047 -6.605 6.259 1.00 33.52 223 ARG B CA 1
ATOM 3504 C C . ARG B 1 224 ? 1.748 -5.231 5.666 1.00 26.86 223 ARG B C 1
ATOM 3505 O O . ARG B 1 224 ? 2.625 -4.585 5.096 1.00 30.31 223 ARG B O 1
ATOM 3513 N N . ALA B 1 225 ? 0.506 -4.787 5.808 1.00 27.67 224 ALA B N 1
ATOM 3514 C CA . ALA B 1 225 ? 0.111 -3.491 5.260 1.00 27.61 224 ALA B CA 1
ATOM 3515 C C . ALA B 1 225 ? 0.728 -2.338 6.058 1.00 31.38 224 ALA B C 1
ATOM 3516 O O . ALA B 1 225 ? 1.086 -1.299 5.488 1.00 25.38 224 ALA B O 1
ATOM 3518 N N . VAL B 1 226 ? 0.859 -2.514 7.371 1.00 35.07 225 VAL B N 1
ATOM 3519 C CA . VAL B 1 226 ? 1.468 -1.476 8.199 1.00 27.33 225 VAL B CA 1
ATOM 3520 C C . VAL B 1 226 ? 2.918 -1.312 7.794 1.00 23.45 225 VAL B C 1
ATOM 3521 O O . VAL B 1 226 ? 3.429 -0.206 7.654 1.00 22.76 225 VAL B O 1
ATOM 3525 N N . LEU B 1 227 ? 3.591 -2.430 7.583 1.00 22.19 226 LEU B N 1
ATOM 3526 C CA . LEU B 1 227 ? 5.022 -2.374 7.332 1.00 23.22 226 LEU B CA 1
ATOM 3527 C C . LEU B 1 227 ? 5.331 -1.946 5.881 1.00 26.15 226 LEU B C 1
ATOM 3528 O O . LEU B 1 227 ? 6.398 -1.397 5.603 1.00 30.41 226 LEU B O 1
ATOM 3533 N N . PHE B 1 228 ? 4.407 -2.181 4.965 1.00 26.78 227 PHE B N 1
ATOM 3534 C CA . PHE B 1 228 ? 4.585 -1.659 3.606 1.00 30.58 227 PHE B CA 1
ATOM 3535 C C . PHE B 1 228 ? 4.554 -0.131 3.664 1.00 25.11 227 PHE B C 1
ATOM 3536 O O . PHE B 1 228 ? 5.454 0.549 3.168 1.00 31.45 227 PHE B O 1
ATOM 3544 N N . LEU B 1 229 ? 3.518 0.396 4.309 1.00 20.76 228 LEU B N 1
ATOM 3545 C CA . LEU B 1 229 ? 3.359 1.841 4.485 1.00 23.93 228 LEU B CA 1
ATOM 3546 C C . LEU B 1 229 ? 4.539 2.455 5.206 1.00 30.39 228 LEU B C 1
ATOM 3547 O O . LEU B 1 229 ? 4.993 3.545 4.850 1.00 31.11 228 LEU B O 1
ATOM 3552 N N . ALA B 1 230 ? 5.038 1.753 6.223 1.00 28.59 229 ALA B N 1
ATOM 3553 C CA . ALA B 1 230 ? 6.135 2.274 7.026 1.00 29.39 229 ALA B CA 1
ATOM 3554 C C . ALA B 1 230 ? 7.420 2.358 6.216 1.00 34.59 229 ALA B C 1
ATOM 3555 O O . ALA B 1 230 ? 8.142 3.357 6.281 1.00 33.82 229 ALA B O 1
ATOM 3557 N N . PHE B 1 231 ? 7.700 1.310 5.445 1.00 27.60 230 PHE B N 1
ATOM 3558 C CA . PHE B 1 231 ? 9.043 1.118 4.885 1.00 29.08 230 PHE B CA 1
ATOM 3559 C C . PHE B 1 231 ? 9.162 1.093 3.349 1.00 29.80 230 PHE B C 1
ATOM 3560 O O . PHE B 1 231 ? 10.242 1.377 2.806 1.00 34.49 230 PHE B O 1
ATOM 3568 N N . GLU B 1 232 ? 8.098 0.717 2.654 1.00 31.27 231 GLU B N 1
ATOM 3569 C CA . GLU B 1 232 ? 8.162 0.647 1.192 1.00 36.90 231 GLU B CA 1
ATOM 3570 C C . GLU B 1 232 ? 7.423 1.795 0.507 1.00 33.70 231 GLU B C 1
ATOM 3571 O O . GLU B 1 232 ? 7.833 2.247 -0.555 1.00 35.68 231 GLU B O 1
ATOM 3577 N N . ALA B 1 233 ? 6.351 2.283 1.120 1.00 27.89 232 ALA B N 1
ATOM 3578 C CA . ALA B 1 233 ? 5.547 3.331 0.487 1.00 34.79 232 ALA B CA 1
ATOM 3579 C C . ALA B 1 233 ? 6.184 4.708 0.688 1.00 37.50 232 ALA B C 1
ATOM 3580 O O . ALA B 1 233 ? 5.615 5.598 1.325 1.00 33.65 232 ALA B O 1
ATOM 3582 N N . THR B 1 234 ? 7.367 4.875 0.116 1.00 30.78 233 THR B N 1
ATOM 3583 C CA . THR B 1 234 ? 8.169 6.077 0.318 1.00 32.55 233 THR B CA 1
ATOM 3584 C C . THR B 1 234 ? 7.682 7.347 -0.420 1.00 29.15 233 THR B C 1
ATOM 3585 O O . THR B 1 234 ? 8.226 8.419 -0.183 1.00 29.09 233 THR B O 1
ATOM 3589 N N . PHE B 1 235 ? 6.687 7.223 -1.307 1.00 21.85 234 PHE B N 1
ATOM 3590 C CA . PHE B 1 235 ? 6.047 8.385 -1.949 1.00 25.41 234 PHE B CA 1
ATOM 3591 C C . PHE B 1 235 ? 4.579 8.503 -1.520 1.00 25.01 234 PHE B C 1
ATOM 3592 O O . PHE B 1 235 ? 3.731 9.044 -2.236 1.00 28.53 234 PHE B O 1
ATOM 3600 N N . THR B 1 236 ? 4.276 7.981 -0.346 1.00 21.76 235 THR B N 1
ATOM 3601 C CA . THR B 1 236 ? 2.904 7.950 0.138 1.00 18.35 235 THR B CA 1
ATOM 3602 C C . THR B 1 236 ? 2.808 8.686 1.478 1.00 18.75 235 THR B C 1
ATOM 3603 O O . THR B 1 236 ? 3.575 8.406 2.412 1.00 25.82 235 THR B O 1
ATOM 3607 N N . THR B 1 237 ? 1.892 9.644 1.569 1.00 25.17 236 THR B N 1
ATOM 3608 C CA . THR B 1 237 ? 1.637 10.335 2.843 1.00 26.48 236 THR B CA 1
ATOM 3609 C C . THR B 1 237 ? 0.219 10.908 2.900 1.00 32.99 236 THR B C 1
ATOM 3610 O O . THR B 1 237 ? -0.326 11.344 1.880 1.00 30.40 236 THR B O 1
ATOM 3614 N N . GLY B 1 238 ? -0.382 10.885 4.090 1.00 23.81 237 GLY B N 1
ATOM 3615 C CA . GLY B 1 238 ? -1.743 11.365 4.276 1.00 27.54 237 GLY B CA 1
ATOM 3616 C C . GLY B 1 238 ? -2.774 10.423 3.681 1.00 25.56 237 GLY B C 1
ATOM 3617 O O . GLY B 1 238 ? -3.927 10.797 3.455 1.00 30.82 237 GLY B O 1
ATOM 3618 N N . ALA B 1 239 ? -2.361 9.186 3.435 1.00 31.72 238 ALA B N 1
ATOM 3619 C CA . ALA B 1 239 ? -3.198 8.249 2.711 1.00 23.10 238 ALA B CA 1
ATOM 3620 C C . ALA B 1 239 ? -3.817 7.201 3.619 1.00 28.20 238 ALA B C 1
ATOM 3621 O O . ALA B 1 239 ? -3.467 7.080 4.798 1.00 25.19 238 ALA B O 1
ATOM 3623 N N . LYS B 1 240 ? -4.759 6.450 3.071 1.00 27.00 239 LYS B N 1
ATOM 3624 C CA . LYS B 1 240 ? -5.384 5.357 3.811 1.00 32.50 239 LYS B CA 1
ATOM 3625 C C . LYS B 1 240 ? -5.285 4.066 3.014 1.00 31.21 239 LYS B C 1
ATOM 3626 O O . LYS B 1 240 ? -5.423 4.074 1.789 1.00 30.21 239 LYS B O 1
ATOM 3632 N N . LEU B 1 241 ? -5.028 2.958 3.703 1.00 28.30 240 LEU B N 1
ATOM 3633 C CA . LEU B 1 241 ? -4.932 1.656 3.029 1.00 24.67 240 LEU B CA 1
ATOM 3634 C C . LEU B 1 241 ? -5.905 0.695 3.685 1.00 28.42 240 LEU B C 1
ATOM 3635 O O . LEU B 1 241 ? -5.814 0.420 4.888 1.00 30.80 240 LEU B O 1
ATOM 3640 N N . ALA B 1 242 ? -6.840 0.198 2.884 1.00 25.09 241 ALA B N 1
ATOM 3641 C CA . ALA B 1 242 ? -7.894 -0.691 3.364 1.00 27.66 241 ALA B CA 1
ATOM 3642 C C . ALA B 1 242 ? -7.410 -2.141 3.488 1.00 29.92 241 ALA B C 1
ATOM 3643 O O . ALA B 1 242 ? -6.745 -2.671 2.595 1.00 21.58 241 ALA B O 1
ATOM 3645 N N . VAL B 1 243 ? -7.743 -2.777 4.608 1.00 26.50 242 VAL B N 1
ATOM 3646 C CA . VAL B 1 243 ? -7.495 -4.211 4.807 1.00 24.46 242 VAL B CA 1
ATOM 3647 C C . VAL B 1 243 ? -8.786 -4.770 5.384 1.00 28.57 242 VAL B C 1
ATOM 3648 O O . VAL B 1 243 ? -8.869 -5.106 6.568 1.00 26.99 242 VAL B O 1
ATOM 3652 N N . ASP B 1 244 ? -9.808 -4.826 4.541 1.00 24.45 243 ASP B N 1
ATOM 3653 C CA . ASP B 1 244 ? -11.171 -4.985 5.021 1.00 24.05 243 ASP B CA 1
ATOM 3654 C C . ASP B 1 244 ? -11.987 -5.995 4.225 1.00 29.91 243 ASP B C 1
ATOM 3655 O O . ASP B 1 244 ? -13.193 -6.075 4.397 1.00 25.48 243 ASP B O 1
ATOM 3660 N N . GLY B 1 245 ? -11.330 -6.768 3.364 1.00 28.81 244 GLY B N 1
ATOM 3661 C CA . GLY B 1 245 ? -12.024 -7.743 2.548 1.00 26.43 244 GLY B CA 1
ATOM 3662 C C . GLY B 1 245 ? -13.058 -7.098 1.644 1.00 27.29 244 GLY B C 1
ATOM 3663 O O . GLY B 1 245 ? -14.000 -7.753 1.202 1.00 30.13 244 GLY B O 1
ATOM 3664 N N . GLY B 1 246 ? -12.885 -5.804 1.379 1.00 27.33 245 GLY B N 1
ATOM 3665 C CA . GLY B 1 246 ? -13.790 -5.070 0.508 1.00 25.03 245 GLY B CA 1
ATOM 3666 C C . GLY B 1 246 ? -14.891 -4.322 1.250 1.00 27.88 245 GLY B C 1
ATOM 3667 O O . GLY B 1 246 ? -15.624 -3.534 0.637 1.00 23.28 245 GLY B O 1
ATOM 3668 N N . LEU B 1 247 ? -15.001 -4.551 2.561 1.00 20.87 246 LEU B N 1
ATOM 3669 C CA . LEU B 1 247 ? -16.149 -4.060 3.346 1.00 27.27 246 LEU B CA 1
ATOM 3670 C C . LEU B 1 247 ? -16.439 -2.560 3.227 1.00 30.00 246 LEU B C 1
ATOM 3671 O O . LEU B 1 247 ? -17.597 -2.153 3.142 1.00 25.07 246 LEU B O 1
ATOM 3676 N N . GLY B 1 248 ? -15.400 -1.730 3.216 1.00 23.99 247 GLY B N 1
ATOM 3677 C CA . GLY B 1 248 ? -15.623 -0.295 3.129 1.00 26.67 247 GLY B CA 1
ATOM 3678 C C . GLY B 1 248 ? -15.486 0.243 1.721 1.00 30.71 247 GLY B C 1
ATOM 3679 O O . GLY B 1 248 ? -15.417 1.455 1.521 1.00 22.24 247 GLY B O 1
ATOM 3680 N N . GLN B 1 249 ? -15.466 -0.659 0.741 1.00 23.06 248 GLN B N 1
ATOM 3681 C CA . GLN B 1 249 ? -15.185 -0.266 -0.644 1.00 23.16 248 GLN B CA 1
ATOM 3682 C C . GLN B 1 249 ? -16.418 -0.154 -1.530 1.00 27.64 248 GLN B C 1
ATOM 3683 O O . GLN B 1 249 ? -16.297 -0.076 -2.760 1.00 26.10 248 GLN B O 1
ATOM 3689 N N . LYS B 1 250 ? -17.598 -0.151 -0.911 1.00 27.23 249 LYS B N 1
ATOM 3690 C CA . LYS B 1 250 ? -18.870 -0.002 -1.632 1.00 37.11 249 LYS B CA 1
ATOM 3691 C C . LYS B 1 250 ? -19.162 -1.086 -2.687 1.00 38.02 249 LYS B C 1
ATOM 3692 O O . LYS B 1 250 ? -19.675 -0.792 -3.775 1.00 29.80 249 LYS B O 1
ATOM 3698 N N . LEU B 1 251 ? -18.874 -2.338 -2.347 1.00 35.58 250 LEU B N 1
ATOM 3699 C CA . LEU B 1 251 ? -19.173 -3.474 -3.228 1.00 35.73 250 LEU B CA 1
ATOM 3700 C C . LEU B 1 251 ? -20.574 -3.998 -2.965 1.00 42.00 250 LEU B C 1
ATOM 3701 O O . LEU B 1 251 ? -20.861 -4.523 -1.887 1.00 39.55 250 LEU B O 1
ATOM 3706 N N . SER B 1 252 ? -21.442 -3.863 -3.961 1.00 42.46 251 SER B N 1
ATOM 3707 C CA . SER B 1 252 ? -22.848 -4.199 -3.809 1.00 49.77 251 SER B CA 1
ATOM 3708 C C . SER B 1 252 ? -23.093 -5.706 -3.758 1.00 60.29 251 SER B C 1
ATOM 3709 O O . SER B 1 252 ? -23.839 -6.260 -4.566 1.00 68.17 251 SER B O 1
ATOM 3712 N N . THR B 1 253 ? -22.435 -6.355 -2.805 1.00 62.06 252 THR B N 1
ATOM 3713 C CA . THR B 1 253 ? -22.788 -7.695 -2.360 1.00 75.15 252 THR B CA 1
ATOM 3714 C C . THR B 1 253 ? -22.923 -7.583 -0.834 1.00 83.15 252 THR B C 1
ATOM 3715 O O . THR B 1 253 ? -22.171 -6.839 -0.194 1.00 80.31 252 THR B O 1
ATOM 3719 N N . ALA B 1 254 ? -23.871 -8.307 -0.247 1.00 85.88 253 ALA B N 1
ATOM 3720 C CA . ALA B 1 254 ? -24.710 -9.250 -0.971 1.00 87.11 253 ALA B CA 1
ATOM 3721 C C . ALA B 1 254 ? -26.189 -8.944 -0.757 1.00 86.61 253 ALA B C 1
ATOM 3722 O O . ALA B 1 254 ? -26.841 -8.360 -1.623 1.00 86.26 253 ALA B O 1
ATOM 3724 N N . GLY C 1 4 ? -42.397 33.872 -10.520 1.00 67.70 3 GLY C N 1
ATOM 3725 C CA . GLY C 1 4 ? -41.290 34.737 -10.881 1.00 65.19 3 GLY C CA 1
ATOM 3726 C C . GLY C 1 4 ? -39.978 34.263 -10.292 1.00 55.25 3 GLY C C 1
ATOM 3727 O O . GLY C 1 4 ? -38.968 34.964 -10.376 1.00 59.54 3 GLY C O 1
ATOM 3728 N N . ASN C 1 5 ? -40.004 33.074 -9.693 1.00 47.35 4 ASN C N 1
ATOM 3729 C CA A ASN C 1 5 ? -38.799 32.519 -9.073 0.44 43.55 4 ASN C CA 1
ATOM 3730 C CA B ASN C 1 5 ? -38.836 32.433 -9.094 0.56 43.69 4 ASN C CA 1
ATOM 3731 C C . ASN C 1 5 ? -37.671 32.298 -10.074 1.00 42.39 4 ASN C C 1
ATOM 3732 O O . ASN C 1 5 ? -36.511 32.541 -9.748 1.00 38.17 4 ASN C O 1
ATOM 3741 N N . TYR C 1 6 ? -38.005 31.874 -11.290 1.00 38.46 5 TYR C N 1
ATOM 3742 C CA . TYR C 1 6 ? -37.015 31.752 -12.353 1.00 35.55 5 TYR C CA 1
ATOM 3743 C C . TYR C 1 6 ? -37.408 32.708 -13.459 1.00 42.32 5 TYR C C 1
ATOM 3744 O O . TYR C 1 6 ? -37.202 32.414 -14.636 1.00 43.82 5 TYR C O 1
ATOM 3753 N N . GLN C 1 7 ? -37.991 33.849 -13.078 1.00 32.98 6 GLN C N 1
ATOM 3754 C CA . GLN C 1 7 ? -38.417 34.827 -14.068 1.00 32.21 6 GLN C CA 1
ATOM 3755 C C . GLN C 1 7 ? -37.236 35.190 -14.952 1.00 32.84 6 GLN C C 1
ATOM 3756 O O . GLN C 1 7 ? -36.123 35.400 -14.458 1.00 34.86 6 GLN C O 1
ATOM 3762 N N . GLY C 1 8 ? -37.482 35.233 -16.257 1.00 30.19 7 GLY C N 1
ATOM 3763 C CA . GLY C 1 8 ? -36.491 35.681 -17.217 1.00 31.74 7 GLY C CA 1
ATOM 3764 C C . GLY C 1 8 ? -35.404 34.660 -17.501 1.00 35.58 7 GLY C C 1
ATOM 3765 O O . GLY C 1 8 ? -34.612 34.842 -18.430 1.00 40.74 7 GLY C O 1
ATOM 3766 N N . LYS C 1 9 ? -35.347 33.598 -16.706 1.00 29.20 8 LYS C N 1
ATOM 3767 C CA . LYS C 1 9 ? -34.256 32.627 -16.837 1.00 31.37 8 LYS C CA 1
ATOM 3768 C C . LYS C 1 9 ? -34.395 31.782 -18.109 1.00 36.33 8 LYS C C 1
ATOM 3769 O O . LYS C 1 9 ? -35.504 31.597 -18.615 1.00 34.18 8 LYS C O 1
ATOM 3775 N N . LYS C 1 10 ? -33.269 31.284 -18.626 1.00 34.85 9 LYS C N 1
ATOM 3776 C CA . LYS C 1 10 ? -33.277 30.409 -19.801 1.00 28.02 9 LYS C CA 1
ATOM 3777 C C . LYS C 1 10 ? -32.445 29.170 -19.527 1.00 29.37 9 LYS C C 1
ATOM 3778 O O . LYS C 1 10 ? -31.327 29.273 -19.011 1.00 33.05 9 LYS C O 1
ATOM 3784 N N . ALA C 1 11 ? -32.992 27.998 -19.848 1.00 27.80 10 ALA C N 1
ATOM 3785 C CA . ALA C 1 11 ? -32.291 26.741 -19.559 1.00 26.54 10 ALA C CA 1
ATOM 3786 C C . ALA C 1 11 ? -32.351 25.746 -20.713 1.00 32.64 10 ALA C C 1
ATOM 3787 O O . ALA C 1 11 ? -33.291 25.755 -21.517 1.00 36.66 10 ALA C O 1
ATOM 3789 N N . ILE C 1 12 ? -31.341 24.887 -20.775 1.00 32.42 11 ILE C N 1
ATOM 3790 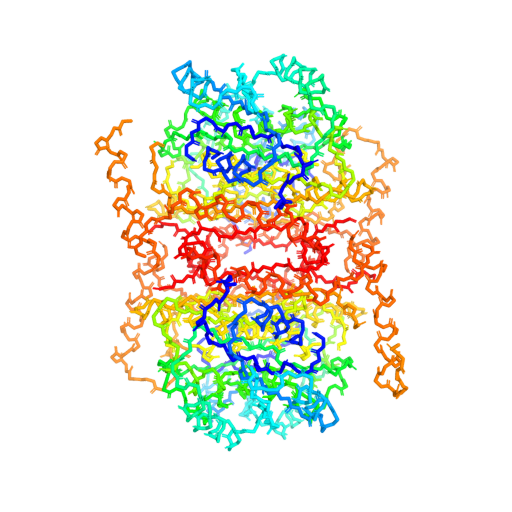C CA . ILE C 1 12 ? -31.351 23.758 -21.688 1.00 28.73 11 ILE C CA 1
ATOM 3791 C C . ILE C 1 12 ? -31.264 22.472 -20.871 1.00 28.00 11 ILE C C 1
ATOM 3792 O O . ILE C 1 12 ? -30.344 22.309 -20.077 1.00 35.28 11 ILE C O 1
ATOM 3797 N N . VAL C 1 13 ? -32.216 21.562 -21.070 1.00 30.12 12 VAL C N 1
ATOM 3798 C CA . VAL C 1 13 ? -32.175 20.251 -20.421 1.00 31.18 12 VAL C CA 1
ATOM 3799 C C . VAL C 1 13 ? -31.958 19.177 -21.476 1.00 35.55 12 VAL C C 1
ATOM 3800 O O . VAL C 1 13 ? -32.856 18.889 -22.266 1.00 36.74 12 VAL C O 1
ATOM 3804 N N . ILE C 1 14 ? -30.758 18.605 -21.495 1.00 34.51 13 ILE C N 1
ATOM 3805 C CA . ILE C 1 14 ? -30.428 17.541 -22.442 1.00 34.98 13 ILE C CA 1
ATOM 3806 C C . ILE C 1 14 ? -30.998 16.221 -21.913 1.00 36.37 13 ILE C C 1
ATOM 3807 O O . ILE C 1 14 ? -30.525 15.691 -20.901 1.00 35.03 13 ILE C O 1
ATOM 3812 N N . GLY C 1 15 ? -32.039 15.720 -22.584 1.00 32.87 14 GLY C N 1
ATOM 3813 C CA . GLY C 1 15 ? -32.763 14.531 -22.158 1.00 28.20 14 GLY C CA 1
ATOM 3814 C C . GLY C 1 15 ? -33.824 14.880 -21.129 1.00 34.25 14 GLY C C 1
ATOM 3815 O O . GLY C 1 15 ? -33.838 14.333 -20.019 1.00 37.56 14 GLY C O 1
ATOM 3816 N N . GLY C 1 16 ? -34.711 15.802 -21.496 1.00 34.53 15 GLY C N 1
ATOM 3817 C CA . GLY C 1 16 ? -35.742 16.276 -20.589 1.00 41.66 15 GLY C CA 1
ATOM 3818 C C . GLY C 1 16 ? -37.144 15.876 -20.996 1.00 37.78 15 GLY C C 1
ATOM 3819 O O . GLY C 1 16 ? -38.093 16.612 -20.752 1.00 33.71 15 GLY C O 1
ATOM 3820 N N . THR C 1 17 ? -37.262 14.694 -21.600 1.00 38.44 16 THR C N 1
ATOM 3821 C CA . THR C 1 17 ? -38.524 14.192 -22.152 1.00 38.06 16 THR C CA 1
ATOM 3822 C C . THR C 1 17 ? -39.272 13.229 -21.222 1.00 41.80 16 THR C C 1
ATOM 3823 O O . THR C 1 17 ? -40.445 12.934 -21.438 1.00 38.84 16 THR C O 1
ATOM 3827 N N . HIS C 1 18 ? -38.584 12.729 -20.203 1.00 38.00 17 HIS C N 1
ATOM 3828 C CA . HIS C 1 18 ? -39.146 11.718 -19.312 1.00 43.62 17 HIS C CA 1
ATOM 3829 C C . HIS C 1 18 ? -38.526 11.824 -17.921 1.00 36.76 17 HIS C C 1
ATOM 3830 O O . HIS C 1 18 ? -37.418 12.332 -17.779 1.00 34.76 17 HIS C O 1
ATOM 3837 N N . GLY C 1 19 ? -39.238 11.349 -16.903 1.00 38.31 18 GLY C N 1
ATOM 3838 C CA . GLY C 1 19 ? -38.669 11.190 -15.573 1.00 42.05 18 GLY C CA 1
ATOM 3839 C C . GLY C 1 19 ? -38.067 12.442 -14.967 1.00 37.39 18 GLY C C 1
ATOM 3840 O O . GLY C 1 19 ? -38.647 13.522 -15.047 1.00 41.30 18 GLY C O 1
ATOM 3849 N N . GLY C 1 21 ? -35.521 14.329 -15.791 1.00 35.69 20 GLY C N 1
ATOM 3850 C CA . GLY C 1 21 ? -35.298 15.405 -16.742 1.00 30.40 20 GLY C CA 1
ATOM 3851 C C . GLY C 1 21 ? -36.587 16.163 -17.019 1.00 32.43 20 GLY C C 1
ATOM 3852 O O . GLY C 1 21 ? -36.591 17.393 -17.139 1.00 29.52 20 GLY C O 1
ATOM 3853 N N . LEU C 1 22 ? -37.694 15.435 -17.114 1.00 29.30 21 LEU C N 1
ATOM 3854 C CA . LEU C 1 22 ? -38.995 16.068 -17.330 1.00 37.22 21 LEU C CA 1
ATOM 3855 C C . LEU C 1 22 ? -39.477 16.817 -16.074 1.00 38.66 21 LEU C C 1
ATOM 3856 O O . LEU C 1 22 ? -40.084 17.880 -16.184 1.00 35.34 21 LEU C O 1
ATOM 3861 N N . ALA C 1 23 ? -39.192 16.285 -14.888 1.00 36.46 22 ALA C N 1
ATOM 3862 C CA . ALA C 1 23 ? -39.618 16.957 -13.655 1.00 35.26 22 ALA C CA 1
ATOM 3863 C C . ALA C 1 23 ? -38.838 18.248 -13.457 1.00 29.05 22 ALA C C 1
ATOM 3864 O O . ALA C 1 23 ? -39.319 19.198 -12.837 1.00 30.99 22 ALA C O 1
ATOM 3866 N N . THR C 1 24 ? -37.635 18.289 -14.016 1.00 28.11 23 THR C N 1
ATOM 3867 C CA . THR C 1 24 ? -36.803 19.482 -13.913 1.00 25.39 23 THR C CA 1
ATOM 3868 C C . THR C 1 24 ? -37.326 20.536 -14.885 1.00 41.64 23 THR C C 1
ATOM 3869 O O . THR C 1 24 ? -37.349 21.727 -14.565 1.00 33.65 23 THR C O 1
ATOM 3873 N N . VAL C 1 25 ? -37.759 20.089 -16.067 1.00 34.92 24 VAL C N 1
ATOM 3874 C CA . VAL C 1 25 ? -38.370 20.986 -17.040 1.00 30.29 24 VAL C CA 1
ATOM 3875 C C . VAL C 1 25 ? -39.619 21.645 -16.458 1.00 31.18 24 VAL C C 1
ATOM 3876 O O . VAL C 1 25 ? -39.805 22.850 -16.574 1.00 35.62 24 VAL C O 1
ATOM 3880 N N . ARG C 1 26 ? -40.472 20.846 -15.829 1.00 31.26 25 ARG C N 1
ATOM 3881 C CA . ARG C 1 26 ? -41.694 21.352 -15.206 1.00 36.36 25 ARG C CA 1
ATOM 3882 C C . ARG C 1 26 ? -41.465 22.420 -14.145 1.00 33.93 25 ARG C C 1
ATOM 3883 O O . ARG C 1 26 ? -42.171 23.430 -14.125 1.00 34.00 25 ARG C O 1
ATOM 3891 N N . ARG C 1 27 ? -40.512 22.187 -13.246 1.00 34.21 26 ARG C N 1
ATOM 3892 C CA . ARG C 1 27 ? -40.256 23.143 -12.171 1.00 36.83 26 ARG C CA 1
ATOM 3893 C C . ARG C 1 27 ? -39.706 24.425 -12.759 1.00 37.91 26 ARG C C 1
ATOM 3894 O O . ARG C 1 27 ? -40.007 25.519 -12.280 1.00 37.96 26 ARG C O 1
ATOM 3902 N N . LEU C 1 28 ? -38.902 24.277 -13.811 1.00 29.08 27 LEU C N 1
ATOM 3903 C CA . LEU C 1 28 ? -38.372 25.426 -14.545 1.00 33.60 27 LEU C CA 1
ATOM 3904 C C . LEU C 1 28 ? -39.484 26.266 -15.143 1.00 31.88 27 LEU C C 1
ATOM 3905 O O . LEU C 1 28 ? -39.563 27.472 -14.890 1.00 37.40 27 LEU C O 1
ATOM 3910 N N . VAL C 1 29 ? -40.345 25.627 -15.937 1.00 31.59 28 VAL C N 1
ATOM 3911 C CA . VAL C 1 29 ? -41.441 26.323 -16.600 1.00 32.00 28 VAL C CA 1
ATOM 3912 C C . VAL C 1 29 ? -42.433 26.923 -15.594 1.00 40.69 28 VAL C C 1
ATOM 3913 O O . VAL C 1 29 ? -43.017 27.984 -15.836 1.00 36.81 28 VAL C O 1
ATOM 3917 N N . GLU C 1 30 ? -42.623 26.258 -14.460 1.00 40.42 29 GLU C N 1
ATOM 3918 C CA . GLU C 1 30 ? -43.579 26.756 -13.477 1.00 49.26 29 GLU C CA 1
ATOM 3919 C C . GLU C 1 30 ? -43.035 27.973 -12.747 1.00 46.66 29 GLU C C 1
ATOM 3920 O O . GLU C 1 30 ? -43.792 28.840 -12.328 1.00 50.42 29 GLU C O 1
ATOM 3926 N N . GLY C 1 31 ? -41.717 28.043 -12.625 1.00 44.11 30 GLY C N 1
ATOM 3927 C CA . GLY C 1 31 ? -41.079 29.195 -12.025 1.00 46.96 30 GLY C CA 1
ATOM 3928 C C . GLY C 1 31 ? -40.859 30.336 -13.003 1.00 45.66 30 GLY C C 1
ATOM 3929 O O . GLY C 1 31 ? -40.308 31.369 -12.631 1.00 45.37 30 GLY C O 1
ATOM 3930 N N . GLY C 1 32 ? -41.276 30.154 -14.255 1.00 44.97 31 GLY C N 1
ATOM 3931 C CA . GLY C 1 32 ? -41.187 31.216 -15.248 1.00 46.92 31 GLY C CA 1
ATOM 3932 C C . GLY C 1 32 ? -40.056 31.141 -16.269 1.00 43.16 31 GLY C C 1
ATOM 3933 O O . GLY C 1 32 ? -39.880 32.072 -17.060 1.00 45.02 31 GLY C O 1
ATOM 3934 N N . ALA C 1 33 ? -39.302 30.043 -16.279 1.00 30.95 32 ALA C N 1
ATOM 3935 C CA . ALA C 1 33 ? -38.176 29.908 -17.207 1.00 29.33 32 ALA C CA 1
ATOM 3936 C C . ALA C 1 33 ? -38.608 29.454 -18.599 1.00 29.10 32 ALA C C 1
ATOM 3937 O O . ALA C 1 33 ? -39.646 28.807 -18.760 1.00 36.88 32 ALA C O 1
ATOM 3939 N N . GLU C 1 34 ? -37.817 29.807 -19.609 1.00 32.47 33 GLU C N 1
ATOM 3940 C CA . GLU C 1 34 ? -38.025 29.318 -20.979 1.00 36.95 33 GLU C CA 1
ATOM 3941 C C . GLU C 1 34 ? -37.040 28.173 -21.192 1.00 31.64 33 GLU C C 1
ATOM 3942 O O . GLU C 1 34 ? -35.859 28.331 -20.923 1.00 32.69 33 GLU C O 1
ATOM 3948 N N . VAL C 1 35 ? -37.514 27.016 -21.641 1.00 31.13 34 VAL C N 1
ATOM 3949 C CA . VAL C 1 35 ? -36.641 25.839 -21.684 1.00 29.17 34 VAL C CA 1
ATOM 3950 C C . VAL C 1 35 ? -36.543 25.207 -23.079 1.00 33.90 34 VAL C C 1
ATOM 3951 O O . VAL C 1 35 ? -37.550 25.006 -23.742 1.00 36.84 34 VAL C O 1
ATOM 3955 N N . LEU C 1 36 ? -35.328 24.906 -23.532 1.00 35.80 35 LEU C N 1
ATOM 3956 C CA . LEU C 1 36 ? -35.183 24.031 -24.692 1.00 34.58 35 LEU C CA 1
ATOM 3957 C C . LEU C 1 36 ? -34.764 22.663 -24.158 1.00 36.78 35 LEU C C 1
ATOM 3958 O O . LEU C 1 36 ? -33.785 22.563 -23.430 1.00 32.91 35 LEU C O 1
ATOM 3963 N N . LEU C 1 37 ? -35.512 21.614 -24.483 1.00 31.26 36 LEU C N 1
ATOM 3964 C CA . LEU C 1 37 ? -35.135 20.269 -24.047 1.00 31.93 36 LEU C CA 1
ATOM 3965 C C . LEU C 1 37 ? -34.944 19.342 -25.255 1.00 32.51 36 LEU C C 1
ATOM 3966 O O . LEU C 1 37 ? -35.494 19.593 -26.330 1.00 31.14 36 LEU C O 1
ATOM 3971 N N . THR C 1 38 ? -34.174 18.271 -25.073 1.00 28.98 37 THR C N 1
ATOM 3972 C CA . THR C 1 38 ? -33.998 17.257 -26.123 1.00 30.87 37 THR C CA 1
ATOM 3973 C C . THR C 1 38 ? -34.430 15.855 -25.663 1.00 37.31 37 THR C C 1
ATOM 3974 O O . THR C 1 38 ? -34.662 15.624 -24.473 1.00 37.51 37 THR C O 1
ATOM 3978 N N . GLY C 1 39 ? -34.543 14.933 -26.615 1.00 37.65 38 GLY C N 1
ATOM 3979 C CA . GLY C 1 39 ? -34.879 13.543 -26.336 1.00 36.23 38 GLY C CA 1
ATOM 3980 C C . GLY C 1 39 ? -34.938 12.777 -27.650 1.00 43.93 38 GLY C C 1
ATOM 3981 O O . GLY C 1 39 ? -34.459 13.291 -28.659 1.00 40.05 38 GLY C O 1
ATOM 3982 N N . ARG C 1 40 ? -35.531 11.577 -27.649 1.00 48.91 39 ARG C N 1
ATOM 3983 C CA . ARG C 1 40 ? -35.665 10.760 -28.871 1.00 43.57 39 ARG C CA 1
ATOM 3984 C C . ARG C 1 40 ? -37.090 10.287 -29.185 1.00 52.86 39 ARG C C 1
ATOM 3985 O O . ARG C 1 40 ? -37.431 10.050 -30.343 1.00 57.20 39 ARG C O 1
ATOM 3993 N N . ASN C 1 41 ? -37.908 10.112 -28.155 1.00 57.41 40 ASN C N 1
ATOM 3994 C CA . ASN C 1 41 ? -39.243 9.538 -28.321 1.00 60.39 40 ASN C CA 1
ATOM 3995 C C . ASN C 1 41 ? -40.262 10.495 -28.955 1.00 63.99 40 ASN C C 1
ATOM 3996 O O . ASN C 1 41 ? -40.597 11.534 -28.379 1.00 63.28 40 ASN C O 1
ATOM 4001 N N . GLU C 1 42 ? -40.744 10.120 -30.140 1.00 49.06 41 GLU C N 1
ATOM 4002 C CA . GLU C 1 42 ? -41.697 10.910 -30.916 1.00 57.41 41 GLU C CA 1
ATOM 4003 C C . GLU C 1 42 ? -42.892 11.352 -30.076 1.00 54.88 41 GLU C C 1
ATOM 4004 O O . GLU C 1 42 ? -43.174 12.548 -29.968 1.00 50.16 41 GLU C O 1
ATOM 4010 N N . SER C 1 43 ? -43.580 10.383 -29.476 1.00 56.77 42 SER C N 1
ATOM 4011 C CA . SER C 1 43 ? -44.781 10.650 -28.683 1.00 60.86 42 SER C CA 1
ATOM 4012 C C . SER C 1 43 ? -44.490 11.551 -27.478 1.00 55.74 42 SER C C 1
ATOM 4013 O O . SER C 1 43 ? -45.271 12.458 -27.174 1.00 53.77 42 SER C O 1
ATOM 4016 N N . ASN C 1 44 ? -43.367 11.296 -26.806 1.00 52.67 43 ASN C N 1
ATOM 4017 C CA . ASN C 1 44 ? -42.927 12.100 -25.671 1.00 50.11 43 ASN C CA 1
ATOM 4018 C C . ASN C 1 44 ? -42.742 13.556 -26.058 1.00 45.48 43 ASN C C 1
ATOM 4019 O O . ASN C 1 44 ? -43.247 14.463 -25.394 1.00 42.42 43 ASN C O 1
ATOM 4024 N N . ILE C 1 45 ? -41.995 13.759 -27.136 1.00 47.12 44 ILE C N 1
ATOM 4025 C CA . ILE C 1 45 ? -41.712 15.088 -27.669 1.00 45.20 44 ILE C CA 1
ATOM 4026 C C . ILE C 1 45 ? -42.961 15.811 -28.158 1.00 42.99 44 ILE C C 1
ATOM 4027 O O . ILE C 1 45 ? -43.152 16.996 -27.876 1.00 43.53 44 ILE C O 1
ATOM 4032 N N . ALA C 1 46 ? -43.810 15.100 -28.887 1.00 45.01 45 ALA C N 1
ATOM 4033 C CA . ALA C 1 46 ? -45.069 15.665 -29.331 1.00 49.46 45 ALA C CA 1
ATOM 4034 C C . ALA C 1 46 ? -45.911 16.098 -28.130 1.00 55.24 45 ALA C C 1
ATOM 4035 O O . ALA C 1 46 ? -46.445 17.207 -28.111 1.00 54.59 45 ALA C O 1
ATOM 4037 N N . ARG C 1 47 ? -46.009 15.222 -27.128 1.00 57.40 46 ARG C N 1
ATOM 4038 C CA . ARG C 1 47 ? -46.824 15.464 -25.934 1.00 56.06 46 ARG C CA 1
ATOM 4039 C C . ARG C 1 47 ? -46.372 16.715 -25.188 1.00 50.08 46 ARG C C 1
ATOM 4040 O O . ARG C 1 47 ? -47.179 17.533 -24.751 1.00 48.86 46 ARG C O 1
ATOM 4048 N N . ILE C 1 48 ? -45.063 16.854 -25.050 1.00 50.30 47 ILE C N 1
ATOM 4049 C CA . ILE C 1 48 ? -44.488 17.972 -24.321 1.00 50.70 47 ILE C CA 1
ATOM 4050 C C . ILE C 1 48 ? -44.668 19.286 -25.081 1.00 50.66 47 ILE C C 1
ATOM 4051 O O . ILE C 1 48 ? -44.906 20.327 -24.475 1.00 41.11 47 ILE C O 1
ATOM 4056 N N . ARG C 1 49 ? -44.569 19.233 -26.406 1.00 48.46 48 ARG C N 1
ATOM 4057 C CA . ARG C 1 49 ? -44.887 20.392 -27.234 1.00 48.82 48 ARG C CA 1
ATOM 4058 C C . ARG C 1 49 ? -46.313 20.841 -26.973 1.00 50.05 48 ARG C C 1
ATOM 4059 O O . ARG C 1 49 ? -46.564 22.015 -26.708 1.00 54.43 48 ARG C O 1
ATOM 4067 N N . GLU C 1 50 ? -47.242 19.894 -27.057 1.00 52.25 49 GLU C N 1
ATOM 4068 C CA . GLU C 1 50 ? -48.653 20.149 -26.786 1.00 60.95 49 GLU C CA 1
ATOM 4069 C C . GLU C 1 50 ? -48.877 20.800 -25.426 1.00 60.29 49 GLU C C 1
ATOM 4070 O O . GLU C 1 50 ? -49.529 21.839 -25.328 1.00 63.54 49 GLU C O 1
ATOM 4076 N N . GLU C 1 51 ? -48.330 20.178 -24.384 1.00 52.54 50 GLU C N 1
ATOM 4077 C CA . GLU C 1 51 ? -48.578 20.598 -23.009 1.00 50.93 50 GLU C CA 1
ATOM 4078 C C . GLU C 1 51 ? -48.096 22.011 -22.718 1.00 56.36 50 GLU C C 1
ATOM 4079 O O . GLU C 1 51 ? -48.785 22.795 -22.062 1.00 59.77 50 GLU C O 1
ATOM 4085 N N . PHE C 1 52 ? -46.912 22.336 -23.218 1.00 48.25 51 PHE C N 1
ATOM 4086 C CA . PHE C 1 52 ? -46.210 23.526 -22.752 1.00 49.30 51 PHE C CA 1
ATOM 4087 C C . PHE C 1 52 ? -46.217 24.750 -23.682 1.00 48.71 51 PHE C C 1
ATOM 4088 O O . PHE C 1 52 ? -45.879 25.854 -23.255 1.00 50.90 51 PHE C O 1
ATOM 4096 N N . GLY C 1 53 ? -46.595 24.562 -24.940 1.00 43.10 52 GLY C N 1
ATOM 4097 C CA . GLY C 1 53 ? -46.702 25.682 -25.856 1.00 50.52 52 GLY C CA 1
ATOM 4098 C C . GLY C 1 53 ? -45.404 26.438 -26.079 1.00 47.52 52 GLY C C 1
ATOM 4099 O O . GLY C 1 53 ? -44.375 25.829 -26.359 1.00 45.89 52 GLY C O 1
ATOM 4100 N N . PRO C 1 54 ? -45.454 27.780 -25.971 1.00 50.90 53 PRO C N 1
ATOM 4101 C CA . PRO C 1 54 ? -44.311 28.642 -26.305 1.00 48.47 53 PRO C CA 1
ATOM 4102 C C . PRO C 1 54 ? -43.259 28.755 -25.209 1.00 47.97 53 PRO C C 1
ATOM 4103 O O . PRO C 1 54 ? -42.239 29.422 -25.422 1.00 51.22 53 PRO C O 1
ATOM 4107 N N . ARG C 1 55 ? -43.487 28.118 -24.064 1.00 47.05 54 ARG C N 1
ATOM 4108 C CA . ARG C 1 55 ? -42.491 28.155 -22.981 1.00 51.50 54 ARG C CA 1
ATOM 4109 C C . ARG C 1 55 ? -41.363 27.149 -23.194 1.00 52.39 54 ARG C C 1
ATOM 4110 O O . ARG C 1 55 ? -40.278 27.275 -22.624 1.00 47.73 54 ARG C O 1
ATOM 4118 N N . VAL C 1 56 ? -41.619 26.144 -24.017 1.00 51.37 55 VAL C N 1
ATOM 4119 C CA . VAL C 1 56 ? -40.592 25.156 -24.296 1.00 48.11 55 VAL C CA 1
ATOM 4120 C C . VAL C 1 56 ? -40.307 25.052 -25.776 1.00 47.44 55 VAL C C 1
ATOM 4121 O O . VAL C 1 56 ? -41.155 25.344 -26.623 1.00 45.66 55 VAL C O 1
ATOM 4125 N N . HIS C 1 57 ? -39.083 24.649 -26.068 1.00 41.62 56 HIS C N 1
ATOM 4126 C CA . HIS C 1 57 ? -38.697 24.279 -27.405 1.00 44.27 56 HIS C CA 1
ATOM 4127 C C . HIS C 1 57 ? -38.192 22.859 -27.259 1.00 45.52 56 HIS C C 1
ATOM 4128 O O . HIS C 1 57 ? -37.154 22.618 -26.649 1.00 42.47 56 HIS C O 1
ATOM 4135 N N . ALA C 1 58 ? -38.967 21.908 -27.768 1.00 43.53 57 ALA C N 1
ATOM 4136 C CA . ALA C 1 58 ? -38.595 20.503 -27.675 1.00 42.64 57 ALA C CA 1
ATOM 4137 C C . ALA C 1 58 ? -38.009 20.028 -29.000 1.00 46.54 57 ALA C C 1
ATOM 4138 O O . ALA C 1 58 ? -38.677 20.099 -30.050 1.00 40.97 57 ALA C O 1
ATOM 4140 N N . LEU C 1 59 ? -36.769 19.536 -28.943 1.00 39.08 58 LEU C N 1
ATOM 4141 C CA . LEU C 1 59 ? -36.055 19.053 -30.130 1.00 36.37 58 LEU C CA 1
ATOM 4142 C C . LEU C 1 59 ? -35.758 17.555 -30.056 1.00 38.28 58 LEU C C 1
ATOM 4143 O O . LEU C 1 59 ? -35.310 17.048 -29.027 1.00 40.43 58 LEU C O 1
ATOM 4148 N N . ARG C 1 60 ? -36.010 16.854 -31.153 1.00 40.15 59 ARG C N 1
ATOM 4149 C CA . ARG C 1 60 ? -35.575 15.474 -31.291 1.00 42.60 59 ARG C CA 1
ATOM 4150 C C . ARG C 1 60 ? -34.106 15.539 -31.665 1.00 41.58 59 ARG C C 1
ATOM 4151 O O . ARG C 1 60 ? -33.767 15.945 -32.774 1.00 43.51 59 ARG C O 1
ATOM 4159 N N . SER C 1 61 ? -33.237 15.153 -30.734 1.00 30.86 60 SER C N 1
ATOM 4160 C CA . SER C 1 61 ? -31.795 15.277 -30.918 1.00 33.96 60 SER C CA 1
ATOM 4161 C C . SER C 1 61 ? -31.030 14.162 -30.197 1.00 42.71 60 SER C C 1
ATOM 4162 O O . SER C 1 61 ? -31.081 14.057 -28.975 1.00 38.31 60 SER C O 1
ATOM 4165 N N . ASP C 1 62 ? -30.307 13.343 -30.959 1.00 36.43 61 ASP C N 1
ATOM 4166 C CA . ASP C 1 62 ? -29.527 12.240 -30.395 1.00 36.06 61 ASP C CA 1
ATOM 4167 C C . ASP C 1 62 ? -28.228 12.764 -29.777 1.00 33.54 61 ASP C C 1
ATOM 4168 O O . ASP C 1 62 ? -27.340 13.251 -30.487 1.00 33.39 61 ASP C O 1
ATOM 4173 N N . ILE C 1 63 ? -28.110 12.664 -28.452 1.00 30.74 62 ILE C N 1
ATOM 4174 C CA . ILE C 1 63 ? -26.921 13.169 -27.753 1.00 30.46 62 ILE C CA 1
ATOM 4175 C C . ILE C 1 63 ? -25.643 12.456 -28.209 1.00 37.14 62 ILE C C 1
ATOM 4176 O O . ILE C 1 63 ? -24.550 13.017 -28.127 1.00 31.58 62 ILE C O 1
ATOM 4181 N N . ALA C 1 64 ? -25.784 11.232 -28.717 1.00 39.20 63 ALA C N 1
ATOM 4182 C CA . ALA C 1 64 ? -24.627 10.458 -29.192 1.00 38.64 63 ALA C CA 1
ATOM 4183 C C . ALA C 1 64 ? -24.145 10.854 -30.592 1.00 40.82 63 ALA C C 1
ATOM 4184 O O . ALA C 1 64 ? -23.027 10.516 -30.990 1.00 38.15 63 ALA C O 1
ATOM 4186 N N . ASP C 1 65 ? -24.994 11.557 -31.339 1.00 41.61 64 ASP C N 1
ATOM 4187 C CA . ASP C 1 65 ? -24.681 11.913 -32.724 1.00 39.29 64 ASP C CA 1
ATOM 4188 C C . ASP C 1 65 ? -24.051 13.304 -32.833 1.00 39.61 64 ASP C C 1
ATOM 4189 O O . ASP C 1 65 ? -24.731 14.315 -32.636 1.00 44.59 64 ASP C O 1
ATOM 4194 N N . LEU C 1 66 ? -22.761 13.348 -33.172 1.00 36.55 65 LEU C N 1
ATOM 4195 C CA . LEU C 1 66 ? -21.998 14.602 -33.201 1.00 40.70 65 LEU C CA 1
ATOM 4196 C C . LEU C 1 66 ? -22.437 15.543 -34.320 1.00 43.05 65 LEU C C 1
ATOM 4197 O O . LEU C 1 66 ? -22.298 16.763 -34.198 1.00 44.17 65 LEU C O 1
ATOM 4202 N N . ASN C 1 67 ? -22.949 14.978 -35.413 1.00 38.47 66 ASN C N 1
ATOM 4203 C CA . ASN C 1 67 ? -23.594 15.782 -36.444 1.00 39.38 66 ASN C CA 1
ATOM 4204 C C . ASN C 1 67 ? -24.835 16.477 -35.878 1.00 39.01 66 ASN C C 1
ATOM 4205 O O . ASN C 1 67 ? -25.080 17.657 -36.152 1.00 40.10 66 ASN C O 1
ATOM 4210 N N . GLU C 1 68 ? -25.624 15.749 -35.095 1.00 38.74 67 GLU C N 1
ATOM 4211 C CA . GLU C 1 68 ? -26.848 16.327 -34.535 1.00 41.82 67 GLU C CA 1
ATOM 4212 C C . GLU C 1 68 ? -26.567 17.315 -33.404 1.00 40.21 67 GLU C C 1
ATOM 4213 O O . GLU C 1 68 ? -27.338 18.252 -33.188 1.00 39.94 67 GLU C O 1
ATOM 4219 N N . ILE C 1 69 ? -25.470 17.097 -32.681 1.00 41.28 68 ILE C N 1
ATOM 4220 C CA . ILE C 1 69 ? -25.026 18.030 -31.640 1.00 38.64 68 ILE C CA 1
ATOM 4221 C C . ILE C 1 69 ? -24.696 19.392 -32.252 1.00 44.22 68 ILE C C 1
ATOM 4222 O O . ILE C 1 69 ? -25.016 20.436 -31.680 1.00 39.20 68 ILE C O 1
ATOM 4227 N N . ALA C 1 70 ? -24.078 19.376 -33.432 1.00 39.37 69 ALA C N 1
ATOM 4228 C CA . ALA C 1 70 ? -23.782 20.601 -34.154 1.00 38.94 69 ALA C CA 1
ATOM 4229 C C . ALA C 1 70 ? -25.071 21.334 -34.539 1.00 43.95 69 ALA C C 1
ATOM 4230 O O . ALA C 1 70 ? -25.140 22.570 -34.498 1.00 39.36 69 ALA C O 1
ATOM 4232 N N . VAL C 1 71 ? -26.099 20.580 -34.913 1.00 44.48 70 VAL C N 1
ATOM 4233 C CA . VAL C 1 71 ? -27.352 21.198 -35.324 1.00 37.06 70 VAL C CA 1
ATOM 4234 C C . VAL C 1 71 ? -28.076 21.771 -34.099 1.00 41.41 70 VAL C C 1
ATOM 4235 O O . VAL C 1 71 ? -28.639 22.863 -34.152 1.00 41.88 70 VAL C O 1
ATOM 4239 N N . LEU C 1 72 ? -28.056 21.034 -32.995 1.00 40.30 71 LEU C N 1
ATOM 4240 C CA . LEU C 1 72 ? -28.664 21.519 -31.755 1.00 41.67 71 LEU C CA 1
ATOM 4241 C C . LEU C 1 72 ? -28.036 22.849 -31.324 1.00 42.70 71 LEU C C 1
ATOM 4242 O O . LEU C 1 72 ? -28.734 23.751 -30.851 1.00 40.54 71 LEU C O 1
ATOM 4247 N N . GLY C 1 73 ? -26.723 22.967 -31.525 1.00 50.48 72 GLY C N 1
ATOM 4248 C CA . GLY C 1 73 ? -25.982 24.180 -31.219 1.00 33.40 72 GLY C CA 1
ATOM 4249 C C . GLY C 1 73 ? -26.452 25.373 -32.031 1.00 43.48 72 GLY C C 1
ATOM 4250 O O . GLY C 1 73 ? -26.636 26.469 -31.493 1.00 41.66 72 GLY C O 1
ATOM 4251 N N . ALA C 1 74 ? -26.649 25.168 -33.331 1.00 43.71 73 ALA C N 1
ATOM 4252 C CA . ALA C 1 74 ? -27.207 26.220 -34.177 1.00 46.57 73 ALA C CA 1
ATOM 4253 C C . ALA C 1 74 ? -28.609 26.555 -33.696 1.00 44.70 73 ALA C C 1
ATOM 4254 O O . ALA C 1 74 ? -28.947 27.722 -33.491 1.00 49.30 73 ALA C O 1
ATOM 4256 N N . ALA C 1 75 ? -29.418 25.516 -33.498 1.00 41.35 74 ALA C N 1
ATOM 4257 C CA . ALA C 1 75 ? -30.809 25.686 -33.096 1.00 43.95 74 ALA C CA 1
ATOM 4258 C C . ALA C 1 75 ? -30.941 26.385 -31.741 1.00 37.61 74 ALA C C 1
ATOM 4259 O O . ALA C 1 75 ? -31.668 27.363 -31.612 1.00 38.74 74 ALA C O 1
ATOM 4261 N N . ALA C 1 76 ? -30.242 25.870 -30.737 1.00 45.59 75 ALA C N 1
ATOM 4262 C CA 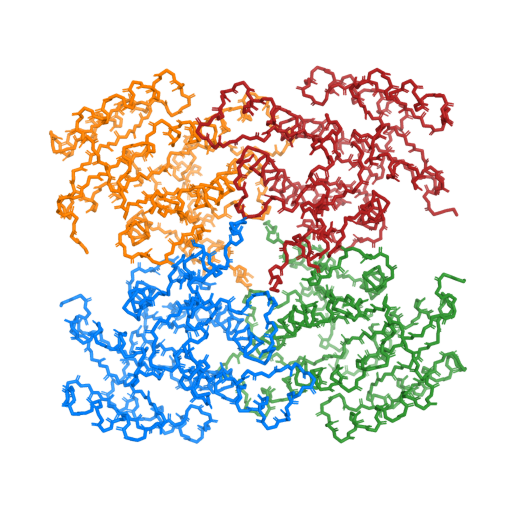. ALA C 1 76 ? -30.279 26.455 -29.402 1.00 40.83 75 ALA C CA 1
ATOM 4263 C C . ALA C 1 76 ? -29.871 27.926 -29.445 1.00 43.99 75 ALA C C 1
ATOM 4264 O O . ALA C 1 76 ? -30.538 28.785 -28.865 1.00 45.83 75 ALA C O 1
ATOM 4266 N N . GLY C 1 77 ? -28.776 28.213 -30.140 1.00 43.77 76 GLY C N 1
ATOM 4267 C CA . GLY C 1 77 ? -28.298 29.579 -30.264 1.00 44.93 76 GLY C CA 1
ATOM 4268 C C . GLY C 1 77 ? -29.276 30.464 -31.010 1.00 45.95 76 GLY C C 1
ATOM 4269 O O . GLY C 1 77 ? -29.347 31.677 -30.780 1.00 53.02 76 GLY C O 1
ATOM 4270 N N . GLN C 1 78 ? -30.044 29.857 -31.908 1.00 40.98 77 GLN C N 1
ATOM 4271 C CA . GLN C 1 78 ? -30.991 30.604 -32.746 1.00 43.36 77 GLN C CA 1
ATOM 4272 C C . GLN C 1 78 ? -32.296 30.863 -31.998 1.00 48.45 77 GLN C C 1
ATOM 4273 O O . GLN C 1 78 ? -32.951 31.898 -32.177 1.00 46.04 77 GLN C O 1
ATOM 4279 N N . THR C 1 79 ? -32.648 29.910 -31.140 1.00 52.52 78 THR C N 1
ATOM 4280 C CA . THR C 1 79 ? -33.943 29.882 -30.466 1.00 55.31 78 THR C CA 1
ATOM 4281 C C . THR C 1 79 ? -33.896 30.546 -29.087 1.00 51.96 78 THR C C 1
ATOM 4282 O O . THR C 1 79 ? -34.837 31.222 -28.680 1.00 51.96 78 THR C O 1
ATOM 4286 N N . LEU C 1 80 ? -32.793 30.346 -28.373 1.00 48.10 79 LEU C N 1
ATOM 4287 C CA . LEU C 1 80 ? -32.653 30.864 -27.016 1.00 46.99 79 LEU C CA 1
ATOM 4288 C C . LEU C 1 80 ? -31.596 31.959 -26.889 1.00 47.26 79 LEU C C 1
ATOM 4289 O O . LEU C 1 80 ? -31.748 32.881 -26.086 1.00 46.54 79 LEU C O 1
ATOM 4294 N N . GLY C 1 81 ? -30.524 31.856 -27.668 1.00 42.24 80 GLY C N 1
ATOM 4295 C CA . GLY C 1 81 ? -29.383 32.734 -27.471 1.00 50.59 80 GLY C CA 1
ATOM 4296 C C . GLY C 1 81 ? -28.715 32.408 -26.141 1.00 53.07 80 GLY C C 1
ATOM 4297 O O . GLY C 1 81 ? -28.443 31.242 -25.854 1.00 55.46 80 GLY C O 1
ATOM 4298 N N . ALA C 1 82 ? -28.465 33.424 -25.318 1.00 52.07 81 ALA C N 1
ATOM 4299 C CA . ALA C 1 82 ? -27.784 33.233 -24.029 1.00 42.37 81 ALA C CA 1
ATOM 4300 C C . ALA C 1 82 ? -28.636 32.449 -23.017 1.00 42.81 81 ALA C C 1
ATOM 4301 O O . ALA C 1 82 ? -29.849 32.654 -22.928 1.00 51.09 81 ALA C O 1
ATOM 4303 N N . ILE C 1 83 ? -27.990 31.572 -22.240 1.00 34.62 82 ILE C N 1
ATOM 4304 C CA . ILE C 1 83 ? -28.686 30.758 -21.235 1.00 33.87 82 ILE C CA 1
ATOM 4305 C C . ILE C 1 83 ? -28.040 30.810 -19.843 1.00 39.64 82 ILE C C 1
ATOM 4306 O O . ILE C 1 83 ? -26.871 31.160 -19.697 1.00 45.64 82 ILE C O 1
ATOM 4311 N N . ASP C 1 84 ? -28.807 30.429 -18.825 1.00 42.55 83 ASP C N 1
ATOM 4312 C CA . ASP C 1 84 ? -28.324 30.444 -17.447 1.00 38.85 83 ASP C CA 1
ATOM 4313 C C . ASP C 1 84 ? -28.030 29.048 -16.908 1.00 40.81 83 ASP C C 1
ATOM 4314 O O . ASP C 1 84 ? -27.287 28.889 -15.935 1.00 38.02 83 ASP C O 1
ATOM 4319 N N . LEU C 1 85 ? -28.618 28.031 -17.528 1.00 36.99 84 LEU C N 1
ATOM 4320 C CA . LEU C 1 85 ? -28.413 26.661 -17.065 1.00 32.20 84 LEU C CA 1
ATOM 4321 C C . LEU C 1 85 ? -28.366 25.642 -18.189 1.00 35.05 84 LEU C C 1
ATOM 4322 O O . LEU C 1 85 ? -29.248 25.604 -19.060 1.00 32.41 84 LEU C O 1
ATOM 4327 N N . LEU C 1 86 ? -27.329 24.816 -18.149 1.00 28.08 85 LEU C N 1
ATOM 4328 C CA . LEU C 1 86 ? -27.246 23.631 -18.976 1.00 25.27 85 LEU C CA 1
ATOM 4329 C C . LEU C 1 86 ? -27.342 22.448 -18.033 1.00 26.32 85 LEU C C 1
ATOM 4330 O O . LEU C 1 86 ? -26.488 22.260 -17.160 1.00 28.45 85 LEU C O 1
ATOM 4335 N N . HIS C 1 87 ? -28.398 21.660 -18.194 1.00 25.51 86 HIS C N 1
ATOM 4336 C CA . HIS C 1 87 ? -28.579 20.446 -17.412 1.00 24.77 86 HIS C CA 1
ATOM 4337 C C . HIS C 1 87 ? -28.399 19.215 -18.308 1.00 26.23 86 HIS C C 1
ATOM 4338 O O . HIS C 1 87 ? -29.190 18.992 -19.232 1.00 29.73 86 HIS C O 1
ATOM 4345 N N . ILE C 1 88 ? -27.374 18.420 -18.026 1.00 25.64 87 ILE C N 1
ATOM 4346 C CA . ILE C 1 88 ? -27.130 17.193 -18.781 1.00 25.35 87 ILE C CA 1
ATOM 4347 C C . ILE C 1 88 ? -27.765 16.043 -18.039 1.00 24.49 87 ILE C C 1
ATOM 4348 O O . ILE C 1 88 ? -27.268 15.626 -16.996 1.00 31.69 87 ILE C O 1
ATOM 4353 N N . ASN C 1 89 ? -28.874 15.528 -18.558 1.00 28.11 88 ASN C N 1
ATOM 4354 C CA . ASN C 1 89 ? -29.610 14.467 -17.864 1.00 32.14 88 ASN C CA 1
ATOM 4355 C C . ASN C 1 89 ? -29.641 13.122 -18.600 1.00 34.33 88 ASN C C 1
ATOM 4356 O O . ASN C 1 89 ? -29.851 12.080 -17.988 1.00 37.68 88 ASN C O 1
ATOM 4361 N N . ALA C 1 90 ? -29.432 13.154 -19.911 1.00 39.12 89 ALA C N 1
ATOM 4362 C CA . ALA C 1 90 ? -29.587 11.963 -20.751 1.00 39.58 89 ALA C CA 1
ATOM 4363 C C . ALA C 1 90 ? -28.677 10.806 -20.323 1.00 32.55 89 ALA C C 1
ATOM 4364 O O . ALA C 1 90 ? -27.505 11.004 -20.035 1.00 34.86 89 ALA C O 1
ATOM 4366 N N . GLY C 1 91 ? -29.227 9.594 -20.295 1.00 39.11 90 GLY C N 1
ATOM 4367 C CA . GLY C 1 91 ? -28.453 8.405 -19.970 1.00 35.92 90 GLY C CA 1
ATOM 4368 C C . GLY C 1 91 ? -29.124 7.110 -20.404 1.00 33.54 90 GLY C C 1
ATOM 4369 O O . GLY C 1 91 ? -30.357 7.019 -20.442 1.00 38.45 90 GLY C O 1
ATOM 4370 N N . VAL C 1 92 ? -28.306 6.110 -20.740 1.00 27.19 91 VAL C N 1
ATOM 4371 C CA . VAL C 1 92 ? -28.792 4.758 -21.021 1.00 30.74 91 VAL C CA 1
ATOM 4372 C C . VAL C 1 92 ? -28.064 3.686 -20.197 1.00 27.75 91 VAL C C 1
ATOM 4373 O O . VAL C 1 92 ? -26.911 3.852 -19.793 1.00 30.40 91 VAL C O 1
ATOM 4377 N N . SER C 1 93 ? -28.755 2.583 -19.949 1.00 33.07 92 SER C N 1
ATOM 4378 C CA . SER C 1 93 ? -28.199 1.494 -19.158 1.00 36.20 92 SER C CA 1
ATOM 4379 C C . SER C 1 93 ? -28.498 0.159 -19.820 1.00 30.75 92 SER C C 1
ATOM 4380 O O . SER C 1 93 ? -29.610 -0.080 -20.287 1.00 34.59 92 SER C O 1
ATOM 4383 N N . GLU C 1 94 ? -27.488 -0.695 -19.882 1.00 26.72 93 GLU C N 1
ATOM 4384 C CA . GLU C 1 94 ? -27.655 -2.064 -20.358 1.00 26.45 93 GLU C CA 1
ATOM 4385 C C . GLU C 1 94 ? -27.044 -3.010 -19.335 1.00 35.44 93 GLU C C 1
ATOM 4386 O O . GLU C 1 94 ? -25.829 -3.104 -19.215 1.00 39.38 93 GLU C O 1
ATOM 4392 N N . LEU C 1 95 ? -27.892 -3.704 -18.591 1.00 36.25 94 LEU C N 1
ATOM 4393 C CA . LEU C 1 95 ? -27.404 -4.539 -17.499 1.00 33.80 94 LEU C CA 1
ATOM 4394 C C . LEU C 1 95 ? -26.894 -5.881 -18.004 1.00 30.01 94 LEU C C 1
ATOM 4395 O O . LEU C 1 95 ? -27.634 -6.654 -18.613 1.00 37.04 94 LEU C O 1
ATOM 4400 N N . GLU C 1 96 ? -25.622 -6.154 -17.755 1.00 32.26 95 GLU C N 1
ATOM 4401 C CA . GLU C 1 96 ? -25.044 -7.434 -18.145 1.00 35.41 95 GLU C CA 1
ATOM 4402 C C . GLU C 1 96 ? -23.750 -7.699 -17.398 1.00 29.75 95 GLU C C 1
ATOM 4403 O O . GLU C 1 96 ? -22.994 -6.760 -17.098 1.00 25.72 95 GLU C O 1
ATOM 4409 N N . PRO C 1 97 ? -23.503 -8.980 -17.076 1.00 27.65 96 PRO C N 1
ATOM 4410 C CA . PRO C 1 97 ? -22.256 -9.329 -16.387 1.00 34.85 96 PRO C CA 1
ATOM 4411 C C . PRO C 1 97 ? -21.091 -8.945 -17.270 1.00 33.44 96 PRO C C 1
ATOM 4412 O O . PRO C 1 97 ? -21.242 -8.931 -18.490 1.00 36.77 96 PRO C O 1
ATOM 4416 N N . PHE C 1 98 ? -19.955 -8.644 -16.653 1.00 28.35 97 PHE C N 1
ATOM 4417 C CA . PHE C 1 98 ? -18.772 -8.144 -17.334 1.00 29.50 97 PHE C CA 1
ATOM 4418 C C . PHE C 1 98 ? -18.287 -9.035 -18.494 1.00 36.23 97 PHE C C 1
ATOM 4419 O O . PHE C 1 98 ? -17.807 -8.534 -19.522 1.00 30.61 97 PHE C O 1
ATOM 4427 N N . ASP C 1 99 ? -18.429 -10.347 -18.344 1.00 34.20 98 ASP C N 1
ATOM 4428 C CA . ASP C 1 99 ? -17.879 -11.272 -19.331 1.00 43.38 98 ASP C CA 1
ATOM 4429 C C . ASP C 1 99 ? -18.810 -11.429 -20.521 1.00 35.46 98 ASP C C 1
ATOM 4430 O O . ASP C 1 99 ? -18.509 -12.159 -21.469 1.00 42.59 98 ASP C O 1
ATOM 4435 N N . GLN C 1 100 ? -19.942 -10.735 -20.480 1.00 35.29 99 GLN C N 1
ATOM 4436 C CA A GLN C 1 100 ? -20.914 -10.808 -21.567 0.46 37.45 99 GLN C CA 1
ATOM 4437 C CA B GLN C 1 100 ? -20.913 -10.814 -21.567 0.54 37.55 99 GLN C CA 1
ATOM 4438 C C . GLN C 1 100 ? -21.074 -9.492 -22.315 1.00 33.01 99 GLN C C 1
ATOM 4439 O O . GLN C 1 100 ? -21.731 -9.444 -23.351 1.00 37.77 99 GLN C O 1
ATOM 4450 N N . VAL C 1 101 ? -20.454 -8.433 -21.798 1.00 32.43 100 VAL C N 1
ATOM 4451 C CA . VAL C 1 101 ? -20.490 -7.128 -22.461 1.00 35.94 100 VAL C CA 1
ATOM 4452 C C . VAL C 1 101 ? -19.883 -7.252 -23.870 1.00 38.29 100 VAL C C 1
ATOM 4453 O O . VAL C 1 101 ? -18.781 -7.767 -24.031 1.00 33.25 100 VAL C O 1
ATOM 4457 N N . SER C 1 102 ? -20.617 -6.816 -24.891 1.00 38.42 101 SER C N 1
ATOM 4458 C CA . SER C 1 102 ? -20.100 -6.843 -26.264 1.00 32.12 101 SER C CA 1
ATOM 4459 C C . SER C 1 102 ? -19.485 -5.497 -26.587 1.00 34.18 101 SER C C 1
ATOM 4460 O O . SER C 1 102 ? -19.698 -4.518 -25.859 1.00 31.20 101 SER C O 1
ATOM 4463 N N . GLU C 1 103 ? -18.740 -5.427 -27.684 1.00 33.76 102 GLU C N 1
ATOM 4464 C CA . GLU C 1 103 ? -18.220 -4.137 -28.120 1.00 31.70 102 GLU C CA 1
ATOM 4465 C C . GLU C 1 103 ? -19.381 -3.213 -28.464 1.00 28.66 102 GLU C C 1
ATOM 4466 O O . GLU C 1 103 ? -19.349 -2.017 -28.154 1.00 34.01 102 GLU C O 1
ATOM 4472 N N . ALA C 1 104 ? -20.418 -3.773 -29.077 1.00 32.78 103 ALA C N 1
ATOM 4473 C CA . ALA C 1 104 ? -21.588 -2.972 -29.445 1.00 37.92 103 ALA C CA 1
ATOM 4474 C C . ALA C 1 104 ? -22.306 -2.393 -28.215 1.00 34.44 103 ALA C C 1
ATOM 4475 O O . ALA C 1 104 ? -22.665 -1.212 -28.186 1.00 30.24 103 ALA C O 1
ATOM 4477 N N . SER C 1 105 ? -22.519 -3.215 -27.197 1.00 34.34 104 SER C N 1
ATOM 4478 C CA . SER C 1 105 ? -23.197 -2.736 -25.987 1.00 37.11 104 SER C CA 1
ATOM 4479 C C . SER C 1 105 ? -22.338 -1.761 -25.194 1.00 32.44 104 SER C C 1
ATOM 4480 O O . SER C 1 105 ? -22.846 -0.780 -24.646 1.00 34.36 104 SER C O 1
ATOM 4483 N N . TYR C 1 106 ? -21.042 -2.037 -25.107 1.00 25.21 105 TYR C N 1
ATOM 4484 C CA . TYR C 1 106 ? -20.118 -1.120 -24.452 1.00 23.08 105 TYR C CA 1
ATOM 4485 C C . TYR C 1 106 ? -20.196 0.267 -25.112 1.00 29.54 105 TYR C C 1
ATOM 4486 O O . TYR C 1 106 ? -20.297 1.302 -24.436 1.00 27.52 105 TYR C O 1
ATOM 4495 N N . ASP C 1 107 ? -20.157 0.271 -26.440 1.00 30.17 106 ASP C N 1
ATOM 4496 C CA . ASP C 1 107 ? -20.097 1.497 -27.235 1.00 28.97 106 ASP C CA 1
ATOM 4497 C C . ASP C 1 107 ? -21.355 2.333 -27.098 1.00 28.33 106 ASP C C 1
ATOM 4498 O O . ASP C 1 107 ? -21.289 3.563 -27.061 1.00 28.55 106 ASP C O 1
ATOM 4503 N N . ARG C 1 108 ? -22.503 1.666 -27.073 1.00 25.86 107 ARG C N 1
ATOM 4504 C CA . ARG C 1 108 ? -23.778 2.366 -26.958 1.00 31.77 107 ARG C CA 1
ATOM 4505 C C . ARG C 1 108 ? -23.843 3.193 -25.674 1.00 31.73 107 ARG C C 1
ATOM 4506 O O . ARG C 1 108 ? -24.241 4.352 -25.695 1.00 31.47 107 ARG C O 1
ATOM 4514 N N . GLN C 1 109 ? -23.432 2.609 -24.556 1.00 29.71 108 GLN C N 1
ATOM 4515 C CA . GLN C 1 109 ? -23.568 3.293 -23.270 1.00 32.51 108 GLN C CA 1
ATOM 4516 C C . GLN C 1 109 ? -22.616 4.467 -23.132 1.00 32.99 108 GLN C C 1
ATOM 4517 O O . GLN C 1 109 ? -23.013 5.559 -22.719 1.00 26.24 108 GLN C O 1
ATOM 4523 N N . PHE C 1 110 ? -21.368 4.254 -23.523 1.00 29.25 109 PHE C N 1
ATOM 4524 C CA . PHE C 1 110 ? -20.395 5.340 -23.525 1.00 29.08 109 PHE C CA 1
ATOM 4525 C C . PHE C 1 110 ? -20.687 6.442 -24.552 1.00 31.95 109 PHE C C 1
ATOM 4526 O O . PHE C 1 110 ? -20.371 7.608 -24.302 1.00 22.74 109 PHE C O 1
ATOM 4534 N N . ALA C 1 111 ? -21.279 6.082 -25.695 1.00 26.60 110 ALA C N 1
ATOM 4535 C CA . ALA C 1 111 ? -21.567 7.070 -26.741 1.00 30.98 110 ALA C CA 1
ATOM 4536 C C . ALA C 1 111 ? -22.525 8.114 -26.195 1.00 28.91 110 ALA C C 1
ATOM 4537 O O . ALA C 1 111 ? -22.324 9.318 -26.389 1.00 29.05 110 ALA C O 1
ATOM 4539 N N . VAL C 1 112 ? -23.552 7.633 -25.496 1.00 26.15 111 VAL C N 1
ATOM 4540 C CA . VAL C 1 112 ? -24.575 8.476 -24.884 1.00 27.52 111 VAL C CA 1
ATOM 4541 C C . VAL C 1 112 ? -24.156 9.099 -23.544 1.00 34.19 111 VAL C C 1
ATOM 4542 O O . VAL C 1 112 ? -24.261 10.314 -23.357 1.00 31.40 111 VAL C O 1
ATOM 4546 N N . ASN C 1 113 ? -23.703 8.267 -22.607 1.00 30.25 112 ASN C N 1
ATOM 4547 C CA . ASN C 1 113 ? -23.528 8.714 -21.216 1.00 30.11 112 ASN C CA 1
ATOM 4548 C C . ASN C 1 113 ? -22.335 9.611 -20.968 1.00 28.58 112 ASN C C 1
ATOM 4549 O O . ASN C 1 113 ? -22.252 10.296 -19.944 1.00 32.67 112 ASN C O 1
ATOM 4554 N N . THR C 1 114 ? -21.401 9.596 -21.906 1.00 23.19 113 THR C N 1
ATOM 4555 C CA . THR C 1 114 ? -20.087 10.168 -21.653 1.00 20.91 113 THR C CA 1
ATOM 4556 C C . THR C 1 114 ? -19.600 11.036 -22.803 1.00 24.04 113 THR C C 1
ATOM 4557 O O . THR C 1 114 ? -19.481 12.249 -22.651 1.00 27.90 113 THR C O 1
ATOM 4561 N N . LYS C 1 115 ? -19.346 10.424 -23.960 1.00 25.45 114 LYS C N 1
ATOM 4562 C CA . LYS C 1 115 ? -18.828 11.170 -25.101 1.00 21.80 114 LYS C CA 1
ATOM 4563 C C . LYS C 1 115 ? -19.833 12.202 -25.604 1.00 25.43 114 LYS C C 1
ATOM 4564 O O . LYS C 1 115 ? -19.473 13.346 -25.877 1.00 23.36 114 LYS C O 1
ATOM 4570 N N . GLY C 1 116 ? -21.090 11.784 -25.733 1.00 23.60 115 GLY C N 1
ATOM 4571 C CA . GLY C 1 116 ? -22.138 12.653 -26.235 1.00 29.55 115 GLY C CA 1
ATOM 4572 C C . GLY C 1 116 ? -22.392 13.792 -25.259 1.00 23.83 115 GLY C C 1
ATOM 4573 O O . GLY C 1 116 ? -22.685 14.916 -25.665 1.00 34.20 115 GLY C O 1
ATOM 4574 N N . ALA C 1 117 ? -22.292 13.485 -23.972 1.00 25.46 116 ALA C N 1
ATOM 4575 C CA . ALA C 1 117 ? -22.377 14.492 -22.928 1.00 26.95 116 ALA C CA 1
ATOM 4576 C C . ALA C 1 117 ? -21.231 15.482 -23.083 1.00 26.67 116 ALA C C 1
ATOM 4577 O O . ALA C 1 117 ? -21.439 16.701 -23.061 1.00 31.67 116 ALA C O 1
ATOM 4579 N N . PHE C 1 118 ? -20.025 14.949 -23.258 1.00 30.61 117 PHE C N 1
ATOM 4580 C CA . PHE C 1 118 ? -18.843 15.786 -23.385 1.00 26.62 117 PHE C CA 1
ATOM 4581 C C . PHE C 1 118 ? -18.978 16.746 -24.545 1.00 26.58 117 PHE C C 1
ATOM 4582 O O . PHE C 1 118 ? -18.765 17.947 -24.394 1.00 25.49 117 PHE C O 1
ATOM 4590 N N . PHE C 1 119 ? -19.305 16.222 -25.720 1.00 22.85 118 PHE C N 1
ATOM 4591 C CA . PHE C 1 119 ? -19.372 17.095 -26.893 1.00 27.40 118 PHE C CA 1
ATOM 4592 C C . PHE C 1 119 ? -20.605 17.989 -26.908 1.00 27.90 118 PHE C C 1
ATOM 4593 O O . PHE C 1 119 ? -20.581 19.055 -27.506 1.00 26.83 118 PHE C O 1
ATOM 4601 N N . THR C 1 120 ? -21.671 17.580 -26.225 1.00 28.69 119 THR C N 1
ATOM 4602 C CA . THR C 1 120 ? -22.826 18.460 -26.076 1.00 33.07 119 THR C CA 1
ATOM 4603 C C . THR C 1 120 ? -22.463 19.649 -25.180 1.00 29.25 119 THR C C 1
ATOM 4604 O O . THR C 1 120 ? -22.774 20.795 -25.509 1.00 26.95 119 THR C O 1
ATOM 4608 N N . VAL C 1 121 ? -21.792 19.385 -24.058 1.00 28.24 120 VAL C N 1
ATOM 4609 C CA . VAL C 1 121 ? -21.322 20.467 -23.194 1.00 26.05 120 VAL C CA 1
ATOM 4610 C C . VAL C 1 121 ? -20.348 21.386 -23.921 1.00 33.10 120 VAL C C 1
ATOM 4611 O O . VAL C 1 121 ? -20.440 22.603 -23.808 1.00 38.00 120 VAL C O 1
ATOM 4615 N N . GLN C 1 122 ? -19.425 20.799 -24.685 1.00 26.68 121 GLN C N 1
ATOM 4616 C CA . GLN C 1 122 ? -18.449 21.584 -25.430 1.00 27.81 121 GLN C CA 1
ATOM 4617 C C . GLN C 1 122 ? -19.136 22.567 -26.377 1.00 32.77 121 GLN C C 1
ATOM 4618 O O . GLN C 1 122 ? -18.730 23.728 -26.494 1.00 35.09 121 GLN C O 1
ATOM 4624 N N . ARG C 1 123 ? -20.203 22.106 -27.024 1.00 29.50 122 ARG C N 1
ATOM 4625 C CA . ARG C 1 123 ? -20.899 22.893 -28.050 1.00 32.98 122 ARG C CA 1
ATOM 4626 C C . ARG C 1 123 ? -21.805 23.996 -27.484 1.00 33.89 122 ARG C C 1
ATOM 4627 O O . ARG C 1 123 ? -21.983 25.045 -28.107 1.00 35.84 122 ARG C O 1
ATOM 4635 N N . LEU C 1 124 ? -22.357 23.760 -26.300 1.00 31.31 123 LEU C N 1
ATOM 4636 C CA . LEU C 1 124 ? -23.381 24.650 -25.736 1.00 42.77 123 LEU C CA 1
ATOM 4637 C C . LEU C 1 124 ? -22.871 25.582 -24.639 1.00 41.67 123 LEU C C 1
ATOM 4638 O O . LEU C 1 124 ? -23.509 26.590 -24.320 1.00 40.03 123 LEU C O 1
ATOM 4643 N N . THR C 1 125 ? -21.730 25.232 -24.057 1.00 35.13 124 THR C N 1
ATOM 4644 C CA . THR C 1 125 ? -21.083 26.081 -23.058 1.00 36.65 124 THR C CA 1
ATOM 4645 C C . THR C 1 125 ? -20.893 27.557 -23.455 1.00 42.12 124 THR C C 1
ATOM 4646 O O . THR C 1 125 ? -21.074 28.439 -22.616 1.00 42.09 124 THR C O 1
ATOM 4650 N N . PRO C 1 126 ? -20.541 27.839 -24.730 1.00 42.72 125 PRO C N 1
ATOM 4651 C CA . PRO C 1 126 ? -20.395 29.254 -25.089 1.00 40.23 125 PRO C CA 1
ATOM 4652 C C . PRO C 1 126 ? -21.654 30.091 -24.886 1.00 45.27 125 PRO C C 1
ATOM 4653 O O . PRO C 1 126 ? -21.543 31.316 -24.860 1.00 46.48 125 PRO C O 1
ATOM 4657 N N . LEU C 1 127 ? -22.819 29.456 -24.760 1.00 42.41 126 LEU C N 1
ATOM 4658 C CA . LEU C 1 127 ? -24.078 30.189 -24.617 1.00 36.98 126 LEU C CA 1
ATOM 4659 C C . LEU C 1 127 ? -24.314 30.610 -23.172 1.00 32.37 126 LEU C C 1
ATOM 4660 O O . LEU C 1 127 ? -25.049 31.549 -22.912 1.00 38.75 126 LEU C O 1
ATOM 4665 N N . ILE C 1 128 ? -23.674 29.906 -22.240 1.00 32.63 127 ILE C N 1
ATOM 4666 C CA . ILE C 1 128 ? -23.941 30.088 -20.815 1.00 37.63 127 ILE C CA 1
ATOM 4667 C C . ILE C 1 128 ? -23.465 31.439 -20.303 1.00 43.66 127 ILE C C 1
ATOM 4668 O O . ILE C 1 128 ? -22.282 31.768 -20.408 1.00 41.96 127 ILE C O 1
ATOM 4673 N N . ARG C 1 129 ? -24.396 32.215 -19.753 1.00 44.20 128 ARG C N 1
ATOM 4674 C CA . ARG C 1 129 ? -24.080 33.511 -19.167 1.00 46.41 128 ARG C CA 1
ATOM 4675 C C . ARG C 1 129 ? -23.136 33.354 -17.993 1.00 45.37 128 ARG C C 1
ATOM 4676 O O . ARG C 1 129 ? -23.113 32.309 -17.338 1.00 50.89 128 ARG C O 1
ATOM 4684 N N . GLU C 1 130 ? -22.374 34.408 -17.716 1.00 46.46 129 GLU C N 1
ATOM 4685 C CA . GLU C 1 130 ? -21.648 34.515 -16.455 1.00 50.33 129 GLU C CA 1
ATOM 4686 C C . GLU C 1 130 ? -22.647 34.429 -15.296 1.00 50.13 129 GLU C C 1
ATOM 4687 O O . GLU C 1 130 ? -23.723 35.034 -15.336 1.00 38.00 129 GLU C O 1
ATOM 4693 N N . GLY C 1 131 ? -22.301 33.653 -14.274 1.00 52.78 130 GLY C N 1
ATOM 4694 C CA . GLY C 1 131 ? -23.203 33.437 -13.158 1.00 50.07 130 GLY C CA 1
ATOM 4695 C C . GLY C 1 131 ? -24.124 32.255 -13.393 1.00 47.02 130 GLY C C 1
ATOM 4696 O O . GLY C 1 131 ? -24.875 31.857 -12.499 1.00 42.54 130 GLY C O 1
ATOM 4697 N N . GLY C 1 132 ? -24.065 31.692 -14.599 1.00 38.35 131 GLY C N 1
ATOM 4698 C CA . GLY C 1 132 ? -24.874 30.534 -14.929 1.00 35.62 131 GLY C CA 1
ATOM 4699 C C . GLY C 1 132 ? -24.217 29.292 -14.375 1.00 39.94 131 GLY C C 1
ATOM 4700 O O . GLY C 1 132 ? -23.210 29.390 -13.670 1.00 40.78 131 GLY C O 1
ATOM 4701 N N . SER C 1 133 ? -24.768 28.121 -14.683 1.00 35.24 132 SER C N 1
ATOM 4702 C CA . SER C 1 133 ? -24.146 26.881 -14.237 1.00 36.00 132 SER C CA 1
ATOM 4703 C C . SER C 1 133 ? -24.494 25.672 -15.093 1.00 32.02 132 SER C C 1
ATOM 4704 O O . SER C 1 133 ? -25.413 25.698 -15.910 1.00 29.37 132 SER C O 1
ATOM 4707 N N . ILE C 1 134 ? -23.736 24.608 -14.887 1.00 27.72 133 ILE C N 1
ATOM 4708 C CA . ILE C 1 134 ? -24.010 23.335 -15.509 1.00 29.08 133 ILE C CA 1
ATOM 4709 C C . ILE C 1 134 ? -24.288 22.341 -14.392 1.00 31.45 133 ILE C C 1
ATOM 4710 O O . ILE C 1 134 ? -23.613 22.349 -13.363 1.00 30.76 133 ILE C O 1
ATOM 4715 N N . VAL C 1 135 ? -25.285 21.487 -14.579 1.00 29.23 134 VAL C N 1
ATOM 4716 C CA . VAL C 1 135 ? -25.521 20.400 -13.642 1.00 29.20 134 VAL C CA 1
ATOM 4717 C C . VAL C 1 135 ? -25.572 19.090 -14.418 1.00 25.76 134 VAL C C 1
ATOM 4718 O O . VAL C 1 135 ? -26.265 18.992 -15.433 1.00 27.73 134 VAL C O 1
ATOM 4722 N N . PHE C 1 136 ? -24.838 18.093 -13.938 1.00 25.03 135 PHE C N 1
ATOM 4723 C CA . PHE C 1 136 ? -24.842 16.771 -14.560 1.00 31.65 135 PHE C CA 1
ATOM 4724 C C . PHE C 1 136 ? -25.682 15.822 -13.728 1.00 32.84 135 PHE C C 1
ATOM 4725 O O . PHE C 1 136 ? -25.600 15.840 -12.504 1.00 32.29 135 PHE C O 1
ATOM 4733 N N . THR C 1 137 ? -26.479 14.975 -14.373 1.00 25.67 136 THR C N 1
ATOM 4734 C CA . THR C 1 137 ? -27.132 13.895 -13.631 1.00 27.75 136 THR C CA 1
ATOM 4735 C C . THR C 1 137 ? -26.211 12.684 -13.644 1.00 26.84 136 THR C C 1
ATOM 4736 O O . THR C 1 137 ? -25.957 12.086 -14.701 1.00 30.25 136 THR C O 1
ATOM 4740 N N . SER C 1 138 ? -25.705 12.312 -12.476 1.00 25.27 137 SER C N 1
ATOM 4741 C CA . SER C 1 138 ? -24.868 11.127 -12.389 1.00 23.73 137 SER C CA 1
ATOM 4742 C C . SER C 1 138 ? -25.698 9.968 -11.880 1.00 23.06 137 SER C C 1
ATOM 4743 O O . SER C 1 138 ? -26.834 9.777 -12.299 1.00 31.17 137 SER C O 1
ATOM 4746 N N . SER C 1 139 ? -25.111 9.178 -10.989 1.00 20.77 138 SER C N 1
ATOM 4747 C CA . SER C 1 139 ? -25.812 8.046 -10.414 1.00 26.20 138 SER C CA 1
ATOM 4748 C C . SER C 1 139 ? -25.097 7.629 -9.167 1.00 25.12 138 SER C C 1
ATOM 4749 O O . SER C 1 139 ? -23.900 7.851 -9.050 1.00 29.65 138 SER C O 1
ATOM 4752 N N . VAL C 1 140 ? -25.813 6.998 -8.244 1.00 26.82 139 VAL C N 1
ATOM 4753 C CA . VAL C 1 140 ? -25.171 6.420 -7.068 1.00 29.04 139 VAL C CA 1
ATOM 4754 C C . VAL C 1 140 ? -24.158 5.360 -7.541 1.00 32.10 139 VAL C C 1
ATOM 4755 O O . VAL C 1 140 ? -23.222 5.002 -6.829 1.00 31.59 139 VAL C O 1
ATOM 4759 N N . ALA C 1 141 ? -24.325 4.889 -8.774 1.00 27.73 140 ALA C N 1
ATOM 4760 C CA . ALA C 1 141 ? -23.448 3.864 -9.317 1.00 28.00 140 ALA C CA 1
ATOM 4761 C C . ALA C 1 141 ? -22.091 4.411 -9.717 1.00 29.09 140 ALA C C 1
ATOM 4762 O O . ALA C 1 141 ? -21.221 3.650 -10.126 1.00 30.74 140 ALA C O 1
ATOM 4764 N N . ASP C 1 142 ? -21.912 5.728 -9.623 1.00 31.08 141 ASP C N 1
ATOM 4765 C CA . ASP C 1 142 ? -20.639 6.341 -10.019 1.00 28.19 141 ASP C CA 1
ATOM 4766 C C . ASP C 1 142 ? -19.472 6.074 -9.043 1.00 28.22 141 ASP C C 1
ATOM 4767 O O . ASP C 1 142 ? -18.335 6.476 -9.301 1.00 24.52 141 ASP C O 1
ATOM 4772 N N . GLU C 1 143 ? -19.760 5.415 -7.922 1.00 21.18 142 GLU C N 1
ATOM 4773 C CA . GLU C 1 143 ? -18.717 4.979 -7.000 1.00 20.38 142 GLU C CA 1
ATOM 4774 C C . GLU C 1 143 ? -19.068 3.573 -6.575 1.00 25.72 142 GLU C C 1
ATOM 4775 O O . GLU C 1 143 ? -20.238 3.252 -6.430 1.00 31.09 142 GLU C O 1
ATOM 4781 N N . GLY C 1 144 ? -18.065 2.730 -6.370 1.00 23.62 143 GLY C N 1
ATOM 4782 C CA . GLY C 1 144 ? -18.334 1.397 -5.873 1.00 26.40 143 GLY C CA 1
ATOM 4783 C C . GLY C 1 144 ? -18.620 0.409 -6.988 1.00 23.17 143 GLY C C 1
ATOM 4784 O O . GLY C 1 144 ? -18.563 0.756 -8.173 1.00 23.24 143 GLY C O 1
ATOM 4785 N N . GLY C 1 145 ? -18.930 -0.824 -6.594 1.00 23.56 144 GLY C N 1
ATOM 4786 C CA . GLY C 1 145 ? -18.951 -1.957 -7.508 1.00 26.49 144 GLY C CA 1
ATOM 4787 C C . GLY C 1 145 ? -20.274 -2.683 -7.474 1.00 32.77 144 GLY C C 1
ATOM 4788 O O . GLY C 1 145 ? -20.612 -3.343 -6.497 1.00 35.58 144 GLY C O 1
ATOM 4789 N N . HIS C 1 146 ? -21.017 -2.580 -8.569 1.00 36.89 145 HIS C N 1
ATOM 4790 C CA . HIS C 1 146 ? -22.347 -3.155 -8.639 1.00 34.09 145 HIS C CA 1
ATOM 4791 C C . HIS C 1 146 ? -22.403 -4.108 -9.813 1.00 31.06 145 HIS C C 1
ATOM 4792 O O . HIS C 1 146 ? -22.416 -3.657 -10.965 1.00 28.87 145 HIS C O 1
ATOM 4799 N N . PRO C 1 147 ? -22.422 -5.426 -9.521 1.00 33.24 146 PRO C N 1
ATOM 4800 C CA . PRO C 1 147 ? -22.436 -6.498 -10.527 1.00 27.72 146 PRO C CA 1
ATOM 4801 C C . PRO C 1 147 ? -23.481 -6.229 -11.595 1.00 29.19 146 PRO C C 1
ATOM 4802 O O . PRO C 1 147 ? -24.617 -5.890 -11.240 1.00 30.88 146 PRO C O 1
ATOM 4806 N N . GLY C 1 148 ? -23.102 -6.362 -12.866 1.00 26.70 147 GLY C N 1
ATOM 4807 C CA . GLY C 1 148 ? -24.022 -6.173 -13.969 1.00 26.93 147 GLY C CA 1
ATOM 4808 C C . GLY C 1 148 ? -23.996 -4.772 -14.549 1.00 32.61 147 GLY C C 1
ATOM 4809 O O . GLY C 1 148 ? -24.594 -4.513 -15.586 1.00 31.91 147 GLY C O 1
ATOM 4818 N N . SER C 1 150 ? -21.064 -2.704 -14.926 1.00 23.64 149 SER C N 1
ATOM 4819 C CA . SER C 1 150 ? -19.704 -2.247 -15.140 1.00 19.72 149 SER C CA 1
ATOM 4820 C C . SER C 1 150 ? -19.686 -1.074 -16.101 1.00 23.11 149 SER C C 1
ATOM 4821 O O . SER C 1 150 ? -19.107 -0.022 -15.817 1.00 25.91 149 SER C O 1
ATOM 4824 N N . VAL C 1 151 ? -20.335 -1.225 -17.246 1.00 25.97 150 VAL C N 1
ATOM 4825 C CA . VAL C 1 151 ? -20.243 -0.168 -18.243 1.00 21.80 150 VAL C CA 1
ATOM 4826 C C . VAL C 1 151 ? -20.956 1.099 -17.802 1.00 23.66 150 VAL C C 1
ATOM 4827 O O . VAL C 1 151 ? -20.406 2.195 -17.893 1.00 22.92 150 VAL C O 1
ATOM 4831 N N . TYR C 1 152 ? -22.180 0.943 -17.318 1.00 24.33 151 TYR C N 1
ATOM 4832 C CA . TYR C 1 152 ? -22.962 2.091 -16.899 1.00 32.38 151 TYR C CA 1
ATOM 4833 C C . TYR C 1 152 ? -22.241 2.849 -15.794 1.00 25.48 151 TYR C C 1
ATOM 4834 O O . TYR C 1 152 ? -22.138 4.076 -15.839 1.00 27.32 151 TYR C O 1
ATOM 4843 N N . SER C 1 153 ? -21.710 2.120 -14.818 1.00 25.53 152 SER C N 1
ATOM 4844 C CA . SER C 1 153 ? -21.068 2.759 -13.670 1.00 27.02 152 SER C CA 1
ATOM 4845 C C . SER C 1 153 ? -19.843 3.564 -14.096 1.00 29.73 152 SER C C 1
ATOM 4846 O O . SER C 1 153 ? -19.655 4.710 -13.662 1.00 20.27 152 SER C O 1
ATOM 4849 N N . ALA C 1 154 ? -19.027 2.972 -14.966 1.00 22.85 153 ALA C N 1
ATOM 4850 C CA . ALA C 1 154 ? -17.825 3.636 -15.446 1.00 19.58 153 ALA C CA 1
ATOM 4851 C C . ALA C 1 154 ? -18.149 4.876 -16.246 1.00 17.43 153 ALA C C 1
ATOM 4852 O O . ALA C 1 154 ? -17.384 5.843 -16.233 1.00 24.15 153 ALA C O 1
ATOM 4854 N N . SER C 1 155 ? -19.264 4.834 -16.961 1.00 16.74 154 SER C N 1
ATOM 4855 C CA . SER C 1 155 ? -19.613 5.901 -17.874 1.00 31.60 154 SER C CA 1
ATOM 4856 C C . SER C 1 155 ? -20.016 7.118 -17.062 1.00 28.77 154 SER C C 1
ATOM 4857 O O . SER C 1 155 ? -19.673 8.236 -17.417 1.00 25.05 154 SER C O 1
ATOM 4860 N N . LYS C 1 156 ? -20.730 6.881 -15.965 1.00 23.73 155 LYS C N 1
ATOM 4861 C CA . LYS C 1 156 ? -21.125 7.942 -15.035 1.00 28.76 155 LYS C CA 1
ATOM 4862 C C . LYS C 1 156 ? -19.940 8.432 -14.207 1.00 25.08 155 LYS C C 1
ATOM 4863 O O . LYS C 1 156 ? -19.843 9.622 -13.885 1.00 26.16 155 LYS C O 1
ATOM 4869 N N . ALA C 1 157 ? -19.022 7.523 -13.879 1.00 24.06 156 ALA C N 1
ATOM 4870 C CA . ALA C 1 157 ? -17.801 7.921 -13.170 1.00 22.71 156 ALA C CA 1
ATOM 4871 C C . ALA C 1 157 ? -16.983 8.887 -14.021 1.00 26.71 156 ALA C C 1
ATOM 4872 O O . ALA C 1 157 ? -16.363 9.815 -13.498 1.00 24.96 156 ALA C O 1
ATOM 4874 N N . ALA C 1 158 ? -16.977 8.663 -15.335 1.00 23.02 157 ALA C N 1
ATOM 4875 C CA . ALA C 1 158 ? -16.255 9.555 -16.247 1.00 23.13 157 ALA C CA 1
ATOM 4876 C C . ALA C 1 158 ? -16.933 10.925 -16.309 1.00 16.44 157 ALA C C 1
ATOM 4877 O O . ALA C 1 158 ? -16.271 11.967 -16.363 1.00 22.23 157 ALA C O 1
ATOM 4879 N N . LEU C 1 159 ? -18.255 10.909 -16.303 1.00 22.30 158 LEU C N 1
ATOM 4880 C CA . LEU C 1 159 ? -19.065 12.136 -16.287 1.00 32.02 158 LEU C CA 1
ATOM 4881 C C . LEU C 1 159 ? -18.722 12.997 -15.060 1.00 30.63 158 LEU C C 1
ATOM 4882 O O . LEU C 1 159 ? -18.441 14.196 -15.184 1.00 32.60 158 LEU C O 1
ATOM 4887 N N . VAL C 1 160 ? -18.728 12.377 -13.882 1.00 26.67 159 VAL C N 1
ATOM 4888 C CA . VAL C 1 160 ? -18.362 13.064 -12.642 1.00 30.58 159 VAL C CA 1
ATOM 4889 C C . VAL C 1 160 ? -16.979 13.720 -12.721 1.00 33.36 159 VAL C C 1
ATOM 4890 O O . VAL C 1 160 ? -16.743 14.804 -12.171 1.00 30.50 159 VAL C O 1
ATOM 4894 N N . SER C 1 161 ? -16.065 13.056 -13.418 1.00 27.05 160 SER C N 1
ATOM 4895 C CA . SER C 1 161 ? -14.713 13.567 -13.595 1.00 23.53 160 SER C CA 1
ATOM 4896 C C . SER C 1 161 ? -14.742 14.802 -14.470 1.00 26.89 160 SER C C 1
ATOM 4897 O O . SER C 1 161 ? -14.150 15.832 -14.116 1.00 30.40 160 SER C O 1
ATOM 4900 N N . PHE C 1 162 ? -15.431 14.691 -15.610 1.00 26.04 161 PHE C N 1
ATOM 4901 C CA . PHE C 1 162 ? -15.672 15.832 -16.495 1.00 27.05 161 PHE C CA 1
ATOM 4902 C C . PHE C 1 162 ? -16.187 17.027 -15.722 1.00 26.48 161 PHE C C 1
ATOM 4903 O O . PHE C 1 162 ? -15.714 18.142 -15.922 1.00 26.98 161 PHE C O 1
ATOM 4911 N N . ALA C 1 163 ? -17.165 16.791 -14.850 1.00 22.18 162 ALA C N 1
ATOM 4912 C CA . ALA C 1 163 ? -17.738 17.868 -14.047 1.00 30.04 162 ALA C CA 1
ATOM 4913 C C . ALA C 1 163 ? -16.679 18.599 -13.232 1.00 28.08 162 ALA C C 1
ATOM 4914 O O . ALA C 1 163 ? -16.694 19.828 -13.133 1.00 25.50 162 ALA C O 1
ATOM 4916 N N . SER C 1 164 ? -15.753 17.844 -12.646 1.00 27.73 163 SER C N 1
ATOM 4917 C CA . SER C 1 164 ? -14.702 18.453 -11.836 1.00 27.81 163 SER C CA 1
ATOM 4918 C C . SER C 1 164 ? -13.777 19.328 -12.675 1.00 27.69 163 SER C C 1
ATOM 4919 O O . SER C 1 164 ? -13.502 20.473 -12.313 1.00 26.96 163 SER C O 1
ATOM 4922 N N . VAL C 1 165 ? -13.285 18.792 -13.789 1.00 22.81 164 VAL C N 1
ATOM 4923 C CA A VAL C 1 165 ? -12.348 19.518 -14.647 0.55 26.10 164 VAL C CA 1
ATOM 4924 C CA B VAL C 1 165 ? -12.340 19.537 -14.612 0.45 20.88 164 VAL C CA 1
ATOM 4925 C C . VAL C 1 165 ? -13.007 20.748 -15.251 1.00 21.35 164 VAL C C 1
ATOM 4926 O O . VAL C 1 165 ? -12.375 21.790 -15.419 1.00 25.66 164 VAL C O 1
ATOM 4933 N N . LEU C 1 166 ? -14.287 20.624 -15.583 1.00 27.33 165 LEU C N 1
ATOM 4934 C CA . LEU C 1 166 ? -15.027 21.759 -16.114 1.00 32.53 165 LEU C CA 1
ATOM 4935 C C . LEU C 1 166 ? -15.191 22.831 -15.040 1.00 36.81 165 LEU C C 1
ATOM 4936 O O . LEU C 1 166 ? -15.068 24.021 -15.325 1.00 37.41 165 LEU C O 1
ATOM 4941 N N . ALA C 1 167 ? -15.446 22.404 -13.802 1.00 31.94 166 ALA C N 1
ATOM 4942 C CA . ALA C 1 167 ? -15.593 23.348 -12.689 1.00 32.37 166 ALA C CA 1
ATOM 4943 C C . ALA C 1 167 ? -14.313 24.160 -12.550 1.00 34.23 166 ALA C C 1
ATOM 4944 O O . ALA C 1 167 ? -14.348 25.358 -12.253 1.00 35.24 166 ALA C O 1
ATOM 4946 N N . ALA C 1 168 ? -13.180 23.505 -12.794 1.00 32.46 167 ALA C N 1
ATOM 4947 C CA . ALA C 1 168 ? -11.890 24.181 -12.722 1.00 33.31 167 ALA C CA 1
ATOM 4948 C C . ALA C 1 168 ? -11.640 25.073 -13.937 1.00 30.52 167 ALA C C 1
ATOM 4949 O O . ALA C 1 168 ? -11.208 26.218 -13.789 1.00 29.21 167 ALA C O 1
ATOM 4951 N N . GLU C 1 169 ? -11.903 24.557 -15.137 1.00 29.33 168 GLU C N 1
ATOM 4952 C CA . GLU C 1 169 ? -11.610 25.335 -16.341 1.00 30.27 168 GLU C CA 1
ATOM 4953 C C . GLU C 1 169 ? -12.542 26.536 -16.470 1.00 32.72 168 GLU C C 1
ATOM 4954 O O . GLU C 1 169 ? -12.180 27.547 -17.066 1.00 35.48 168 GLU C O 1
ATOM 4960 N N . LEU C 1 170 ? -13.735 26.434 -15.900 1.00 33.11 169 LEU C N 1
ATOM 4961 C CA . LEU C 1 170 ? -14.725 27.495 -16.081 1.00 36.82 169 LEU C CA 1
ATOM 4962 C C . LEU C 1 170 ? -14.780 28.524 -14.953 1.00 34.22 169 LEU C C 1
ATOM 4963 O O . LEU C 1 170 ? -15.643 29.392 -14.970 1.00 29.28 169 LEU C O 1
ATOM 4968 N N . LEU C 1 171 ? -13.860 28.441 -13.995 1.00 29.54 170 LEU C N 1
ATOM 4969 C CA . LEU C 1 171 ? -13.745 29.470 -12.946 1.00 36.82 170 LEU C CA 1
ATOM 4970 C C . LEU C 1 171 ? -13.606 30.930 -13.444 1.00 44.59 170 LEU C C 1
ATOM 4971 O O . LEU C 1 171 ? -14.229 31.836 -12.872 1.00 46.07 170 LEU C O 1
ATOM 4976 N N . PRO C 1 172 ? -12.797 31.173 -14.503 1.00 44.65 171 PRO C N 1
ATOM 4977 C CA . PRO C 1 172 ? -12.669 32.572 -14.943 1.00 41.75 171 PRO C CA 1
ATOM 4978 C C . PRO C 1 172 ? -13.914 33.139 -15.647 1.00 41.76 171 PRO C C 1
ATOM 4979 O O . PRO C 1 172 ? -13.987 34.351 -15.856 1.00 42.64 171 PRO C O 1
ATOM 4983 N N . ARG C 1 173 ? -14.858 32.278 -16.021 1.00 41.82 172 ARG C N 1
ATOM 4984 C CA . ARG C 1 173 ? -16.112 32.729 -16.626 1.00 45.87 172 ARG C CA 1
ATOM 4985 C C . ARG C 1 173 ? -17.208 32.914 -15.575 1.00 46.78 172 ARG C C 1
ATOM 4986 O O . ARG C 1 173 ? -18.288 33.406 -15.881 1.00 47.37 172 ARG C O 1
ATOM 4994 N N . GLY C 1 174 ? -16.926 32.518 -14.339 1.00 50.13 173 GLY C N 1
ATOM 4995 C CA . GLY C 1 174 ? -17.927 32.556 -13.286 1.00 47.46 173 GLY C CA 1
ATOM 4996 C C . GLY C 1 174 ? -19.073 31.593 -13.542 1.00 41.73 173 GLY C C 1
ATOM 4997 O O . GLY C 1 174 ? -20.237 31.917 -13.294 1.00 41.69 173 GLY C O 1
ATOM 4998 N N . ILE C 1 175 ? -18.744 30.405 -14.040 1.00 34.98 174 ILE C N 1
ATOM 4999 C CA . ILE C 1 175 ? -19.736 29.361 -14.291 1.00 29.99 174 ILE C CA 1
ATOM 5000 C C . ILE C 1 175 ? -19.502 28.158 -13.369 1.00 32.73 174 ILE C C 1
ATOM 5001 O O . ILE C 1 175 ? -18.448 27.521 -13.410 1.00 32.75 174 ILE C O 1
ATOM 5006 N N . ARG C 1 176 ? -20.485 27.853 -12.528 1.00 30.53 175 ARG C N 1
ATOM 5007 C CA . ARG C 1 176 ? -20.356 26.758 -11.572 1.00 27.12 175 ARG C CA 1
ATOM 5008 C C . ARG C 1 176 ? -20.757 25.426 -12.201 1.00 25.97 175 ARG C C 1
ATOM 5009 O O . ARG C 1 176 ? -21.647 25.369 -13.038 1.00 35.87 175 ARG C O 1
ATOM 5017 N N . VAL C 1 177 ? -20.091 24.354 -11.802 1.00 23.80 176 VAL C N 1
ATOM 5018 C CA . VAL C 1 177 ? -20.368 23.050 -12.385 1.00 27.89 176 VAL C CA 1
ATOM 5019 C C . VAL C 1 177 ? -20.524 22.019 -11.280 1.00 32.18 176 VAL C C 1
ATOM 5020 O O . VAL C 1 177 ? -19.582 21.755 -10.525 1.00 32.26 176 VAL C O 1
ATOM 5024 N N . ASN C 1 178 ? -21.719 21.447 -11.175 1.00 30.56 177 ASN C N 1
ATOM 5025 C CA . ASN C 1 178 ? -22.012 20.489 -10.109 1.00 25.51 177 ASN C CA 1
ATOM 5026 C C . ASN C 1 178 ? -22.722 19.236 -10.614 1.00 29.05 177 ASN C C 1
ATOM 5027 O O . ASN C 1 178 ? -23.127 19.156 -11.778 1.00 29.93 177 ASN C O 1
ATOM 5032 N N . SER C 1 179 ? -22.873 18.251 -9.735 1.00 22.84 178 SER C N 1
ATOM 5033 C CA . SER C 1 179 ? -23.543 17.005 -10.105 1.00 25.90 178 SER C CA 1
ATOM 5034 C C . SER C 1 179 ? -24.542 16.572 -9.042 1.00 27.45 178 SER C C 1
ATOM 5035 O O . SER C 1 179 ? -24.309 16.778 -7.854 1.00 27.92 178 SER C O 1
ATOM 5038 N N . VAL C 1 180 ? -25.656 15.988 -9.485 1.00 23.34 179 VAL C N 1
ATOM 5039 C CA . VAL C 1 180 ? -26.573 15.255 -8.615 1.00 28.20 179 VAL C CA 1
ATOM 5040 C C . VAL C 1 180 ? -26.326 13.765 -8.826 1.00 33.93 179 VAL C C 1
ATOM 5041 O O . VAL C 1 180 ? -26.078 13.323 -9.949 1.00 34.72 179 VAL C O 1
ATOM 5045 N N . SER C 1 181 ? -26.361 12.995 -7.743 1.00 26.79 180 SER C N 1
ATOM 5046 C CA . SER C 1 181 ? -26.127 11.558 -7.813 1.00 27.37 180 SER C CA 1
ATOM 5047 C C . SER C 1 181 ? -27.364 10.814 -7.315 1.00 27.41 180 SER C C 1
ATOM 5048 O O . SER C 1 181 ? -27.469 10.488 -6.128 1.00 30.37 180 SER C O 1
ATOM 5051 N N . PRO C 1 182 ? -28.323 10.566 -8.220 1.00 31.06 181 PRO C N 1
ATOM 5052 C CA . PRO C 1 182 ? -29.568 9.903 -7.823 1.00 26.13 181 PRO C CA 1
ATOM 5053 C C . PRO C 1 182 ? -29.364 8.416 -7.523 1.00 28.09 181 PRO C C 1
ATOM 5054 O O . PRO C 1 182 ? -28.498 7.754 -8.111 1.00 24.11 181 PRO C O 1
ATOM 5058 N N . GLY C 1 183 ? -30.164 7.897 -6.598 1.00 26.72 182 GLY C N 1
ATOM 5059 C CA . GLY C 1 183 ? -30.236 6.464 -6.360 1.00 23.36 182 GLY C CA 1
ATOM 5060 C C . GLY C 1 183 ? -31.343 5.871 -7.211 1.00 30.52 182 GLY C C 1
ATOM 5061 O O . GLY C 1 183 ? -31.448 6.176 -8.398 1.00 31.25 182 GLY C O 1
ATOM 5062 N N . PHE C 1 184 ? -32.169 5.019 -6.609 1.00 29.63 183 PHE C N 1
ATOM 5063 C CA . PHE C 1 184 ? -33.350 4.491 -7.283 1.00 31.21 183 PHE C CA 1
ATOM 5064 C C . PHE C 1 184 ? -34.462 5.549 -7.314 1.00 35.74 183 PHE C C 1
ATOM 5065 O O . PHE C 1 184 ? -34.952 5.973 -6.264 1.00 33.53 183 PHE C O 1
ATOM 5073 N N . ILE C 1 185 ? -34.861 5.971 -8.509 1.00 26.68 184 ILE C N 1
ATOM 5074 C CA . ILE C 1 185 ? -35.919 6.972 -8.652 1.00 32.84 184 ILE C CA 1
ATOM 5075 C C . ILE C 1 185 ? -37.085 6.375 -9.430 1.00 37.29 184 ILE C C 1
ATOM 5076 O O . ILE C 1 185 ? -36.882 5.778 -10.486 1.00 39.75 184 ILE C O 1
ATOM 5081 N N . ASP C 1 186 ? -38.304 6.531 -8.918 1.00 37.27 185 ASP C N 1
ATOM 5082 C CA . ASP C 1 186 ? -39.484 5.924 -9.543 1.00 44.38 185 ASP C CA 1
ATOM 5083 C C . ASP C 1 186 ? -40.056 6.795 -10.666 1.00 51.77 185 ASP C C 1
ATOM 5084 O O . ASP C 1 186 ? -40.009 8.019 -10.593 1.00 52.30 185 ASP C O 1
ATOM 5089 N N . THR C 1 187 ? -40.593 6.159 -11.705 1.00 63.50 186 THR C N 1
ATOM 5090 C CA . THR C 1 187 ? -41.257 6.883 -12.795 1.00 68.84 186 THR C CA 1
ATOM 5091 C C . THR C 1 187 ? -42.656 7.352 -12.386 1.00 64.87 186 THR C C 1
ATOM 5092 O O . THR C 1 187 ? -43.398 6.626 -11.720 1.00 65.56 186 THR C O 1
ATOM 5096 N N . LYS C 1 190 ? -51.242 5.628 -15.113 1.00 72.99 189 LYS C N 1
ATOM 5097 C CA . LYS C 1 190 ? -50.038 5.873 -15.909 1.00 76.27 189 LYS C CA 1
ATOM 5098 C C . LYS C 1 190 ? -48.960 4.793 -15.745 1.00 79.10 189 LYS C C 1
ATOM 5099 O O . LYS C 1 190 ? -47.942 5.014 -15.080 1.00 81.97 189 LYS C O 1
ATOM 5105 N N . GLY C 1 191 ? -49.183 3.629 -16.353 1.00 71.05 190 GLY C N 1
ATOM 5106 C CA . GLY C 1 191 ? -50.396 3.362 -17.102 1.00 62.47 190 GLY C CA 1
ATOM 5107 C C . GLY C 1 191 ? -50.202 3.231 -18.602 1.00 55.79 190 GLY C C 1
ATOM 5108 O O . GLY C 1 191 ? -51.149 3.413 -19.353 1.00 49.08 190 GLY C O 1
ATOM 5109 N N . VAL C 1 192 ? -48.977 2.931 -19.037 1.00 61.67 191 VAL C N 1
ATOM 5110 C CA . VAL C 1 192 ? -48.711 2.540 -20.429 1.00 64.86 191 VAL C CA 1
ATOM 5111 C C . VAL C 1 192 ? -47.959 1.202 -20.447 1.00 57.12 191 VAL C C 1
ATOM 5112 O O . VAL C 1 192 ? -47.140 0.942 -19.562 1.00 51.29 191 VAL C O 1
ATOM 5116 N N . ALA C 1 193 ? -48.239 0.359 -21.445 1.00 51.53 192 ALA C N 1
ATOM 5117 C CA . ALA C 1 193 ? -47.609 -0.965 -21.529 1.00 52.58 192 ALA C CA 1
ATOM 5118 C C . ALA C 1 193 ? -46.390 -1.022 -22.454 1.00 50.30 192 ALA C C 1
ATOM 5119 O O . ALA C 1 193 ? -46.320 -0.304 -23.450 1.00 52.88 192 ALA C O 1
ATOM 5121 N N . GLY C 1 194 ? -45.439 -1.894 -22.112 1.00 44.94 193 GLY C N 1
ATOM 5122 C CA . GLY C 1 194 ? -44.241 -2.119 -22.904 1.00 43.45 193 GLY C CA 1
ATOM 5123 C C . GLY C 1 194 ? -43.233 -2.951 -22.125 1.00 54.52 193 GLY C C 1
ATOM 5124 O O . GLY C 1 194 ? -43.364 -3.083 -20.902 1.00 57.75 193 GLY C O 1
ATOM 5125 N N . ILE C 1 195 ? -42.223 -3.507 -22.800 1.00 74.57 194 ILE C N 1
ATOM 5126 C CA . ILE C 1 195 ? -41.211 -4.294 -22.082 1.00 74.22 194 ILE C CA 1
ATOM 5127 C C . ILE C 1 195 ? -40.236 -3.455 -21.257 1.00 73.37 194 ILE C C 1
ATOM 5128 O O . ILE C 1 195 ? -39.646 -3.958 -20.299 1.00 72.10 194 ILE C O 1
ATOM 5133 N N . THR C 1 196 ? -40.047 -2.192 -21.632 1.00 75.28 195 THR C N 1
ATOM 5134 C CA . THR C 1 196 ? -39.267 -1.284 -20.797 1.00 76.02 195 THR C CA 1
ATOM 5135 C C . THR C 1 196 ? -39.959 -1.170 -19.448 1.00 76.38 195 THR C C 1
ATOM 5136 O O . THR C 1 196 ? -39.352 -1.401 -18.402 1.00 68.33 195 THR C O 1
ATOM 5140 N N . GLU C 1 197 ? -41.248 -0.841 -19.497 1.00 84.10 196 GLU C N 1
ATOM 5141 C CA . GLU C 1 197 ? -42.037 -0.522 -18.310 1.00 86.09 196 GLU C CA 1
ATOM 5142 C C . GLU C 1 197 ? -42.215 -1.714 -17.360 1.00 80.62 196 GLU C C 1
ATOM 5143 O O . GLU C 1 197 ? -42.550 -1.533 -16.191 1.00 80.19 196 GLU C O 1
ATOM 5149 N N . ALA C 1 198 ? -41.986 -2.925 -17.863 1.00 73.52 197 ALA C N 1
ATOM 5150 C CA . ALA C 1 198 ? -41.956 -4.112 -17.008 1.00 67.78 197 ALA C CA 1
ATOM 5151 C C . ALA C 1 198 ? -40.608 -4.230 -16.288 1.00 69.01 197 ALA C C 1
ATOM 5152 O O . ALA C 1 198 ? -40.552 -4.547 -15.094 1.00 66.43 197 ALA C O 1
ATOM 5154 N N . GLU C 1 199 ? -39.529 -3.983 -17.028 1.00 66.70 198 GLU C N 1
ATOM 5155 C CA . GLU C 1 199 ? -38.182 -3.954 -16.469 1.00 65.00 198 GLU C CA 1
ATOM 5156 C C . GLU C 1 199 ? -38.034 -2.856 -15.404 1.00 56.45 198 GLU C C 1
ATOM 5157 O O . GLU C 1 199 ? -37.374 -3.067 -14.383 1.00 58.86 198 GLU C O 1
ATOM 5163 N N . ARG C 1 200 ? -38.641 -1.692 -15.643 1.00 52.44 199 ARG C N 1
ATOM 5164 C CA . ARG C 1 200 ? -38.637 -0.593 -14.667 1.00 55.82 199 ARG C CA 1
ATOM 5165 C C . ARG C 1 200 ? -39.269 -1.020 -13.343 1.00 57.57 199 ARG C C 1
ATOM 5166 O O . ARG C 1 200 ? -38.786 -0.663 -12.268 1.00 56.93 199 ARG C O 1
ATOM 5174 N N . ALA C 1 201 ? -40.346 -1.795 -13.429 1.00 56.19 200 ALA C N 1
ATOM 5175 C CA . ALA C 1 201 ? -41.042 -2.278 -12.240 1.00 51.69 200 ALA C CA 1
ATOM 5176 C C . ALA C 1 201 ? -40.157 -3.163 -11.351 1.00 55.90 200 ALA C C 1
ATOM 5177 O O . ALA C 1 201 ? -40.054 -2.927 -10.147 1.00 54.77 200 ALA C O 1
ATOM 5179 N N . GLU C 1 202 ? -39.516 -4.169 -11.941 1.00 61.07 201 GLU C N 1
ATOM 5180 C CA . GLU C 1 202 ? -38.650 -5.077 -11.181 1.00 63.59 201 GLU C CA 1
ATOM 5181 C C . GLU C 1 202 ? -37.516 -4.342 -10.467 1.00 55.84 201 GLU C C 1
ATOM 5182 O O . GLU C 1 202 ? -37.161 -4.679 -9.336 1.00 55.11 201 GLU C O 1
ATOM 5188 N N . PHE C 1 203 ? -36.968 -3.327 -11.131 1.00 49.16 202 PHE C N 1
ATOM 5189 C CA . PHE C 1 203 ? -35.870 -2.529 -10.593 1.00 50.14 202 PHE C CA 1
ATOM 5190 C C . PHE C 1 203 ? -36.344 -1.654 -9.428 1.00 50.33 202 PHE C C 1
ATOM 5191 O O . PHE C 1 203 ? -35.673 -1.551 -8.395 1.00 51.61 202 PHE C O 1
ATOM 5199 N N . LYS C 1 204 ? -37.500 -1.024 -9.603 1.00 45.72 203 LYS C N 1
ATOM 5200 C CA . LYS C 1 204 ? -38.129 -0.253 -8.533 1.00 46.32 203 LYS C CA 1
ATOM 5201 C C . LYS C 1 204 ? -38.222 -1.084 -7.260 1.00 49.41 203 LYS C C 1
ATOM 5202 O O . LYS C 1 204 ? -37.908 -0.608 -6.165 1.00 45.19 203 LYS C O 1
ATOM 5208 N N . THR C 1 205 ? -38.658 -2.329 -7.415 1.00 50.82 204 THR C N 1
ATOM 5209 C CA . THR C 1 205 ? -38.840 -3.232 -6.286 1.00 50.88 204 THR C CA 1
ATOM 5210 C C . THR C 1 205 ? -37.511 -3.512 -5.576 1.00 52.57 204 THR C C 1
ATOM 5211 O O . THR C 1 205 ? -37.453 -3.571 -4.345 1.00 50.64 204 THR C O 1
ATOM 5215 N N . LEU C 1 206 ? -36.443 -3.671 -6.354 1.00 49.56 205 LEU C N 1
ATOM 5216 C CA . LEU C 1 206 ? -35.115 -3.879 -5.791 1.00 48.07 205 LEU C CA 1
ATOM 5217 C C . LEU C 1 206 ? -34.714 -2.673 -4.954 1.00 48.84 205 LEU C C 1
ATOM 5218 O O . LEU C 1 206 ? -34.163 -2.816 -3.861 1.00 46.08 205 LEU C O 1
ATOM 5223 N N . GLY C 1 207 ? -35.008 -1.486 -5.475 1.00 45.92 206 GLY C N 1
ATOM 5224 C CA . GLY C 1 207 ? -34.648 -0.243 -4.821 1.00 44.16 206 GLY C CA 1
ATOM 5225 C C . GLY C 1 207 ? -35.350 -0.045 -3.497 1.00 43.18 206 GLY C C 1
ATOM 5226 O O . GLY C 1 207 ? -34.791 0.549 -2.575 1.00 45.26 206 GLY C O 1
ATOM 5227 N N . ASP C 1 208 ? -36.573 -0.545 -3.405 1.00 40.67 207 ASP C N 1
ATOM 5228 C CA . ASP C 1 208 ? -37.368 -0.419 -2.193 1.00 46.42 207 ASP C CA 1
ATOM 5229 C C . ASP C 1 208 ? -36.720 -1.100 -0.992 1.00 53.87 207 ASP C C 1
ATOM 5230 O O . ASP C 1 208 ? -36.851 -0.632 0.140 1.00 59.81 207 ASP C O 1
ATOM 5235 N N . ASN C 1 209 ? -36.029 -2.211 -1.236 1.00 48.33 208 ASN C N 1
ATOM 5236 C CA . ASN C 1 209 ? -35.524 -3.029 -0.132 1.00 54.90 208 ASN C CA 1
ATOM 5237 C C . ASN C 1 209 ? -33.996 -3.071 0.041 1.00 55.36 208 ASN C C 1
ATOM 5238 O O . ASN C 1 209 ? -33.496 -3.763 0.925 1.00 62.70 208 ASN C O 1
ATOM 5243 N N . ILE C 1 210 ? -33.257 -2.338 -0.792 1.00 52.97 209 ILE C N 1
ATOM 5244 C CA . ILE C 1 210 ? -31.823 -2.134 -0.542 1.00 49.58 209 ILE C CA 1
ATOM 5245 C C . ILE C 1 210 ? -31.482 -0.686 -0.186 1.00 45.64 209 ILE C C 1
ATOM 5246 O O . ILE C 1 210 ? -30.435 -0.415 0.406 1.00 43.20 209 ILE C O 1
ATOM 5251 N N . THR C 1 211 ? -32.349 0.246 -0.566 1.00 35.77 210 THR C N 1
ATOM 5252 C CA . THR C 1 211 ? -32.164 1.642 -0.175 1.00 35.34 210 THR C CA 1
ATOM 5253 C C . THR C 1 211 ? -32.386 1.734 1.337 1.00 27.39 210 THR C C 1
ATOM 5254 O O . THR C 1 211 ? -33.369 1.203 1.848 1.00 27.99 210 THR C O 1
ATOM 5258 N N . PRO C 1 212 ? -31.471 2.398 2.062 1.00 34.39 211 PRO C N 1
ATOM 5259 C CA . PRO C 1 212 ? -31.629 2.495 3.525 1.00 39.58 211 PRO C CA 1
ATOM 5260 C C . PRO C 1 212 ? -32.938 3.171 3.977 1.00 29.63 211 PRO C C 1
ATOM 5261 O O . PRO C 1 212 ? -33.506 2.765 4.987 1.00 28.91 211 PRO C O 1
ATOM 5273 N N . LYS C 1 214 ? -35.586 2.882 2.426 1.00 28.71 213 LYS C N 1
ATOM 5274 C CA . LYS C 1 214 ? -36.585 1.854 2.113 1.00 30.01 213 LYS C CA 1
ATOM 5275 C C . LYS C 1 214 ? -37.700 2.281 1.155 1.00 37.51 213 LYS C C 1
ATOM 5276 O O . LYS C 1 214 ? -38.833 1.813 1.270 1.00 46.69 213 LYS C O 1
ATOM 5282 N N . ARG C 1 215 ? -37.376 3.163 0.212 1.00 33.93 214 ARG C N 1
ATOM 5283 C CA . ARG C 1 215 ? -38.316 3.574 -0.842 1.00 33.08 214 ARG C CA 1
ATOM 5284 C C . ARG C 1 215 ? -37.504 4.128 -2.007 1.00 32.48 214 ARG C C 1
ATOM 5285 O O . ARG C 1 215 ? -36.318 4.406 -1.839 1.00 30.83 214 ARG C O 1
ATOM 5293 N N . ASN C 1 216 ? -38.118 4.269 -3.180 1.00 26.97 215 ASN C N 1
ATOM 5294 C CA . ASN C 1 216 ? -37.466 4.951 -4.288 1.00 27.81 215 ASN C CA 1
ATOM 5295 C C . ASN C 1 216 ? -37.668 6.448 -4.074 1.00 31.89 215 ASN C C 1
ATOM 5296 O O . ASN C 1 216 ? -38.570 6.858 -3.336 1.00 33.29 215 ASN C O 1
ATOM 5301 N N . GLY C 1 217 ? -36.834 7.263 -4.714 1.00 26.41 216 GLY C N 1
ATOM 5302 C CA . GLY C 1 217 ? -37.013 8.704 -4.695 1.00 33.03 216 GLY C CA 1
ATOM 5303 C C . GLY C 1 217 ? -37.967 9.116 -5.796 1.00 34.83 216 GLY C C 1
ATOM 5304 O O . GLY C 1 217 ? -38.267 8.320 -6.687 1.00 34.00 216 GLY C O 1
ATOM 5305 N N . THR C 1 218 ? -38.447 10.357 -5.746 1.00 31.20 217 THR C N 1
ATOM 5306 C CA . THR C 1 218 ? -39.337 10.870 -6.788 1.00 33.80 217 THR C CA 1
ATOM 5307 C C . THR C 1 218 ? -38.559 11.725 -7.784 1.00 27.63 217 THR C C 1
ATOM 5308 O O . THR C 1 218 ? -37.523 12.258 -7.440 1.00 29.14 217 THR C O 1
ATOM 5312 N N . ALA C 1 219 ? -39.081 11.887 -9.000 1.00 28.98 218 ALA C N 1
ATOM 5313 C CA . ALA C 1 219 ? -38.419 12.751 -9.981 1.00 34.50 218 ALA C CA 1
ATOM 5314 C C . ALA C 1 219 ? -38.318 14.201 -9.486 1.00 32.19 218 ALA C C 1
ATOM 5315 O O . ALA C 1 219 ? -37.306 14.875 -9.689 1.00 33.98 218 ALA C O 1
ATOM 5317 N N . ASP C 1 220 ? -39.372 14.665 -8.823 1.00 36.92 219 ASP C N 1
ATOM 5318 C CA . ASP C 1 220 ? -39.402 16.003 -8.232 1.00 34.23 219 ASP C CA 1
ATOM 5319 C C . ASP C 1 220 ? -38.299 16.203 -7.197 1.00 33.20 219 ASP C C 1
ATOM 5320 O O . ASP C 1 220 ? -37.722 17.299 -7.101 1.00 30.58 219 ASP C O 1
ATOM 5325 N N . GLU C 1 221 ? -37.984 15.156 -6.431 1.00 31.35 220 GLU C N 1
ATOM 5326 C CA . GLU C 1 221 ? -36.889 15.256 -5.464 1.00 26.19 220 GLU C CA 1
ATOM 5327 C C . GLU C 1 221 ? -35.551 15.503 -6.173 1.00 31.09 220 GLU C C 1
ATOM 5328 O O . GLU C 1 221 ? -34.746 16.318 -5.723 1.00 30.40 220 GLU C O 1
ATOM 5334 N N . VAL C 1 222 ? -35.320 14.819 -7.286 1.00 35.03 221 VAL C N 1
ATOM 5335 C CA . VAL C 1 222 ? -34.102 15.061 -8.067 1.00 30.19 221 VAL C CA 1
ATOM 5336 C C . VAL C 1 222 ? -34.128 16.469 -8.685 1.00 26.74 221 VAL C C 1
ATOM 5337 O O . VAL C 1 222 ? -33.150 17.209 -8.579 1.00 32.26 221 VAL C O 1
ATOM 5341 N N . ALA C 1 223 ? -35.251 16.827 -9.317 1.00 30.91 222 ALA C N 1
ATOM 5342 C CA . ALA C 1 223 ? -35.436 18.169 -9.883 1.00 30.62 222 ALA C CA 1
ATOM 5343 C C . ALA C 1 223 ? -35.184 19.290 -8.869 1.00 29.04 222 ALA C C 1
ATOM 5344 O O . ALA C 1 223 ? -34.519 20.276 -9.189 1.00 26.41 222 ALA C O 1
ATOM 5346 N N . ARG C 1 224 ? -35.705 19.148 -7.653 1.00 29.99 223 ARG C N 1
ATOM 5347 C CA . ARG C 1 224 ? -35.452 20.160 -6.624 1.00 35.23 223 ARG C CA 1
ATOM 5348 C C . ARG C 1 224 ? -33.963 20.282 -6.328 1.00 28.46 223 ARG C C 1
ATOM 5349 O O . ARG C 1 224 ? -33.456 21.386 -6.124 1.00 33.58 223 ARG C O 1
ATOM 5357 N N . ALA C 1 225 ? -33.251 19.158 -6.329 1.00 26.61 224 ALA C N 1
ATOM 5358 C CA . ALA C 1 225 ? -31.818 19.209 -6.086 1.00 20.08 224 ALA C CA 1
ATOM 5359 C C . ALA C 1 225 ? -31.043 19.806 -7.262 1.00 23.91 224 ALA C C 1
ATOM 5360 O O . ALA C 1 225 ? -30.040 20.478 -7.057 1.00 24.86 224 ALA C O 1
ATOM 5362 N N . VAL C 1 226 ? -31.477 19.538 -8.491 1.00 26.58 225 VAL C N 1
ATOM 5363 C CA . VAL C 1 226 ? -30.807 20.113 -9.664 1.00 23.29 225 VAL C CA 1
ATOM 5364 C C . VAL C 1 226 ? -30.961 21.636 -9.660 1.00 27.74 225 VAL C C 1
ATOM 5365 O O . VAL C 1 226 ? -30.039 22.381 -9.976 1.00 27.34 225 VAL C O 1
ATOM 5369 N N . LEU C 1 227 ? -32.144 22.095 -9.299 1.00 29.48 226 LEU C N 1
ATOM 5370 C CA . LEU C 1 227 ? -32.444 23.522 -9.377 1.00 35.68 226 LEU C CA 1
ATOM 5371 C C . LEU C 1 227 ? -31.905 24.296 -8.169 1.00 31.06 226 LEU C C 1
ATOM 5372 O O . LEU C 1 227 ? -31.651 25.492 -8.250 1.00 30.96 226 LEU C O 1
ATOM 5377 N N . PHE C 1 228 ? -31.707 23.607 -7.055 1.00 30.58 227 PHE C N 1
ATOM 5378 C CA . PHE C 1 228 ? -30.970 24.209 -5.947 1.00 29.64 227 PHE C CA 1
ATOM 5379 C C . PHE C 1 228 ? -29.531 24.498 -6.391 1.00 29.33 227 PHE C C 1
ATOM 5380 O O . PHE C 1 228 ? -29.033 25.622 -6.255 1.00 26.92 227 PHE C O 1
ATOM 5388 N N . LEU C 1 229 ? -28.864 23.476 -6.923 1.00 27.53 228 LEU C N 1
ATOM 5389 C CA . LEU C 1 229 ? -27.488 23.620 -7.397 1.00 30.07 228 LEU C CA 1
ATOM 5390 C C . LEU C 1 229 ? -27.398 24.659 -8.509 1.00 26.38 228 LEU C C 1
ATOM 5391 O O . LEU C 1 229 ? -26.431 25.419 -8.594 1.00 37.80 228 LEU C O 1
ATOM 5396 N N . ALA C 1 230 ? -28.417 24.707 -9.357 1.00 28.11 229 ALA C N 1
ATOM 5397 C CA . ALA C 1 230 ? -28.397 25.629 -10.486 1.00 34.22 229 ALA C CA 1
ATOM 5398 C C . ALA C 1 230 ? -28.485 27.092 -10.045 1.00 34.31 229 ALA C C 1
ATOM 5399 O O . ALA C 1 230 ? -27.761 27.955 -10.547 1.00 31.67 229 ALA C O 1
ATOM 5401 N N . PHE C 1 231 ? -29.368 27.373 -9.100 1.00 30.14 230 PHE C N 1
ATOM 5402 C CA . PHE C 1 231 ? -29.702 28.768 -8.799 1.00 34.64 230 PHE C CA 1
ATOM 5403 C C . PHE C 1 231 ? -29.460 29.239 -7.371 1.00 31.48 230 PHE C C 1
ATOM 5404 O O . PHE C 1 231 ? -29.427 30.439 -7.123 1.00 45.57 230 PHE C O 1
ATOM 5412 N N . GLU C 1 232 ? -29.293 28.313 -6.437 1.00 35.04 231 GLU C N 1
ATOM 5413 C CA . GLU C 1 232 ? -29.216 28.686 -5.018 1.00 35.56 231 GLU C CA 1
ATOM 5414 C C . GLU C 1 232 ? -27.854 28.447 -4.376 1.00 37.53 231 GLU C C 1
ATOM 5415 O O . GLU C 1 232 ? -27.506 29.101 -3.394 1.00 35.53 231 GLU C O 1
ATOM 5421 N N . ALA C 1 233 ? -27.103 27.496 -4.925 1.00 34.25 232 ALA C N 1
ATOM 5422 C CA . ALA C 1 233 ? -25.791 27.138 -4.399 1.00 31.60 232 ALA C CA 1
ATOM 5423 C C . ALA C 1 233 ? -24.735 27.958 -5.110 1.00 36.74 232 ALA C C 1
ATOM 5424 O O . ALA C 1 233 ? -23.914 27.424 -5.855 1.00 31.37 232 ALA C O 1
ATOM 5426 N N . THR C 1 234 ? -24.761 29.263 -4.875 1.00 31.67 233 THR C N 1
ATOM 5427 C CA . THR C 1 234 ? -23.898 30.206 -5.594 1.00 32.37 233 THR C CA 1
ATOM 5428 C C . THR C 1 234 ? -22.442 30.198 -5.125 1.00 27.66 233 THR C C 1
ATOM 5429 O O . THR C 1 234 ? -21.611 30.886 -5.692 1.00 31.49 233 THR C O 1
ATOM 5433 N N . PHE C 1 235 ? -22.148 29.438 -4.075 1.00 28.54 234 PHE C N 1
ATOM 5434 C CA . PHE C 1 235 ? -20.776 29.270 -3.589 1.00 29.13 234 PHE C CA 1
ATOM 5435 C C . PHE C 1 235 ? -20.409 27.790 -3.616 1.00 27.49 234 PHE C C 1
ATOM 5436 O O . PHE C 1 235 ? -19.628 27.304 -2.783 1.00 28.94 234 PHE C O 1
ATOM 5444 N N . THR C 1 236 ? -21.009 27.070 -4.556 1.00 27.08 235 THR C N 1
ATOM 5445 C CA . THR C 1 236 ? -20.802 25.630 -4.685 1.00 25.53 235 THR C CA 1
ATOM 5446 C C . THR C 1 236 ? -20.392 25.314 -6.132 1.00 27.00 235 THR C C 1
ATOM 5447 O O . THR C 1 236 ? -21.111 25.652 -7.070 1.00 25.46 235 THR C O 1
ATOM 5451 N N . THR C 1 237 ? -19.240 24.680 -6.311 1.00 29.73 236 THR C N 1
ATOM 5452 C CA . THR C 1 237 ? -18.824 24.203 -7.638 1.00 26.52 236 THR C CA 1
ATOM 5453 C C . THR C 1 237 ? -17.880 23.009 -7.486 1.00 28.81 236 THR C C 1
ATOM 5454 O O . THR C 1 237 ? -17.176 22.886 -6.474 1.00 28.81 236 THR C O 1
ATOM 5458 N N . GLY C 1 238 ? -17.885 22.121 -8.477 1.00 29.44 237 GLY C N 1
ATOM 5459 C CA . GLY C 1 238 ? -17.093 20.902 -8.413 1.00 31.85 237 GLY C CA 1
ATOM 5460 C C . GLY C 1 238 ? -17.639 19.889 -7.413 1.00 27.50 237 GLY C C 1
ATOM 5461 O O . GLY C 1 238 ? -16.949 18.934 -7.041 1.00 30.18 237 GLY C O 1
ATOM 5462 N N . ALA C 1 239 ? -18.883 20.084 -6.989 1.00 33.94 238 ALA C N 1
ATOM 5463 C CA . ALA C 1 239 ? -19.443 19.304 -5.889 1.00 30.71 238 ALA C CA 1
ATOM 5464 C C . ALA C 1 239 ? -20.457 18.282 -6.370 1.00 35.04 238 ALA C C 1
ATOM 5465 O O . ALA C 1 239 ? -20.944 18.352 -7.504 1.00 32.47 238 ALA C O 1
ATOM 5467 N N . LYS C 1 240 ? -20.770 17.331 -5.496 1.00 30.88 239 LYS C N 1
ATOM 5468 C CA . LYS C 1 240 ? -21.752 16.284 -5.782 1.00 32.11 239 LYS C CA 1
ATOM 5469 C C . LYS C 1 240 ? -22.835 16.295 -4.690 1.00 31.56 239 LYS C C 1
ATOM 5470 O O . LYS C 1 240 ? -22.549 16.544 -3.512 1.00 30.68 239 LYS C O 1
ATOM 5476 N N . LEU C 1 241 ? -24.080 16.050 -5.091 1.00 33.10 240 LEU C N 1
ATOM 5477 C CA . LEU C 1 241 ? -25.225 16.044 -4.171 1.00 30.96 240 LEU C CA 1
ATOM 5478 C C . LEU C 1 241 ? -26.050 14.765 -4.331 1.00 32.62 240 LEU C C 1
ATOM 5479 O O . LEU C 1 241 ? -26.673 14.539 -5.371 1.00 34.64 240 LEU C O 1
ATOM 5484 N N . ALA C 1 242 ? -26.050 13.931 -3.293 1.00 32.79 241 ALA C N 1
ATOM 5485 C CA . ALA C 1 242 ? -26.740 12.639 -3.329 1.00 32.34 241 ALA C CA 1
ATOM 5486 C C . ALA C 1 242 ? -28.243 12.784 -3.114 1.00 36.96 241 ALA C C 1
ATOM 5487 O O . ALA C 1 242 ? -28.689 13.479 -2.200 1.00 35.89 241 ALA C O 1
ATOM 5489 N N . VAL C 1 243 ? -29.020 12.117 -3.963 1.00 29.82 242 VAL C N 1
ATOM 5490 C CA . VAL C 1 243 ? -30.463 12.010 -3.798 1.00 25.17 242 VAL C CA 1
ATOM 5491 C C . VAL C 1 243 ? -30.759 10.517 -3.929 1.00 29.56 242 VAL C C 1
ATOM 5492 O O . VAL C 1 243 ? -31.314 10.046 -4.931 1.00 28.06 242 VAL C O 1
ATOM 5496 N N . ASP C 1 244 ? -30.346 9.764 -2.915 1.00 24.05 243 ASP C N 1
ATOM 5497 C CA . ASP C 1 244 ? -30.292 8.316 -3.034 1.00 24.09 243 ASP C CA 1
ATOM 5498 C C . ASP C 1 244 ? -30.872 7.580 -1.835 1.00 30.70 243 ASP C C 1
ATOM 5499 O O . ASP C 1 244 ? -30.711 6.364 -1.722 1.00 25.78 243 ASP C O 1
ATOM 5504 N N . GLY C 1 245 ? -31.548 8.305 -0.943 1.00 23.85 244 GLY C N 1
ATOM 5505 C CA . GLY C 1 245 ? -32.089 7.698 0.261 1.00 24.31 244 GLY C CA 1
ATOM 5506 C C . GLY C 1 245 ? -30.994 7.049 1.110 1.00 25.25 244 GLY C C 1
ATOM 5507 O O . GLY C 1 245 ? -31.262 6.116 1.874 1.00 21.40 244 GLY C O 1
ATOM 5508 N N . GLY C 1 246 ? -29.762 7.538 0.964 1.00 20.26 245 GLY C N 1
ATOM 5509 C CA . GLY C 1 246 ? -28.626 7.075 1.753 1.00 23.69 245 GLY C CA 1
ATOM 5510 C C . GLY C 1 246 ? -27.856 5.911 1.141 1.00 31.76 245 GLY C C 1
ATOM 5511 O O . GLY C 1 246 ? -26.863 5.445 1.712 1.00 25.11 245 GLY C O 1
ATOM 5512 N N . LEU C 1 247 ? -28.311 5.429 -0.016 1.00 30.45 246 LEU C N 1
ATOM 5513 C CA . LEU C 1 247 ? -27.704 4.237 -0.631 1.00 28.37 246 LEU C CA 1
ATOM 5514 C C . LEU C 1 247 ? -26.211 4.402 -0.909 1.00 23.26 246 LEU C C 1
ATOM 5515 O O . LEU C 1 247 ? -25.426 3.454 -0.776 1.00 30.89 246 LEU C O 1
ATOM 5520 N N . GLY C 1 248 ? -25.803 5.609 -1.274 1.00 23.46 247 GLY C N 1
ATOM 5521 C CA . GLY C 1 248 ? -24.399 5.849 -1.541 1.00 16.61 247 GLY C CA 1
ATOM 5522 C C . GLY C 1 248 ? -23.553 6.241 -0.336 1.00 29.40 247 GLY C C 1
ATOM 5523 O O . GLY C 1 248 ? -22.363 6.453 -0.495 1.00 21.54 247 GLY C O 1
ATOM 5524 N N . GLN C 1 249 ? -24.143 6.330 0.858 1.00 25.77 248 GLN C N 1
ATOM 5525 C CA . GLN C 1 249 ? -23.453 6.957 1.991 1.00 24.78 248 GLN C CA 1
ATOM 5526 C C . GLN C 1 249 ? -22.960 5.999 3.062 1.00 30.67 248 GLN C C 1
ATOM 5527 O O . GLN C 1 249 ? -22.698 6.427 4.188 1.00 34.47 248 GLN C O 1
ATOM 5533 N N . LYS C 1 250 ? -22.848 4.715 2.724 1.00 24.17 249 LYS C N 1
ATOM 5534 C CA . LYS C 1 250 ? -22.262 3.716 3.630 1.00 27.64 249 LYS C CA 1
ATOM 5535 C C . LYS C 1 250 ? -22.990 3.566 4.977 1.00 32.42 249 LYS C C 1
ATOM 5536 O O . LYS C 1 250 ? -22.374 3.571 6.058 1.00 28.97 249 LYS C O 1
ATOM 5542 N N . LEU C 1 251 ? -24.302 3.406 4.911 1.00 33.33 250 LEU C N 1
ATOM 5543 C CA . LEU C 1 251 ? -25.082 3.174 6.117 1.00 33.60 250 LEU C CA 1
ATOM 5544 C C . LEU C 1 251 ? -25.378 1.678 6.227 1.00 33.53 250 LEU C C 1
ATOM 5545 O O . LEU C 1 251 ? -26.001 1.101 5.343 1.00 36.59 250 LEU C O 1
ATOM 5550 N N . SER C 1 252 ? -24.903 1.044 7.297 1.00 36.47 251 SER C N 1
ATOM 5551 C CA . SER C 1 252 ? -25.168 -0.378 7.523 1.00 43.37 251 SER C CA 1
ATOM 5552 C C . SER C 1 252 ? -26.570 -0.619 8.079 1.00 56.00 251 SER C C 1
ATOM 5553 O O . SER C 1 252 ? -27.183 -1.649 7.800 1.00 66.37 251 SER C O 1
ATOM 5556 N N . GLY D 1 4 ? -45.916 31.005 2.396 1.00 97.40 3 GLY D N 1
ATOM 5557 C CA . GLY D 1 4 ? -46.077 30.287 3.647 1.00 96.64 3 GLY D CA 1
ATOM 5558 C C . GLY D 1 4 ? -45.304 28.983 3.644 1.00 91.35 3 GLY D C 1
ATOM 5559 O O . GLY D 1 4 ? -45.852 27.920 3.944 1.00 96.05 3 GLY D O 1
ATOM 5560 N N . ASN D 1 5 ? -44.018 29.074 3.320 1.00 80.78 4 ASN D N 1
ATOM 5561 C CA A ASN D 1 5 ? -43.220 27.865 3.153 0.47 76.05 4 ASN D CA 1
ATOM 5562 C CA B ASN D 1 5 ? -43.131 27.920 3.157 0.53 75.25 4 ASN D CA 1
ATOM 5563 C C . ASN D 1 5 ? -42.855 27.146 4.452 1.00 72.57 4 ASN D C 1
ATOM 5564 O O . ASN D 1 5 ? -43.101 25.943 4.558 1.00 78.63 4 ASN D O 1
ATOM 5573 N N . TYR D 1 6 ? -42.306 27.852 5.437 1.00 63.10 5 TYR D N 1
ATOM 5574 C CA . TYR D 1 6 ? -41.961 27.219 6.711 1.00 58.48 5 TYR D CA 1
ATOM 5575 C C . TYR D 1 6 ? -43.083 27.369 7.734 1.00 61.05 5 TYR D C 1
ATOM 5576 O O . TYR D 1 6 ? -42.878 27.156 8.930 1.00 61.57 5 TYR D O 1
ATOM 5585 N N . GLN D 1 7 ? -44.262 27.736 7.242 1.00 61.56 6 GLN D N 1
ATOM 5586 C CA . GLN D 1 7 ? -45.456 27.903 8.064 1.00 67.22 6 GLN D CA 1
ATOM 5587 C C . GLN D 1 7 ? -45.797 26.630 8.836 1.00 69.24 6 GLN D C 1
ATOM 5588 O O . GLN D 1 7 ? -45.957 25.561 8.243 1.00 68.26 6 GLN D O 1
ATOM 5594 N N . GLY D 1 8 ? -45.908 26.745 10.157 1.00 69.77 7 GLY D N 1
ATOM 5595 C CA . GLY D 1 8 ? -46.287 25.615 10.984 1.00 67.58 7 GLY D CA 1
ATOM 5596 C C . GLY D 1 8 ? -45.114 24.711 11.298 1.00 64.28 7 GLY D C 1
ATOM 5597 O O . GLY D 1 8 ? -45.271 23.677 11.952 1.00 67.32 7 GLY D O 1
ATOM 5598 N N . LYS D 1 9 ? -43.933 25.092 10.823 1.00 60.90 8 LYS D N 1
ATOM 5599 C CA . LYS D 1 9 ? -42.724 24.344 11.135 1.00 54.41 8 LYS D CA 1
ATOM 5600 C C . LYS D 1 9 ? -42.048 24.937 12.355 1.00 51.59 8 LYS D C 1
ATOM 5601 O O . LYS D 1 9 ? -42.223 26.116 12.662 1.00 53.98 8 LYS D O 1
ATOM 5607 N N . LYS D 1 10 ? -41.277 24.104 13.044 1.00 46.33 9 LYS D N 1
ATOM 5608 C CA . LYS D 1 10 ? -40.611 24.496 14.275 1.00 48.56 9 LYS D CA 1
ATOM 5609 C C . LYS D 1 10 ? -39.162 24.036 14.234 1.00 41.27 9 LYS D C 1
ATOM 5610 O O . LYS D 1 10 ? -38.879 22.865 13.940 1.00 36.07 9 LYS D O 1
ATOM 5616 N N . ALA D 1 11 ? -38.248 24.964 14.511 1.00 32.69 10 ALA D N 1
ATOM 5617 C CA . ALA D 1 11 ? -36.823 24.672 14.438 1.00 41.28 10 ALA D CA 1
ATOM 5618 C C . ALA D 1 11 ? -36.066 25.132 15.681 1.00 38.24 10 ALA D C 1
ATOM 5619 O O . ALA D 1 11 ? -36.382 26.167 16.288 1.00 34.65 10 ALA D O 1
ATOM 5621 N N . ILE D 1 12 ? -35.068 24.342 16.048 1.00 30.50 11 ILE D N 1
ATOM 5622 C CA . ILE D 1 12 ? -34.086 24.728 17.048 1.00 32.74 11 ILE D CA 1
ATOM 5623 C C . ILE D 1 12 ? -32.744 24.944 16.361 1.00 32.39 11 ILE D C 1
ATOM 5624 O O . ILE D 1 12 ? -32.224 24.040 15.701 1.00 33.73 11 ILE D O 1
ATOM 5629 N N . VAL D 1 13 ? -32.184 26.144 16.494 1.00 29.65 12 VAL D N 1
ATOM 5630 C CA . VAL D 1 13 ? -30.826 26.399 16.008 1.00 29.38 12 VAL D CA 1
ATOM 5631 C C . VAL D 1 13 ? -29.867 26.555 17.192 1.00 36.41 12 VAL D C 1
ATOM 5632 O O . VAL D 1 13 ? -29.960 27.521 17.943 1.00 38.59 12 VAL D O 1
ATOM 5636 N N . ILE D 1 14 ? -28.959 25.593 17.362 1.00 28.10 13 ILE D N 1
ATOM 5637 C CA . ILE D 1 14 ? -27.960 25.672 18.421 1.00 30.50 13 ILE D CA 1
ATOM 5638 C C . ILE D 1 14 ? -26.829 26.559 17.903 1.00 38.83 13 ILE D C 1
ATOM 5639 O O . ILE D 1 14 ? -26.223 26.244 16.882 1.00 38.25 13 ILE D O 1
ATOM 5644 N N . GLY D 1 15 ? -26.548 27.667 18.591 1.00 36.46 14 GLY D N 1
ATOM 5645 C CA . GLY D 1 15 ? -25.609 28.662 18.084 1.00 38.82 14 GLY D CA 1
ATOM 5646 C C . GLY D 1 15 ? -26.194 29.486 16.940 1.00 43.59 14 GLY D C 1
ATOM 5647 O O . GLY D 1 15 ? -25.616 29.542 15.848 1.00 42.33 14 GLY D O 1
ATOM 5648 N N . GLY D 1 16 ? -27.338 30.131 17.181 1.00 35.20 15 GLY D N 1
ATOM 5649 C CA . GLY D 1 16 ? -27.995 30.933 16.155 1.00 36.33 15 GLY D CA 1
ATOM 5650 C C . GLY D 1 16 ? -28.012 32.437 16.398 1.00 37.85 15 GLY D C 1
ATOM 5651 O O . GLY D 1 16 ? -28.735 33.178 15.735 1.00 41.46 15 GLY D O 1
ATOM 5652 N N . THR D 1 17 ? -27.195 32.887 17.340 1.00 39.28 16 THR D N 1
ATOM 5653 C CA . THR D 1 17 ? -27.102 34.300 17.685 1.00 44.10 16 THR D CA 1
ATOM 5654 C C . THR D 1 17 ? -26.190 35.080 16.747 1.00 42.69 16 THR D C 1
ATOM 5655 O O . THR D 1 17 ? -26.066 36.298 16.864 1.00 45.19 16 THR D O 1
ATOM 5659 N N . HIS D 1 18 ? -25.545 34.379 15.822 1.00 42.08 17 HIS D N 1
ATOM 5660 C CA . HIS D 1 18 ? -24.340 34.898 15.191 1.00 54.06 17 HIS D CA 1
ATOM 5661 C C . HIS D 1 18 ? -24.152 34.244 13.826 1.00 49.65 17 HIS D C 1
ATOM 5662 O O . HIS D 1 18 ? -24.497 33.078 13.660 1.00 38.17 17 HIS D O 1
ATOM 5669 N N . GLY D 1 19 ? -23.611 34.995 12.865 1.00 53.13 18 GLY D N 1
ATOM 5670 C CA . GLY D 1 19 ? -23.204 34.460 11.570 1.00 51.89 18 GLY D CA 1
ATOM 5671 C C . GLY D 1 19 ? -24.124 33.484 10.857 1.00 43.75 18 GLY D C 1
ATOM 5672 O O . GLY D 1 19 ? -25.291 33.795 10.586 1.00 36.90 18 GLY D O 1
ATOM 5681 N N . GLY D 1 21 ? -25.502 30.583 11.811 1.00 32.56 20 GLY D N 1
ATOM 5682 C CA . GLY D 1 21 ? -26.687 30.248 12.579 1.00 35.39 20 GLY D CA 1
ATOM 5683 C C . GLY D 1 21 ? -27.746 31.332 12.502 1.00 34.14 20 GLY D C 1
ATOM 5684 O O . GLY D 1 21 ? -28.922 31.041 12.273 1.00 41.99 20 GLY D O 1
ATOM 5685 N N . LEU D 1 22 ? -27.331 32.585 12.688 1.00 38.18 21 LEU D N 1
ATOM 5686 C CA . LEU D 1 22 ? -28.259 33.719 12.651 1.00 40.52 21 LEU D CA 1
ATOM 5687 C C . LEU D 1 22 ? -28.852 33.946 11.262 1.00 39.80 21 LEU D C 1
ATOM 5688 O O . LEU D 1 22 ? -30.035 34.256 11.137 1.00 42.73 21 LEU D O 1
ATOM 5693 N N . ALA D 1 23 ? -28.038 33.802 10.221 1.00 42.13 22 ALA D N 1
ATOM 5694 C CA . ALA D 1 23 ? -28.563 33.881 8.863 1.00 43.38 22 ALA D CA 1
ATOM 5695 C C . ALA D 1 23 ? -29.614 32.794 8.636 1.00 33.57 22 ALA D C 1
ATOM 5696 O O . ALA D 1 23 ? -30.595 32.991 7.922 1.00 34.93 22 ALA D O 1
ATOM 5698 N N . THR D 1 24 ? -29.397 31.639 9.247 1.00 30.06 23 THR D N 1
ATOM 5699 C CA . THR D 1 24 ? -30.351 30.541 9.154 1.00 31.95 23 THR D CA 1
ATOM 5700 C C . THR D 1 24 ? -31.629 30.907 9.922 1.00 35.72 23 THR D C 1
ATOM 5701 O O . THR D 1 24 ? -32.736 30.637 9.458 1.00 35.95 23 THR D O 1
ATOM 5705 N N . VAL D 1 25 ? -31.473 31.542 11.083 1.00 35.18 24 VAL D N 1
ATOM 5706 C CA . VAL D 1 25 ? -32.615 32.023 11.854 1.00 28.54 24 VAL D CA 1
ATOM 5707 C C . VAL D 1 25 ? -33.434 33.040 11.072 1.00 35.74 24 VAL D C 1
ATOM 5708 O O . VAL D 1 25 ? -34.666 32.999 11.105 1.00 36.74 24 VAL D O 1
ATOM 5712 N N . ARG D 1 26 ? -32.763 33.938 10.351 1.00 33.10 25 ARG D N 1
ATOM 5713 C CA . ARG D 1 26 ? -33.484 34.982 9.621 1.00 44.08 25 ARG D CA 1
ATOM 5714 C C . ARG D 1 26 ? -34.367 34.391 8.536 1.00 50.46 25 ARG D C 1
ATOM 5715 O O . ARG D 1 26 ? -35.503 34.816 8.376 1.00 37.20 25 ARG D O 1
ATOM 5723 N N . ARG D 1 27 ? -33.853 33.406 7.798 1.00 33.43 26 ARG D N 1
ATOM 5724 C CA . ARG D 1 27 ? -34.643 32.795 6.734 1.00 34.53 26 ARG D CA 1
ATOM 5725 C C . ARG D 1 27 ? -35.815 31.996 7.293 1.00 40.46 26 ARG D C 1
ATOM 5726 O O . ARG D 1 27 ? -36.901 31.999 6.722 1.00 46.68 26 ARG D O 1
ATOM 5734 N N . LEU D 1 28 ? -35.586 31.321 8.414 1.00 32.10 27 LEU D N 1
ATOM 5735 C CA . LEU D 1 28 ? -36.636 30.559 9.080 1.00 35.60 27 LEU D CA 1
ATOM 5736 C C . LEU D 1 28 ? -37.791 31.471 9.521 1.00 41.43 27 LEU D C 1
ATOM 5737 O O . LEU D 1 28 ? -38.965 31.177 9.267 1.00 44.87 27 LEU D O 1
ATOM 5742 N N . VAL D 1 29 ? -37.456 32.588 10.160 1.00 41.30 28 VAL D N 1
ATOM 5743 C CA . VAL D 1 29 ? -38.476 33.506 10.674 1.00 40.83 28 VAL D CA 1
ATOM 5744 C C . VAL D 1 29 ? -39.221 34.210 9.546 1.00 46.84 28 VAL D C 1
ATOM 5745 O O . VAL D 1 29 ? -40.439 34.398 9.614 1.00 50.71 28 VAL D O 1
ATOM 5749 N N . GLU D 1 30 ? -38.503 34.596 8.496 1.00 52.39 29 GLU D N 1
ATOM 5750 C CA . GLU D 1 30 ? -39.163 35.272 7.379 1.00 62.08 29 GLU D CA 1
ATOM 5751 C C . GLU D 1 30 ? -39.979 34.287 6.549 1.00 56.94 29 GLU D C 1
ATOM 5752 O O . GLU D 1 30 ? -40.930 34.668 5.861 1.00 57.27 29 GLU D O 1
ATOM 5758 N N . GLY D 1 31 ? -39.625 33.013 6.658 1.00 53.42 30 GLY D N 1
ATOM 5759 C CA . GLY D 1 31 ? -40.408 31.960 6.045 1.00 57.54 30 GLY D CA 1
ATOM 5760 C C . GLY D 1 31 ? -41.599 31.544 6.890 1.00 56.06 30 GLY D C 1
ATOM 5761 O O . GLY D 1 31 ? -42.410 30.724 6.459 1.00 58.50 30 GLY D O 1
ATOM 5762 N N . GLY D 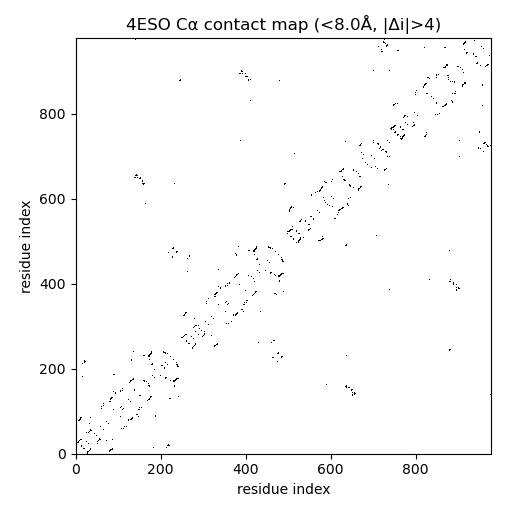1 32 ? -41.703 32.099 8.096 1.00 54.19 31 GLY D N 1
ATOM 5763 C CA . GLY D 1 32 ? -42.867 31.878 8.945 1.00 58.39 31 GLY D CA 1
ATOM 5764 C C . GLY D 1 32 ? -42.759 30.745 9.957 1.00 56.16 31 GLY D C 1
ATOM 5765 O O . GLY D 1 32 ? -43.772 30.283 10.490 1.00 59.15 31 GLY D O 1
ATOM 5766 N N . ALA D 1 33 ? -41.539 30.295 10.228 1.00 53.46 32 ALA D N 1
ATOM 5767 C CA . ALA D 1 33 ? -41.325 29.211 11.182 1.00 52.63 32 ALA D CA 1
ATOM 5768 C C . ALA D 1 33 ? -41.170 29.740 12.601 1.00 51.68 32 ALA D C 1
ATOM 5769 O O . ALA D 1 33 ? -40.766 30.883 12.797 1.00 55.32 32 ALA D O 1
ATOM 5771 N N . GLU D 1 34 ? -41.482 28.904 13.589 1.00 48.06 33 GLU D N 1
ATOM 5772 C CA . GLU D 1 34 ? -41.220 29.243 14.987 1.00 51.97 33 GLU D CA 1
ATOM 5773 C C . GLU D 1 34 ? -39.857 28.686 15.375 1.00 46.16 33 GLU D C 1
ATOM 5774 O O . GLU D 1 34 ? -39.590 27.502 15.169 1.00 45.73 33 GLU D O 1
ATOM 5780 N N . VAL D 1 35 ? -38.993 29.540 15.919 1.00 41.43 34 VAL D N 1
ATOM 5781 C CA . VAL D 1 35 ? -37.594 29.182 16.136 1.00 43.04 34 VAL D CA 1
ATOM 5782 C C . VAL D 1 35 ? -37.152 29.394 17.579 1.00 42.64 34 VAL D C 1
ATOM 5783 O O . VAL D 1 35 ? -37.454 30.427 18.175 1.00 38.35 34 VAL D O 1
ATOM 5787 N N . LEU D 1 36 ? -36.452 28.401 18.129 1.00 40.08 35 LEU D N 1
ATOM 5788 C CA . LEU D 1 36 ? -35.764 28.516 19.419 1.00 35.52 35 LEU D CA 1
ATOM 5789 C C . LEU D 1 36 ? -34.274 28.440 19.150 1.00 38.25 35 LEU D C 1
ATOM 5790 O O . LEU D 1 36 ? -33.801 27.493 18.512 1.00 36.23 35 LEU D O 1
ATOM 5795 N N . LEU D 1 37 ? -33.519 29.428 19.618 1.00 37.99 36 LEU D N 1
ATOM 5796 C CA . LEU D 1 37 ? -32.081 29.435 19.353 1.00 39.02 36 LEU D CA 1
ATOM 5797 C C . LEU D 1 37 ? -31.287 29.594 20.636 1.00 38.28 36 LEU D C 1
ATOM 5798 O O . LEU D 1 37 ? -31.773 30.169 21.612 1.00 36.39 36 LEU D O 1
ATOM 5803 N N . THR D 1 38 ? -30.058 29.092 20.627 1.00 33.52 37 THR D N 1
ATOM 5804 C CA . THR D 1 38 ? -29.170 29.218 21.774 1.00 40.18 37 THR D CA 1
ATOM 5805 C C . THR D 1 38 ? -27.875 29.910 21.393 1.00 48.67 37 THR D C 1
ATOM 5806 O O . THR D 1 38 ? -27.514 29.992 20.213 1.00 41.87 37 THR D O 1
ATOM 5810 N N . GLY D 1 39 ? -27.190 30.401 22.418 1.00 48.49 38 GLY D N 1
ATOM 5811 C CA . GLY D 1 39 ? -25.887 31.017 22.286 1.00 43.22 38 GLY D CA 1
ATOM 5812 C C . GLY D 1 39 ? -25.294 31.127 23.673 1.00 43.81 38 GLY D C 1
ATOM 5813 O O . GLY D 1 39 ? -25.985 30.868 24.655 1.00 46.34 38 GLY D O 1
ATOM 5814 N N . ARG D 1 40 ? -24.022 31.510 23.753 1.00 43.83 39 ARG D N 1
ATOM 5815 C CA . ARG D 1 40 ? -23.317 31.640 25.026 1.00 57.90 39 ARG D CA 1
ATOM 5816 C C . ARG D 1 40 ? -23.212 33.092 25.485 1.00 58.63 39 ARG D C 1
ATOM 5817 O O . ARG D 1 40 ? -23.430 33.410 26.656 1.00 61.52 39 ARG D O 1
ATOM 5825 N N . ASN D 1 41 ? -22.857 33.958 24.539 1.00 55.28 40 ASN D N 1
ATOM 5826 C CA . ASN D 1 41 ? -22.497 35.348 24.805 1.00 59.63 40 ASN D CA 1
ATOM 5827 C C . ASN D 1 41 ? -23.693 36.219 25.199 1.00 58.61 40 ASN D C 1
ATOM 5828 O O . ASN D 1 41 ? -24.719 36.213 24.519 1.00 45.79 40 ASN D O 1
ATOM 5833 N N . GLU D 1 42 ? -23.550 36.968 26.291 1.00 51.28 41 GLU D N 1
ATOM 5834 C CA . GLU D 1 42 ? -24.636 37.810 26.802 1.00 54.85 41 GLU D CA 1
ATOM 5835 C C . GLU D 1 42 ? -25.068 38.880 25.797 1.00 50.50 41 GLU D C 1
ATOM 5836 O O . GLU D 1 42 ? -26.255 39.146 25.631 1.00 49.62 41 GLU D O 1
ATOM 5842 N N . SER D 1 43 ? -24.098 39.486 25.126 1.00 51.02 42 SER D N 1
ATOM 5843 C CA . SER D 1 43 ? -24.363 40.604 24.234 1.00 54.55 42 SER D CA 1
ATOM 5844 C C . SER D 1 43 ? -25.183 40.178 23.017 1.00 52.67 42 SER D C 1
ATOM 5845 O O . SER D 1 43 ? -26.110 40.878 22.601 1.00 50.02 42 SER D O 1
ATOM 5848 N N . ASN D 1 44 ? -24.836 39.025 22.456 1.00 47.10 43 ASN D N 1
ATOM 5849 C CA . ASN D 1 44 ? -25.516 38.499 21.274 1.00 46.76 43 ASN D CA 1
ATOM 5850 C C . ASN D 1 44 ? -26.974 38.131 21.542 1.00 48.10 43 ASN D C 1
ATOM 5851 O O . ASN D 1 44 ? -27.850 38.397 20.715 1.00 44.46 43 ASN D O 1
ATOM 5856 N N . ILE D 1 45 ? -27.223 37.534 22.705 1.00 42.14 44 ILE D N 1
ATOM 5857 C CA . ILE D 1 45 ? -28.582 37.222 23.141 1.00 45.53 44 ILE D CA 1
ATOM 5858 C C . ILE D 1 45 ? -29.403 38.500 23.323 1.00 49.74 44 ILE D C 1
ATOM 5859 O O . ILE D 1 45 ? -30.559 38.576 22.902 1.00 50.58 44 ILE D O 1
ATOM 5864 N N . ALA D 1 46 ? -28.793 39.498 23.955 1.00 46.87 45 ALA D N 1
ATOM 5865 C CA . ALA D 1 46 ? -29.454 40.774 24.201 1.00 57.48 45 ALA D CA 1
ATOM 5866 C C . ALA D 1 46 ? -29.930 41.408 22.894 1.00 61.01 45 ALA D C 1
ATOM 5867 O O . ALA D 1 46 ? -31.080 41.839 22.792 1.00 65.21 45 ALA D O 1
ATOM 5869 N N . ARG D 1 47 ? -29.046 41.455 21.896 1.00 58.73 46 ARG D N 1
ATOM 5870 C CA . ARG D 1 47 ? -29.397 41.989 20.578 1.00 54.08 46 ARG D CA 1
ATOM 5871 C C . ARG D 1 47 ? -30.593 41.259 19.977 1.00 56.89 46 ARG D C 1
ATOM 5872 O O . ARG D 1 47 ? -31.565 41.889 19.554 1.00 63.84 46 ARG D O 1
ATOM 5880 N N . ILE D 1 48 ? -30.512 39.931 19.952 1.00 50.23 47 ILE D N 1
ATOM 5881 C CA . ILE D 1 48 ? -31.576 39.086 19.409 1.00 50.89 47 ILE D CA 1
ATOM 5882 C C . ILE D 1 48 ? -32.940 39.318 20.086 1.00 54.40 47 ILE D C 1
ATOM 5883 O O . ILE D 1 48 ? -33.952 39.526 19.400 1.00 47.43 47 ILE D O 1
ATOM 5888 N N . ARG D 1 49 ? -32.957 39.297 21.423 1.00 55.51 48 ARG D N 1
ATOM 5889 C CA . ARG D 1 49 ? -34.179 39.520 22.204 1.00 57.90 48 ARG D CA 1
ATOM 5890 C C . ARG D 1 49 ? -34.834 40.864 21.905 1.00 56.37 48 ARG D C 1
ATOM 5891 O O . ARG D 1 49 ? -36.028 41.039 22.130 1.00 60.22 48 ARG D O 1
ATOM 5899 N N . GLU D 1 50 ? -34.047 41.818 21.420 1.00 52.34 49 GLU D N 1
ATOM 5900 C CA . GLU D 1 50 ? -34.571 43.134 21.071 1.00 59.05 49 GLU D CA 1
ATOM 5901 C C . GLU D 1 50 ? -35.060 43.165 19.623 1.00 65.88 49 GLU D C 1
ATOM 5902 O O . GLU D 1 50 ? -36.176 43.607 19.345 1.00 74.63 49 GLU D O 1
ATOM 5908 N N . GLU D 1 51 ? -34.217 42.687 18.713 1.00 65.25 50 GLU D N 1
ATOM 5909 C CA . GLU D 1 51 ? -34.498 42.728 17.278 1.00 67.95 50 GLU D CA 1
ATOM 5910 C C . GLU D 1 51 ? -35.712 41.894 16.847 1.00 66.19 50 GLU D C 1
ATOM 5911 O O . GLU D 1 51 ? -36.446 42.273 15.932 1.00 71.83 50 GLU D O 1
ATOM 5917 N N . PHE D 1 52 ? -35.932 40.767 17.515 1.00 69.05 51 PHE D N 1
ATOM 5918 C CA . PHE D 1 52 ? -36.934 39.808 17.054 1.00 66.68 51 PHE D CA 1
ATOM 5919 C C . PHE D 1 52 ? -38.248 39.758 17.841 1.00 67.45 51 PHE D C 1
ATOM 5920 O O . PHE D 1 52 ? -39.321 39.829 17.252 1.00 65.98 51 PHE D O 1
ATOM 5928 N N . GLY D 1 53 ? -38.166 39.608 19.159 1.00 73.83 52 GLY D N 1
ATOM 5929 C CA . GLY D 1 53 ? -39.356 39.394 19.963 1.00 87.03 52 GLY D CA 1
ATOM 5930 C C . GLY D 1 53 ? -39.802 37.938 19.962 1.00 91.34 52 GLY D C 1
ATOM 5931 O O . GLY D 1 53 ? -39.282 37.127 19.194 1.00 89.78 52 GLY D O 1
ATOM 5932 N N . PRO D 1 54 ? -40.782 37.604 20.822 1.00 95.15 53 PRO D N 1
ATOM 5933 C CA . PRO D 1 54 ? -41.287 36.248 21.101 1.00 94.41 53 PRO D CA 1
ATOM 5934 C C . PRO D 1 54 ? -41.769 35.379 19.924 1.00 90.00 53 PRO D C 1
ATOM 5935 O O . PRO D 1 54 ? -42.392 34.350 20.190 1.00 88.72 53 PRO D O 1
ATOM 5939 N N . ARG D 1 55 ? -41.509 35.753 18.675 1.00 92.88 54 ARG D N 1
ATOM 5940 C CA . ARG D 1 55 ? -41.655 34.776 17.593 1.00 95.47 54 ARG D CA 1
ATOM 5941 C C . ARG D 1 55 ? -40.394 33.914 17.578 1.00 80.01 54 ARG D C 1
ATOM 5942 O O . ARG D 1 55 ? -40.398 32.778 17.088 1.00 80.02 54 ARG D O 1
ATOM 5950 N N . VAL D 1 56 ? -39.316 34.462 18.134 1.00 66.22 55 VAL D N 1
ATOM 5951 C CA . VAL D 1 56 ? -38.123 33.669 18.407 1.00 57.81 55 VAL D CA 1
ATOM 5952 C C . VAL D 1 56 ? -37.799 33.656 19.902 1.00 55.67 55 VAL D C 1
ATOM 5953 O O . VAL D 1 56 ? -37.990 34.644 20.613 1.00 58.86 55 VAL D O 1
ATOM 5957 N N . HIS D 1 57 ? -37.341 32.501 20.366 1.00 55.02 56 HIS D N 1
ATOM 5958 C CA . HIS D 1 57 ? -36.971 32.299 21.758 1.00 52.80 56 HIS D CA 1
ATOM 5959 C C . HIS D 1 57 ? -35.454 32.185 21.878 1.00 49.23 56 HIS D C 1
ATOM 5960 O O . HIS D 1 57 ? -34.864 31.186 21.473 1.00 47.93 56 HIS D O 1
ATOM 5967 N N . ALA D 1 58 ? -34.819 33.226 22.406 1.00 48.12 57 ALA D N 1
ATOM 5968 C CA . ALA D 1 58 ? -33.371 33.217 22.584 1.00 46.61 57 ALA D CA 1
ATOM 5969 C C . ALA D 1 58 ? -33.047 32.684 23.971 1.00 50.17 57 ALA D C 1
ATOM 5970 O O . ALA D 1 58 ? -33.485 33.241 24.971 1.00 49.60 57 ALA D O 1
ATOM 5972 N N . LEU D 1 59 ? -32.285 31.602 24.037 1.00 46.19 58 LEU D N 1
ATOM 5973 C CA . LEU D 1 59 ? -31.884 31.054 25.332 1.00 53.19 58 LEU D CA 1
ATOM 5974 C C . LEU D 1 59 ? -30.366 31.052 25.439 1.00 48.44 58 LEU D C 1
ATOM 5975 O O . LEU D 1 59 ? -29.681 30.572 24.538 1.00 42.21 58 LEU D O 1
ATOM 5980 N N . ARG D 1 60 ? -29.836 31.611 26.519 1.00 47.56 59 ARG D N 1
ATOM 5981 C CA . ARG D 1 60 ? -28.400 31.512 26.772 1.00 46.49 59 ARG D CA 1
ATOM 5982 C C . ARG D 1 60 ? -28.124 30.132 27.358 1.00 47.20 59 ARG D C 1
ATOM 5983 O O . ARG D 1 60 ? -28.727 29.743 28.358 1.00 52.31 59 ARG D O 1
ATOM 5991 N N . SER D 1 61 ? -27.210 29.392 26.743 1.00 44.36 60 SER D N 1
ATOM 5992 C CA . SER D 1 61 ? -27.001 28.001 27.111 1.00 50.77 60 SER D CA 1
ATOM 5993 C C . SER D 1 61 ? -25.682 27.511 26.535 1.00 51.77 60 SER D C 1
ATOM 5994 O O . SER D 1 61 ? -25.465 27.597 25.331 1.00 46.79 60 SER D O 1
ATOM 5997 N N . ASP D 1 62 ? -24.811 26.998 27.399 1.00 52.49 61 ASP D N 1
ATOM 5998 C CA . ASP D 1 62 ? -23.491 26.527 26.994 1.00 45.24 61 ASP D CA 1
ATOM 5999 C C . ASP D 1 62 ? -23.593 25.110 26.426 1.00 45.65 61 ASP D C 1
ATOM 6000 O O . ASP D 1 62 ? -23.982 24.178 27.127 1.00 47.94 61 ASP D O 1
ATOM 6005 N N . ILE D 1 63 ? -23.243 24.949 25.152 1.00 44.14 62 ILE D N 1
ATOM 6006 C CA . ILE D 1 63 ? -23.302 23.640 24.504 1.00 44.06 62 ILE D CA 1
ATOM 6007 C C . ILE D 1 63 ? -22.429 22.587 25.202 1.00 43.58 62 ILE D C 1
ATOM 6008 O O . ILE D 1 63 ? -22.676 21.389 25.074 1.00 43.65 62 ILE D O 1
ATOM 6013 N N . ALA D 1 64 ? -21.421 23.034 25.946 1.00 45.92 63 ALA D N 1
ATOM 6014 C CA . ALA D 1 64 ? -20.446 22.124 26.562 1.00 48.79 63 ALA D CA 1
ATOM 6015 C C . ALA D 1 64 ? -20.871 21.574 27.915 1.00 54.52 63 ALA D C 1
ATOM 6016 O O . ALA D 1 64 ? -20.236 20.653 28.448 1.00 53.31 63 ALA D O 1
ATOM 6018 N N . ASP D 1 65 ? -21.924 22.162 28.480 1.00 50.00 64 ASP D N 1
ATOM 6019 C CA . ASP D 1 65 ? -22.373 21.825 29.836 1.00 52.32 64 ASP D CA 1
ATOM 6020 C C . ASP D 1 65 ? -23.555 20.870 29.756 1.00 56.63 64 ASP D C 1
ATOM 6021 O O . ASP D 1 65 ? -24.630 21.236 29.265 1.00 51.06 64 ASP D O 1
ATOM 6026 N N . LEU D 1 66 ? -23.352 19.647 30.235 1.00 34.00 65 LEU D N 1
ATOM 6027 C CA . LEU D 1 66 ? -24.372 18.602 30.137 1.00 41.99 65 LEU D CA 1
ATOM 6028 C C . LEU D 1 66 ? -25.578 18.884 31.031 1.00 45.02 65 LEU D C 1
ATOM 6029 O O . LEU D 1 66 ? -26.707 18.504 30.707 1.00 40.76 65 LEU D O 1
ATOM 6034 N N . ASN D 1 67 ? -25.346 19.566 32.148 1.00 38.81 66 ASN D N 1
ATOM 6035 C CA . ASN D 1 67 ? -26.451 19.970 32.996 1.00 39.21 66 ASN D CA 1
ATOM 6036 C C . ASN D 1 67 ? -27.288 21.011 32.281 1.00 35.86 66 ASN D C 1
ATOM 6037 O O . ASN D 1 67 ? -28.520 20.970 32.335 1.00 33.39 66 ASN D O 1
ATOM 6042 N N . GLU D 1 68 ? -26.625 21.946 31.603 1.00 35.77 67 GLU D N 1
ATOM 6043 C CA A GLU D 1 68 ? -27.340 22.997 30.882 0.54 41.00 67 GLU D CA 1
ATOM 6044 C CA B GLU D 1 68 ? -27.350 22.990 30.891 0.46 40.63 67 GLU D CA 1
ATOM 6045 C C . GLU D 1 68 ? -28.164 22.392 29.755 1.00 38.35 67 GLU D C 1
ATOM 6046 O O . GLU D 1 68 ? -29.287 22.836 29.499 1.00 34.50 67 GLU D O 1
ATOM 6057 N N . ILE D 1 69 ? -27.605 21.364 29.110 1.00 34.58 68 ILE D N 1
ATOM 6058 C CA . ILE D 1 69 ? -28.269 20.649 28.014 1.00 31.65 68 ILE D CA 1
ATOM 6059 C C . ILE D 1 69 ? -29.596 20.039 28.488 1.00 38.94 68 ILE D C 1
ATOM 6060 O O . ILE D 1 69 ? -30.622 20.148 27.817 1.00 41.85 68 ILE D O 1
ATOM 6065 N N . ALA D 1 70 ? -29.579 19.417 29.662 1.00 30.51 69 ALA D N 1
ATOM 6066 C CA . ALA D 1 70 ? -30.800 18.841 30.222 1.00 39.17 69 ALA D CA 1
ATOM 6067 C C . ALA D 1 70 ? -31.887 19.896 30.453 1.00 35.53 69 ALA D C 1
ATOM 6068 O O . ALA D 1 70 ? -33.071 19.655 30.197 1.00 36.27 69 ALA D O 1
ATOM 6070 N N . VAL D 1 71 ? -31.499 21.059 30.957 1.00 38.38 70 VAL D N 1
ATOM 6071 C CA . VAL D 1 71 ? -32.486 22.109 31.180 1.00 42.48 70 VAL D CA 1
ATOM 6072 C C . VAL D 1 71 ? -32.922 22.654 29.822 1.00 40.66 70 VAL D C 1
ATOM 6073 O O . VAL D 1 71 ? -34.090 22.960 29.623 1.00 39.64 70 VAL D O 1
ATOM 6077 N N . LEU D 1 72 ? -31.989 22.740 28.879 1.00 39.70 71 LEU D N 1
ATOM 6078 C CA . LEU D 1 72 ? -32.333 23.197 27.532 1.00 40.31 71 LEU D CA 1
ATOM 6079 C C . LEU D 1 72 ? -33.386 22.301 26.885 1.00 40.66 71 LEU D C 1
ATOM 6080 O O . LEU D 1 72 ? -34.345 22.804 26.295 1.00 48.09 71 LEU D O 1
ATOM 6085 N N . GLY D 1 73 ? -33.219 20.984 27.008 1.00 35.15 72 GLY D N 1
ATOM 6086 C CA . GLY D 1 73 ? -34.190 20.041 26.467 1.00 34.76 72 GLY D CA 1
ATOM 6087 C C . GLY D 1 73 ? -35.564 20.159 27.113 1.00 39.45 72 GLY D C 1
ATOM 6088 O O . GLY D 1 73 ? -36.594 20.036 26.441 1.00 35.84 72 GLY D O 1
ATOM 6089 N N . ALA D 1 74 ? -35.592 20.402 28.422 1.00 39.21 73 ALA D N 1
ATOM 6090 C CA . ALA D 1 74 ? -36.858 20.600 29.114 1.00 39.34 73 ALA D CA 1
ATOM 6091 C C . ALA D 1 74 ? -37.571 21.842 28.607 1.00 40.59 73 ALA D C 1
ATOM 6092 O O . ALA D 1 74 ? -38.776 21.818 28.376 1.00 39.28 73 ALA D O 1
ATOM 6094 N N . ALA D 1 75 ? -36.830 22.932 28.440 1.00 37.63 74 ALA D N 1
ATOM 6095 C CA . ALA D 1 75 ? -37.443 24.181 27.982 1.00 51.88 74 ALA D CA 1
ATOM 6096 C C . ALA D 1 75 ? -37.962 24.071 26.538 1.00 45.65 74 ALA D C 1
ATOM 6097 O O . ALA D 1 75 ? -39.080 24.507 26.236 1.00 42.11 74 ALA D O 1
ATOM 6099 N N . ALA D 1 76 ? -37.147 23.492 25.658 1.00 44.66 75 ALA D N 1
ATOM 6100 C CA . ALA D 1 76 ? -37.517 23.336 24.252 1.00 42.10 75 ALA D CA 1
ATOM 6101 C C . ALA D 1 76 ? -38.806 22.536 24.113 1.00 41.76 75 ALA D C 1
ATOM 6102 O O . ALA D 1 76 ? -39.757 22.979 23.460 1.00 47.30 75 ALA D O 1
ATOM 6104 N N . GLY D 1 77 ? -38.832 21.360 24.738 1.00 40.40 76 GLY D N 1
ATOM 6105 C CA . GLY D 1 77 ? -40.026 20.531 24.773 1.00 42.20 76 GLY D CA 1
ATOM 6106 C C . GLY D 1 77 ? -41.252 21.285 25.267 1.00 46.03 76 GLY D C 1
ATOM 6107 O O . GLY D 1 77 ? -42.352 21.132 24.726 1.00 46.22 76 GLY D O 1
ATOM 6108 N N . GLN D 1 78 ? -41.067 22.109 26.296 1.00 42.86 77 GLN D N 1
ATOM 6109 C CA . GLN D 1 78 ? -42.161 22.924 26.812 1.00 45.58 77 GLN D CA 1
ATOM 6110 C C . GLN D 1 78 ? -42.628 23.953 25.780 1.00 44.07 77 GLN D C 1
ATOM 6111 O O . GLN D 1 78 ? -43.822 24.078 25.491 1.00 45.85 77 GLN D O 1
ATOM 6117 N N . THR D 1 79 ? -41.678 24.680 25.209 1.00 46.34 78 THR D N 1
ATOM 6118 C CA . THR D 1 79 ? -42.014 25.775 24.304 1.00 56.26 78 THR D CA 1
ATOM 6119 C C . THR D 1 79 ? -42.517 25.277 22.948 1.00 50.03 78 THR D C 1
ATOM 6120 O O . THR D 1 79 ? -43.610 25.637 22.509 1.00 54.85 78 THR D O 1
ATOM 6124 N N . LEU D 1 80 ? -41.716 24.440 22.301 1.00 47.38 79 LEU D N 1
ATOM 6125 C CA . LEU D 1 80 ? -42.017 23.985 20.948 1.00 46.48 79 LEU D CA 1
ATOM 6126 C C . LEU D 1 80 ? -42.880 22.728 20.907 1.00 45.35 79 LEU D C 1
ATOM 6127 O O . LEU D 1 80 ? -43.759 22.606 20.055 1.00 48.44 79 LEU D O 1
ATOM 6132 N N . GLY D 1 81 ? -42.637 21.801 21.828 1.00 41.61 80 GLY D N 1
ATOM 6133 C CA . GLY D 1 81 ? -43.418 20.579 21.883 1.00 42.48 80 GLY D CA 1
ATOM 6134 C C . GLY D 1 81 ? -42.768 19.522 21.019 1.00 45.10 80 GLY D C 1
ATOM 6135 O O . GLY D 1 81 ? -42.360 18.468 21.510 1.00 50.95 80 GLY D O 1
ATOM 6136 N N . ALA D 1 82 ? -42.679 19.809 19.722 1.00 41.14 81 ALA D N 1
ATOM 6137 C CA . ALA D 1 82 ? -42.015 18.922 18.774 1.00 40.95 81 ALA D CA 1
ATOM 6138 C C . ALA D 1 82 ? -41.552 19.740 17.577 1.00 39.80 81 ALA D C 1
ATOM 6139 O O . ALA D 1 82 ? -42.196 20.723 17.199 1.00 48.20 81 ALA D O 1
ATOM 6141 N N . ILE D 1 83 ? -40.451 19.324 16.967 1.00 37.35 82 ILE D N 1
ATOM 6142 C CA . ILE D 1 83 ? -39.812 20.131 15.938 1.00 37.46 82 ILE D CA 1
ATOM 6143 C C . ILE D 1 83 ? -39.589 19.398 14.621 1.00 43.28 82 ILE D C 1
ATOM 6144 O O . ILE D 1 83 ? -39.660 18.167 14.550 1.00 37.62 82 ILE D O 1
ATOM 6149 N N . ASP D 1 84 ? -39.296 20.180 13.590 1.00 45.26 83 ASP D N 1
ATOM 6150 C CA . ASP D 1 84 ? -39.089 19.662 12.243 1.00 47.55 83 ASP D CA 1
ATOM 6151 C C . ASP D 1 84 ? -37.619 19.718 11.871 1.00 46.45 83 ASP D C 1
ATOM 6152 O O . ASP D 1 84 ? -37.145 18.930 11.054 1.00 43.16 83 ASP D O 1
ATOM 6157 N N . LEU D 1 85 ? -36.896 20.659 12.477 1.00 40.19 84 LEU D N 1
ATOM 6158 C CA . LEU D 1 85 ? -35.467 20.822 12.214 1.00 37.11 84 LEU D CA 1
ATOM 6159 C C . LEU D 1 85 ? -34.653 21.105 13.471 1.00 35.82 84 LEU D C 1
ATOM 6160 O O . LEU D 1 85 ? -34.997 21.976 14.284 1.00 31.12 84 LEU D O 1
ATOM 6165 N N . LEU D 1 86 ? -33.578 20.346 13.631 1.00 26.97 85 LEU D N 1
ATOM 6166 C CA . LEU D 1 86 ? -32.556 20.651 14.629 1.00 32.47 85 LEU D CA 1
ATOM 6167 C C . LEU D 1 86 ? -31.267 20.984 13.886 1.00 30.57 85 LEU D C 1
ATOM 6168 O O . LEU D 1 86 ? -30.662 20.123 13.250 1.00 35.37 85 LEU D O 1
ATOM 6173 N N . HIS D 1 87 ? -30.852 22.243 13.961 1.00 32.67 86 HIS D N 1
ATOM 6174 C CA . HIS D 1 87 ? -29.620 22.690 13.313 1.00 25.88 86 HIS D CA 1
ATOM 6175 C C . HIS D 1 87 ? -28.502 22.889 14.335 1.00 34.39 86 HIS D C 1
ATOM 6176 O O . HIS D 1 87 ? -28.595 23.778 15.189 1.00 30.87 86 HIS D O 1
ATOM 6183 N N . ILE D 1 88 ? -27.441 22.089 14.236 1.00 30.63 87 ILE D N 1
ATOM 6184 C CA . ILE D 1 88 ? -26.267 22.252 15.101 1.00 29.25 87 ILE D CA 1
ATOM 6185 C C . ILE D 1 88 ? -25.223 23.168 14.454 1.00 30.64 87 ILE D C 1
ATOM 6186 O O . ILE D 1 88 ? -24.589 22.807 13.460 1.00 31.30 87 ILE D O 1
ATOM 6191 N N . ASN D 1 89 ? -25.027 24.353 15.016 1.00 31.36 88 ASN D N 1
ATOM 6192 C CA . ASN D 1 89 ? -24.149 25.322 14.373 1.00 36.44 88 ASN D CA 1
ATOM 6193 C C . ASN D 1 89 ? -22.941 25.756 15.213 1.00 49.60 88 ASN D C 1
ATOM 6194 O O . ASN D 1 89 ? -21.907 26.122 14.668 1.00 56.37 88 ASN D O 1
ATOM 6199 N N . ALA D 1 90 ? -23.066 25.709 16.534 1.00 48.90 89 ALA D N 1
ATOM 6200 C CA . ALA D 1 90 ? -21.989 26.182 17.408 1.00 51.52 89 ALA D CA 1
ATOM 6201 C C . ALA D 1 90 ? -20.637 25.495 17.165 1.00 51.82 89 ALA D C 1
ATOM 6202 O O . ALA D 1 90 ? -20.556 24.268 17.081 1.00 53.45 89 ALA D O 1
ATOM 6204 N N . GLY D 1 91 ? -19.582 26.303 17.043 1.00 44.92 90 GLY D N 1
ATOM 6205 C CA . GLY D 1 91 ? -18.231 25.799 16.847 1.00 43.66 90 GLY D CA 1
ATOM 6206 C C . GLY D 1 91 ? -17.176 26.808 17.279 1.00 49.47 90 GLY D C 1
ATOM 6207 O O . GLY D 1 91 ? -17.367 28.016 17.131 1.00 54.90 90 GLY D O 1
ATOM 6208 N N . VAL D 1 92 ? -16.068 26.319 17.831 1.00 46.86 91 VAL D N 1
ATOM 6209 C CA . VAL D 1 92 ? -14.956 27.190 18.209 1.00 47.15 91 VAL D CA 1
ATOM 6210 C C . VAL D 1 92 ? -13.636 26.648 17.655 1.00 43.42 91 VAL D C 1
ATOM 6211 O O . VAL D 1 92 ? -13.519 25.453 17.370 1.00 42.16 91 VAL D O 1
ATOM 6215 N N . SER D 1 93 ? -12.651 27.528 17.489 1.00 39.68 92 SER D N 1
ATOM 6216 C CA A SER D 1 93 ? -11.354 27.128 16.950 0.33 42.87 92 SER D CA 1
ATOM 6217 C CA B SER D 1 93 ? -11.355 27.128 16.946 0.67 43.33 92 SER D CA 1
ATOM 6218 C C . SER D 1 93 ? -10.210 27.915 17.586 1.00 43.51 92 SER D C 1
ATOM 6219 O O . SER D 1 93 ? -10.350 29.095 17.903 1.00 42.08 92 SER D O 1
ATOM 6224 N N . GLU D 1 94 ? -9.079 27.246 17.776 1.00 32.64 93 GLU D N 1
ATOM 6225 C CA . GLU D 1 94 ? -7.870 27.884 18.278 1.00 37.28 93 GLU D CA 1
ATOM 6226 C C . GLU D 1 94 ? -6.734 27.411 17.392 1.00 44.98 93 GLU D C 1
ATOM 6227 O O . GLU D 1 94 ? -6.380 26.235 17.409 1.00 48.71 93 GLU D O 1
ATOM 6233 N N . LEU D 1 95 ? -6.173 28.323 16.606 1.00 43.55 94 LEU D N 1
ATOM 6234 C CA . LEU D 1 95 ? -5.168 27.942 15.618 1.00 43.02 94 LEU D CA 1
ATOM 6235 C C . LEU D 1 95 ? -3.769 27.872 16.221 1.00 45.30 94 LEU D C 1
ATOM 6236 O O . LEU D 1 95 ? -3.223 28.876 16.679 1.00 47.83 94 LEU D O 1
ATOM 6241 N N . GLU D 1 96 ? -3.190 26.677 16.226 1.00 42.37 95 GLU D N 1
ATOM 6242 C CA . GLU D 1 96 ? -1.825 26.509 16.708 1.00 43.39 95 GLU D CA 1
ATOM 6243 C C . GLU D 1 96 ? -1.171 25.270 16.093 1.00 34.56 95 GLU D C 1
ATOM 6244 O O . GLU D 1 96 ? -1.858 24.287 15.786 1.00 32.06 95 GLU D O 1
ATOM 6250 N N . PRO D 1 97 ? 0.154 25.326 15.892 1.00 36.53 96 PRO D N 1
ATOM 6251 C CA . PRO D 1 97 ? 0.872 24.159 15.368 1.00 39.60 96 PRO D CA 1
ATOM 6252 C C . PRO D 1 97 ? 0.689 22.967 16.308 1.00 37.64 96 PRO D C 1
ATOM 6253 O O . PRO D 1 97 ? 0.517 23.160 17.511 1.00 35.79 96 PRO D O 1
ATOM 6257 N N . PHE D 1 98 ? 0.727 21.760 15.757 1.00 34.56 97 PHE D N 1
ATOM 6258 C CA . PHE D 1 98 ? 0.396 20.533 16.478 1.00 30.49 97 PHE D CA 1
ATOM 6259 C C . PHE D 1 98 ? 1.168 20.336 17.786 1.00 31.81 97 PHE D C 1
ATOM 6260 O O . PHE D 1 98 ? 0.607 19.881 18.790 1.00 36.56 97 PHE D O 1
ATOM 6268 N N . ASP D 1 99 ? 2.451 20.678 17.763 1.00 31.52 98 ASP D N 1
ATOM 6269 C CA . ASP D 1 99 ? 3.326 20.520 18.917 1.00 41.40 98 ASP D CA 1
ATOM 6270 C C . ASP D 1 99 ? 3.171 21.655 19.931 1.00 41.74 98 ASP D C 1
ATOM 6271 O O . ASP D 1 99 ? 3.887 21.694 20.930 1.00 45.03 98 ASP D O 1
ATOM 6276 N N . GLN D 1 100 ? 2.244 22.576 19.668 1.00 38.38 99 GLN D N 1
ATOM 6277 C CA . GLN D 1 100 ? 1.934 23.656 20.612 1.00 46.84 99 GLN D CA 1
ATOM 6278 C C . GLN D 1 100 ? 0.578 23.436 21.279 1.00 41.81 99 GLN D C 1
ATOM 6279 O O . GLN D 1 100 ? 0.179 24.184 22.174 1.00 42.15 99 GLN D O 1
ATOM 6285 N N . VAL D 1 101 ? -0.132 22.407 20.843 1.00 38.27 100 VAL D N 1
ATOM 6286 C CA . VAL D 1 101 ? -1.417 22.092 21.436 1.00 37.53 100 VAL D CA 1
ATOM 6287 C C . VAL D 1 101 ? -1.214 21.621 22.877 1.00 50.13 100 VAL D C 1
ATOM 6288 O O . VAL D 1 101 ? -0.416 20.719 23.144 1.00 32.07 100 VAL D O 1
ATOM 6292 N N . SER D 1 102 ? -1.902 22.281 23.806 1.00 44.44 101 SER D N 1
ATOM 6293 C CA . SER D 1 102 ? -1.909 21.867 25.201 1.00 34.67 101 SER D CA 1
ATOM 6294 C C . SER D 1 102 ? -3.180 21.063 25.440 1.00 34.60 101 SER D C 1
ATOM 6295 O O . SER D 1 102 ? -4.120 21.126 24.643 1.00 33.42 101 SER D O 1
ATOM 6298 N N . GLU D 1 103 ? -3.213 20.309 26.534 1.00 37.86 102 GLU D N 1
ATOM 6299 C CA . GLU D 1 103 ? -4.401 19.539 26.888 1.00 30.89 102 GLU D CA 1
ATOM 6300 C C . GLU D 1 103 ? -5.617 20.453 27.061 1.00 31.70 102 GLU D C 1
ATOM 6301 O O . GLU D 1 103 ? -6.728 20.077 26.705 1.00 31.54 102 GLU D O 1
ATOM 6307 N N . ALA D 1 104 ? -5.404 21.657 27.593 1.00 36.68 103 ALA D N 1
ATOM 6308 C CA . ALA D 1 104 ? -6.522 22.578 27.829 1.00 40.28 103 ALA D CA 1
ATOM 6309 C C . ALA D 1 104 ? -7.168 23.033 26.523 1.00 39.14 103 ALA D C 1
ATOM 6310 O O . ALA D 1 104 ? -8.382 22.928 26.351 1.00 39.11 103 ALA D O 1
ATOM 6312 N N . SER D 1 105 ? -6.353 23.519 25.591 1.00 40.10 104 SER D N 1
ATOM 6313 C CA . SER D 1 105 ? -6.859 23.948 24.290 1.00 38.46 104 SER D CA 1
ATOM 6314 C C . SER D 1 105 ? -7.513 22.788 23.545 1.00 36.53 104 SER D C 1
ATOM 6315 O O . SER D 1 105 ? -8.516 22.972 22.842 1.00 33.88 104 SER D O 1
ATOM 6318 N N . TYR D 1 106 ? -6.931 21.595 23.678 1.00 35.21 105 TYR D N 1
ATOM 6319 C CA . TYR D 1 106 ? -7.478 20.399 23.033 1.00 29.79 105 TYR D CA 1
ATOM 6320 C C . TYR D 1 106 ? -8.872 20.090 23.596 1.00 33.35 105 TYR D C 1
ATOM 6321 O O . TYR D 1 106 ? -9.847 19.925 22.847 1.00 28.35 105 TYR D O 1
ATOM 6330 N N . ASP D 1 107 ? -8.962 20.006 24.921 1.00 33.02 106 ASP D N 1
ATOM 6331 C CA . ASP D 1 107 ? -10.236 19.716 25.576 1.00 31.13 106 ASP D CA 1
ATOM 6332 C C . ASP D 1 107 ? -11.334 20.738 25.231 1.00 31.82 106 ASP D C 1
ATOM 6333 O O . ASP D 1 107 ? -12.472 20.360 24.927 1.00 30.71 106 ASP D O 1
ATOM 6338 N N . ARG D 1 108 ? -10.978 22.019 25.274 1.00 33.51 107 ARG D N 1
ATOM 6339 C CA . ARG D 1 108 ? -11.893 23.118 24.956 1.00 34.14 107 ARG D CA 1
ATOM 6340 C C . ARG D 1 108 ? -12.618 22.917 23.629 1.00 35.51 107 ARG D C 1
ATOM 6341 O O . ARG D 1 108 ? -13.842 23.002 23.554 1.00 38.85 107 ARG D O 1
ATOM 6349 N N . GLN D 1 109 ? -11.853 22.651 22.581 1.00 30.85 108 GLN D N 1
ATOM 6350 C CA . GLN D 1 109 ? -12.414 22.532 21.241 1.00 36.70 108 GLN D CA 1
ATOM 6351 C C . GLN D 1 109 ? -13.281 21.297 21.046 1.00 32.70 108 GLN D C 1
ATOM 6352 O O . GLN D 1 109 ? -14.339 21.373 20.422 1.00 30.59 108 GLN D O 1
ATOM 6358 N N . PHE D 1 110 ? -12.847 20.166 21.591 1.00 30.08 109 PHE D N 1
ATOM 6359 C CA . PHE D 1 110 ? -13.655 18.946 21.530 1.00 29.71 109 PHE D CA 1
ATOM 6360 C C . PHE D 1 110 ? -14.881 19.031 22.456 1.00 25.66 109 PHE D C 1
ATOM 6361 O O . PHE D 1 110 ? -15.907 18.409 22.183 1.00 25.92 109 PHE D O 1
ATOM 6369 N N . ALA D 1 111 ? -14.782 19.805 23.539 1.00 25.85 110 ALA D N 1
ATOM 6370 C CA . ALA D 1 111 ? -15.906 19.983 24.466 1.00 28.10 110 ALA D CA 1
ATOM 6371 C C . ALA D 1 111 ? -17.111 20.612 23.771 1.00 30.19 110 ALA D C 1
ATOM 6372 O O . ALA D 1 111 ? -18.246 20.168 23.945 1.00 34.91 110 ALA D O 1
ATOM 6374 N N . VAL D 1 112 ? -16.847 21.654 22.986 1.00 25.40 111 VAL D N 1
ATOM 6375 C CA . VAL D 1 112 ? -17.877 22.362 22.233 1.00 34.50 111 VAL D CA 1
ATOM 6376 C C . VAL D 1 112 ? -18.233 21.675 20.915 1.00 36.88 111 VAL D C 1
ATOM 6377 O O . VAL D 1 112 ? -19.401 21.410 20.632 1.00 35.44 111 VAL D O 1
ATOM 6381 N N . ASN D 1 113 ? -17.216 21.378 20.115 1.00 32.78 112 ASN D N 1
ATOM 6382 C CA . ASN D 1 113 ? -17.433 20.964 18.733 1.00 33.85 112 ASN D CA 1
ATOM 6383 C C . ASN D 1 113 ? -17.901 19.543 18.528 1.00 31.56 112 ASN D C 1
ATOM 6384 O O . ASN D 1 113 ? -18.474 19.225 17.493 1.00 35.89 112 ASN D O 1
ATOM 6389 N N . THR D 1 114 ? -17.645 18.685 19.505 1.00 27.45 113 THR D N 1
ATOM 6390 C CA . THR D 1 114 ? -17.899 17.255 19.340 1.00 29.38 113 THR D CA 1
ATOM 6391 C C . THR D 1 114 ? -18.748 16.692 20.469 1.00 28.94 113 THR D C 1
ATOM 6392 O O . THR D 1 114 ? -19.877 16.271 20.246 1.00 30.36 113 THR D O 1
ATOM 6396 N N . LYS D 1 115 ? -18.217 16.703 21.685 1.00 30.10 114 LYS D N 1
ATOM 6397 C CA . LYS D 1 115 ? -18.961 16.184 22.830 1.00 30.44 114 LYS D CA 1
ATOM 6398 C C . LYS D 1 115 ? -20.218 17.009 23.119 1.00 28.23 114 LYS D C 1
ATOM 6399 O O . LYS D 1 115 ? -21.298 16.458 23.346 1.00 26.54 114 LYS D O 1
ATOM 6405 N N . GLY D 1 116 ? -20.084 18.328 23.089 1.00 29.74 115 GLY D N 1
ATOM 6406 C CA . GLY D 1 116 ? -21.207 19.205 23.384 1.00 24.67 115 GLY D CA 1
ATOM 6407 C C . GLY D 1 116 ? -22.317 18.966 22.371 1.00 29.36 115 GLY D C 1
ATOM 6408 O O . GLY D 1 116 ? -23.489 18.844 22.723 1.00 29.44 115 GLY D O 1
ATOM 6409 N N . ALA D 1 117 ? -21.927 18.880 21.105 1.00 30.37 116 ALA D N 1
ATOM 6410 C CA . ALA D 1 117 ? -22.855 18.606 20.022 1.00 30.87 116 ALA D CA 1
ATOM 6411 C C . ALA D 1 117 ? -23.524 17.243 20.167 1.00 34.78 116 ALA D C 1
ATOM 6412 O O . ALA D 1 117 ? -24.721 17.119 19.928 1.00 34.22 116 ALA D O 1
ATOM 6414 N N . PHE D 1 118 ? -22.758 16.221 20.550 1.00 25.26 117 PHE D N 1
ATOM 6415 C CA . PHE D 1 118 ? -23.307 14.868 20.652 1.00 25.49 117 PHE D CA 1
ATOM 6416 C C . PHE D 1 118 ? -24.416 14.808 21.687 1.00 23.73 117 PHE D C 1
ATOM 6417 O O . PHE D 1 118 ? -25.510 14.321 21.420 1.00 30.13 117 PHE D O 1
ATOM 6425 N N . PHE D 1 119 ? -24.130 15.291 22.886 1.00 29.42 118 PHE D N 1
ATOM 6426 C CA . PHE D 1 119 ? -25.119 15.234 23.956 1.00 29.10 118 PHE D CA 1
ATOM 6427 C C . PHE D 1 119 ? -26.289 16.197 23.774 1.00 25.55 118 PHE D C 1
ATOM 6428 O O . PHE D 1 119 ? -27.391 15.928 24.250 1.00 28.11 118 PHE D O 1
ATOM 6436 N N . THR D 1 120 ? -26.066 17.306 23.072 1.00 27.78 119 THR D N 1
ATOM 6437 C CA . THR D 1 120 ? -27.173 18.193 22.706 1.00 26.06 119 THR D CA 1
ATOM 6438 C C . THR D 1 120 ? -28.103 17.449 21.745 1.00 28.97 119 THR D C 1
ATOM 6439 O O . THR D 1 120 ? -29.324 17.463 21.917 1.00 33.71 119 THR D O 1
ATOM 6443 N N . VAL D 1 121 ? -27.515 16.788 20.747 1.00 31.97 120 VAL D N 1
ATOM 6444 C CA . VAL D 1 121 ? -28.273 15.982 19.795 1.00 27.63 120 VAL D CA 1
ATOM 6445 C C . VAL D 1 121 ? -28.993 14.844 20.499 1.00 23.36 120 VAL D C 1
ATOM 6446 O O . VAL D 1 121 ? -30.177 14.623 20.276 1.00 31.71 120 VAL D O 1
ATOM 6450 N N . GLN D 1 122 ? -28.287 14.154 21.392 1.00 22.94 121 GLN D N 1
ATOM 6451 C CA . GLN D 1 122 ? -28.896 13.075 22.164 1.00 23.97 121 GLN D CA 1
ATOM 6452 C C . GLN D 1 122 ? -30.132 13.534 22.954 1.00 33.01 121 GLN D C 1
ATOM 6453 O O . GLN D 1 122 ? -31.153 12.839 22.960 1.00 39.97 121 GLN D O 1
ATOM 6459 N N . ARG D 1 123 ? -30.053 14.698 23.606 1.00 30.00 122 ARG D N 1
ATOM 6460 C CA . ARG D 1 123 ? -31.183 15.203 24.407 1.00 31.92 122 ARG D CA 1
ATOM 6461 C C . ARG D 1 123 ? -32.354 15.696 23.551 1.00 30.36 122 ARG D C 1
ATOM 6462 O O . ARG D 1 123 ? -33.518 15.475 23.886 1.00 33.09 122 ARG D O 1
ATOM 6470 N N . LEU D 1 124 ? -32.044 16.356 22.442 1.00 32.03 123 LEU D N 1
ATOM 6471 C CA . LEU D 1 124 ? -33.079 17.012 21.640 1.00 33.44 123 LEU D CA 1
ATOM 6472 C C . LEU D 1 124 ? -33.741 16.116 20.580 1.00 38.95 123 LEU D C 1
ATOM 6473 O O . LEU D 1 124 ? -34.840 16.419 20.111 1.00 32.76 123 LEU D O 1
ATOM 6478 N N . THR D 1 125 ? -33.079 15.021 20.205 1.00 42.41 124 THR D N 1
ATOM 6479 C CA . THR D 1 125 ? -33.592 14.108 19.165 1.00 36.56 124 THR D CA 1
ATOM 6480 C C . THR D 1 125 ? -35.021 13.543 19.367 1.00 32.98 124 THR D C 1
ATOM 6481 O O . THR D 1 125 ? -35.768 13.394 18.394 1.00 46.57 124 THR D O 1
ATOM 6485 N N . PRO D 1 126 ? -35.418 13.238 20.620 1.00 37.13 125 PRO D N 1
ATOM 6486 C CA . PRO D 1 126 ? -36.812 12.799 20.794 1.00 42.44 125 PRO D CA 1
ATOM 6487 C C . PRO D 1 126 ? -37.878 13.851 20.457 1.00 38.71 125 PRO D C 1
ATOM 6488 O O . PRO D 1 126 ? -39.038 13.473 20.321 1.00 38.73 125 PRO D O 1
ATOM 6492 N N . LEU D 1 127 ? -37.510 15.129 20.359 1.00 41.48 126 LEU D N 1
ATOM 6493 C CA . LEU D 1 127 ? -38.472 16.173 19.982 1.00 36.79 126 LEU D CA 1
ATOM 6494 C C . LEU D 1 127 ? -38.679 16.231 18.464 1.00 40.32 126 LEU D C 1
ATOM 6495 O O . LEU D 1 127 ? -39.597 16.900 17.988 1.00 39.16 126 LEU D O 1
ATOM 6500 N N . ILE D 1 128 ? -37.830 15.528 17.709 1.00 33.68 127 ILE D N 1
ATOM 6501 C CA . ILE D 1 128 ? -37.890 15.584 16.246 1.00 34.66 127 ILE D CA 1
ATOM 6502 C C . ILE D 1 128 ? -39.042 14.761 15.657 1.00 37.96 127 ILE D C 1
ATOM 6503 O O . ILE D 1 128 ? -39.138 13.541 15.850 1.00 39.26 127 ILE D O 1
ATOM 6508 N N . ARG D 1 129 ? -39.917 15.442 14.928 1.00 35.86 128 ARG D N 1
ATOM 6509 C CA . ARG D 1 129 ? -41.051 14.794 14.297 1.00 46.41 128 ARG D CA 1
ATOM 6510 C C . ARG D 1 129 ? -40.585 13.879 13.158 1.00 43.37 128 ARG D C 1
ATOM 6511 O O . ARG D 1 129 ? -39.545 14.128 12.520 1.00 35.33 128 ARG D O 1
ATOM 6519 N N . GLU D 1 130 ? -41.352 12.818 12.903 1.00 45.19 129 GLU D N 1
ATOM 6520 C CA . GLU D 1 130 ? -41.115 11.984 11.728 1.00 46.24 129 GLU D CA 1
ATOM 6521 C C . GLU D 1 130 ? -41.133 12.860 10.478 1.00 45.58 129 GLU D C 1
ATOM 6522 O O . GLU D 1 130 ? -42.014 13.706 10.324 1.00 39.83 129 GLU D O 1
ATOM 6528 N N . GLY D 1 131 ? -40.153 12.676 9.597 1.00 43.95 130 GLY D N 1
ATOM 6529 C CA . GLY D 1 131 ? -40.075 13.479 8.390 1.00 44.04 130 GLY D CA 1
ATOM 6530 C C . GLY D 1 131 ? -39.222 14.713 8.608 1.00 43.96 130 GLY D C 1
ATOM 6531 O O . GLY D 1 131 ? -38.953 15.467 7.670 1.00 45.33 130 GLY D O 1
ATOM 6532 N N . GLY D 1 132 ? -38.791 14.919 9.850 1.00 37.83 131 GLY D N 1
ATOM 6533 C CA . GLY D 1 132 ? -37.934 16.041 10.170 1.00 33.92 131 GLY D CA 1
ATOM 6534 C C . GLY D 1 132 ? -36.477 15.698 9.932 1.00 38.24 131 GLY D C 1
ATOM 6535 O O . GLY D 1 132 ? -36.160 14.609 9.455 1.00 37.82 131 GLY D O 1
ATOM 6536 N N . SER D 1 133 ? -35.575 16.611 10.273 1.00 34.90 132 SER D N 1
ATOM 6537 C CA . SER D 1 133 ? -34.154 16.332 10.080 1.00 36.92 132 SER D CA 1
ATOM 6538 C C . SER D 1 133 ? -33.228 17.060 11.045 1.00 37.57 132 SER D C 1
ATOM 6539 O O . SER D 1 133 ? -33.618 18.038 11.694 1.00 34.17 132 SER D O 1
ATOM 6542 N N . ILE D 1 134 ? -31.998 16.551 11.120 1.00 33.05 133 ILE D N 1
ATOM 6543 C CA . ILE D 1 134 ? -30.874 17.193 11.787 1.00 34.06 133 ILE D CA 1
ATOM 6544 C C . ILE D 1 134 ? -29.903 17.653 10.702 1.00 37.34 133 ILE D C 1
ATOM 6545 O O . ILE D 1 134 ? -29.558 16.885 9.800 1.00 38.39 133 ILE D O 1
ATOM 6550 N N . VAL D 1 135 ? -29.470 18.907 10.776 1.00 31.44 134 VAL D N 1
ATOM 6551 C CA . VAL D 1 135 ? -28.400 19.404 9.906 1.00 24.99 134 VAL D CA 1
ATOM 6552 C C . VAL D 1 135 ? -27.244 19.935 10.749 1.00 36.05 134 VAL D C 1
ATOM 6553 O O . VAL D 1 135 ? -27.431 20.853 11.573 1.00 27.40 134 VAL D O 1
ATOM 6557 N N . PHE D 1 136 ? -26.066 19.343 10.547 1.00 30.23 135 PHE D N 1
ATOM 6558 C CA . PHE D 1 136 ? -24.841 19.718 11.243 1.00 21.48 135 PHE D CA 1
ATOM 6559 C C . PHE D 1 136 ? -24.058 20.737 10.423 1.00 32.67 135 PHE D C 1
ATOM 6560 O O . PHE D 1 136 ? -23.913 20.569 9.205 1.00 29.81 135 PHE D O 1
ATOM 6568 N N . THR D 1 137 ? -23.538 21.781 11.069 1.00 28.78 136 THR D N 1
ATOM 6569 C CA . THR D 1 137 ? -22.548 22.651 10.411 1.00 30.17 136 THR D CA 1
ATOM 6570 C C . THR D 1 137 ? -21.128 22.120 10.630 1.00 35.36 136 THR D C 1
ATOM 6571 O O . THR D 1 137 ? -20.586 22.191 11.740 1.00 28.00 136 THR D O 1
ATOM 6575 N N . SER D 1 138 ? -20.520 21.594 9.566 1.00 35.15 137 SER D N 1
ATOM 6576 C CA . SER D 1 138 ? -19.143 21.100 9.639 1.00 34.32 137 SER D CA 1
ATOM 6577 C C . SER D 1 138 ? -18.194 22.150 9.080 1.00 36.68 137 SER D C 1
ATOM 6578 O O . SER D 1 138 ? -18.294 23.328 9.408 1.00 30.88 137 SER D O 1
ATOM 6581 N N . SER D 1 139 ? -17.281 21.721 8.220 1.00 28.85 138 SER D N 1
ATOM 6582 C CA . SER D 1 139 ? -16.231 22.605 7.742 1.00 31.31 138 SER D CA 1
ATOM 6583 C C . SER D 1 139 ? -15.535 21.932 6.593 1.00 33.82 138 SER D C 1
ATOM 6584 O O . SER D 1 139 ? -15.476 20.707 6.551 1.00 37.09 138 SER D O 1
ATOM 6587 N N . VAL D 1 140 ? -14.979 22.717 5.675 1.00 31.39 139 VAL D N 1
ATOM 6588 C CA . VAL D 1 140 ? -14.070 22.156 4.665 1.00 31.11 139 VAL D CA 1
ATOM 6589 C C . VAL D 1 140 ? -12.876 21.458 5.347 1.00 38.31 139 VAL D C 1
ATOM 6590 O O . VAL D 1 140 ? -12.245 20.552 4.782 1.00 36.32 139 VAL D O 1
ATOM 6594 N N . ALA D 1 141 ? -12.591 21.849 6.586 1.00 32.02 140 ALA D N 1
ATOM 6595 C CA . ALA D 1 141 ? -11.464 21.272 7.310 1.00 28.15 140 ALA D CA 1
ATOM 6596 C C . ALA D 1 141 ? -11.693 19.823 7.763 1.00 24.94 140 ALA D C 1
ATOM 6597 O O . ALA D 1 141 ? -10.764 19.162 8.247 1.00 25.92 140 ALA D O 1
ATOM 6599 N N . ASP D 1 142 ? -12.924 19.334 7.619 1.00 25.47 141 ASP D N 1
ATOM 6600 C CA . ASP D 1 142 ? -13.261 17.983 8.074 1.00 30.15 141 ASP D CA 1
ATOM 6601 C C . ASP D 1 142 ? -12.656 16.851 7.218 1.00 30.43 141 ASP D C 1
ATOM 6602 O O . ASP D 1 142 ? -12.801 15.686 7.557 1.00 29.49 141 ASP D O 1
ATOM 6607 N N . GLU D 1 143 ? -11.983 17.207 6.123 1.00 26.84 142 GLU D N 1
ATOM 6608 C CA . GLU D 1 143 ? -11.198 16.252 5.320 1.00 24.60 142 GLU D CA 1
ATOM 6609 C C . GLU D 1 143 ? -9.881 16.899 4.936 1.00 27.83 142 GLU D C 1
ATOM 6610 O O . GLU D 1 143 ? -9.853 18.077 4.579 1.00 32.56 142 GLU D O 1
ATOM 6616 N N . GLY D 1 144 ? -8.796 16.133 4.968 1.00 26.22 143 GLY D N 1
ATOM 6617 C CA . GLY D 1 144 ? -7.515 16.679 4.560 1.00 28.35 143 GLY D CA 1
ATOM 6618 C C . GLY D 1 144 ? -6.730 17.273 5.719 1.00 29.81 143 GLY D C 1
ATOM 6619 O O . GLY D 1 144 ? -7.175 17.253 6.870 1.00 29.07 143 GLY D O 1
ATOM 6620 N N . GLY D 1 145 ? -5.553 17.807 5.414 1.00 31.56 144 GLY D N 1
ATOM 6621 C CA . GLY D 1 145 ? -4.649 18.270 6.445 1.00 29.89 144 GLY D CA 1
ATOM 6622 C C . GLY D 1 145 ? -4.332 19.735 6.308 1.00 32.12 144 GLY D C 1
ATOM 6623 O O . GLY D 1 145 ? -3.704 20.150 5.341 1.00 27.13 144 GLY D O 1
ATOM 6624 N N . HIS D 1 146 ? -4.750 20.517 7.299 1.00 32.63 145 HIS D N 1
ATOM 6625 C CA . HIS D 1 146 ? -4.521 21.960 7.291 1.00 34.22 145 HIS D CA 1
ATOM 6626 C C . HIS D 1 146 ? -3.726 22.337 8.525 1.00 31.26 145 HIS D C 1
ATOM 6627 O O . HIS D 1 146 ? -4.281 22.331 9.618 1.00 34.27 145 HIS D O 1
ATOM 6634 N N . PRO D 1 147 ? -2.418 22.623 8.357 1.00 36.57 146 PRO D N 1
ATOM 6635 C CA . PRO D 1 147 ? -1.535 22.972 9.481 1.00 37.25 146 PRO D CA 1
ATOM 6636 C C . PRO D 1 147 ? -2.138 24.045 10.387 1.00 37.86 146 PRO D C 1
ATOM 6637 O O . PRO D 1 147 ? -2.651 25.043 9.879 1.00 31.40 146 PRO D O 1
ATOM 6641 N N . GLY D 1 148 ? -2.091 23.829 11.700 1.00 33.12 147 GLY D N 1
ATOM 6642 C CA . GLY D 1 148 ? -2.600 24.797 12.656 1.00 35.18 147 GLY D CA 1
ATOM 6643 C C . GLY D 1 148 ? -4.041 24.531 13.025 1.00 34.59 147 GLY D C 1
ATOM 6644 O O . GLY D 1 148 ? -4.619 25.228 13.849 1.00 41.66 147 GLY D O 1
ATOM 6658 N N . SER D 1 150 ? -5.172 21.142 13.630 1.00 29.35 149 SER D N 1
ATOM 6659 C CA . SER D 1 150 ? -5.222 19.716 13.960 1.00 28.08 149 SER D CA 1
ATOM 6660 C C . SER D 1 150 ? -6.450 19.416 14.803 1.00 27.92 149 SER D C 1
ATOM 6661 O O . SER D 1 150 ? -7.244 18.548 14.469 1.00 24.81 149 SER D O 1
ATOM 6664 N N . VAL D 1 151 ? -6.637 20.186 15.869 1.00 26.74 150 VAL D N 1
ATOM 6665 C CA . VAL D 1 151 ? -7.749 19.946 16.781 1.00 23.27 150 VAL D CA 1
ATOM 6666 C C . VAL D 1 151 ? -9.129 20.294 16.213 1.00 22.89 150 VAL D C 1
ATOM 6667 O O . VAL D 1 151 ? -10.065 19.493 16.293 1.00 23.94 150 VAL D O 1
ATOM 6671 N N . TYR D 1 152 ? -9.266 21.488 15.651 1.00 22.58 151 TYR D N 1
ATOM 6672 C CA . TYR D 1 152 ? -10.519 21.868 14.983 1.00 27.04 151 TYR D CA 1
ATOM 6673 C C . TYR D 1 152 ? -10.922 20.870 13.870 1.00 30.65 151 TYR D C 1
ATOM 6674 O O . TYR D 1 152 ? -12.009 20.296 13.909 1.00 27.99 151 TYR D O 1
ATOM 6683 N N . SER D 1 153 ? -10.037 20.633 12.906 1.00 27.26 152 SER D N 1
ATOM 6684 C CA . SER D 1 153 ? -10.350 19.724 11.791 1.00 21.90 152 SER D CA 1
ATOM 6685 C C . SER D 1 153 ? -10.821 18.358 12.281 1.00 21.31 152 SER D C 1
ATOM 6686 O O . SER D 1 153 ? -11.816 17.813 11.789 1.00 23.49 152 SER D O 1
ATOM 6689 N N . ALA D 1 154 ? -10.104 17.822 13.267 1.00 25.71 153 ALA D N 1
ATOM 6690 C CA . ALA D 1 154 ? -10.408 16.520 13.856 1.00 24.48 153 ALA D CA 1
ATOM 6691 C C . ALA D 1 154 ? -11.721 16.516 14.621 1.00 26.92 153 ALA D C 1
ATOM 6692 O O . ALA D 1 154 ? -12.438 15.527 14.598 1.00 23.76 153 ALA D O 1
ATOM 6694 N N . SER D 1 155 ? -12.017 17.597 15.339 1.00 28.48 154 SER D N 1
ATOM 6695 C CA . SER D 1 155 ? -13.291 17.686 16.053 1.00 28.96 154 SER D CA 1
ATOM 6696 C C . SER D 1 155 ? -14.456 17.732 15.062 1.00 22.98 154 SER D C 1
ATOM 6697 O O . SER D 1 155 ? -15.521 17.159 15.305 1.00 24.98 154 SER D O 1
ATOM 6700 N N . LYS D 1 156 ? -14.255 18.411 13.936 1.00 19.01 155 LYS D N 1
ATOM 6701 C CA . LYS D 1 156 ? -15.277 18.429 12.870 1.00 25.17 155 LYS D CA 1
ATOM 6702 C C . LYS D 1 156 ? -15.397 17.101 12.101 1.00 24.86 155 LYS D C 1
ATOM 6703 O O . LYS D 1 156 ? -16.490 16.702 11.690 1.00 29.19 155 LYS D O 1
ATOM 6709 N N . ALA D 1 157 ? -14.285 16.409 11.913 1.00 26.06 156 ALA D N 1
ATOM 6710 C CA . ALA D 1 157 ? -14.343 15.109 11.251 1.00 24.05 156 ALA D CA 1
ATOM 6711 C C . ALA D 1 157 ? -15.139 14.112 12.089 1.00 21.79 156 ALA D C 1
ATOM 6712 O O . ALA D 1 157 ? -15.856 13.273 11.554 1.00 20.56 156 ALA D O 1
ATOM 6714 N N . ALA D 1 158 ? -15.013 14.212 13.413 1.00 23.02 157 ALA D N 1
ATOM 6715 C CA . ALA D 1 158 ? -15.735 13.308 14.311 1.00 22.21 157 ALA D CA 1
ATOM 6716 C C . ALA D 1 158 ? -17.238 13.581 14.238 1.00 22.08 157 ALA D C 1
ATOM 6717 O O . ALA D 1 158 ? -18.062 12.656 14.225 1.00 26.52 157 ALA D O 1
ATOM 6719 N N . LEU D 1 159 ? -17.578 14.866 14.176 1.00 20.92 158 LEU D N 1
ATOM 6720 C CA . LEU D 1 159 ? -18.953 15.329 14.028 1.00 28.09 158 LEU D CA 1
ATOM 6721 C C . LEU D 1 159 ? -19.602 14.798 12.751 1.00 24.72 158 LEU D C 1
ATOM 6722 O O . LEU D 1 159 ? -20.772 14.419 12.753 1.00 28.96 158 LEU D O 1
ATOM 6727 N N . VAL D 1 160 ? -18.843 14.799 11.659 1.00 24.16 159 VAL D N 1
ATOM 6728 C CA . VAL D 1 160 ? -19.319 14.244 10.403 1.00 21.15 159 VAL D CA 1
ATOM 6729 C C . VAL D 1 160 ? -19.573 12.748 10.533 1.00 27.60 159 VAL D C 1
ATOM 6730 O O . VAL D 1 160 ? -20.534 12.222 9.965 1.00 26.83 159 VAL D O 1
ATOM 6734 N N . SER D 1 161 ? -18.728 12.058 11.294 1.00 31.42 160 SER D N 1
ATOM 6735 C CA . SER D 1 161 ? -18.949 10.637 11.542 1.00 25.76 160 SER D CA 1
ATOM 6736 C C . SER D 1 161 ? -20.219 10.391 12.341 1.00 27.67 160 SER D C 1
ATOM 6737 O O . SER D 1 161 ? -20.969 9.472 12.038 1.00 27.68 160 SER D O 1
ATOM 6740 N N . PHE D 1 162 ? -20.442 11.203 13.376 1.00 26.07 161 PHE D N 1
ATOM 6741 C CA . PHE D 1 162 ? -21.690 11.169 14.155 1.00 22.70 161 PHE D CA 1
ATOM 6742 C C . PHE D 1 162 ? -22.931 11.338 13.264 1.00 20.69 161 PHE D C 1
ATOM 6743 O O . PHE D 1 162 ? -23.935 10.635 13.430 1.00 26.60 161 PHE D O 1
ATOM 6751 N N . ALA D 1 163 ? -22.868 12.277 12.325 1.00 25.68 162 ALA D N 1
ATOM 6752 C CA . ALA D 1 163 ? -23.969 12.443 11.380 1.00 26.91 162 ALA D CA 1
ATOM 6753 C C . ALA D 1 163 ? -24.274 11.144 10.611 1.00 26.68 162 ALA D C 1
ATOM 6754 O O . ALA D 1 163 ? -25.433 10.788 10.423 1.00 30.09 162 ALA D O 1
ATOM 6756 N N . SER D 1 164 ? -23.236 10.429 10.183 1.00 28.89 163 SER D N 1
ATOM 6757 C CA . SER D 1 164 ? -23.444 9.162 9.464 1.00 25.66 163 SER D CA 1
ATOM 6758 C C . SER D 1 164 ? -24.134 8.078 10.292 1.00 22.71 163 SER D C 1
ATOM 6759 O O . SER D 1 164 ? -25.099 7.473 9.841 1.00 28.24 163 SER D O 1
ATOM 6762 N N . VAL D 1 165 ? -23.652 7.848 11.511 1.00 27.29 164 VAL D N 1
ATOM 6763 C CA . VAL D 1 165 ? -24.248 6.837 12.370 1.00 30.97 164 VAL D CA 1
ATOM 6764 C C . VAL D 1 165 ? -25.646 7.244 12.824 1.00 29.59 164 VAL D C 1
ATOM 6765 O O . VAL D 1 165 ? -26.539 6.403 12.884 1.00 31.33 164 VAL D O 1
ATOM 6769 N N . LEU D 1 166 ? -25.835 8.534 13.122 1.00 26.57 165 LEU D N 1
ATOM 6770 C CA . LEU D 1 166 ? -27.167 9.073 13.413 1.00 31.84 165 LEU D CA 1
ATOM 6771 C C . LEU D 1 166 ? -28.091 8.888 12.200 1.00 29.43 165 LEU D C 1
ATOM 6772 O O . LEU D 1 166 ? -29.271 8.586 12.348 1.00 31.51 165 LEU D O 1
ATOM 6777 N N . ALA D 1 167 ? -27.556 9.042 10.993 1.00 32.01 166 ALA D N 1
ATOM 6778 C CA . ALA D 1 167 ? -28.385 8.828 9.806 1.00 27.44 166 ALA D CA 1
ATOM 6779 C C . ALA D 1 167 ? -28.825 7.370 9.729 1.00 28.42 166 ALA D C 1
ATOM 6780 O O . ALA D 1 167 ? -29.978 7.079 9.403 1.00 34.67 166 ALA D O 1
ATOM 6782 N N . ALA D 1 168 ? -27.920 6.452 10.065 1.00 28.72 167 ALA D N 1
ATOM 6783 C CA . ALA D 1 168 ? -28.272 5.028 10.077 1.00 27.45 167 ALA D CA 1
ATOM 6784 C C . ALA D 1 168 ? -29.249 4.673 11.199 1.00 27.06 167 ALA D C 1
ATOM 6785 O O . ALA D 1 168 ? -30.243 3.986 10.965 1.00 27.41 167 ALA D O 1
ATOM 6787 N N . GLU D 1 169 ? -28.954 5.109 12.424 1.00 26.77 168 GLU D N 1
ATOM 6788 C CA . GLU D 1 169 ? -29.792 4.721 13.568 1.00 34.37 168 GLU D CA 1
ATOM 6789 C C . GLU D 1 169 ? -31.170 5.381 13.581 1.00 35.94 168 GLU D C 1
ATOM 6790 O O . GLU D 1 169 ? -32.113 4.835 14.158 1.00 33.83 168 GLU D O 1
ATOM 6796 N N . LEU D 1 170 ? -31.292 6.533 12.925 1.00 34.51 169 LEU D N 1
ATOM 6797 C CA . LEU D 1 170 ? -32.570 7.260 12.897 1.00 34.74 169 LEU D CA 1
ATOM 6798 C C . LEU D 1 170 ? -33.475 6.912 11.714 1.00 35.33 169 LEU D C 1
ATOM 6799 O O . LEU D 1 170 ? -34.571 7.454 11.601 1.00 33.51 169 LEU D O 1
ATOM 6804 N N . LEU D 1 171 ? -33.031 6.007 10.841 1.00 35.45 170 LEU D N 1
ATOM 6805 C CA . LEU D 1 171 ? -33.880 5.546 9.729 1.00 36.27 170 LEU D CA 1
ATOM 6806 C C . LEU D 1 171 ? -35.284 5.080 10.146 1.00 33.02 170 LEU D C 1
ATOM 6807 O O . LEU D 1 171 ? -36.269 5.487 9.524 1.00 41.12 170 LEU D O 1
ATOM 6812 N N . PRO D 1 172 ? -35.386 4.217 11.186 1.00 34.28 171 PRO D N 1
ATOM 6813 C CA . PRO D 1 172 ? -36.731 3.772 11.579 1.00 42.92 171 PRO D CA 1
ATOM 6814 C C . PRO D 1 172 ? -37.647 4.916 12.022 1.00 37.88 171 PRO D C 1
ATOM 6815 O O . PRO D 1 172 ? -38.863 4.776 11.934 1.00 40.11 171 PRO D O 1
ATOM 6819 N N . ARG D 1 173 ? -37.070 6.023 12.482 1.00 41.80 172 ARG D N 1
ATOM 6820 C CA . ARG D 1 173 ? -37.855 7.168 12.947 1.00 40.17 172 ARG D CA 1
ATOM 6821 C C . ARG D 1 173 ? -38.179 8.166 11.834 1.00 44.02 172 ARG D C 1
ATOM 6822 O O . ARG D 1 173 ? -38.823 9.187 12.080 1.00 39.87 172 ARG D O 1
ATOM 6830 N N . GLY D 1 174 ? -37.732 7.872 10.615 1.00 45.02 173 GLY D N 1
ATOM 6831 C CA . GLY D 1 174 ? -37.959 8.762 9.487 1.00 37.29 173 GLY D CA 1
ATOM 6832 C C . GLY D 1 174 ? -37.372 10.153 9.679 1.00 37.26 173 GLY D C 1
ATOM 6833 O O . GLY D 1 174 ? -37.973 11.153 9.273 1.00 38.31 173 GLY D O 1
ATOM 6834 N N . ILE D 1 175 ? -36.198 10.214 10.310 1.00 29.73 174 ILE D N 1
ATOM 6835 C CA . ILE D 1 175 ? -35.468 11.467 10.477 1.00 28.10 174 ILE D CA 1
ATOM 6836 C C . ILE D 1 175 ? -34.176 11.449 9.656 1.00 31.43 174 ILE D C 1
ATOM 6837 O O . ILE D 1 175 ? -33.313 10.598 9.856 1.00 32.40 174 ILE D O 1
ATOM 6842 N N . ARG D 1 176 ? -34.043 12.401 8.743 1.00 27.96 175 ARG D N 1
ATOM 6843 C CA . ARG D 1 176 ? -32.859 12.489 7.893 1.00 30.04 175 ARG D CA 1
ATOM 6844 C C . ARG D 1 176 ? -31.770 13.234 8.663 1.00 34.51 175 ARG D C 1
ATOM 6845 O O . ARG D 1 176 ? -32.078 14.070 9.512 1.00 34.91 175 ARG D O 1
ATOM 6853 N N . VAL D 1 177 ? -30.504 12.898 8.409 1.00 26.56 176 VAL D N 1
ATOM 6854 C CA . VAL D 1 177 ? -29.371 13.539 9.077 1.00 28.49 176 VAL D CA 1
ATOM 6855 C C . VAL D 1 177 ? -28.281 13.897 8.063 1.00 32.64 176 VAL D C 1
ATOM 6856 O O . VAL D 1 177 ? -27.712 13.010 7.412 1.00 32.24 176 VAL D O 1
ATOM 6860 N N . ASN D 1 178 ? -27.988 15.194 7.935 1.00 28.28 177 ASN D N 1
ATOM 6861 C CA . ASN D 1 178 ? -27.036 15.677 6.923 1.00 28.42 177 ASN D CA 1
ATOM 6862 C C . ASN D 1 178 ? -26.114 16.790 7.418 1.00 28.93 177 ASN D C 1
ATOM 6863 O O . ASN D 1 178 ? -26.307 17.341 8.503 1.00 28.78 177 ASN D O 1
ATOM 6868 N N . SER D 1 179 ? -25.096 17.107 6.622 1.00 22.05 178 SER D N 1
ATOM 6869 C CA . SER D 1 179 ? -24.116 18.118 7.006 1.00 21.97 178 SER D CA 1
ATOM 6870 C C . SER D 1 179 ? -23.813 19.089 5.874 1.00 28.67 178 SER D C 1
ATOM 6871 O O . SER D 1 179 ? -23.765 18.699 4.713 1.00 30.44 178 SER D O 1
ATOM 6874 N N . VAL D 1 180 ? -23.622 20.357 6.230 1.00 29.38 179 VAL D N 1
ATOM 6875 C CA . VAL D 1 180 ? -23.089 21.362 5.313 1.00 30.69 179 VA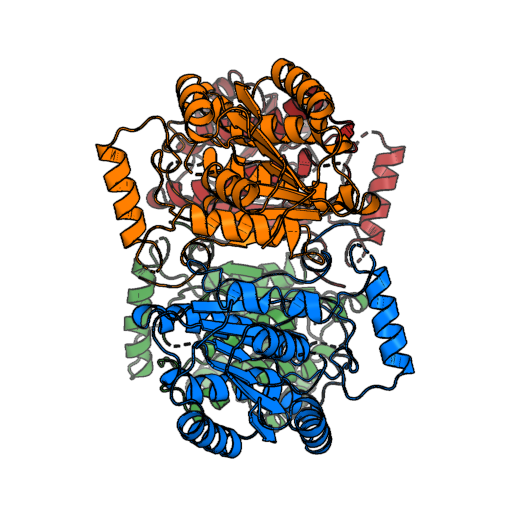L D CA 1
ATOM 6876 C C . VAL D 1 180 ? -21.612 21.544 5.626 1.00 27.49 179 VAL D C 1
ATOM 6877 O O . VAL D 1 180 ? -21.215 21.522 6.789 1.00 36.78 179 VAL D O 1
ATOM 6881 N N . SER D 1 181 ? -20.792 21.717 4.593 1.00 26.00 180 SER D N 1
ATOM 6882 C CA . SER D 1 181 ? -19.343 21.860 4.762 1.00 25.12 180 SER D CA 1
ATOM 6883 C C . SER D 1 181 ? -18.818 23.205 4.245 1.00 31.57 180 SER D C 1
ATOM 6884 O O . SER D 1 181 ? -18.281 23.282 3.134 1.00 33.02 180 SER D O 1
ATOM 6887 N N . PRO D 1 182 ? -18.972 24.278 5.050 1.00 31.85 181 PRO D N 1
ATOM 6888 C CA . PRO D 1 182 ? -18.576 25.600 4.538 1.00 23.63 181 PRO D CA 1
ATOM 6889 C C . PRO D 1 182 ? -17.074 25.807 4.456 1.00 32.17 181 PRO D C 1
ATOM 6890 O O . PRO D 1 182 ? -16.311 25.250 5.256 1.00 40.46 181 PRO D O 1
ATOM 6894 N N . GLY D 1 183 ? -16.655 26.581 3.456 1.00 29.55 182 GLY D N 1
ATOM 6895 C CA . GLY D 1 183 ? -15.276 27.024 3.347 1.00 26.58 182 GLY D CA 1
ATOM 6896 C C . GLY D 1 183 ? -15.144 28.333 4.096 1.00 37.95 182 GLY D C 1
ATOM 6897 O O . GLY D 1 183 ? -15.681 28.482 5.202 1.00 40.24 182 GLY D O 1
ATOM 6898 N N . PHE D 1 184 ? -14.434 29.285 3.501 1.00 36.72 183 PHE D N 1
ATOM 6899 C CA . PHE D 1 184 ? -14.315 30.619 4.081 1.00 35.62 183 PHE D CA 1
ATOM 6900 C C . PHE D 1 184 ? -15.610 31.389 3.898 1.00 37.59 183 PHE D C 1
ATOM 6901 O O . PHE D 1 184 ? -16.070 31.611 2.770 1.00 34.93 183 PHE D O 1
ATOM 6909 N N . ILE D 1 185 ? -16.191 31.796 5.020 1.00 40.04 184 ILE D N 1
ATOM 6910 C CA . ILE D 1 185 ? -17.420 32.570 5.028 1.00 35.23 184 ILE D CA 1
ATOM 6911 C C . ILE D 1 185 ? -17.146 33.908 5.695 1.00 40.72 184 ILE D C 1
ATOM 6912 O O . ILE D 1 185 ? -16.520 33.963 6.759 1.00 39.56 184 ILE D O 1
ATOM 6917 N N . ASP D 1 186 ? -17.575 34.991 5.052 1.00 41.40 185 ASP D N 1
ATOM 6918 C CA . ASP D 1 186 ? -17.247 36.319 5.540 1.00 54.42 185 ASP D CA 1
ATOM 6919 C C . ASP D 1 186 ? -18.296 36.750 6.546 1.00 67.86 185 ASP D C 1
ATOM 6920 O O . ASP D 1 186 ? -19.436 37.043 6.187 1.00 74.19 185 ASP D O 1
ATOM 6925 N N . THR D 1 187 ? -17.888 36.778 7.809 1.00 72.83 186 THR D N 1
ATOM 6926 C CA . THR D 1 187 ? -18.771 37.065 8.927 1.00 81.64 186 THR D CA 1
ATOM 6927 C C . THR D 1 187 ? -17.826 37.375 10.088 1.00 80.83 186 THR D C 1
ATOM 6928 O O . THR D 1 187 ? -16.620 37.185 9.946 1.00 81.08 186 THR D O 1
ATOM 6932 N N . PRO D 1 188 ? -18.335 37.892 11.218 1.00 83.41 187 PRO D N 1
ATOM 6933 C CA . PRO D 1 188 ? -17.371 38.060 12.310 1.00 83.03 187 PRO D CA 1
ATOM 6934 C C . PRO D 1 188 ? -17.391 36.924 13.334 1.00 84.55 187 PRO D C 1
ATOM 6935 O O . PRO D 1 188 ? -17.904 35.841 13.069 1.00 83.17 187 PRO D O 1
ATOM 6939 N N . THR D 1 196 ? -10.661 38.892 17.320 1.00 88.53 195 THR D N 1
ATOM 6940 C CA . THR D 1 196 ? -9.647 39.910 17.052 1.00 94.09 195 THR D CA 1
ATOM 6941 C C . THR D 1 196 ? -9.669 40.355 15.584 1.00 95.85 195 THR D C 1
ATOM 6942 O O . THR D 1 196 ? -9.339 39.583 14.680 1.00 98.39 195 THR D O 1
ATOM 6946 N N . GLU D 1 197 ? -10.057 41.611 15.369 1.00 93.26 196 GLU D N 1
ATOM 6947 C CA . GLU D 1 197 ? -10.393 42.136 14.041 1.00 92.45 196 GLU D CA 1
ATOM 6948 C C . GLU D 1 197 ? -9.241 42.179 13.025 1.00 90.61 196 GLU D C 1
ATOM 6949 O O . GLU D 1 197 ? -9.405 41.750 11.882 1.00 90.10 196 GLU D O 1
ATOM 6955 N N . ALA D 1 198 ? -8.082 42.679 13.446 1.00 89.19 197 ALA D N 1
ATOM 6956 C CA . ALA D 1 198 ? -6.966 42.933 12.529 1.00 90.15 197 ALA D CA 1
ATOM 6957 C C . ALA D 1 198 ? -6.406 41.688 11.826 1.00 93.82 197 ALA D C 1
ATOM 6958 O O . ALA D 1 198 ? -5.724 41.808 10.804 1.00 95.51 197 ALA D O 1
ATOM 6960 N N . GLU D 1 199 ? -6.686 40.508 12.380 1.00 92.30 198 GLU D N 1
ATOM 6961 C CA . GLU D 1 199 ? -6.209 39.239 11.825 1.00 90.60 198 GLU D CA 1
ATOM 6962 C C . GLU D 1 199 ? -7.382 38.334 11.466 1.00 85.34 198 GLU D C 1
ATOM 6963 O O . GLU D 1 199 ? -7.225 37.319 10.782 1.00 80.91 198 GLU D O 1
ATOM 6969 N N . ARG D 1 200 ? -8.560 38.710 11.949 1.00 84.73 199 ARG D N 1
ATOM 6970 C CA . ARG D 1 200 ? -9.808 38.201 11.406 1.00 80.41 199 ARG D CA 1
ATOM 6971 C C . ARG D 1 200 ? -9.840 38.699 9.966 1.00 76.05 199 ARG D C 1
ATOM 6972 O O . ARG D 1 200 ? -10.347 38.033 9.064 1.00 75.97 199 ARG D O 1
ATOM 6980 N N . ALA D 1 201 ? -9.257 39.879 9.771 1.00 74.01 200 ALA D N 1
ATOM 6981 C CA . ALA D 1 201 ? -9.091 40.490 8.459 1.00 71.87 200 ALA D CA 1
ATOM 6982 C C . ALA D 1 201 ? -8.069 39.760 7.586 1.00 71.93 200 ALA D C 1
ATOM 6983 O O . ALA D 1 201 ? -8.300 39.572 6.392 1.00 71.38 200 ALA D O 1
ATOM 6985 N N . GLU D 1 202 ? -6.936 39.373 8.172 1.00 71.61 201 GLU D N 1
ATOM 6986 C CA . GLU D 1 202 ? -5.894 38.649 7.442 1.00 66.11 201 GLU D CA 1
ATOM 6987 C C . GLU D 1 202 ? -6.410 37.298 6.965 1.00 61.41 201 GLU D C 1
ATOM 6988 O O . GLU D 1 202 ? -5.915 36.731 5.990 1.00 59.27 201 GLU D O 1
ATOM 6994 N N . PHE D 1 203 ? -7.414 36.793 7.669 1.00 59.73 202 PHE D N 1
ATOM 6995 C CA . PHE D 1 203 ? -7.974 35.483 7.403 1.00 57.51 202 PHE D CA 1
ATOM 6996 C C . PHE D 1 203 ? -8.862 35.520 6.172 1.00 55.84 202 PHE D C 1
ATOM 6997 O O . PHE D 1 203 ? -8.830 34.614 5.331 1.00 49.80 202 PHE D O 1
ATOM 7005 N N . LYS D 1 204 ? -9.654 36.580 6.072 1.00 50.26 203 LYS D N 1
ATOM 7006 C CA . LYS D 1 204 ? -10.600 36.728 4.979 1.00 53.67 203 LYS D CA 1
ATOM 7007 C C . LYS D 1 204 ? -9.860 36.872 3.644 1.00 56.95 203 LYS D C 1
ATOM 7008 O O . LYS D 1 204 ? -10.314 36.359 2.620 1.00 52.95 203 LYS D O 1
ATOM 7014 N N . THR D 1 205 ? -8.700 37.524 3.681 1.00 57.62 204 THR D N 1
ATOM 7015 C CA . THR D 1 205 ? -7.841 37.662 2.508 1.00 60.37 204 THR D CA 1
ATOM 7016 C C . THR D 1 205 ? -7.338 36.307 2.027 1.00 59.14 204 THR D C 1
ATOM 7017 O O . THR D 1 205 ? -7.288 36.047 0.822 1.00 58.36 204 THR D O 1
ATOM 7021 N N . LEU D 1 206 ? -6.950 35.457 2.977 1.00 54.64 205 LEU D N 1
ATOM 7022 C CA . LEU D 1 206 ? -6.460 34.113 2.677 1.00 50.92 205 LEU D CA 1
ATOM 7023 C C . LEU D 1 206 ? -7.523 33.350 1.918 1.00 51.43 205 LEU D C 1
ATOM 7024 O O . LEU D 1 206 ? -7.257 32.768 0.869 1.00 55.96 205 LEU D O 1
ATOM 7029 N N . GLY D 1 207 ? -8.736 33.370 2.463 1.00 49.42 206 GLY D N 1
ATOM 7030 C CA . GLY D 1 207 ? -9.875 32.757 1.814 1.00 47.05 206 GLY D CA 1
ATOM 7031 C C . GLY D 1 207 ? -10.107 33.296 0.419 1.00 46.58 206 GLY D C 1
ATOM 7032 O O . GLY D 1 207 ? -10.546 32.562 -0.464 1.00 50.65 206 GLY D O 1
ATOM 7033 N N . ASP D 1 208 ? -9.815 34.576 0.216 1.00 44.51 207 ASP D N 1
ATOM 7034 C CA . ASP D 1 208 ? -9.947 35.172 -1.105 1.00 49.89 207 ASP D CA 1
ATOM 7035 C C . ASP D 1 208 ? -8.887 34.626 -2.060 1.00 52.85 207 ASP D C 1
ATOM 7036 O O . ASP D 1 208 ? -9.185 34.309 -3.212 1.00 51.98 207 ASP D O 1
ATOM 7041 N N . ASN D 1 209 ? -7.657 34.501 -1.572 1.00 53.02 208 ASN D N 1
ATOM 7042 C CA . ASN D 1 209 ? -6.555 34.051 -2.413 1.00 54.65 208 ASN D CA 1
ATOM 7043 C C . ASN D 1 209 ? -6.663 32.583 -2.790 1.00 46.74 208 ASN D C 1
ATOM 7044 O O . ASN D 1 209 ? -6.360 32.202 -3.915 1.00 45.44 208 ASN D O 1
ATOM 7049 N N . ILE D 1 210 ? -7.104 31.761 -1.846 1.00 45.52 209 ILE D N 1
ATOM 7050 C CA . ILE D 1 210 ? -6.957 30.313 -1.989 1.00 51.55 209 ILE D CA 1
ATOM 7051 C C . ILE D 1 210 ? -8.226 29.566 -2.408 1.00 48.17 209 ILE D C 1
ATOM 7052 O O . ILE D 1 210 ? -8.153 28.429 -2.893 1.00 37.85 209 ILE D O 1
ATOM 7057 N N . THR D 1 211 ? -9.383 30.191 -2.204 1.00 34.05 210 THR D N 1
ATOM 7058 C CA . THR D 1 211 ? -10.646 29.621 -2.678 1.00 32.02 210 THR D CA 1
ATOM 7059 C C . THR D 1 211 ? -10.672 29.722 -4.202 1.00 36.63 210 THR D C 1
ATOM 7060 O O . THR D 1 211 ? -10.394 30.786 -4.764 1.00 34.98 210 THR D O 1
ATOM 7064 N N . PRO D 1 212 ? -10.958 28.601 -4.880 1.00 37.98 211 PRO D N 1
ATOM 7065 C CA . PRO D 1 212 ? -10.957 28.601 -6.347 1.00 40.98 211 PRO D CA 1
ATOM 7066 C C . PRO D 1 212 ? -11.895 29.653 -6.947 1.00 39.09 211 PRO D C 1
ATOM 7067 O O . PRO D 1 212 ? -11.566 30.217 -7.994 1.00 36.54 211 PRO D O 1
ATOM 7079 N N . LYS D 1 214 ? -12.393 32.424 -5.635 1.00 31.13 213 LYS D N 1
ATOM 7080 C CA . LYS D 1 214 ? -11.668 33.670 -5.372 1.00 35.28 213 LYS D CA 1
ATOM 7081 C C . LYS D 1 214 ? -12.458 34.681 -4.537 1.00 35.44 213 LYS D C 1
ATOM 7082 O O . LYS D 1 214 ? -12.268 35.890 -4.673 1.00 41.45 213 LYS D O 1
ATOM 7088 N N . ARG D 1 215 ? -13.328 34.182 -3.665 1.00 33.85 214 ARG D N 1
ATOM 7089 C CA . ARG D 1 215 ? -14.071 35.040 -2.737 1.00 41.67 214 ARG D CA 1
ATOM 7090 C C . ARG D 1 215 ? -14.501 34.240 -1.520 1.00 43.00 214 ARG D C 1
ATOM 7091 O O . ARG D 1 215 ? -14.393 33.009 -1.504 1.00 36.47 214 ARG D O 1
ATOM 7099 N N . ASN D 1 216 ? -14.979 34.953 -0.505 1.00 39.21 215 ASN D N 1
ATOM 7100 C CA . ASN D 1 216 ? -15.578 34.332 0.667 1.00 37.71 215 ASN D CA 1
ATOM 7101 C C . ASN D 1 216 ? -17.047 34.050 0.404 1.00 38.19 215 ASN D C 1
ATOM 7102 O O . ASN D 1 216 ? -17.675 34.730 -0.412 1.00 38.82 215 ASN D O 1
ATOM 7107 N N . GLY D 1 217 ? -17.597 33.046 1.081 1.00 29.08 216 GLY D N 1
ATOM 7108 C CA . GLY D 1 217 ? -19.027 32.803 1.018 1.00 28.68 216 GLY D CA 1
ATOM 7109 C C . GLY D 1 217 ? -19.778 33.775 1.923 1.00 39.52 216 GLY D C 1
ATOM 7110 O O . GLY D 1 217 ? -19.182 34.379 2.826 1.00 39.95 216 GLY D O 1
ATOM 7111 N N . THR D 1 218 ? -21.083 33.928 1.678 1.00 32.13 217 THR D N 1
ATOM 7112 C CA . THR D 1 218 ? -21.964 34.696 2.555 1.00 40.48 217 THR D CA 1
ATOM 7113 C C . THR D 1 218 ? -22.623 33.759 3.565 1.00 40.52 217 THR D C 1
ATOM 7114 O O . THR D 1 218 ? -22.831 32.587 3.273 1.00 42.65 217 THR D O 1
ATOM 7118 N N . ALA D 1 219 ? -22.962 34.277 4.745 1.00 36.05 218 ALA D N 1
ATOM 7119 C CA . ALA D 1 219 ? -23.668 33.476 5.749 1.00 33.34 218 ALA D CA 1
ATOM 7120 C C . ALA D 1 219 ? -25.009 32.994 5.203 1.00 36.51 218 ALA D C 1
ATOM 7121 O O . ALA D 1 219 ? -25.462 31.890 5.506 1.00 42.33 218 ALA D O 1
ATOM 7123 N N . ASP D 1 220 ? -25.635 33.836 4.386 1.00 33.54 219 ASP D N 1
ATOM 7124 C CA . ASP D 1 220 ? -26.894 33.492 3.745 1.00 42.49 219 ASP D CA 1
ATOM 7125 C C . ASP D 1 220 ? -26.757 32.332 2.743 1.00 38.50 219 ASP D C 1
ATOM 7126 O O . ASP D 1 220 ? -27.672 31.520 2.589 1.00 36.62 219 ASP D O 1
ATOM 7131 N N . GLU D 1 221 ? -25.621 32.246 2.064 1.00 35.31 220 GLU D N 1
ATOM 7132 C CA . GLU D 1 221 ? -25.384 31.098 1.189 1.00 28.94 220 GLU D CA 1
ATOM 7133 C C . GLU D 1 221 ? -25.370 29.788 1.972 1.00 30.22 220 GLU D C 1
ATOM 7134 O O . GLU D 1 221 ? -25.863 28.765 1.497 1.00 29.06 220 GLU D O 1
ATOM 7140 N N . VAL D 1 222 ? -24.800 29.819 3.172 1.00 30.20 221 VAL D N 1
ATOM 7141 C CA . VAL D 1 222 ? -24.773 28.636 4.021 1.00 25.47 221 VAL D CA 1
ATOM 7142 C C . VAL D 1 222 ? -26.191 28.371 4.501 1.00 27.50 221 VAL D C 1
ATOM 7143 O O . VAL D 1 222 ? -26.699 27.254 4.383 1.00 27.74 221 VAL D O 1
ATOM 7147 N N . ALA D 1 223 ? -26.825 29.417 5.020 1.00 29.77 222 ALA D N 1
ATOM 7148 C CA . ALA D 1 223 ? -28.239 29.375 5.379 1.00 31.44 222 ALA D CA 1
ATOM 7149 C C . ALA D 1 223 ? -29.102 28.688 4.310 1.00 37.78 222 ALA D C 1
ATOM 7150 O O . ALA D 1 223 ? -29.897 27.810 4.623 1.00 34.10 222 ALA D O 1
ATOM 7152 N N . ARG D 1 224 ? -28.943 29.077 3.048 1.00 36.20 223 ARG D N 1
ATOM 7153 C CA . ARG D 1 224 ? -29.727 28.466 1.971 1.00 34.93 223 ARG D CA 1
ATOM 7154 C C . ARG D 1 224 ? -29.451 26.962 1.849 1.00 30.57 223 ARG D C 1
ATOM 7155 O O . ARG D 1 224 ? -30.364 26.158 1.645 1.00 30.77 223 ARG D O 1
ATOM 7163 N N . ALA D 1 225 ? -28.191 26.580 1.986 1.00 29.82 224 ALA D N 1
ATOM 7164 C CA . ALA D 1 225 ? -27.840 25.171 1.881 1.00 30.11 224 ALA D CA 1
ATOM 7165 C C . ALA D 1 225 ? -28.398 24.369 3.058 1.00 25.74 224 ALA D C 1
ATOM 7166 O O . ALA D 1 225 ? -28.865 23.247 2.890 1.00 32.96 224 ALA D O 1
ATOM 7168 N N . VAL D 1 226 ? -28.361 24.946 4.249 1.00 33.42 225 VAL D N 1
ATOM 7169 C CA . VAL D 1 226 ? -28.929 24.290 5.424 1.00 30.46 225 VAL D CA 1
ATOM 7170 C C . VAL D 1 226 ? -30.434 24.036 5.266 1.00 29.58 225 VAL D C 1
ATOM 7171 O O . VAL D 1 226 ? -30.928 22.929 5.503 1.00 32.33 225 VAL D O 1
ATOM 7175 N N . LEU D 1 227 ? -31.165 25.058 4.844 1.00 31.94 226 LEU D N 1
ATOM 7176 C CA . LEU D 1 227 ? -32.613 24.930 4.720 1.00 32.42 226 LEU D CA 1
ATOM 7177 C C . LEU D 1 227 ? -33.040 24.035 3.540 1.00 31.59 226 LEU D C 1
ATOM 7178 O O . LEU D 1 227 ? -34.086 23.387 3.591 1.00 33.42 226 LEU D O 1
ATOM 7183 N N . PHE D 1 228 ? -32.226 23.974 2.493 1.00 29.10 227 PHE D N 1
ATOM 7184 C CA . PHE D 1 228 ? -32.474 22.990 1.428 1.00 31.08 227 PHE D CA 1
ATOM 7185 C C . PHE D 1 228 ? -32.425 21.542 1.935 1.00 26.57 227 PHE D C 1
ATOM 7186 O O . PHE D 1 228 ? -33.349 20.758 1.698 1.00 28.73 227 PHE D O 1
ATOM 7194 N N . LEU D 1 229 ? -31.351 21.186 2.637 1.00 28.02 228 LEU D N 1
ATOM 7195 C CA . LEU D 1 229 ? -31.233 19.847 3.231 1.00 29.51 228 LEU D CA 1
ATOM 7196 C C . LEU D 1 229 ? -32.350 19.574 4.233 1.00 25.95 228 LEU D C 1
ATOM 7197 O O . LEU D 1 229 ? -32.838 18.449 4.356 1.00 34.66 228 LEU D O 1
ATOM 7202 N N . ALA D 1 230 ? -32.761 20.611 4.946 1.00 25.26 229 ALA D N 1
ATOM 7203 C CA . ALA D 1 230 ? -33.761 20.433 5.977 1.00 30.56 229 ALA D CA 1
ATOM 7204 C C . ALA D 1 230 ? -35.125 20.124 5.368 1.00 34.31 229 ALA D C 1
ATOM 7205 O O . ALA D 1 230 ? -35.797 19.175 5.771 1.00 31.06 229 ALA D O 1
ATOM 7207 N N . PHE D 1 231 ? -35.526 20.911 4.377 1.00 35.48 230 PHE D N 1
ATOM 7208 C CA . PHE D 1 231 ? -36.915 20.857 3.929 1.00 37.14 230 PHE D CA 1
ATOM 7209 C C . PHE D 1 231 ? -37.161 20.349 2.496 1.00 36.39 230 PHE D C 1
ATOM 7210 O O . PHE D 1 231 ? -38.261 19.883 2.190 1.00 37.62 230 PHE D O 1
ATOM 7218 N N . GLU D 1 232 ? -36.148 20.418 1.633 1.00 29.98 231 GLU D N 1
ATOM 7219 C CA . GLU D 1 232 ? -36.298 19.983 0.234 1.00 38.78 231 GLU D CA 1
ATOM 7220 C C . GLU D 1 232 ? -35.586 18.674 -0.122 1.00 33.55 231 GLU D C 1
ATOM 7221 O O . GLU D 1 232 ? -36.031 17.942 -1.003 1.00 39.24 231 GLU D O 1
ATOM 7227 N N . ALA D 1 233 ? -34.469 18.395 0.535 1.00 30.78 232 ALA D N 1
ATOM 7228 C CA . ALA D 1 233 ? -33.714 17.165 0.261 1.00 29.56 232 ALA D CA 1
ATOM 7229 C C . ALA D 1 233 ? -34.315 16.001 1.029 1.00 28.78 232 ALA D C 1
ATOM 7230 O O . ALA D 1 233 ? -33.705 15.460 1.956 1.00 29.86 232 ALA D O 1
ATOM 7232 N N . THR D 1 234 ? -35.524 15.622 0.637 1.00 28.00 233 THR D N 1
ATOM 7233 C CA . THR D 1 234 ? -36.300 14.643 1.396 1.00 29.90 233 THR D CA 1
ATOM 7234 C C . THR D 1 234 ? -35.916 13.197 1.105 1.00 28.79 233 THR D C 1
ATOM 7235 O O . THR D 1 234 ? -36.451 12.292 1.730 1.00 31.06 233 THR D O 1
ATOM 7239 N N . PHE D 1 235 ? -35.002 12.990 0.152 1.00 24.35 234 PHE D N 1
ATOM 7240 C CA . PHE D 1 235 ? -34.469 11.650 -0.169 1.00 25.85 234 PHE D CA 1
ATOM 7241 C C . PHE D 1 235 ? -32.971 11.676 0.046 1.00 29.86 234 PHE D C 1
ATOM 7242 O O . PHE D 1 235 ? -32.198 10.914 -0.560 1.00 30.32 234 PHE D O 1
ATOM 7250 N N . THR D 1 236 ? -32.553 12.579 0.922 1.00 26.22 235 THR D N 1
ATOM 7251 C CA . THR D 1 236 ? -31.143 12.731 1.222 1.00 28.31 235 THR D CA 1
ATOM 7252 C C . THR D 1 236 ? -30.893 12.529 2.716 1.00 31.39 235 THR D C 1
ATOM 7253 O O . THR D 1 236 ? -31.462 13.236 3.554 1.00 22.82 235 THR D O 1
ATOM 7257 N N . THR D 1 237 ? -30.058 11.551 3.048 1.00 30.42 236 THR D N 1
ATOM 7258 C CA . THR D 1 237 ? -29.656 11.331 4.442 1.00 33.30 236 THR D CA 1
ATOM 7259 C C . THR D 1 237 ? -28.240 10.757 4.502 1.00 30.71 236 THR D C 1
ATOM 7260 O O . THR D 1 237 ? -27.829 10.015 3.604 1.00 29.69 236 THR D O 1
ATOM 7264 N N . GLY D 1 238 ? -27.487 11.127 5.538 1.00 30.28 237 GLY D N 1
ATOM 7265 C CA . GLY D 1 238 ? -26.092 10.725 5.667 1.00 24.02 237 GLY D CA 1
ATOM 7266 C C . GLY D 1 238 ? -25.149 11.386 4.669 1.00 24.36 237 GLY D C 1
ATOM 7267 O O . GLY D 1 238 ? -24.043 10.896 4.435 1.00 26.25 237 GLY D O 1
ATOM 7268 N N . ALA D 1 239 ? -25.584 12.500 4.085 1.00 29.85 238 ALA D N 1
ATOM 7269 C CA . ALA D 1 239 ? -24.832 13.172 3.028 1.00 23.56 238 ALA D CA 1
ATOM 7270 C C . ALA D 1 239 ? -24.181 14.454 3.521 1.00 27.12 238 ALA D C 1
ATOM 7271 O O . ALA D 1 239 ? -24.493 14.949 4.604 1.00 24.53 238 ALA D O 1
ATOM 7273 N N . LYS D 1 240 ? -23.268 14.982 2.713 1.00 25.60 239 LYS D N 1
ATOM 7274 C CA . LYS D 1 240 ? -22.532 16.207 3.021 1.00 27.24 239 LYS D CA 1
ATOM 7275 C C . LYS D 1 240 ? -22.697 17.195 1.855 1.00 36.60 239 LYS D C 1
ATOM 7276 O O . LYS D 1 240 ? -22.657 16.803 0.692 1.00 40.98 239 LYS D O 1
ATOM 7282 N N . LEU D 1 241 ? -22.894 18.476 2.152 1.00 34.04 240 LEU D N 1
ATOM 7283 C CA . LEU D 1 241 ? -23.031 19.462 1.078 1.00 31.60 240 LEU D CA 1
ATOM 7284 C C . LEU D 1 241 ? -22.021 20.611 1.162 1.00 33.58 240 LEU D C 1
ATOM 7285 O O . LEU D 1 241 ? -22.043 21.411 2.096 1.00 33.39 240 LEU D O 1
ATOM 7290 N N . ALA D 1 242 ? -21.158 20.706 0.156 1.00 31.59 241 ALA D N 1
ATOM 7291 C CA . ALA D 1 242 ? -20.122 21.741 0.112 1.00 33.37 241 ALA D CA 1
ATOM 7292 C C . ALA D 1 242 ? -20.630 23.169 -0.174 1.00 35.70 241 ALA D C 1
ATOM 7293 O O . ALA D 1 242 ? -21.335 23.424 -1.164 1.00 27.96 241 ALA D O 1
ATOM 7295 N N . VAL D 1 243 ? -20.241 24.103 0.690 1.00 34.36 242 VAL D N 1
ATOM 7296 C CA . VAL D 1 243 ? -20.442 25.537 0.458 1.00 32.29 242 VAL D CA 1
ATOM 7297 C C . VAL D 1 243 ? -19.076 26.200 0.677 1.00 35.19 242 VAL D C 1
ATOM 7298 O O . VAL D 1 243 ? -18.841 26.891 1.679 1.00 33.64 242 VAL D O 1
ATOM 7302 N N . ASP D 1 244 ? -18.168 25.959 -0.268 1.00 28.94 243 ASP D N 1
ATOM 7303 C CA . ASP D 1 244 ? -16.757 26.245 -0.064 1.00 27.39 243 ASP D CA 1
ATOM 7304 C C . ASP D 1 244 ? -16.058 26.928 -1.243 1.00 24.93 243 ASP D C 1
ATOM 7305 O O . ASP D 1 244 ? -14.840 27.059 -1.244 1.00 30.37 243 ASP D O 1
ATOM 7310 N N . GLY D 1 245 ? -16.817 27.370 -2.236 1.00 24.25 244 GLY D N 1
ATOM 7311 C CA . GLY D 1 245 ? -16.228 28.012 -3.400 1.00 33.51 244 GLY D CA 1
ATOM 7312 C C . GLY D 1 245 ? -15.314 27.082 -4.189 1.00 29.93 244 GLY D C 1
ATOM 7313 O O . GLY D 1 245 ? -14.482 27.542 -4.977 1.00 29.74 244 GLY D O 1
ATOM 7314 N N . GLY D 1 246 ? -15.476 25.777 -3.967 1.00 29.61 245 GLY D N 1
ATOM 7315 C CA . GLY D 1 246 ? -14.672 24.753 -4.619 1.00 28.05 245 GLY D CA 1
ATOM 7316 C C . GLY D 1 246 ? -13.476 24.299 -3.798 1.00 34.18 245 GLY D C 1
ATOM 7317 O O . GLY D 1 246 ? -12.689 23.452 -4.243 1.00 28.70 245 GLY D O 1
ATOM 7318 N N . LEU D 1 247 ? -13.327 24.853 -2.595 1.00 29.88 246 LEU D N 1
ATOM 7319 C CA . LEU D 1 247 ? -12.101 24.630 -1.819 1.00 31.95 246 LEU D CA 1
ATOM 7320 C C . LEU D 1 247 ? -11.850 23.167 -1.444 1.00 23.45 246 LEU D C 1
ATOM 7321 O O . LEU D 1 247 ? -10.713 22.706 -1.459 1.00 26.43 246 LEU D O 1
ATOM 7326 N N . GLY D 1 248 ? -12.898 22.428 -1.111 1.00 24.72 247 GLY D N 1
ATOM 7327 C CA . GLY D 1 248 ? -12.692 21.055 -0.683 1.00 28.54 247 GLY D CA 1
ATOM 7328 C C . GLY D 1 248 ? -12.804 20.065 -1.827 1.00 33.24 247 GLY D C 1
ATOM 7329 O O . GLY D 1 248 ? -12.802 18.855 -1.598 1.00 26.98 247 GLY D O 1
ATOM 7330 N N . GLN D 1 249 ? -12.878 20.576 -3.057 1.00 30.01 248 GLN D N 1
ATOM 7331 C CA . GLN D 1 249 ? -13.275 19.758 -4.209 1.00 25.69 248 GLN D CA 1
ATOM 7332 C C . GLN D 1 249 ? -12.153 19.366 -5.170 1.00 32.66 248 GLN D C 1
ATOM 7333 O O . GLN D 1 249 ? -12.425 18.901 -6.284 1.00 32.83 248 GLN D O 1
ATOM 7339 N N . LYS D 1 250 ? -10.909 19.548 -4.737 1.00 24.60 249 LYS D N 1
ATOM 7340 C CA . LYS D 1 250 ? -9.738 19.119 -5.489 1.00 36.05 249 LYS D CA 1
ATOM 7341 C C . LYS D 1 250 ? -9.637 19.762 -6.873 1.00 45.21 249 LYS D C 1
ATOM 7342 O O . LYS D 1 250 ? -9.362 19.075 -7.875 1.00 30.31 249 LYS D O 1
ATOM 7348 N N . LEU D 1 251 ? -9.835 21.080 -6.911 1.00 36.50 250 LEU D N 1
ATOM 7349 C CA . LEU D 1 251 ? -9.707 21.860 -8.142 1.00 39.63 250 LEU D CA 1
ATOM 7350 C C . LEU D 1 251 ? -8.360 22.575 -8.197 1.00 44.61 250 LEU D C 1
ATOM 7351 O O . LEU D 1 251 ? -8.027 23.345 -7.298 1.00 44.22 250 LEU D O 1
ATOM 7356 N N . SER D 1 252 ? -7.579 22.323 -9.243 1.00 49.70 251 SER D N 1
ATOM 7357 C CA . SER D 1 252 ? -6.362 23.101 -9.468 1.00 55.41 251 SER D CA 1
ATOM 7358 C C . SER D 1 252 ? -6.702 24.471 -10.045 1.00 56.64 251 SER D C 1
ATOM 7359 O O . SER D 1 252 ? -5.869 25.371 -10.077 1.00 63.31 251 SER D O 1
#